Protein AF-0000000086503003 (afdb_homodimer)

Radius of gyration: 53.91 Å; Cα contacts (8 Å, |Δi|>4): 2773; chains: 2; bounding box: 107×213×146 Å

Nearest PDB structures (foldseek):
  3b43-assembly1_A  TM=3.310E-01  e=4.699E-31  Oryctolagus cuniculus
  4u7m-assembly1_A  TM=5.064E-01  e=1.714E-18  Homo sapiens
  2rik-assembly1_A  TM=4.412E-01  e=3.837E-19  Oryctolagus cuniculus
  2wim-assembly1_A  TM=5.332E-01  e=1.796E-16  Homo sapiens
  2v5t-assembly1_A  TM=6.973E-01  e=7.912E-12  Homo sapiens

Structure (mmCIF, N/CA/C/O backbone):
data_AF-0000000086503003-model_v1
#
loop_
_entity.id
_entity.type
_entity.pdbx_description
1 polymer 'Ig-like domain-containing protein'
#
loop_
_atom_site.group_PDB
_atom_site.id
_atom_site.type_symbol
_atom_site.label_atom_id
_atom_site.label_alt_id
_atom_site.label_comp_id
_atom_site.label_asym_id
_atom_site.label_entity_id
_atom_site.label_seq_id
_atom_site.pdbx_PDB_ins_code
_atom_site.Cartn_x
_atom_site.Cartn_y
_atom_site.Cartn_z
_atom_site.occupancy
_atom_site.B_iso_or_equiv
_atom_site.auth_seq_id
_atom_site.auth_comp_id
_atom_site.auth_asym_id
_atom_site.auth_atom_id
_atom_site.pdbx_PDB_model_num
ATOM 1 N N . MET A 1 1 ? -30.922 12.75 81.438 1 20.31 1 MET A N 1
ATOM 2 C CA . MET A 1 1 ? -30.516 13.953 80.75 1 20.31 1 MET A CA 1
ATOM 3 C C . MET A 1 1 ? -30.094 13.609 79.312 1 20.31 1 MET A C 1
ATOM 5 O O . MET A 1 1 ? -29.047 12.977 79.125 1 20.31 1 MET A O 1
ATOM 9 N N . VAL A 1 2 ? -31.109 13.352 78.375 1 26.95 2 VAL A N 1
ATOM 10 C CA . VAL A 1 2 ? -31.312 12.805 77.062 1 26.95 2 VAL A CA 1
ATOM 11 C C . VAL A 1 2 ? -30.766 13.773 76 1 26.95 2 VAL A C 1
ATOM 13 O O . VAL A 1 2 ? -31.422 14.75 75.625 1 26.95 2 VAL A O 1
ATOM 16 N N . SER A 1 3 ? -29.562 14.289 76.312 1 22.62 3 SER A N 1
ATOM 17 C CA . SER A 1 3 ? -29 15.414 75.562 1 22.62 3 SER A CA 1
ATOM 18 C C . SER A 1 3 ? -28.984 15.148 74.062 1 22.62 3 SER A C 1
ATOM 20 O O . SER A 1 3 ? -29.578 15.906 73.25 1 22.62 3 SER A O 1
ATOM 22 N N . VAL A 1 4 ? -27.906 14.742 73.312 1 26.66 4 VAL A N 1
ATOM 23 C CA . VAL A 1 4 ? -27.109 15.484 72.312 1 26.66 4 VAL A CA 1
ATOM 24 C C . VAL A 1 4 ? -27.484 15.047 70.938 1 26.66 4 VAL A C 1
ATOM 26 O O . VAL A 1 4 ? -26.766 15.359 69.938 1 26.66 4 VAL A O 1
ATOM 29 N N . TYR A 1 5 ? -28.453 14.156 70.625 1 29.59 5 TYR A N 1
ATOM 30 C CA . TYR A 1 5 ? -28.328 13.461 69.375 1 29.59 5 TYR A CA 1
ATOM 31 C C . TYR A 1 5 ? -28.766 14.367 68.188 1 29.59 5 TYR A C 1
ATOM 33 O O . TYR A 1 5 ? -29.422 13.922 67.25 1 29.59 5 TYR A O 1
ATOM 41 N N . LEU A 1 6 ? -29 15.672 68.438 1 29.16 6 LEU A N 1
ATOM 42 C CA . LEU A 1 6 ? -29.625 16.453 67.438 1 29.16 6 LEU A CA 1
ATOM 43 C C . LEU A 1 6 ? -28.656 16.672 66.25 1 29.16 6 LEU A C 1
ATOM 45 O O . LEU A 1 6 ? -28.984 17.391 65.312 1 29.16 6 LEU A O 1
ATOM 49 N N . PRO A 1 7 ? -27.328 16.281 66.375 1 32.31 7 PRO A N 1
ATOM 50 C CA . PRO A 1 7 ? -26.438 16.875 65.375 1 32.31 7 PRO A CA 1
ATOM 51 C C . PRO A 1 7 ? -26.625 16.297 63.969 1 32.31 7 PRO A C 1
ATOM 53 O O . PRO A 1 7 ? -26.219 16.906 63 1 32.31 7 PRO A O 1
ATOM 56 N N . CYS A 1 8 ? -27.078 15.047 63.875 1 31.42 8 CYS A N 1
ATOM 57 C CA . CYS A 1 8 ? -26.797 14.383 62.625 1 31.42 8 CYS A CA 1
ATOM 58 C C . CYS A 1 8 ? -27.734 14.891 61.531 1 31.42 8 CYS A C 1
ATOM 60 O O . CYS A 1 8 ? -27.531 14.602 60.344 1 31.42 8 CYS A O 1
ATOM 62 N N . ILE A 1 9 ? -28.969 15.344 61.969 1 33.53 9 ILE A N 1
ATOM 63 C CA . ILE A 1 9 ? -29.922 15.625 60.906 1 33.53 9 ILE A CA 1
ATOM 64 C C . ILE A 1 9 ? -29.469 16.828 60.094 1 33.53 9 ILE A C 1
ATOM 66 O O . ILE A 1 9 ? -29.766 16.938 58.906 1 33.53 9 ILE A O 1
ATOM 70 N N . LEU A 1 10 ? -28.719 17.719 60.75 1 32.31 10 LEU A N 1
ATOM 71 C CA . LEU A 1 10 ? -28.391 18.953 60.062 1 32.31 10 LEU A CA 1
ATOM 72 C C . LEU A 1 10 ? -27.344 18.719 59 1 32.31 10 LEU A C 1
ATOM 74 O O . LEU A 1 10 ? -27.188 19.516 58.062 1 32.31 10 LEU A O 1
ATOM 78 N N . THR A 1 11 ? -26.578 17.641 59.219 1 33.31 11 THR A N 1
ATOM 79 C CA . THR A 1 11 ? -25.516 17.469 58.25 1 33.31 11 THR A CA 1
ATOM 80 C C . THR A 1 11 ? -26.094 16.922 56.938 1 33.31 11 THR A C 1
ATOM 82 O O . THR A 1 11 ? -25.578 17.219 55.844 1 33.31 11 THR A O 1
ATOM 85 N N . ARG A 1 12 ? -27.109 16.031 57.094 1 32.81 12 ARG A N 1
ATOM 86 C CA . ARG A 1 12 ? -27.656 15.516 55.844 1 32.81 12 ARG A CA 1
ATOM 87 C C . ARG A 1 12 ? -28.391 16.609 55.062 1 32.81 12 ARG A C 1
ATOM 89 O O . ARG A 1 12 ? -28.391 16.625 53.844 1 32.81 12 ARG A O 1
ATOM 96 N N . CYS A 1 13 ? -29.094 17.359 55.938 1 32.12 13 CYS A N 1
ATOM 97 C CA . CYS A 1 13 ? -29.781 18.438 55.25 1 32.12 13 CYS A CA 1
ATOM 98 C C . CYS A 1 13 ? -28.766 19.438 54.656 1 32.12 13 CYS A C 1
ATOM 100 O O . CYS A 1 13 ? -29.031 20.078 53.656 1 32.12 13 CYS A O 1
ATOM 102 N N . PHE A 1 14 ? -27.672 19.609 55.438 1 36.31 14 PHE A N 1
ATOM 103 C CA . PHE A 1 14 ? -26.688 20.516 54.875 1 36.31 14 PHE A CA 1
ATOM 104 C C . PHE A 1 14 ? -26.016 19.906 53.625 1 36.31 14 PHE A C 1
ATOM 106 O O . PHE A 1 14 ? -25.656 20.625 52.719 1 36.31 14 PHE A O 1
ATOM 113 N N . ARG A 1 15 ? -25.875 18.562 53.688 1 40 15 ARG A N 1
ATOM 114 C CA . ARG A 1 15 ? -25.297 17.969 52.469 1 40 15 ARG A CA 1
ATOM 115 C C . ARG A 1 15 ? -26.297 18 51.312 1 40 15 ARG A C 1
ATOM 117 O O . ARG A 1 15 ? -25.906 18.172 50.156 1 40 15 ARG A O 1
ATOM 124 N N . HIS A 1 16 ? -27.516 17.688 51.719 1 42.47 16 HIS A N 1
ATOM 125 C CA . HIS A 1 16 ? -28.5 17.75 50.656 1 42.47 16 HIS A CA 1
ATOM 126 C C . HIS A 1 16 ? -28.734 19.203 50.219 1 42.47 16 HIS A C 1
ATOM 128 O O . HIS A 1 16 ? -29.016 19.469 49.062 1 42.47 16 HIS A O 1
ATOM 134 N N . ILE A 1 17 ? -28.703 20.078 51.219 1 42.59 17 ILE A N 1
ATOM 135 C CA . ILE A 1 17 ? -28.859 21.469 50.812 1 42.59 17 ILE A CA 1
ATOM 136 C C . ILE A 1 17 ? -27.609 21.953 50.094 1 42.59 17 ILE A C 1
ATOM 138 O O . ILE A 1 17 ? -27.688 22.641 49.094 1 42.59 17 ILE A O 1
ATOM 142 N N . THR A 1 18 ? -26.453 21.609 50.656 1 41.66 18 THR A N 1
ATOM 143 C CA . THR A 1 18 ? -25.266 22 49.906 1 41.66 18 THR A CA 1
ATOM 144 C C . THR A 1 18 ? -25.188 21.25 48.594 1 41.66 18 THR A C 1
ATOM 146 O O . THR A 1 18 ? -24.766 21.812 47.594 1 41.66 18 THR A O 1
ATOM 149 N N . ALA A 1 19 ? -25.594 20.047 48.656 1 43.38 19 ALA A N 1
ATOM 150 C CA . ALA A 1 19 ? -25.609 19.328 47.406 1 43.38 19 ALA A CA 1
ATOM 151 C C . ALA A 1 19 ? -26.703 19.875 46.469 1 43.38 19 ALA A C 1
ATOM 153 O O . ALA A 1 19 ? -26.5 20 45.281 1 43.38 19 ALA A O 1
ATOM 154 N N . CYS A 1 20 ? -27.844 20.031 47.094 1 40.47 20 CYS A N 1
ATOM 155 C CA . CYS A 1 20 ? -28.875 20.656 46.281 1 40.47 20 CYS A CA 1
ATOM 156 C C . CYS A 1 20 ? -28.484 22.062 45.844 1 40.47 20 CYS A C 1
ATOM 158 O O . CYS A 1 20 ? -28.734 22.469 44.719 1 40.47 20 CYS A O 1
ATOM 160 N N . CYS A 1 21 ? -28.016 22.906 46.781 1 42.38 21 CYS A N 1
ATOM 161 C CA . CYS A 1 21 ? -27.578 24.234 46.375 1 42.38 21 CYS A CA 1
ATOM 162 C C . CYS A 1 21 ? -26.391 24.141 45.438 1 42.38 21 CYS A C 1
ATOM 164 O O . CYS A 1 21 ? -26.281 24.922 44.5 1 42.38 21 CYS A O 1
ATOM 166 N N . MET A 1 22 ? -25.484 23.328 45.844 1 44.31 22 MET A N 1
ATOM 167 C CA . MET A 1 22 ? -24.391 23.172 44.875 1 44.31 22 MET A CA 1
ATOM 168 C C . MET A 1 22 ? -24.891 22.594 43.562 1 44.31 22 MET A C 1
ATOM 170 O O . MET A 1 22 ? -24.328 22.891 42.5 1 44.31 22 MET A O 1
ATOM 174 N N . PHE A 1 23 ? -25.812 21.641 43.656 1 45.94 23 PHE A N 1
ATOM 175 C CA . PHE A 1 23 ? -26.406 21.109 42.438 1 45.94 23 PHE A CA 1
ATOM 176 C C . PHE A 1 23 ? -27.172 22.203 41.688 1 45.94 23 PHE A C 1
ATOM 178 O O . PHE A 1 23 ? -27.125 22.281 40.469 1 45.94 23 PHE A O 1
ATOM 185 N N . LEU A 1 24 ? -27.953 23.031 42.375 1 46.03 24 LEU A N 1
ATOM 186 C CA . LEU A 1 24 ? -28.641 24.141 41.75 1 46.03 24 LEU A CA 1
ATOM 187 C C . LEU A 1 24 ? -27.641 25.172 41.25 1 46.03 24 LEU A C 1
ATOM 189 O O . LEU A 1 24 ? -27.844 25.781 40.188 1 46.03 24 LEU A O 1
ATOM 193 N N . LEU A 1 25 ? -26.688 25.516 42.031 1 46.03 25 LEU A N 1
ATOM 194 C CA . LEU A 1 25 ? -25.688 26.484 41.594 1 46.03 25 LEU A CA 1
ATOM 195 C C . LEU A 1 25 ? -24.906 25.969 40.375 1 46.03 25 LEU A C 1
ATOM 197 O O . LEU A 1 25 ? -24.453 26.75 39.562 1 46.03 25 LEU A O 1
ATOM 201 N N . ALA A 1 26 ? -24.469 24.75 40.5 1 48.66 26 ALA A N 1
ATOM 202 C CA . ALA A 1 26 ? -23.734 24.141 39.375 1 48.66 26 ALA A CA 1
ATOM 203 C C . ALA A 1 26 ? -24.516 24.219 38.094 1 48.66 26 ALA A C 1
ATOM 205 O O . ALA A 1 26 ? -23.922 24.266 37 1 48.66 26 ALA A O 1
ATOM 206 N N . GLN A 1 27 ? -25.75 24.078 38.219 1 51.81 27 GLN A N 1
ATOM 207 C CA . GLN A 1 27 ? -26.656 24.109 37.062 1 51.81 27 GLN A CA 1
ATOM 208 C C . GLN A 1 27 ? -26.531 25.422 36.281 1 51.81 27 GLN A C 1
ATOM 210 O O . GLN A 1 27 ? -26.828 25.469 35.094 1 51.81 27 GLN A O 1
ATOM 215 N N . TYR A 1 28 ? -25.922 26.469 36.906 1 63.59 28 TYR A N 1
ATOM 216 C CA . TYR A 1 28 ? -26.109 27.703 36.156 1 63.59 28 TYR A CA 1
ATOM 217 C C . TYR A 1 28 ? -24.797 28.141 35.5 1 63.59 28 TYR A C 1
ATOM 219 O O . TYR A 1 28 ? -24.781 29.062 34.688 1 63.59 28 TYR A O 1
ATOM 227 N N . PHE A 1 29 ? -23.688 27.375 35.875 1 81.06 29 PHE A N 1
ATOM 228 C CA . PHE A 1 29 ? -22.469 27.734 35.156 1 81.06 29 PHE A CA 1
ATOM 229 C C . PHE A 1 29 ? -22.453 27.094 33.781 1 81.06 29 PHE A C 1
ATOM 231 O O . PHE A 1 29 ? -22.531 25.875 33.656 1 81.06 29 PHE A O 1
ATOM 238 N N . ARG A 1 30 ? -22.516 27.969 32.719 1 88.75 30 ARG A N 1
ATOM 239 C CA . ARG A 1 30 ? -22.547 27.484 31.344 1 88.75 30 ARG A CA 1
ATOM 240 C C . ARG A 1 30 ? -21.391 28.062 30.547 1 88.75 30 ARG A C 1
ATOM 242 O O . ARG A 1 30 ? -21.172 29.281 30.531 1 88.75 30 ARG A O 1
ATOM 249 N N . LYS A 1 31 ? -20.594 27.156 30.031 1 90.31 31 LYS A N 1
ATOM 250 C CA . LYS A 1 31 ? -19.516 27.547 29.125 1 90.31 31 LYS A CA 1
ATOM 251 C C . LYS A 1 31 ? -19.562 26.719 27.844 1 90.31 31 LYS A C 1
ATOM 253 O O . LYS A 1 31 ? -19.594 25.484 27.891 1 90.31 31 LYS A O 1
ATOM 258 N N . PRO A 1 32 ? -19.578 27.422 26.75 1 95.06 32 PRO A N 1
ATOM 259 C CA . PRO A 1 32 ? -19.547 26.656 25.5 1 95.06 32 PRO A CA 1
ATOM 260 C C . PRO A 1 32 ? -18.234 25.906 25.297 1 95.06 32 PRO A C 1
ATOM 262 O O . PRO A 1 32 ? -17.25 26.188 25.984 1 95.06 32 PRO A O 1
ATOM 265 N N . PRO A 1 33 ? -18.266 24.922 24.375 1 96.44 33 PRO A N 1
ATOM 266 C CA . PRO A 1 33 ? -17.047 24.156 24.172 1 96.44 33 PRO A CA 1
ATOM 267 C C . PRO A 1 33 ? -15.914 24.984 23.547 1 96.44 33 PRO A C 1
ATOM 269 O O . PRO A 1 33 ? -16.172 25.812 22.672 1 96.44 33 PRO A O 1
ATOM 272 N N . ASN A 1 34 ? -14.742 24.781 24.078 1 94.5 34 ASN A N 1
ATOM 273 C CA . ASN A 1 34 ? -13.523 25.391 23.547 1 94.5 34 ASN A CA 1
ATOM 274 C C . ASN A 1 34 ? -12.484 24.344 23.188 1 94.5 34 ASN A C 1
ATOM 276 O O . ASN A 1 34 ? -11.875 23.734 24.078 1 94.5 34 ASN A O 1
ATOM 280 N N . ILE A 1 35 ? -12.25 24.219 21.922 1 95.25 35 ILE A N 1
ATOM 281 C CA . ILE A 1 35 ? -11.336 23.188 21.469 1 95.25 35 ILE A CA 1
ATOM 282 C C . ILE A 1 35 ? -9.891 23.609 21.734 1 95.25 35 ILE A C 1
ATOM 284 O O . ILE A 1 35 ? -9.469 24.688 21.328 1 95.25 35 ILE A O 1
ATOM 288 N N . ILE A 1 36 ? -9.148 22.703 22.328 1 95.19 36 ILE A N 1
ATOM 289 C CA . ILE A 1 36 ? -7.754 22.953 22.688 1 95.19 36 ILE A CA 1
ATOM 290 C C . ILE A 1 36 ? -6.832 22.25 21.688 1 95.19 36 ILE A C 1
ATOM 292 O O . ILE A 1 36 ? -5.746 22.75 21.391 1 95.19 36 ILE A O 1
ATOM 296 N N . GLU A 1 37 ? -7.328 21.078 21.25 1 95.5 37 GLU A N 1
ATOM 297 C CA . GLU A 1 37 ? -6.594 20.266 20.297 1 95.5 37 GLU A CA 1
ATOM 298 C C . GLU A 1 37 ? -7.539 19.609 19.297 1 95.5 37 GLU A C 1
ATOM 300 O O . GLU A 1 37 ? -8.5 18.938 19.688 1 95.5 37 GLU A O 1
ATOM 305 N N . PRO A 1 38 ? -7.125 19.719 18.125 1 95.38 38 PRO A N 1
ATOM 306 C CA . PRO A 1 38 ? -6.082 20.484 17.438 1 95.38 38 PRO A CA 1
ATOM 307 C C . PRO A 1 38 ? -6.348 21.984 17.453 1 95.38 38 PRO A C 1
ATOM 309 O O . PRO A 1 38 ? -7.504 22.406 17.453 1 95.38 38 PRO A O 1
ATOM 312 N N . ASN A 1 39 ? -5.25 22.766 17.328 1 92.56 39 ASN A N 1
ATOM 313 C CA . ASN A 1 39 ? -5.391 24.219 17.422 1 92.56 39 ASN A CA 1
ATOM 314 C C . ASN A 1 39 ? -5.125 24.891 16.078 1 92.56 39 ASN A C 1
ATOM 316 O O . ASN A 1 39 ? -5.254 26.109 15.945 1 92.56 39 ASN A O 1
ATOM 320 N N . SER A 1 40 ? -4.645 24.125 15.156 1 91.75 40 SER A N 1
ATOM 321 C CA . SER A 1 40 ? -4.418 24.609 13.797 1 91.75 40 SER A CA 1
ATOM 322 C C . SER A 1 40 ? -4.652 23.5 12.781 1 91.75 40 SER A C 1
ATOM 324 O O . SER A 1 40 ? -4.609 22.312 13.117 1 91.75 40 SER A O 1
ATOM 326 N N . PRO A 1 41 ? -4.992 23.969 11.602 1 92.31 41 PRO A N 1
ATOM 327 C CA . PRO A 1 41 ? -5.113 22.953 10.562 1 92.31 41 PRO A CA 1
ATOM 328 C C . PRO A 1 41 ? -3.82 22.172 10.352 1 92.31 41 PRO A C 1
ATOM 330 O O . PRO A 1 41 ? -2.729 22.719 10.484 1 92.31 41 PRO A O 1
ATOM 333 N N . LYS A 1 42 ? -3.943 20.891 10.023 1 93.81 42 LYS A N 1
ATOM 334 C CA . LYS A 1 42 ? -2.775 20.031 9.828 1 93.81 42 LYS A CA 1
ATOM 335 C C . LYS A 1 42 ? -2.986 19.078 8.656 1 93.81 42 LYS A C 1
ATOM 337 O O . LYS A 1 42 ? -4.121 18.719 8.336 1 93.81 42 LYS A O 1
ATOM 342 N N . THR A 1 43 ? -1.914 18.812 8 1 94.06 43 THR A N 1
ATOM 343 C CA . THR A 1 43 ? -1.852 17.734 7.031 1 94.06 43 THR A CA 1
ATOM 344 C C . THR A 1 43 ? -0.904 16.625 7.512 1 94.06 43 THR A C 1
ATOM 346 O O . THR A 1 43 ? 0.282 16.891 7.734 1 94.06 43 THR A O 1
ATOM 349 N N . LEU A 1 44 ? -1.422 15.461 7.668 1 95.69 44 LEU A N 1
ATOM 350 C CA . LEU A 1 44 ? -0.643 14.359 8.219 1 95.69 44 LEU A CA 1
ATOM 351 C C . LEU A 1 44 ? -0.513 13.227 7.199 1 95.69 44 LEU A C 1
ATOM 353 O O . LEU A 1 44 ? -1.461 12.938 6.465 1 95.69 44 LEU A O 1
ATOM 357 N N . TYR A 1 45 ? 0.636 12.656 7.16 1 94.56 45 TYR A N 1
ATOM 358 C CA . TYR A 1 45 ? 0.919 11.523 6.285 1 94.56 45 TYR A CA 1
ATOM 359 C C . TYR A 1 45 ? 1.27 10.289 7.098 1 94.56 45 TYR A C 1
ATOM 361 O O . TYR A 1 45 ? 2.062 10.359 8.039 1 94.56 45 TYR A O 1
ATOM 369 N N . PHE A 1 46 ? 0.627 9.203 6.75 1 92.5 46 PHE A N 1
ATOM 370 C CA . PHE A 1 46 ? 0.868 7.949 7.465 1 92.5 46 PHE A CA 1
ATOM 371 C C . PHE A 1 46 ? 1.269 6.844 6.496 1 92.5 46 PHE A C 1
ATOM 373 O O . PHE A 1 46 ? 0.857 6.852 5.332 1 92.5 46 PHE A O 1
ATOM 380 N N . SER A 1 47 ? 2.062 5.887 7.039 1 88.25 47 SER A N 1
ATOM 381 C CA . SER A 1 47 ? 2.469 4.738 6.234 1 88.25 47 SER A CA 1
ATOM 382 C C . SER A 1 47 ? 1.292 3.803 5.973 1 88.25 47 SER A C 1
ATOM 384 O O . SER A 1 47 ? 0.294 3.836 6.695 1 88.25 47 SER A O 1
ATOM 386 N N . SER A 1 48 ? 1.497 2.953 4.949 1 81.81 48 SER A N 1
ATOM 387 C CA . SER A 1 48 ? 0.455 1.99 4.613 1 81.81 48 SER A CA 1
ATOM 388 C C . SER A 1 48 ? 0.223 1.004 5.75 1 81.81 48 SER A C 1
ATOM 390 O O . SER A 1 48 ? 1.174 0.557 6.395 1 81.81 48 SER A O 1
ATOM 392 N N . ASN A 1 49 ? -1.012 0.687 5.984 1 78.88 49 ASN A N 1
ATOM 393 C CA . ASN A 1 49 ? -1.477 -0.31 6.941 1 78.88 49 ASN A CA 1
ATOM 394 C C . ASN A 1 49 ? -1.094 0.065 8.367 1 78.88 49 ASN A C 1
ATOM 396 O O . ASN A 1 49 ? -0.93 -0.809 9.227 1 78.88 49 ASN A O 1
ATOM 400 N N . SER A 1 50 ? -0.884 1.324 8.57 1 86.44 50 SER A N 1
ATOM 401 C CA . SER A 1 50 ? -0.603 1.795 9.922 1 86.44 50 SER A CA 1
ATOM 402 C C . SER A 1 50 ? -1.892 2.08 10.688 1 86.44 50 SER A C 1
ATOM 404 O O . SER A 1 50 ? -2.965 2.178 10.094 1 86.44 50 SER A O 1
ATOM 406 N N . ASN A 1 51 ? -1.747 2.102 12.008 1 91 51 ASN A N 1
ATOM 407 C CA . ASN A 1 51 ? -2.861 2.516 12.852 1 91 51 ASN A CA 1
ATOM 408 C C . ASN A 1 51 ? -2.811 4.012 13.156 1 91 51 ASN A C 1
ATOM 410 O O . ASN A 1 51 ? -1.864 4.488 13.781 1 91 51 ASN A O 1
ATOM 414 N N . VAL A 1 52 ? -3.82 4.715 12.742 1 94.88 52 VAL A N 1
ATOM 415 C CA . VAL A 1 52 ? -3.861 6.168 12.867 1 94.88 52 VAL A CA 1
ATOM 416 C C . VAL A 1 52 ? -4.691 6.562 14.086 1 94.88 52 VAL A C 1
ATOM 418 O O . VAL A 1 52 ? -5.758 5.992 14.328 1 94.88 52 VAL A O 1
ATOM 421 N N . GLU A 1 53 ? -4.184 7.457 14.844 1 96.06 53 GLU A N 1
ATOM 422 C CA . GLU A 1 53 ? -4.926 8.047 15.953 1 96.06 53 GLU A CA 1
ATOM 423 C C . GLU A 1 53 ? -4.812 9.57 15.953 1 96.06 53 GLU A C 1
ATOM 425 O O . GLU A 1 53 ? -3.705 10.109 15.922 1 96.06 53 GLU A O 1
ATOM 430 N N . ILE A 1 54 ? -5.926 10.25 15.969 1 96.62 54 ILE A N 1
ATOM 431 C CA . ILE A 1 54 ? -5.973 11.711 16.047 1 96.62 54 ILE A CA 1
ATOM 432 C C . ILE A 1 54 ? -6.742 12.141 17.281 1 96.62 54 ILE A C 1
ATOM 434 O O . ILE A 1 54 ? -7.848 11.656 17.547 1 96.62 54 ILE A O 1
ATOM 438 N N . LYS A 1 55 ? -6.242 13.031 18 1 96.5 55 LYS A N 1
ATOM 439 C CA . LYS A 1 55 ? -6.844 13.469 19.25 1 96.5 55 LYS A CA 1
ATOM 440 C C . LYS A 1 55 ? -7.648 14.75 19.062 1 96.5 55 LYS A C 1
ATOM 442 O O . LYS A 1 55 ? -7.316 15.57 18.203 1 96.5 55 LYS A O 1
ATOM 447 N N . CYS A 1 56 ? -8.672 14.883 19.781 1 97.19 56 CYS A N 1
ATOM 448 C CA . CYS A 1 56 ? -9.5 16.078 19.891 1 97.19 56 CYS A CA 1
ATOM 449 C C . CYS A 1 56 ? -9.891 16.328 21.344 1 97.19 56 CYS A C 1
ATOM 451 O O . CYS A 1 56 ? -10.523 15.492 21.984 1 97.19 56 CYS A O 1
ATOM 453 N N . ARG A 1 57 ? -9.484 17.453 21.828 1 97.25 57 ARG A N 1
ATOM 454 C CA . ARG A 1 57 ? -9.75 17.797 23.219 1 97.25 57 ARG A CA 1
ATOM 455 C C . ARG A 1 57 ? -10.383 19.188 23.328 1 97.25 57 ARG A C 1
ATOM 457 O O . ARG A 1 57 ? -9.922 20.141 22.688 1 97.25 57 ARG A O 1
ATOM 464 N N . ALA A 1 58 ? -11.398 19.281 24.125 1 97 58 ALA A N 1
ATOM 465 C CA . ALA A 1 58 ? -12.086 20.547 24.344 1 97 58 ALA A CA 1
ATOM 466 C C . ALA A 1 58 ? -12.461 20.734 25.812 1 97 58 ALA A C 1
ATOM 468 O O . ALA A 1 58 ? -12.547 19.766 26.562 1 97 58 ALA A O 1
ATOM 469 N N . GLU A 1 59 ? -12.57 21.969 26.172 1 95.25 59 GLU A N 1
ATOM 470 C CA . GLU A 1 59 ? -13.078 22.344 27.5 1 95.25 59 GLU A CA 1
ATOM 471 C C . GLU A 1 59 ? -14.477 22.953 27.391 1 95.25 59 GLU A C 1
ATOM 473 O O . GLU A 1 59 ? -14.875 23.438 26.328 1 95.25 59 GLU A O 1
ATOM 478 N N . GLY A 1 60 ? -15.242 22.828 28.484 1 93.88 60 GLY A N 1
ATOM 479 C CA . GLY A 1 60 ? -16.578 23.391 28.547 1 93.88 60 GLY A CA 1
ATOM 480 C C . GLY A 1 60 ? -17.359 22.906 29.766 1 93.88 60 GLY A C 1
ATOM 481 O O . GLY A 1 60 ? -16.953 21.969 30.438 1 93.88 60 GLY A O 1
ATOM 482 N N . VAL A 1 61 ? -18.469 23.688 30.062 1 91.44 61 VAL A N 1
ATOM 483 C CA . VAL A 1 61 ? -19.375 23.297 31.125 1 91.44 61 VAL A CA 1
ATOM 484 C C . VAL A 1 61 ? -20.812 23.281 30.594 1 91.44 61 VAL A C 1
ATOM 486 O O . VAL A 1 61 ? -21.359 24.328 30.25 1 91.44 61 VAL A O 1
ATOM 489 N N . PRO A 1 62 ? -21.359 22.188 30.656 1 92.38 62 PRO A N 1
ATOM 490 C CA . PRO A 1 62 ? -20.891 20.859 31.047 1 92.38 62 PRO A CA 1
ATOM 491 C C . PRO A 1 62 ? -19.781 20.328 30.125 1 92.38 62 PRO A C 1
ATOM 493 O O . PRO A 1 62 ? -19.5 20.938 29.078 1 92.38 62 PRO A O 1
ATOM 496 N N . THR A 1 63 ? -19.203 19.141 30.516 1 94.19 63 THR A N 1
ATOM 497 C CA . THR A 1 63 ? -18.125 18.547 29.734 1 94.19 63 THR A CA 1
ATOM 498 C C . THR A 1 63 ? -18.594 18.188 28.328 1 94.19 63 THR A C 1
ATOM 500 O O . THR A 1 63 ? -19.625 17.547 28.156 1 94.19 63 THR A O 1
ATOM 503 N N . PRO A 1 64 ? -17.797 18.609 27.406 1 96.81 64 PRO A N 1
ATOM 504 C CA . PRO A 1 64 ? -18.25 18.375 26.016 1 96.81 64 PRO A CA 1
ATOM 505 C C . PRO A 1 64 ? -18.125 16.906 25.594 1 96.81 64 PRO A C 1
ATOM 507 O O . PRO A 1 64 ? -17.328 16.172 26.172 1 96.81 64 PRO A O 1
ATOM 510 N N . THR A 1 65 ? -18.938 16.547 24.594 1 97.31 65 THR A N 1
ATOM 511 C CA . THR A 1 65 ? -18.828 15.297 23.875 1 97.31 65 THR A CA 1
ATOM 512 C C . THR A 1 65 ? -18.359 15.539 22.438 1 97.31 65 THR A C 1
ATOM 514 O O . THR A 1 65 ? -18.375 16.672 21.953 1 97.31 65 THR A O 1
ATOM 517 N N . TYR A 1 66 ? -17.953 14.406 21.781 1 97.06 66 TYR A N 1
ATOM 518 C CA . TYR A 1 66 ? -17.25 14.625 20.531 1 97.06 66 TYR A CA 1
ATOM 519 C C . TYR A 1 66 ? -17.906 13.836 19.391 1 97.06 66 TYR A C 1
ATOM 521 O O . TYR A 1 66 ? -18.406 12.734 19.609 1 97.06 66 TYR A O 1
ATOM 529 N N . LYS A 1 67 ? -17.859 14.414 18.266 1 96.06 67 LYS A N 1
ATOM 530 C CA . LYS A 1 67 ? -18.172 13.781 16.984 1 96.06 67 LYS A CA 1
ATOM 531 C C . LYS A 1 67 ? -17.141 14.156 15.922 1 96.06 67 LYS A C 1
ATOM 533 O O . LYS A 1 67 ? -16.375 15.102 16.094 1 96.06 67 LYS A O 1
ATOM 538 N N . TRP A 1 68 ? -17.125 13.336 14.852 1 96.25 68 TRP A N 1
ATOM 539 C CA . TRP A 1 68 ? -16.203 13.617 13.766 1 96.25 68 TRP A CA 1
ATOM 540 C C . TRP A 1 68 ? -16.922 13.633 12.422 1 96.25 68 TRP A C 1
ATOM 542 O O . TRP A 1 68 ? -17.922 12.945 12.242 1 96.25 68 TRP A O 1
ATOM 552 N N . THR A 1 69 ? -16.422 14.461 11.594 1 94.88 69 THR A N 1
ATOM 553 C CA . THR A 1 69 ? -16.875 14.461 10.203 1 94.88 69 THR A CA 1
ATOM 554 C C . THR A 1 69 ? -15.711 14.117 9.266 1 94.88 69 THR A C 1
ATOM 556 O O . THR A 1 69 ? -14.547 14.352 9.609 1 94.88 69 THR A O 1
ATOM 559 N N . ARG A 1 70 ? -16.031 13.523 8.133 1 94.88 70 ARG A N 1
ATOM 560 C CA . ARG A 1 70 ? -15.086 13.273 7.047 1 94.88 70 ARG A CA 1
ATOM 561 C C . ARG A 1 70 ? -15.57 13.906 5.746 1 94.88 70 ARG A C 1
ATOM 563 O O . ARG A 1 70 ? -16.641 13.578 5.25 1 94.88 70 ARG A O 1
ATOM 570 N N . ASN A 1 71 ? -14.758 14.719 5.234 1 93.25 71 ASN A N 1
ATOM 571 C CA . ASN A 1 71 ? -15.117 15.438 4.016 1 93.25 71 ASN A CA 1
ATOM 572 C C . ASN A 1 71 ? -16.484 16.094 4.137 1 93.25 71 ASN A C 1
ATOM 574 O O . ASN A 1 71 ? -17.328 15.977 3.236 1 93.25 71 ASN A O 1
ATOM 578 N N . GLY A 1 72 ? -16.797 16.625 5.316 1 88.5 72 GLY A N 1
ATOM 579 C CA . GLY A 1 72 ? -18.016 17.375 5.539 1 88.5 72 GLY A CA 1
ATOM 580 C C . GLY A 1 72 ? -19.188 16.516 5.984 1 88.5 72 GLY A C 1
ATOM 581 O O . GLY A 1 72 ? -20.219 17.031 6.383 1 88.5 72 GLY A O 1
ATOM 582 N N . ASN A 1 73 ? -18.984 15.18 6.035 1 91.69 73 ASN A N 1
ATOM 583 C CA . ASN A 1 73 ? -20.062 14.273 6.402 1 91.69 73 ASN A CA 1
ATOM 584 C C . ASN A 1 73 ? -19.812 13.609 7.754 1 91.69 73 ASN A C 1
ATOM 586 O O . ASN A 1 73 ? -18.672 13.25 8.062 1 91.69 73 ASN A O 1
ATOM 590 N N . PRO A 1 74 ? -20.938 13.531 8.5 1 92.5 74 PRO A N 1
ATOM 591 C CA . PRO A 1 74 ? -20.766 12.852 9.781 1 92.5 74 PRO A CA 1
ATOM 592 C C . PRO A 1 74 ? -20.281 11.414 9.633 1 92.5 74 PRO A C 1
ATOM 594 O O . PRO A 1 74 ? -20.703 10.703 8.719 1 92.5 74 PRO A O 1
ATOM 597 N N . ILE A 1 75 ? -19.391 10.977 10.422 1 93.25 75 ILE A N 1
ATOM 598 C CA . ILE A 1 75 ? -18.828 9.625 10.375 1 93.25 75 ILE A CA 1
ATOM 599 C C . ILE A 1 75 ? -19.734 8.664 11.125 1 93.25 75 ILE A C 1
ATOM 601 O O . ILE A 1 75 ? -20.094 8.906 12.281 1 93.25 75 ILE A O 1
ATOM 605 N N . THR A 1 76 ? -20.156 7.68 10.344 1 88 76 THR A N 1
ATOM 606 C CA . THR A 1 76 ? -20.781 6.562 11.031 1 88 76 THR A CA 1
ATOM 607 C C . THR A 1 76 ? -19.75 5.527 11.453 1 88 76 THR A C 1
ATOM 609 O O . THR A 1 76 ? -19.047 4.973 10.609 1 88 76 THR A O 1
ATOM 612 N N . VAL A 1 77 ? -19.703 5.316 12.688 1 82.06 77 VAL A N 1
ATOM 613 C CA . VAL A 1 77 ? -18.672 4.441 13.234 1 82.06 77 VAL A CA 1
ATOM 614 C C . VAL A 1 77 ? -18.828 3.035 12.656 1 82.06 77 VAL A C 1
ATOM 616 O O . VAL A 1 77 ? -19.922 2.48 12.648 1 82.06 77 VAL A O 1
ATOM 619 N N . ASP A 1 78 ? -17.812 2.674 11.992 1 82.31 78 ASP A N 1
ATOM 620 C CA . ASP A 1 78 ? -17.734 1.294 11.523 1 82.31 78 ASP A CA 1
ATOM 621 C C . ASP A 1 78 ? -16.359 0.697 11.805 1 82.31 78 ASP A C 1
ATOM 623 O O . ASP A 1 78 ? -15.664 1.139 12.727 1 82.31 78 ASP A O 1
ATOM 627 N N . ASN A 1 79 ? -16.109 -0.372 11.156 1 80.44 79 ASN A N 1
ATOM 628 C CA . ASN A 1 79 ? -14.859 -1.055 11.43 1 80.44 79 ASN A CA 1
ATOM 629 C C . ASN A 1 79 ? -13.672 -0.331 10.797 1 80.44 79 ASN A C 1
ATOM 631 O O . ASN A 1 79 ? -12.523 -0.574 11.156 1 80.44 79 ASN A O 1
ATOM 635 N N . LEU A 1 80 ? -13.914 0.602 9.914 1 84.31 80 LEU A N 1
ATOM 636 C CA . LEU A 1 80 ? -12.828 1.241 9.188 1 84.31 80 LEU A CA 1
ATOM 637 C C . LEU A 1 80 ? -12.43 2.557 9.844 1 84.31 80 LEU A C 1
ATOM 639 O O . LEU A 1 80 ? -11.242 2.887 9.906 1 84.31 80 LEU A O 1
ATOM 643 N N . VAL A 1 81 ? -13.438 3.346 10.312 1 92.25 81 VAL A N 1
ATOM 644 C CA . VAL A 1 81 ? -13.211 4.621 10.984 1 92.25 81 VAL A CA 1
ATOM 645 C C . VAL A 1 81 ? -14.039 4.68 12.266 1 92.25 81 VAL A C 1
ATOM 647 O O . VAL A 1 81 ? -15.266 4.582 12.227 1 92.25 81 VAL A O 1
ATOM 650 N N . GLN A 1 82 ? -13.289 4.812 13.414 1 93.31 82 GLN A N 1
ATOM 651 C CA . GLN A 1 82 ? -13.938 4.84 14.719 1 93.31 82 GLN A CA 1
ATOM 652 C C . GLN A 1 82 ? -13.516 6.074 15.516 1 93.31 82 GLN A C 1
ATOM 654 O O . GLN A 1 82 ? -12.445 6.637 15.281 1 93.31 82 GLN A O 1
ATOM 659 N N . TYR A 1 83 ? -14.422 6.547 16.281 1 94.12 83 TYR A N 1
ATOM 660 C CA . TYR A 1 83 ? -14.023 7.578 17.219 1 94.12 83 TYR A CA 1
ATOM 661 C C . TYR A 1 83 ? -14.727 7.387 18.562 1 94.12 83 TYR A C 1
ATOM 663 O O . TYR A 1 83 ? -15.758 6.711 18.641 1 94.12 83 TYR A O 1
ATOM 671 N N . ASP A 1 84 ? -14.117 7.883 19.594 1 94.62 84 ASP A N 1
ATOM 672 C CA . ASP A 1 84 ? -14.672 7.867 20.953 1 94.62 84 ASP A CA 1
ATOM 673 C C . ASP A 1 84 ? -15.367 9.188 21.266 1 94.62 84 ASP A C 1
ATOM 675 O O . ASP A 1 84 ? -14.727 10.242 21.328 1 94.62 84 ASP A O 1
ATOM 679 N N . SER A 1 85 ? -16.656 9.188 21.594 1 94.75 85 SER A N 1
ATOM 680 C CA . SER A 1 85 ? -17.438 10.391 21.812 1 94.75 85 SER A CA 1
ATOM 681 C C . SER A 1 85 ? -17.094 11.055 23.141 1 94.75 85 SER A C 1
ATOM 683 O O . SER A 1 85 ? -17.406 12.227 23.359 1 94.75 85 SER A O 1
ATOM 685 N N . SER A 1 86 ? -16.469 10.328 24.047 1 95.12 86 SER A N 1
ATOM 686 C CA . SER A 1 86 ? -16.125 10.883 25.359 1 95.12 86 SER A CA 1
ATOM 687 C C . SER A 1 86 ? -14.703 11.445 25.359 1 95.12 86 SER A C 1
ATOM 689 O O . SER A 1 86 ? -14.477 12.562 25.828 1 95.12 86 SER A O 1
ATOM 691 N N . SER A 1 87 ? -13.781 10.727 24.766 1 94.06 87 SER A N 1
ATOM 692 C CA . SER A 1 87 ? -12.391 11.164 24.797 1 94.06 87 SER A CA 1
ATOM 693 C C . SER A 1 87 ? -12.055 12.023 23.578 1 94.06 87 SER A C 1
ATOM 695 O O . SER A 1 87 ? -11.086 12.789 23.609 1 94.06 87 SER A O 1
ATOM 697 N N . GLY A 1 88 ? -12.766 11.875 22.562 1 96.25 88 GLY A N 1
ATOM 698 C CA . GLY A 1 88 ? -12.57 12.672 21.359 1 96.25 88 GLY A CA 1
ATOM 699 C C . GLY A 1 88 ? -11.562 12.07 20.406 1 96.25 88 GLY A C 1
ATOM 700 O O . GLY A 1 88 ? -11.297 12.625 19.328 1 96.25 88 GLY A O 1
ATOM 701 N N . SER A 1 89 ? -11.07 10.891 20.688 1 95.94 89 SER A N 1
ATOM 702 C CA . SER A 1 89 ? -10.016 10.289 19.875 1 95.94 89 SER A CA 1
ATOM 703 C C . SER A 1 89 ? -10.594 9.617 18.625 1 95.94 89 SER A C 1
ATOM 705 O O . SER A 1 89 ? -11.562 8.859 18.719 1 95.94 89 SER A O 1
ATOM 707 N N . LEU A 1 90 ? -9.953 9.938 17.5 1 96.88 90 LEU A N 1
ATOM 708 C CA . LEU A 1 90 ? -10.258 9.266 16.234 1 96.88 90 LEU A CA 1
ATOM 709 C C . LEU A 1 90 ? -9.258 8.141 15.969 1 96.88 90 LEU A C 1
ATOM 711 O O . LEU A 1 90 ? -8.047 8.344 16.094 1 96.88 90 LEU A O 1
ATOM 715 N N . LYS A 1 91 ? -9.773 6.926 15.609 1 95.94 91 LYS A N 1
ATOM 716 C CA . LYS A 1 91 ? -8.922 5.766 15.352 1 95.94 91 LYS A CA 1
ATOM 717 C C . LYS A 1 91 ? -9.25 5.133 14 1 95.94 91 LYS A C 1
ATOM 719 O O . LYS A 1 91 ? -10.406 4.84 13.711 1 95.94 91 LYS A O 1
ATOM 724 N N . ILE A 1 92 ? -8.258 4.93 13.211 1 94.81 92 ILE A N 1
ATOM 725 C CA . ILE A 1 92 ? -8.375 4.254 11.922 1 94.81 92 ILE A CA 1
ATOM 726 C C . ILE A 1 92 ? -7.379 3.098 11.852 1 94.81 92 ILE A C 1
ATOM 728 O O . ILE A 1 92 ? -6.195 3.305 11.57 1 94.81 92 ILE A O 1
ATOM 732 N N . PRO A 1 93 ? -7.906 1.956 12.062 1 90.56 93 PRO A N 1
ATOM 733 C CA . PRO A 1 93 ? -6.996 0.816 11.93 1 90.56 93 PRO A CA 1
ATOM 734 C C . PRO A 1 93 ? -6.676 0.479 10.477 1 90.56 93 PRO A C 1
ATOM 736 O O . PRO A 1 93 ? -7.52 0.657 9.594 1 90.56 93 PRO A O 1
ATOM 739 N N . ASP A 1 94 ? -5.422 -0.032 10.203 1 85.56 94 ASP A N 1
ATOM 740 C CA . ASP A 1 94 ? -5.008 -0.482 8.875 1 85.56 94 ASP A CA 1
ATOM 741 C C . ASP A 1 94 ? -5.324 0.569 7.816 1 85.56 94 ASP A C 1
ATOM 743 O O . ASP A 1 94 ? -6 0.276 6.828 1 85.56 94 ASP A O 1
ATOM 747 N N . PHE A 1 95 ? -4.77 1.688 8.047 1 89.5 95 PHE A N 1
ATOM 748 C CA . PHE A 1 95 ? -5.055 2.869 7.242 1 89.5 95 PHE A CA 1
ATOM 749 C C . PHE A 1 95 ? -4.668 2.637 5.789 1 89.5 95 PHE A C 1
ATOM 751 O O . PHE A 1 95 ? -3.564 2.164 5.504 1 89.5 95 PHE A O 1
ATOM 758 N N . THR A 1 96 ? -5.664 2.924 4.824 1 88 96 THR A N 1
ATOM 759 C CA . THR A 1 96 ? -5.426 2.807 3.389 1 88 96 THR A CA 1
ATOM 760 C C . THR A 1 96 ? -5.879 4.066 2.658 1 88 96 THR A C 1
ATOM 762 O O . THR A 1 96 ? -6.371 5.012 3.283 1 88 96 THR A O 1
ATOM 765 N N . LYS A 1 97 ? -5.695 4.066 1.331 1 88.69 97 LYS A N 1
ATOM 766 C CA . LYS A 1 97 ? -6.082 5.191 0.482 1 88.69 97 LYS A CA 1
ATOM 767 C C . LYS A 1 97 ? -7.578 5.469 0.588 1 88.69 97 LYS A C 1
ATOM 769 O O . LYS A 1 97 ? -8.008 6.621 0.476 1 88.69 97 LYS A O 1
ATOM 774 N N . ARG A 1 98 ? -8.391 4.52 0.958 1 87.94 98 ARG A N 1
ATOM 775 C CA . ARG A 1 98 ? -9.844 4.633 0.981 1 87.94 98 ARG A CA 1
ATOM 776 C C . ARG A 1 98 ? -10.305 5.512 2.137 1 87.94 98 ARG A C 1
ATOM 778 O O . ARG A 1 98 ? -11.352 6.156 2.053 1 87.94 98 ARG A O 1
ATOM 785 N N . GLU A 1 99 ? -9.539 5.555 3.203 1 91.81 99 GLU A N 1
ATOM 786 C CA . GLU A 1 99 ? -9.938 6.32 4.383 1 91.81 99 GLU A CA 1
ATOM 787 C C . GLU A 1 99 ? -9.352 7.73 4.348 1 91.81 99 GLU A C 1
ATOM 789 O O . GLU A 1 99 ? -9.578 8.523 5.262 1 91.81 99 GLU A O 1
ATOM 794 N N . GLU A 1 100 ? -8.648 8.078 3.264 1 93.94 100 GLU A N 1
ATOM 795 C CA . GLU A 1 100 ? -8.102 9.43 3.146 1 93.94 100 GLU A CA 1
ATOM 796 C C . GLU A 1 100 ? -9.219 10.469 3.148 1 93.94 100 GLU A C 1
ATOM 798 O O . GLU A 1 100 ? -10.359 10.164 2.789 1 93.94 100 GLU A O 1
ATOM 803 N N . GLY A 1 101 ? -8.805 11.742 3.654 1 95.69 101 GLY A N 1
ATOM 804 C CA . GLY A 1 101 ? -9.773 12.828 3.623 1 95.69 101 GLY A CA 1
ATOM 805 C C . GLY A 1 101 ? -9.516 13.883 4.684 1 95.69 101 GLY A C 1
ATOM 806 O O . GLY A 1 101 ? -8.477 13.867 5.34 1 95.69 101 GLY A O 1
ATOM 807 N N . THR A 1 102 ? -10.453 14.828 4.68 1 95.75 102 THR A N 1
ATOM 808 C CA . THR A 1 102 ? -10.414 15.898 5.668 1 95.75 102 THR A CA 1
ATOM 809 C C . THR A 1 102 ? -11.312 15.57 6.855 1 95.75 102 THR A C 1
ATOM 811 O O . THR A 1 102 ? -12.523 15.398 6.699 1 95.75 102 THR A O 1
ATOM 814 N N . TYR A 1 103 ? -10.672 15.477 8 1 96.69 103 TYR A N 1
ATOM 815 C CA . TYR A 1 103 ? -11.383 15.148 9.227 1 96.69 103 TYR A CA 1
ATOM 816 C C . TYR A 1 103 ? -11.523 16.375 10.125 1 96.69 103 TYR A C 1
ATOM 818 O O . TYR A 1 103 ? -10.578 17.156 10.258 1 96.69 103 TYR A O 1
ATOM 826 N N . MET A 1 104 ? -12.703 16.531 10.68 1 95.69 104 MET A N 1
ATOM 827 C CA . MET A 1 104 ? -12.945 17.641 11.602 1 95.69 104 MET A CA 1
ATOM 828 C C . MET A 1 104 ? -13.672 17.156 12.852 1 95.69 104 MET A C 1
ATOM 830 O O . MET A 1 104 ? -14.68 16.453 12.758 1 95.69 104 MET A O 1
ATOM 834 N N . CYS A 1 105 ? -13.148 17.484 13.977 1 96.56 105 CYS A N 1
ATOM 835 C CA . CYS A 1 105 ? -13.734 17.156 15.273 1 96.56 105 CYS A CA 1
ATOM 836 C C . CYS A 1 105 ? -14.758 18.203 15.695 1 96.56 105 CYS A C 1
ATOM 838 O O . CYS A 1 105 ? -14.539 19.406 15.508 1 96.56 105 CYS A O 1
ATOM 840 N N . ILE A 1 106 ? -15.906 17.766 16.234 1 96.88 106 ILE A N 1
ATOM 841 C CA . ILE A 1 106 ? -16.953 18.625 16.766 1 96.88 106 ILE A CA 1
ATOM 842 C C . ILE A 1 106 ? -17.125 18.375 18.25 1 96.88 106 ILE A C 1
ATOM 844 O O . ILE A 1 106 ? -17.422 17.25 18.672 1 96.88 106 ILE A O 1
ATOM 848 N N . ALA A 1 107 ? -16.906 19.359 19.016 1 97.69 107 ALA A N 1
ATOM 849 C CA . ALA A 1 107 ? -17.172 19.297 20.453 1 97.69 107 ALA A CA 1
ATOM 850 C C . ALA A 1 107 ? -18.484 19.969 20.797 1 97.69 107 ALA A C 1
ATOM 852 O O . ALA A 1 107 ? -18.734 21.109 20.391 1 97.69 107 ALA A O 1
ATOM 853 N N . SER A 1 108 ? -19.297 19.234 21.609 1 97 108 SER A N 1
ATOM 854 C CA . SER A 1 108 ? -20.609 19.781 21.922 1 97 108 SER A CA 1
ATOM 855 C C . SER A 1 108 ? -20.938 19.641 23.391 1 97 108 SER A C 1
ATOM 857 O O . SER A 1 108 ? -20.5 18.688 24.047 1 97 108 SER A O 1
ATOM 859 N N . ASN A 1 109 ? -21.578 20.562 23.891 1 93.12 109 ASN A N 1
ATOM 860 C CA . ASN A 1 109 ? -22.203 20.375 25.203 1 93.12 109 ASN A CA 1
ATOM 861 C C . ASN A 1 109 ? -23.656 20.812 25.188 1 93.12 109 ASN A C 1
ATOM 863 O O . ASN A 1 109 ? -24.078 21.578 24.312 1 93.12 109 ASN A O 1
ATOM 867 N N . VAL A 1 110 ? -24.438 20.25 26.031 1 92.38 110 VAL A N 1
ATOM 868 C CA . VAL A 1 110 ? -25.875 20.422 26.062 1 92.38 110 VAL A CA 1
ATOM 869 C C . VAL A 1 110 ? -26.281 21.188 27.312 1 92.38 110 VAL A C 1
ATOM 871 O O . VAL A 1 110 ? -25.844 20.859 28.422 1 92.38 110 VAL A O 1
ATOM 874 N N . PHE A 1 111 ? -27.125 22.188 27.047 1 88.81 111 PHE A N 1
ATOM 875 C CA . PHE A 1 111 ? -27.672 23 28.125 1 88.81 111 PHE A CA 1
ATOM 876 C C . PHE A 1 111 ? -29.156 22.703 28.328 1 88.81 111 PHE A C 1
ATOM 878 O O . PHE A 1 111 ? -29.953 22.844 27.391 1 88.81 111 PHE A O 1
ATOM 885 N N . ASP A 1 112 ? -29.531 22.281 29.5 1 86 112 ASP A N 1
ATOM 886 C CA . ASP A 1 112 ? -30.922 22.016 29.828 1 86 112 ASP A CA 1
ATOM 887 C C . ASP A 1 112 ? -31.641 23.281 30.281 1 86 112 ASP A C 1
ATOM 889 O O . ASP A 1 112 ? -31.172 23.984 31.172 1 86 112 ASP A O 1
ATOM 893 N N . ASN A 1 113 ? -32.594 23.703 29.484 1 77.44 113 ASN A N 1
ATOM 894 C CA . ASN A 1 113 ? -33.438 24.844 29.859 1 77.44 113 ASN A CA 1
ATOM 895 C C . ASN A 1 113 ? -34.906 24.453 29.984 1 77.44 113 ASN A C 1
ATOM 897 O O . ASN A 1 113 ? -35.281 23.359 29.594 1 77.44 113 ASN A O 1
ATOM 901 N N . GLU A 1 114 ? -35.688 25.312 30.734 1 68.88 114 GLU A N 1
ATOM 902 C CA . GLU A 1 114 ? -37.125 25.062 30.875 1 68.88 114 GLU A CA 1
ATOM 903 C C . GLU A 1 114 ? -37.781 24.875 29.516 1 68.88 114 GLU A C 1
ATOM 905 O O . GLU A 1 114 ? -38.719 24.047 29.391 1 68.88 114 GLU A O 1
ATOM 910 N N . GLY A 1 115 ? -37.312 25.562 28.531 1 67.31 115 GLY A N 1
ATOM 911 C CA . GLY A 1 115 ? -37.969 25.516 27.234 1 67.31 115 GLY A CA 1
ATOM 912 C C . GLY A 1 115 ? -37.344 24.484 26.297 1 67.31 115 GLY A C 1
ATOM 913 O O . GLY A 1 115 ? -37.719 24.391 25.141 1 67.31 115 GLY A O 1
ATOM 914 N N . GLY A 1 116 ? -36.438 23.703 26.844 1 78.38 116 GLY A N 1
ATOM 915 C CA . GLY A 1 116 ? -35.844 22.672 25.984 1 78.38 116 GLY A CA 1
ATOM 916 C C . GLY A 1 116 ? -34.344 22.609 26.047 1 78.38 116 GLY A C 1
ATOM 917 O O . GLY A 1 116 ? -33.719 23.359 26.812 1 78.38 116 GLY A O 1
ATOM 918 N N . ARG A 1 117 ? -33.781 21.578 25.297 1 83.88 117 ARG A N 1
ATOM 919 C CA . ARG A 1 117 ? -32.344 21.344 25.281 1 83.88 117 ARG A CA 1
ATOM 920 C C . ARG A 1 117 ? -31.656 22.094 24.125 1 83.88 117 ARG A C 1
ATOM 922 O O . ARG A 1 117 ? -32.156 22.109 23 1 83.88 117 ARG A O 1
ATOM 929 N N . VAL A 1 118 ? -30.594 22.906 24.562 1 86.44 118 VAL A N 1
ATOM 930 C CA . VAL A 1 118 ? -29.812 23.625 23.547 1 86.44 118 VAL A CA 1
ATOM 931 C C . VAL A 1 118 ? -28.391 23.062 23.5 1 86.44 118 VAL A C 1
ATOM 933 O O . VAL A 1 118 ? -27.781 22.797 24.547 1 86.44 118 VAL A O 1
ATOM 936 N N . THR A 1 119 ? -27.984 22.859 22.266 1 92.25 119 THR A N 1
ATOM 937 C CA . THR A 1 119 ? -26.656 22.297 22.094 1 92.25 119 THR A CA 1
ATOM 938 C C . THR A 1 119 ? -25.719 23.328 21.469 1 92.25 119 THR A C 1
ATOM 940 O O . THR A 1 119 ? -26.031 23.906 20.422 1 92.25 119 THR A O 1
ATOM 943 N N . ALA A 1 120 ? -24.625 23.578 22.172 1 95.25 120 ALA A N 1
ATOM 944 C CA . ALA A 1 120 ? -23.531 24.344 21.594 1 95.25 120 ALA A CA 1
ATOM 945 C C . ALA A 1 120 ? -22.469 23.422 20.984 1 95.25 120 ALA A C 1
ATOM 947 O O . ALA A 1 120 ? -22.109 22.406 21.594 1 95.25 120 ALA A O 1
ATOM 948 N N . ALA A 1 121 ? -22.047 23.781 19.75 1 96.81 121 ALA A N 1
ATOM 949 C CA . ALA A 1 121 ? -21.078 22.922 19.062 1 96.81 121 ALA A CA 1
ATOM 950 C C . ALA A 1 121 ? -19.938 23.734 18.469 1 96.81 121 ALA A C 1
ATOM 952 O O . ALA A 1 121 ? -20.188 24.672 17.703 1 96.81 121 ALA A O 1
ATOM 953 N N . SER A 1 122 ? -18.766 23.359 18.891 1 96.94 122 SER A N 1
ATOM 954 C CA . SER A 1 122 ? -17.547 23.984 18.359 1 96.94 122 SER A CA 1
ATOM 955 C C . SER A 1 122 ? -16.828 23.047 17.406 1 96.94 122 SER A C 1
ATOM 957 O O . SER A 1 122 ? -16.797 21.844 17.609 1 96.94 122 SER A O 1
ATOM 959 N N . PHE A 1 123 ? -16.188 23.625 16.359 1 95.62 123 PHE A N 1
ATOM 960 C CA . PHE A 1 123 ? -15.461 22.875 15.344 1 95.62 123 PHE A CA 1
ATOM 961 C C . PHE A 1 123 ? -13.961 23.062 15.508 1 95.62 123 PHE A C 1
ATOM 963 O O . PHE A 1 123 ? -13.477 24.188 15.672 1 95.62 123 PHE A O 1
ATOM 970 N N . ALA A 1 124 ? -13.352 21.938 15.398 1 95.56 124 ALA A N 1
ATOM 971 C CA . ALA A 1 124 ? -11.891 22 15.383 1 95.56 124 ALA A CA 1
ATOM 972 C C . ALA A 1 124 ? -11.375 22.312 13.977 1 95.56 124 ALA A C 1
ATOM 974 O O . ALA A 1 124 ? -12.078 22.094 12.992 1 95.56 124 ALA A O 1
ATOM 975 N N . PRO A 1 125 ? -10.109 22.906 13.938 1 94 125 PRO A N 1
ATOM 976 C CA . PRO A 1 125 ? -9.492 23 12.617 1 94 125 PRO A CA 1
ATOM 977 C C . PRO A 1 125 ? -9.406 21.641 11.906 1 94 125 PRO A C 1
ATOM 979 O O . PRO A 1 125 ? -9.289 20.609 12.562 1 94 125 PRO A O 1
ATOM 982 N N . PRO A 1 126 ? -9.461 21.734 10.602 1 94.94 126 PRO A N 1
ATOM 983 C CA . PRO A 1 126 ? -9.461 20.484 9.852 1 94.94 126 PRO A CA 1
ATOM 984 C C . PRO A 1 126 ? -8.102 19.781 9.898 1 94.94 126 PRO A C 1
ATOM 986 O O . PRO A 1 126 ? -7.062 20.438 9.945 1 94.94 126 PRO A O 1
ATOM 989 N N . VAL A 1 127 ? -8.172 18.484 9.867 1 96.62 127 VAL A N 1
ATOM 990 C CA . VAL A 1 127 ? -6.988 17.641 9.758 1 96.62 127 VAL A CA 1
ATOM 991 C C . VAL A 1 127 ? -7.074 16.781 8.5 1 96.62 127 VAL A C 1
ATOM 993 O O . VAL A 1 127 ? -7.965 15.945 8.367 1 96.62 127 VAL A O 1
ATOM 996 N N . LYS A 1 128 ? -6.191 17.016 7.594 1 96.25 128 LYS A N 1
ATOM 997 C CA . LYS A 1 128 ? -6.109 16.203 6.391 1 96.25 128 LYS A CA 1
ATOM 998 C C . LYS A 1 128 ? -5.184 15.008 6.602 1 96.25 128 LYS A C 1
ATOM 1000 O O . LYS A 1 128 ? -4.062 15.164 7.09 1 96.25 128 LYS A O 1
ATOM 1005 N N . ILE A 1 129 ? -5.648 13.867 6.262 1 96.25 129 ILE A N 1
ATOM 1006 C CA . ILE A 1 129 ? -4.855 12.656 6.465 1 96.25 129 ILE A CA 1
ATOM 1007 C C . ILE A 1 129 ? -4.68 11.922 5.141 1 96.25 129 ILE A C 1
ATOM 1009 O O . ILE A 1 129 ? -5.652 11.695 4.414 1 96.25 129 ILE A O 1
ATOM 1013 N N . PHE A 1 130 ? -3.428 11.57 4.836 1 95.5 130 PHE A N 1
ATOM 1014 C CA . PHE A 1 130 ? -3.1 10.867 3.602 1 95.5 130 PHE A CA 1
ATOM 1015 C C . PHE A 1 130 ? -2.191 9.672 3.883 1 95.5 130 PHE A C 1
ATOM 1017 O O . PHE A 1 130 ? -1.459 9.664 4.875 1 95.5 130 PHE A O 1
ATOM 1024 N N . GLN A 1 131 ? -2.328 8.695 3.043 1 91.88 131 GLN A N 1
ATOM 1025 C CA . GLN A 1 131 ? -1.38 7.582 3.051 1 91.88 131 GLN A CA 1
ATOM 1026 C C . GLN A 1 131 ? -0.154 7.902 2.201 1 91.88 131 GLN A C 1
ATOM 1028 O O . GLN A 1 131 ? -0.283 8.289 1.037 1 91.88 131 GLN A O 1
ATOM 1033 N N . THR A 1 132 ? 1.042 7.832 2.869 1 92.31 132 THR A N 1
ATOM 1034 C CA . THR A 1 132 ? 2.252 7.977 2.066 1 92.31 132 THR A CA 1
ATOM 1035 C C . THR A 1 132 ? 2.318 6.902 0.987 1 92.31 132 THR A C 1
ATOM 1037 O O . THR A 1 132 ? 2.125 5.719 1.27 1 92.31 132 THR A O 1
ATOM 1040 N N . ARG A 1 133 ? 2.564 7.355 -0.209 1 90.88 133 ARG A N 1
ATOM 1041 C CA . ARG A 1 133 ? 2.6 6.383 -1.297 1 90.88 133 ARG A CA 1
ATOM 1042 C C . ARG A 1 133 ? 3.518 6.852 -2.42 1 90.88 133 ARG A C 1
ATOM 1044 O O . ARG A 1 133 ? 3.525 8.031 -2.77 1 90.88 133 ARG A O 1
ATOM 1051 N N . VAL A 1 134 ? 4.328 6.023 -2.816 1 92.62 134 VAL A N 1
ATOM 1052 C CA . VAL A 1 134 ? 5.066 6.117 -4.074 1 92.62 134 VAL A CA 1
ATOM 1053 C C . VAL A 1 134 ? 4.695 4.941 -4.977 1 92.62 134 VAL A C 1
ATOM 1055 O O . VAL A 1 134 ? 5.277 3.859 -4.867 1 92.62 134 VAL A O 1
ATOM 1058 N N . GLU A 1 135 ? 3.791 5.148 -5.801 1 90.88 135 GLU A N 1
ATOM 1059 C CA . GLU A 1 135 ? 3.26 4.062 -6.621 1 90.88 135 GLU A CA 1
ATOM 1060 C C . GLU A 1 135 ? 4.25 3.656 -7.707 1 90.88 135 GLU A C 1
ATOM 1062 O O . GLU A 1 135 ? 5.141 4.43 -8.062 1 90.88 135 GLU A O 1
ATOM 1067 N N . LYS A 1 136 ? 4.016 2.438 -8.148 1 91.25 136 LYS A N 1
ATOM 1068 C CA . LYS A 1 136 ? 4.852 1.898 -9.219 1 91.25 136 LYS A CA 1
ATOM 1069 C C . LYS A 1 136 ? 4.738 2.742 -10.484 1 91.25 136 LYS A C 1
ATOM 1071 O O . LYS A 1 136 ? 3.646 3.191 -10.844 1 91.25 136 LYS A O 1
ATOM 1076 N N . PHE A 1 137 ? 5.953 2.957 -11.133 1 93.69 137 PHE A N 1
ATOM 1077 C CA . PHE A 1 137 ? 5.938 3.613 -12.438 1 93.69 137 PHE A CA 1
ATOM 1078 C C . PHE A 1 137 ? 5.172 2.779 -13.453 1 93.69 137 PHE A C 1
ATOM 1080 O O . PHE A 1 137 ? 5.168 1.549 -13.383 1 93.69 137 PHE A O 1
ATOM 1087 N N . ILE A 1 138 ? 4.496 3.418 -14.367 1 91.81 138 ILE A N 1
ATOM 1088 C CA . ILE A 1 138 ? 3.887 2.693 -15.477 1 91.81 138 ILE A CA 1
ATOM 1089 C C . ILE A 1 138 ? 4.977 2.064 -16.344 1 91.81 138 ILE A C 1
ATOM 1091 O O . ILE A 1 138 ? 5.891 2.754 -16.797 1 91.81 138 ILE A O 1
ATOM 1095 N N . ASP A 1 139 ? 4.879 0.79 -16.484 1 89.88 139 ASP A N 1
ATOM 1096 C CA . ASP A 1 139 ? 5.898 0.088 -17.266 1 89.88 139 ASP A CA 1
ATOM 1097 C C . ASP A 1 139 ? 5.992 0.642 -18.688 1 89.88 139 ASP A C 1
ATOM 1099 O O . ASP A 1 139 ? 4.969 0.879 -19.328 1 89.88 139 ASP A O 1
ATOM 1103 N N . ALA A 1 140 ? 7.219 0.957 -19.078 1 93 140 ALA A N 1
ATOM 1104 C CA . ALA A 1 140 ? 7.5 1.487 -20.422 1 93 140 ALA A CA 1
ATOM 1105 C C . ALA A 1 140 ? 8.836 0.968 -20.938 1 93 140 ALA A C 1
ATOM 1107 O O . ALA A 1 140 ? 9.711 0.584 -20.156 1 93 140 ALA A O 1
ATOM 1108 N N . PRO A 1 141 ? 8.922 0.851 -22.266 1 92.62 141 PRO A N 1
ATOM 1109 C CA . PRO A 1 141 ? 10.227 0.465 -22.812 1 92.62 141 PRO A CA 1
ATOM 1110 C C . PRO A 1 141 ? 11.336 1.452 -22.453 1 92.62 141 PRO A C 1
ATOM 1112 O O . PRO A 1 141 ? 11.055 2.588 -22.062 1 92.62 141 PRO A O 1
ATOM 1115 N N . GLU A 1 142 ? 12.492 0.991 -22.516 1 92.12 142 GLU A N 1
ATOM 1116 C CA . GLU A 1 142 ? 13.648 1.841 -22.219 1 92.12 142 GLU A CA 1
ATOM 1117 C C . GLU A 1 142 ? 13.688 3.051 -23.141 1 92.12 142 GLU A C 1
ATOM 1119 O O . GLU A 1 142 ? 13.352 2.949 -24.328 1 92.12 142 GLU A O 1
ATOM 1124 N N . THR A 1 143 ? 14.039 4.184 -22.594 1 93.12 143 THR A N 1
ATOM 1125 C CA . THR A 1 143 ? 14.242 5.398 -23.375 1 93.12 143 THR A CA 1
ATOM 1126 C C . THR A 1 143 ? 15.695 5.523 -23.812 1 93.12 143 THR A C 1
ATOM 1128 O O . THR A 1 143 ? 16.609 5.363 -23.016 1 93.12 143 THR A O 1
ATOM 1131 N N . ARG A 1 144 ? 15.914 5.781 -25.156 1 94.38 144 ARG A N 1
ATOM 1132 C CA . ARG A 1 144 ? 17.266 5.906 -25.703 1 94.38 144 ARG A CA 1
ATOM 1133 C C . ARG A 1 144 ? 17.516 7.316 -26.219 1 94.38 144 ARG A C 1
ATOM 1135 O O . ARG A 1 144 ? 16.641 7.914 -26.859 1 94.38 144 ARG A O 1
ATOM 1142 N N . GLN A 1 145 ? 18.625 7.867 -25.797 1 96.19 145 GLN A N 1
ATOM 1143 C CA . GLN A 1 145 ? 19.062 9.172 -26.266 1 96.19 145 GLN A CA 1
ATOM 1144 C C . GLN A 1 145 ? 20.516 9.141 -26.734 1 96.19 145 GLN A C 1
ATOM 1146 O O . GLN A 1 145 ? 21.359 8.477 -26.109 1 96.19 145 GLN A O 1
ATOM 1151 N N . GLN A 1 146 ? 20.75 9.742 -27.797 1 96.88 146 GLN A N 1
ATOM 1152 C CA . GLN A 1 146 ? 22.109 9.914 -28.297 1 96.88 146 GLN A CA 1
ATOM 1153 C C . GLN A 1 146 ? 22.5 11.391 -28.328 1 96.88 146 GLN A C 1
ATOM 1155 O O . GLN A 1 146 ? 21.734 12.227 -28.812 1 96.88 146 GLN A O 1
ATOM 1160 N N . VAL A 1 147 ? 23.656 11.711 -27.781 1 97.44 147 VAL A N 1
ATOM 1161 C CA . VAL A 1 147 ? 24.109 13.094 -27.734 1 97.44 147 VAL A CA 1
ATOM 1162 C C . VAL A 1 147 ? 25.594 13.164 -28.109 1 97.44 147 VAL A C 1
ATOM 1164 O O . VAL A 1 147 ? 26.312 12.18 -28 1 97.44 147 VAL A O 1
ATOM 1167 N N . THR A 1 148 ? 25.953 14.281 -28.672 1 97.12 148 THR A N 1
ATOM 1168 C CA . THR A 1 148 ? 27.359 14.531 -28.938 1 97.12 148 THR A CA 1
ATOM 1169 C C . THR A 1 148 ? 28.062 15.039 -27.688 1 97.12 148 THR A C 1
ATOM 1171 O O . THR A 1 148 ? 27.516 15.859 -26.953 1 97.12 148 THR A O 1
ATOM 1174 N N . GLU A 1 149 ? 29.281 14.523 -27.453 1 97.19 149 GLU A N 1
ATOM 1175 C CA . GLU A 1 149 ? 30.016 14.93 -26.266 1 97.19 149 GLU A CA 1
ATOM 1176 C C . GLU A 1 149 ? 30.094 16.453 -26.156 1 97.19 149 GLU A C 1
ATOM 1178 O O . GLU A 1 149 ? 30.203 17.156 -27.172 1 97.19 149 GLU A O 1
ATOM 1183 N N . TYR A 1 150 ? 29.969 17.016 -24.891 1 96.94 150 TYR A N 1
ATOM 1184 C CA . TYR A 1 150 ? 30.062 18.422 -24.5 1 96.94 150 TYR A CA 1
ATOM 1185 C C . TYR A 1 150 ? 28.797 19.172 -24.844 1 96.94 150 TYR A C 1
ATOM 1187 O O . TYR A 1 150 ? 28.734 20.391 -24.703 1 96.94 150 TYR A O 1
ATOM 1195 N N . ASN A 1 151 ? 27.828 18.438 -25.344 1 96.81 151 ASN A N 1
ATOM 1196 C CA . ASN A 1 151 ? 26.516 19.031 -25.562 1 96.81 151 ASN A CA 1
ATOM 1197 C C . ASN A 1 151 ? 25.531 18.656 -24.453 1 96.81 151 ASN A C 1
ATOM 1199 O O . ASN A 1 151 ? 25.781 17.719 -23.688 1 96.81 151 ASN A O 1
ATOM 1203 N N . TYR A 1 152 ? 24.453 19.375 -24.422 1 96.88 152 TYR A N 1
ATOM 1204 C CA . TYR A 1 152 ? 23.422 19.234 -23.406 1 96.88 152 TYR A CA 1
ATOM 1205 C C . TYR A 1 152 ? 22.672 17.906 -23.578 1 96.88 152 TYR A C 1
ATOM 1207 O O . TYR A 1 152 ? 22.422 17.469 -24.703 1 96.88 152 TYR A O 1
ATOM 1215 N N . ALA A 1 153 ? 22.359 17.281 -22.484 1 97.31 153 ALA A N 1
ATOM 1216 C CA . ALA A 1 153 ? 21.5 16.094 -22.484 1 97.31 153 ALA A CA 1
ATOM 1217 C C . ALA A 1 153 ? 20.531 16.125 -21.297 1 97.31 153 ALA A C 1
ATOM 1219 O O . ALA A 1 153 ? 20.812 16.766 -20.281 1 97.31 153 ALA A O 1
ATOM 1220 N N . VAL A 1 154 ? 19.359 15.539 -21.438 1 97.38 154 VAL A N 1
ATOM 1221 C CA . VAL A 1 154 ? 18.391 15.438 -20.344 1 97.38 154 VAL A CA 1
ATOM 1222 C C . VAL A 1 154 ? 17.734 14.055 -20.359 1 97.38 154 VAL A C 1
ATOM 1224 O O . VAL A 1 154 ? 17.359 13.555 -21.422 1 97.38 154 VAL A O 1
ATOM 1227 N N . LEU A 1 155 ? 17.734 13.391 -19.266 1 96.5 155 LEU A N 1
ATOM 1228 C CA . LEU A 1 155 ? 17.016 12.133 -19.078 1 96.5 155 LEU A CA 1
ATOM 1229 C C . LEU A 1 155 ? 15.719 12.352 -18.297 1 96.5 155 LEU A C 1
ATOM 1231 O O . LEU A 1 155 ? 15.75 12.828 -17.156 1 96.5 155 LEU A O 1
ATOM 1235 N N . PRO A 1 156 ? 14.633 12.062 -18.906 1 96.06 156 PRO A N 1
ATOM 1236 C CA . PRO A 1 156 ? 13.352 12.305 -18.234 1 96.06 156 PRO A CA 1
ATOM 1237 C C . PRO A 1 156 ? 13.023 11.266 -17.172 1 96.06 156 PRO A C 1
ATOM 1239 O O . PRO A 1 156 ? 13.32 10.078 -17.359 1 96.06 156 PRO A O 1
ATOM 1242 N N . CYS A 1 157 ? 12.578 11.648 -16.047 1 95.62 157 CYS A N 1
ATOM 1243 C CA . CYS A 1 157 ? 11.906 10.758 -15.109 1 95.62 157 CYS A CA 1
ATOM 1244 C C . CYS A 1 157 ? 10.43 10.609 -15.445 1 95.62 157 CYS A C 1
ATOM 1246 O O . CYS A 1 157 ? 9.578 11.211 -14.797 1 95.62 157 CYS A O 1
ATOM 1248 N N . ALA A 1 158 ? 10.102 9.734 -16.328 1 93.81 158 ALA A N 1
ATOM 1249 C CA . ALA A 1 158 ? 8.781 9.664 -16.938 1 93.81 158 ALA A CA 1
ATOM 1250 C C . ALA A 1 158 ? 7.957 8.523 -16.344 1 93.81 158 ALA A C 1
ATOM 1252 O O . ALA A 1 158 ? 8.484 7.711 -15.578 1 93.81 158 ALA A O 1
ATOM 1253 N N . ASN A 1 159 ? 6.656 8.57 -16.641 1 94.75 159 ASN A N 1
ATOM 1254 C CA . ASN A 1 159 ? 5.711 7.504 -16.312 1 94.75 159 ASN A CA 1
ATOM 1255 C C . ASN A 1 159 ? 5.605 7.285 -14.805 1 94.75 159 ASN A C 1
ATOM 1257 O O . ASN A 1 159 ? 5.543 6.148 -14.344 1 94.75 159 ASN A O 1
ATOM 1261 N N . LYS A 1 160 ? 5.605 8.336 -14.133 1 93.81 160 LYS A N 1
ATOM 1262 C CA . LYS A 1 160 ? 5.504 8.273 -12.68 1 93.81 160 LYS A CA 1
ATOM 1263 C C . LYS A 1 160 ? 4.102 7.867 -12.242 1 93.81 160 LYS A C 1
ATOM 1265 O O . LYS A 1 160 ? 3.113 8.273 -12.859 1 93.81 160 LYS A O 1
ATOM 1270 N N . GLY A 1 161 ? 4.109 7.121 -11.211 1 90.56 161 GLY A N 1
ATOM 1271 C CA . GLY A 1 161 ? 2.836 6.906 -10.547 1 90.56 161 GLY A CA 1
ATOM 1272 C C . GLY A 1 161 ? 2.479 8.016 -9.57 1 90.56 161 GLY A C 1
ATOM 1273 O O . GLY A 1 161 ? 3.148 9.047 -9.523 1 90.56 161 GLY A O 1
ATOM 1274 N N . GLU A 1 162 ? 1.391 7.828 -8.891 1 91.81 162 GLU A N 1
ATOM 1275 C CA . GLU A 1 162 ? 0.964 8.805 -7.898 1 91.81 162 GLU A CA 1
ATOM 1276 C C . GLU A 1 162 ? 1.967 8.898 -6.75 1 91.81 162 GLU A C 1
ATOM 1278 O O . GLU A 1 162 ? 2.469 7.879 -6.273 1 91.81 162 GLU A O 1
ATOM 1283 N N . VAL A 1 163 ? 2.318 10.07 -6.402 1 93.88 163 VAL A N 1
ATOM 1284 C CA . VAL A 1 163 ? 3.24 10.305 -5.297 1 93.88 163 VAL A CA 1
ATOM 1285 C C . VAL A 1 163 ? 2.584 11.219 -4.266 1 93.88 163 VAL A C 1
ATOM 1287 O O . VAL A 1 163 ? 2.172 12.336 -4.59 1 93.88 163 VAL A O 1
ATOM 1290 N N . VAL A 1 164 ? 2.434 10.711 -3.105 1 93.62 164 VAL A N 1
ATOM 1291 C CA . VAL A 1 164 ? 1.837 11.445 -1.998 1 93.62 164 VAL A CA 1
ATOM 1292 C C . VAL A 1 164 ? 2.723 11.328 -0.76 1 93.62 164 VAL A C 1
ATOM 1294 O O . VAL A 1 164 ? 3.09 10.219 -0.358 1 93.62 164 VAL A O 1
ATOM 1297 N N . GLY A 1 165 ? 3.121 12.414 -0.19 1 91.75 165 GLY A N 1
ATOM 1298 C CA . GLY A 1 165 ? 3.92 12.383 1.024 1 91.75 165 GLY A CA 1
ATOM 1299 C C . GLY A 1 165 ? 4.645 13.695 1.292 1 91.75 165 GLY A C 1
ATOM 1300 O O . GLY A 1 165 ? 4.652 14.586 0.447 1 91.75 165 GLY A O 1
ATOM 1301 N N . SER A 1 166 ? 5.25 13.852 2.52 1 87.75 166 SER A N 1
ATOM 1302 C CA . SER A 1 166 ? 5.91 15.094 2.898 1 87.75 166 SER A CA 1
ATOM 1303 C C . SER A 1 166 ? 7.41 15.023 2.633 1 87.75 166 SER A C 1
ATOM 1305 O O . SER A 1 166 ? 8.062 16.062 2.465 1 87.75 166 SER A O 1
ATOM 1307 N N . ASP A 1 167 ? 8.094 13.945 2.639 1 90.69 167 ASP A N 1
ATOM 1308 C CA . ASP A 1 167 ? 9.539 13.805 2.51 1 90.69 167 ASP A CA 1
ATOM 1309 C C . ASP A 1 167 ? 9.906 12.977 1.28 1 90.69 167 ASP A C 1
ATOM 1311 O O . ASP A 1 167 ? 10.664 12.008 1.381 1 90.69 167 ASP A O 1
ATOM 1315 N N . ILE A 1 168 ? 9.422 13.477 0.162 1 93.19 168 ILE A N 1
ATOM 1316 C CA . ILE A 1 168 ? 9.633 12.797 -1.11 1 93.19 168 ILE A CA 1
ATOM 1317 C C . ILE A 1 168 ? 10.852 13.391 -1.812 1 93.19 168 ILE A C 1
ATOM 1319 O O . ILE A 1 168 ? 11.008 14.617 -1.867 1 93.19 168 ILE A O 1
ATOM 1323 N N . ASN A 1 169 ? 11.719 12.578 -2.26 1 91.44 169 ASN A N 1
ATOM 1324 C CA . ASN A 1 169 ? 12.906 12.992 -2.994 1 91.44 169 ASN A CA 1
ATOM 1325 C C . ASN A 1 169 ? 13.086 12.188 -4.277 1 91.44 169 ASN A C 1
ATOM 1327 O O . ASN A 1 169 ? 12.617 11.047 -4.371 1 91.44 169 ASN A O 1
ATOM 1331 N N . THR A 1 170 ? 13.672 12.812 -5.234 1 92.56 170 THR A N 1
ATOM 1332 C CA . THR A 1 170 ? 14 12.117 -6.473 1 92.56 170 THR A CA 1
ATOM 1333 C C . THR A 1 170 ? 15.508 12.016 -6.664 1 92.56 170 THR A C 1
ATOM 1335 O O . THR A 1 170 ? 16.234 13 -6.465 1 92.56 170 THR A O 1
ATOM 1338 N N . ASN A 1 171 ? 15.977 10.859 -6.945 1 91.19 171 ASN A N 1
ATOM 1339 C CA . ASN A 1 171 ? 17.375 10.594 -7.242 1 91.19 171 ASN A CA 1
ATOM 1340 C C . ASN A 1 171 ? 17.531 9.703 -8.469 1 91.19 171 ASN A C 1
ATOM 1342 O O . ASN A 1 171 ? 16.547 9.172 -8.992 1 91.19 171 ASN A O 1
ATOM 1346 N N . TRP A 1 172 ? 18.703 9.648 -8.938 1 92.44 172 TRP A N 1
ATOM 1347 C CA . TRP A 1 172 ? 18.984 8.789 -10.086 1 92.44 172 TRP A CA 1
ATOM 1348 C C . TRP A 1 172 ? 20.016 7.727 -9.719 1 92.44 172 TRP A C 1
ATOM 1350 O O . TRP A 1 172 ? 20.938 7.992 -8.961 1 92.44 172 TRP A O 1
ATOM 1360 N N . TYR A 1 173 ? 19.766 6.574 -10.367 1 89.12 173 TYR A N 1
ATOM 1361 C CA . TYR A 1 173 ? 20.578 5.402 -10.055 1 89.12 173 TYR A CA 1
ATOM 1362 C C . TYR A 1 173 ? 21.156 4.777 -11.32 1 89.12 173 TYR A C 1
ATOM 1364 O O . TYR A 1 173 ? 20.625 4.98 -12.414 1 89.12 173 TYR A O 1
ATOM 1372 N N . GLU A 1 174 ? 22.297 4.043 -11.133 1 86.31 174 GLU A N 1
ATOM 1373 C CA . GLU A 1 174 ? 22.984 3.451 -12.273 1 86.31 174 GLU A CA 1
ATOM 1374 C C . GLU A 1 174 ? 22.578 1.996 -12.477 1 86.31 174 GLU A C 1
ATOM 1376 O O . GLU A 1 174 ? 22.953 1.366 -13.461 1 86.31 174 GLU A O 1
ATOM 1381 N N . SER A 1 175 ? 21.938 1.41 -11.609 1 74.62 175 SER A N 1
ATOM 1382 C CA . SER A 1 175 ? 21.469 0.028 -11.711 1 74.62 175 SER A CA 1
ATOM 1383 C C . SER A 1 175 ? 20.266 -0.218 -10.812 1 74.62 175 SER A C 1
ATOM 1385 O O . SER A 1 175 ? 19.922 0.623 -9.984 1 74.62 175 SER A O 1
ATOM 1387 N N . GLU A 1 176 ? 19.734 -1.343 -11.094 1 68.31 176 GLU A N 1
ATOM 1388 C CA . GLU A 1 176 ? 18.594 -1.753 -10.258 1 68.31 176 GLU A CA 1
ATOM 1389 C C . GLU A 1 176 ? 19.047 -2.02 -8.82 1 68.31 176 GLU A C 1
ATOM 1391 O O . GLU A 1 176 ? 18.219 -2.012 -7.902 1 68.31 176 GLU A O 1
ATOM 1396 N N . LYS A 1 177 ? 20.359 -2.27 -8.766 1 63.38 177 LYS A N 1
ATOM 1397 C CA . LYS A 1 177 ? 20.891 -2.477 -7.414 1 63.38 177 LYS A CA 1
ATOM 1398 C C . LYS A 1 177 ? 21.203 -1.146 -6.738 1 63.38 177 LYS A C 1
ATOM 1400 O O . LYS A 1 177 ? 21.781 -1.12 -5.652 1 63.38 177 LYS A O 1
ATOM 1405 N N . SER A 1 178 ? 20.875 0.034 -7.289 1 61.81 178 SER A N 1
ATOM 1406 C CA . SER A 1 178 ? 20.641 1.393 -6.805 1 61.81 178 SER A CA 1
ATOM 1407 C C . SER A 1 178 ? 21.953 2.084 -6.465 1 61.81 178 SER A C 1
ATOM 1409 O O . SER A 1 178 ? 22.188 2.451 -5.309 1 61.81 178 SER A O 1
ATOM 1411 N N . LYS A 1 179 ? 22.984 2.107 -7.32 1 68.31 179 LYS A N 1
ATOM 1412 C CA . LYS A 1 179 ? 24.125 3.002 -7.152 1 68.31 179 LYS A CA 1
ATOM 1413 C C . LYS A 1 179 ? 23.781 4.418 -7.613 1 68.31 179 LYS A C 1
ATOM 1415 O O . LYS A 1 179 ? 23.438 4.629 -8.781 1 68.31 179 LYS A O 1
ATOM 1420 N N . ASP A 1 180 ? 23.906 5.367 -6.676 1 76 180 ASP A N 1
ATOM 1421 C CA . ASP A 1 180 ? 23.516 6.746 -6.957 1 76 180 ASP A CA 1
ATOM 1422 C C . ASP A 1 180 ? 24.391 7.352 -8.055 1 76 180 ASP A C 1
ATOM 1424 O O . ASP A 1 180 ? 25.594 7.113 -8.094 1 76 180 ASP A O 1
ATOM 1428 N N . VAL A 1 181 ? 23.734 8.062 -8.812 1 75.12 181 VAL A N 1
ATOM 1429 C CA . VAL A 1 181 ? 24.453 8.844 -9.812 1 75.12 181 VAL A CA 1
ATOM 1430 C C . VAL A 1 181 ? 25.109 10.062 -9.156 1 75.12 181 VAL A C 1
ATOM 1432 O O . VAL A 1 181 ? 24.438 10.805 -8.422 1 75.12 181 VAL A O 1
ATOM 1435 N N . SER A 1 182 ? 26.391 10.18 -9.391 1 75.62 182 SER A N 1
ATOM 1436 C CA . SER A 1 182 ? 27.094 11.359 -8.883 1 75.62 182 SER A CA 1
ATOM 1437 C C . SER A 1 182 ? 26.672 12.617 -9.625 1 75.62 182 SER A C 1
ATOM 1439 O O . SER A 1 182 ? 26.5 12.594 -10.852 1 75.62 182 SER A O 1
ATOM 1441 N N . MET A 1 183 ? 26.578 13.75 -8.961 1 80.62 183 MET A N 1
ATOM 1442 C CA . MET A 1 183 ? 26.203 15.008 -9.586 1 80.62 183 MET A CA 1
ATOM 1443 C C . MET A 1 183 ? 27.406 15.711 -10.188 1 80.62 183 MET A C 1
ATOM 1445 O O . MET A 1 183 ? 27.266 16.719 -10.883 1 80.62 183 MET A O 1
ATOM 1449 N N . ASP A 1 184 ? 28.5 15.172 -10.078 1 83.06 184 ASP A N 1
ATOM 1450 C CA . ASP A 1 184 ? 29.75 15.547 -10.758 1 83.06 184 ASP A CA 1
ATOM 1451 C C . ASP A 1 184 ? 30.016 17.047 -10.602 1 83.06 184 ASP A C 1
ATOM 1453 O O . ASP A 1 184 ? 30.203 17.75 -11.602 1 83.06 184 ASP A O 1
ATOM 1457 N N . SER A 1 185 ? 30.047 17.578 -9.391 1 75.81 185 SER A N 1
ATOM 1458 C CA . SER A 1 185 ? 30.391 18.953 -9.031 1 75.81 185 SER A CA 1
ATOM 1459 C C . SER A 1 185 ? 29.5 19.953 -9.758 1 75.81 185 SER A C 1
ATOM 1461 O O . SER A 1 185 ? 29.969 20.953 -10.297 1 75.81 185 SER A O 1
ATOM 1463 N N . GLY A 1 186 ? 28.328 19.609 -10.047 1 85.94 186 GLY A N 1
ATOM 1464 C CA . GLY A 1 186 ? 27.359 20.547 -10.578 1 85.94 186 GLY A CA 1
ATOM 1465 C C . GLY A 1 186 ? 27.125 20.375 -12.07 1 85.94 186 GLY A C 1
ATOM 1466 O O . GLY A 1 186 ? 26.281 21.062 -12.656 1 85.94 186 GLY A O 1
ATOM 1467 N N . ARG A 1 187 ? 27.812 19.562 -12.703 1 93.81 187 ARG A N 1
ATOM 1468 C CA . ARG A 1 187 ? 27.578 19.312 -14.125 1 93.81 187 ARG A CA 1
ATOM 1469 C C . ARG A 1 187 ? 26.219 18.656 -14.344 1 93.81 187 ARG A C 1
ATOM 1471 O O . ARG A 1 187 ? 25.562 18.922 -15.344 1 93.81 187 ARG A O 1
ATOM 1478 N N . LEU A 1 188 ? 25.875 17.781 -13.414 1 94 188 LEU A N 1
ATOM 1479 C CA . LEU A 1 188 ? 24.547 17.156 -13.445 1 94 188 LEU A CA 1
ATOM 1480 C C . LEU A 1 188 ? 23.625 17.797 -12.414 1 94 188 LEU A C 1
ATOM 1482 O O . LEU A 1 188 ? 24.078 18.312 -11.391 1 94 188 LEU A O 1
ATOM 1486 N N . PHE A 1 189 ? 22.328 17.75 -12.797 1 92.62 189 PHE A N 1
ATOM 1487 C CA . PHE A 1 189 ? 21.328 18.375 -11.93 1 92.62 189 PHE A CA 1
ATOM 1488 C C . PHE A 1 189 ? 19.969 17.703 -12.078 1 92.62 189 PHE A C 1
ATOM 1490 O O . PHE A 1 189 ? 19.578 17.344 -13.188 1 92.62 189 PHE A O 1
ATOM 1497 N N . ILE A 1 190 ? 19.328 17.5 -10.914 1 94.12 190 ILE A N 1
ATOM 1498 C CA . ILE A 1 190 ? 17.984 16.969 -10.914 1 94.12 190 ILE A CA 1
ATOM 1499 C C . ILE A 1 190 ? 16.969 18.094 -10.68 1 94.12 190 ILE A C 1
ATOM 1501 O O . ILE A 1 190 ? 17.031 18.766 -9.656 1 94.12 190 ILE A O 1
ATOM 1505 N N . ASP A 1 191 ? 16.109 18.25 -11.586 1 94.06 191 ASP A N 1
ATOM 1506 C CA . ASP A 1 191 ? 15.141 19.328 -11.422 1 94.06 191 ASP A CA 1
ATOM 1507 C C . ASP A 1 191 ? 13.977 18.906 -10.531 1 94.06 191 ASP A C 1
ATOM 1509 O O . ASP A 1 191 ? 13.953 17.781 -10.031 1 94.06 191 ASP A O 1
ATOM 1513 N N . GLN A 1 192 ? 13.023 19.766 -10.305 1 91.06 192 GLN A N 1
ATOM 1514 C CA . GLN A 1 192 ? 11.922 19.516 -9.383 1 91.06 192 GLN A CA 1
ATOM 1515 C C . GLN A 1 192 ? 10.992 18.438 -9.906 1 91.06 192 GLN A C 1
ATOM 1517 O O . GLN A 1 192 ? 10.273 17.797 -9.133 1 91.06 192 GLN A O 1
ATOM 1522 N N . GLU A 1 193 ? 11.016 18.281 -11.203 1 92.31 193 GLU A N 1
ATOM 1523 C CA . GLU A 1 193 ? 10.188 17.234 -11.797 1 92.31 193 GLU A CA 1
ATOM 1524 C C . GLU A 1 193 ? 10.914 15.883 -11.781 1 92.31 193 GLU A C 1
ATOM 1526 O O . GLU A 1 193 ? 10.32 14.852 -12.086 1 92.31 193 GLU A O 1
ATOM 1531 N N . GLY A 1 194 ? 12.172 15.922 -11.469 1 94.69 194 GLY A N 1
ATOM 1532 C CA . GLY A 1 194 ? 12.945 14.703 -11.305 1 94.69 194 GLY A CA 1
ATOM 1533 C C . GLY A 1 194 ? 13.812 14.383 -12.508 1 94.69 194 GLY A C 1
ATOM 1534 O O . GLY A 1 194 ? 14.508 13.367 -12.539 1 94.69 194 GLY A O 1
ATOM 1535 N N . ASN A 1 195 ? 13.852 15.195 -13.484 1 96.12 195 ASN A N 1
ATOM 1536 C CA . ASN A 1 195 ? 14.664 14.938 -14.664 1 96.12 195 ASN A CA 1
ATOM 1537 C C . ASN A 1 195 ? 16.156 15.164 -14.375 1 96.12 195 ASN A C 1
ATOM 1539 O O . ASN A 1 195 ? 16.516 16.062 -13.609 1 96.12 195 ASN A O 1
ATOM 1543 N N . LEU A 1 196 ? 16.922 14.375 -15 1 96.62 196 LEU A N 1
ATOM 1544 C CA . LEU A 1 196 ? 18.375 14.5 -14.852 1 96.62 196 LEU A CA 1
ATOM 1545 C C . LEU A 1 196 ? 18.969 15.281 -16.016 1 96.62 196 LEU A C 1
ATOM 1547 O O . LEU A 1 196 ? 18.922 14.828 -17.156 1 96.62 196 LEU A O 1
ATOM 1551 N N . HIS A 1 197 ? 19.562 16.422 -15.719 1 96.56 197 HIS A N 1
ATOM 1552 C CA . HIS A 1 197 ? 20.156 17.297 -16.719 1 96.56 197 HIS A CA 1
ATOM 1553 C C . HIS A 1 197 ? 21.688 17.188 -16.719 1 96.56 197 HIS A C 1
ATOM 1555 O O . HIS A 1 197 ? 22.297 17.109 -15.648 1 96.56 197 HIS A O 1
ATOM 1561 N N . PHE A 1 198 ? 22.219 17.156 -17.922 1 96.62 198 PHE A N 1
ATOM 1562 C CA . PHE A 1 198 ? 23.641 17.281 -18.141 1 96.62 198 PHE A CA 1
ATOM 1563 C C . PHE A 1 198 ? 23.969 18.625 -18.797 1 96.62 198 PHE A C 1
ATOM 1565 O O . PHE A 1 198 ? 23.594 18.859 -19.953 1 96.62 198 PHE A O 1
ATOM 1572 N N . SER A 1 199 ? 24.656 19.5 -18.016 1 96.56 199 SER A N 1
ATOM 1573 C CA . SER A 1 199 ? 25.062 20.75 -18.656 1 96.56 199 SER A CA 1
ATOM 1574 C C . SER A 1 199 ? 25.812 20.469 -19.969 1 96.56 199 SER A C 1
ATOM 1576 O O . SER A 1 199 ? 25.625 21.172 -20.953 1 96.56 199 SER A O 1
ATOM 1578 N N . PHE A 1 200 ? 26.672 19.5 -19.875 1 96.69 200 PHE A N 1
ATOM 1579 C CA . PHE A 1 200 ? 27.297 18.891 -21.047 1 96.69 200 PHE A CA 1
ATOM 1580 C C . PHE A 1 200 ? 27.609 17.422 -20.781 1 96.69 200 PHE A C 1
ATOM 1582 O O . PHE A 1 200 ? 27.906 17.031 -19.656 1 96.69 200 PHE A O 1
ATOM 1589 N N . ALA A 1 201 ? 27.5 16.672 -21.859 1 96.88 201 ALA A N 1
ATOM 1590 C CA . ALA A 1 201 ? 27.734 15.227 -21.734 1 96.88 201 ALA A CA 1
ATOM 1591 C C . ALA A 1 201 ? 29.219 14.898 -21.859 1 96.88 201 ALA A C 1
ATOM 1593 O O . ALA A 1 201 ? 29.969 15.625 -22.5 1 96.88 201 ALA A O 1
ATOM 1594 N N . ARG A 1 202 ? 29.641 13.844 -21.172 1 95.62 202 ARG A N 1
ATOM 1595 C CA . ARG A 1 202 ? 30.969 13.258 -21.297 1 95.62 202 ARG A CA 1
ATOM 1596 C C . ARG A 1 202 ? 30.875 11.812 -21.781 1 95.62 202 ARG A C 1
ATOM 1598 O O . ARG A 1 202 ? 29.844 11.164 -21.625 1 95.62 202 ARG A O 1
ATOM 1605 N N . ILE A 1 203 ? 31.969 11.367 -22.281 1 94.88 203 ILE A N 1
ATOM 1606 C CA . ILE A 1 203 ? 32 9.984 -22.75 1 94.88 203 ILE A CA 1
ATOM 1607 C C . ILE A 1 203 ? 31.75 9.039 -21.594 1 94.88 203 ILE A C 1
ATOM 1609 O O . ILE A 1 203 ? 31.141 7.977 -21.766 1 94.88 203 ILE A O 1
ATOM 1613 N N . SER A 1 204 ? 32.125 9.406 -20.359 1 92 204 SER A N 1
ATOM 1614 C CA . SER A 1 204 ? 31.969 8.578 -19.172 1 92 204 SER A CA 1
ATOM 1615 C C . SER A 1 204 ? 30.484 8.477 -18.781 1 92 204 SER A C 1
ATOM 1617 O O . SER A 1 204 ? 30.109 7.617 -17.984 1 92 204 SER A O 1
ATOM 1619 N N . ASP A 1 205 ? 29.672 9.383 -19.328 1 94.12 205 ASP A N 1
ATOM 1620 C CA . ASP A 1 205 ? 28.25 9.359 -19.016 1 94.12 205 ASP A CA 1
ATOM 1621 C C . ASP A 1 205 ? 27.531 8.281 -19.828 1 94.12 205 ASP A C 1
ATOM 1623 O O . ASP A 1 205 ? 26.391 7.941 -19.531 1 94.12 205 ASP A O 1
ATOM 1627 N N . ALA A 1 206 ? 28.188 7.746 -20.828 1 94.31 206 ALA A N 1
ATOM 1628 C CA . ALA A 1 206 ? 27.562 6.754 -21.703 1 94.31 206 ALA A CA 1
ATOM 1629 C C . ALA A 1 206 ? 27.25 5.473 -20.938 1 94.31 206 ALA A C 1
ATOM 1631 O O . ALA A 1 206 ? 28.047 5.02 -20.109 1 94.31 206 ALA A O 1
ATOM 1632 N N . THR A 1 207 ? 26 4.992 -21.219 1 89 207 THR A N 1
ATOM 1633 C CA . THR A 1 207 ? 25.562 3.754 -20.578 1 89 207 THR A CA 1
ATOM 1634 C C . THR A 1 207 ? 26.312 2.557 -21.156 1 89 207 THR A C 1
ATOM 1636 O O . THR A 1 207 ? 25.953 2.02 -22.203 1 89 207 THR A O 1
ATOM 1639 N N . VAL A 1 208 ? 27.328 2.174 -20.516 1 85.19 208 VAL A N 1
ATOM 1640 C CA . VAL A 1 208 ? 28.094 0.974 -20.844 1 85.19 208 VAL A CA 1
ATOM 1641 C C . VAL A 1 208 ? 28.141 0.046 -19.625 1 85.19 208 VAL A C 1
ATOM 1643 O O . VAL A 1 208 ? 28.953 0.227 -18.734 1 85.19 208 VAL A O 1
ATOM 1646 N N . GLY A 1 209 ? 27.344 -0.97 -19.594 1 79.88 209 GLY A N 1
ATOM 1647 C CA . GLY A 1 209 ? 27.312 -1.905 -18.484 1 79.88 209 GLY A CA 1
ATOM 1648 C C . GLY A 1 209 ? 26.344 -1.495 -17.375 1 79.88 209 GLY A C 1
ATOM 1649 O O . GLY A 1 209 ? 26.297 -2.133 -16.328 1 79.88 209 GLY A O 1
ATOM 1650 N N . PHE A 1 210 ? 25.797 -0.267 -17.469 1 86.19 210 PHE A N 1
ATOM 1651 C CA . PHE A 1 210 ? 24.797 0.17 -16.5 1 86.19 210 PHE A CA 1
ATOM 1652 C C . PHE A 1 210 ? 23.672 0.931 -17.188 1 86.19 210 PHE A C 1
ATOM 1654 O O . PHE A 1 210 ? 23.703 1.134 -18.406 1 86.19 210 PHE A O 1
ATOM 1661 N N . ILE A 1 211 ? 22.641 1.204 -16.5 1 90.44 211 ILE A N 1
ATOM 1662 C CA . ILE A 1 211 ? 21.5 1.987 -17 1 90.44 211 ILE A CA 1
ATOM 1663 C C . ILE A 1 211 ? 21.172 3.098 -16 1 90.44 211 ILE A C 1
ATOM 1665 O O . ILE A 1 211 ? 21.578 3.033 -14.836 1 90.44 211 ILE A O 1
ATOM 1669 N N . TYR A 1 212 ? 20.531 4.191 -16.516 1 93.69 212 TYR A N 1
ATOM 1670 C CA . TYR A 1 212 ? 20.047 5.242 -15.625 1 93.69 212 TYR A CA 1
ATOM 1671 C C . TYR A 1 212 ? 18.609 4.973 -15.188 1 93.69 212 TYR A C 1
ATOM 1673 O O . TYR A 1 212 ? 17.734 4.742 -16.031 1 93.69 212 TYR A O 1
ATOM 1681 N N . LEU A 1 213 ? 18.375 4.988 -13.906 1 92.94 213 LEU A N 1
ATOM 1682 C CA . LEU A 1 213 ? 17.047 4.816 -13.344 1 92.94 213 LEU A CA 1
ATOM 1683 C C . LEU A 1 213 ? 16.688 5.977 -12.422 1 92.94 213 LEU A C 1
ATOM 1685 O O . LEU A 1 213 ? 17.438 6.309 -11.516 1 92.94 213 LEU A O 1
ATOM 1689 N N . CYS A 1 214 ? 15.633 6.574 -12.797 1 93.94 214 CYS A N 1
ATOM 1690 C CA . CYS A 1 214 ? 15.141 7.543 -11.82 1 93.94 214 CYS A CA 1
ATOM 1691 C C . CYS A 1 214 ? 14.516 6.84 -10.625 1 93.94 214 CYS A C 1
ATOM 1693 O O . CYS A 1 214 ? 13.93 5.766 -10.766 1 93.94 214 CYS A O 1
ATOM 1695 N N . GLY A 1 215 ? 14.688 7.363 -9.438 1 92.94 215 GLY A N 1
ATOM 1696 C CA . GLY A 1 215 ? 14.125 6.797 -8.219 1 92.94 215 GLY A CA 1
ATOM 1697 C C . GLY A 1 215 ? 13.445 7.828 -7.34 1 92.94 215 GLY A C 1
ATOM 1698 O O . GLY A 1 215 ? 14.008 8.898 -7.086 1 92.94 215 GLY A O 1
ATOM 1699 N N . ILE A 1 216 ? 12.234 7.566 -7.008 1 94.38 216 ILE A N 1
ATOM 1700 C CA . ILE A 1 216 ? 11.516 8.406 -6.059 1 94.38 216 ILE A CA 1
ATOM 1701 C C . ILE A 1 216 ? 11.539 7.766 -4.672 1 94.38 216 ILE A C 1
ATOM 1703 O O . ILE A 1 216 ? 11.258 6.574 -4.527 1 94.38 216 ILE A O 1
ATOM 1707 N N . SER A 1 217 ? 11.953 8.547 -3.695 1 92.12 217 SER A N 1
ATOM 1708 C CA . SER A 1 217 ? 12.109 7.973 -2.363 1 92.12 217 SER A CA 1
ATOM 1709 C C . SER A 1 217 ? 11.312 8.758 -1.325 1 92.12 217 SER A C 1
ATOM 1711 O O . SER A 1 217 ? 11.094 9.961 -1.482 1 92.12 217 SER A O 1
ATOM 1713 N N . SER A 1 218 ? 10.812 8.078 -0.376 1 92.25 218 SER A N 1
ATOM 1714 C CA . SER A 1 218 ? 10.25 8.641 0.852 1 92.25 218 SER A CA 1
ATOM 1715 C C . SER A 1 218 ? 11.172 8.375 2.043 1 92.25 218 SER A C 1
ATOM 1717 O O . SER A 1 218 ? 11.352 7.23 2.453 1 92.25 218 SER A O 1
ATOM 1719 N N . THR A 1 219 ? 11.688 9.422 2.633 1 89.12 219 THR A N 1
ATOM 1720 C CA . THR A 1 219 ? 12.656 9.273 3.717 1 89.12 219 THR A CA 1
ATOM 1721 C C . THR A 1 219 ? 11.977 8.727 4.973 1 89.12 219 THR A C 1
ATOM 1723 O O . THR A 1 219 ? 12.555 7.898 5.68 1 89.12 219 THR A O 1
ATOM 1726 N N . SER A 1 220 ? 10.805 9.211 5.223 1 86.38 220 SER A N 1
ATOM 1727 C CA . SER A 1 220 ? 10.102 8.766 6.418 1 86.38 220 SER A CA 1
ATOM 1728 C C . SER A 1 220 ? 9.734 7.289 6.332 1 86.38 220 SER A C 1
ATOM 1730 O O . SER A 1 220 ? 9.75 6.578 7.336 1 86.38 220 SER A O 1
ATOM 1732 N N . ASP A 1 221 ? 9.422 6.82 5.133 1 89.31 221 ASP A N 1
ATOM 1733 C CA . ASP A 1 221 ? 9.023 5.43 4.938 1 89.31 221 ASP A CA 1
ATOM 1734 C C . ASP A 1 221 ? 10.219 4.57 4.523 1 89.31 221 ASP A C 1
ATOM 1736 O O . ASP A 1 221 ? 10.094 3.352 4.395 1 89.31 221 ASP A O 1
ATOM 1740 N N . LYS A 1 222 ? 11.391 5.227 4.355 1 89.94 222 LYS A N 1
ATOM 1741 C CA . LYS A 1 222 ? 12.602 4.543 3.906 1 89.94 222 LYS A CA 1
ATOM 1742 C C . LYS A 1 222 ? 12.32 3.682 2.678 1 89.94 222 LYS A C 1
ATOM 1744 O O . LYS A 1 222 ? 12.703 2.512 2.629 1 89.94 222 LYS A O 1
ATOM 1749 N N . LEU A 1 223 ? 11.648 4.238 1.786 1 92 223 LEU A N 1
ATOM 1750 C CA . LEU A 1 223 ? 11.18 3.564 0.579 1 92 223 LEU A CA 1
ATOM 1751 C C . LEU A 1 223 ? 11.781 4.203 -0.667 1 92 223 LEU A C 1
ATOM 1753 O O . LEU A 1 223 ? 11.883 5.43 -0.757 1 92 223 LEU A O 1
ATOM 1757 N N . ILE A 1 224 ? 12.148 3.365 -1.613 1 91.69 224 ILE A N 1
ATOM 1758 C CA . ILE A 1 224 ? 12.617 3.828 -2.914 1 91.69 224 ILE A CA 1
ATOM 1759 C C . ILE A 1 224 ? 11.867 3.096 -4.023 1 91.69 224 ILE A C 1
ATOM 1761 O O . ILE A 1 224 ? 11.781 1.865 -4.02 1 91.69 224 ILE A O 1
ATOM 1765 N N . ARG A 1 225 ? 11.352 3.793 -4.938 1 93.25 225 ARG A N 1
ATOM 1766 C CA . ARG A 1 225 ? 10.711 3.248 -6.133 1 93.25 225 ARG A CA 1
ATOM 1767 C C . ARG A 1 225 ? 11.5 3.615 -7.387 1 93.25 225 ARG A C 1
ATOM 1769 O O . ARG A 1 225 ? 11.742 4.793 -7.652 1 93.25 225 ARG A O 1
ATOM 1776 N N . LEU A 1 226 ? 11.875 2.602 -8.102 1 92.75 226 LEU A N 1
ATOM 1777 C CA . LEU A 1 226 ? 12.68 2.838 -9.297 1 92.75 226 LEU A CA 1
ATOM 1778 C C . LEU A 1 226 ? 11.797 2.906 -10.539 1 92.75 226 LEU A C 1
ATOM 1780 O O . LEU A 1 226 ? 10.773 2.219 -10.617 1 92.75 226 LEU A O 1
ATOM 1784 N N . GLY A 1 227 ? 12.242 3.789 -11.414 1 94 227 GLY A N 1
ATOM 1785 C CA . GLY A 1 227 ? 11.516 3.947 -12.664 1 94 227 GLY A CA 1
ATOM 1786 C C . GLY A 1 227 ? 12.078 3.098 -13.789 1 94 227 GLY A C 1
ATOM 1787 O O . GLY A 1 227 ? 12.688 2.059 -13.547 1 94 227 GLY A O 1
ATOM 1788 N N . ASN A 1 228 ? 11.742 3.494 -15.031 1 93.62 228 ASN A N 1
ATOM 1789 C CA . ASN A 1 228 ? 12.148 2.758 -16.219 1 93.62 228 ASN A CA 1
ATOM 1790 C C . ASN A 1 228 ? 13.578 3.098 -16.641 1 93.62 228 ASN A C 1
ATOM 1792 O O . ASN A 1 228 ? 14.102 4.145 -16.266 1 93.62 228 ASN A O 1
ATOM 1796 N N . ALA A 1 229 ? 14.133 2.246 -17.453 1 93.38 229 ALA A N 1
ATOM 1797 C CA . ALA A 1 229 ? 15.531 2.359 -17.859 1 93.38 229 ALA A CA 1
ATOM 1798 C C . ALA A 1 229 ? 15.711 3.449 -18.906 1 93.38 229 ALA A C 1
ATOM 1800 O O . ALA A 1 229 ? 14.883 3.592 -19.812 1 93.38 229 ALA A O 1
ATOM 1801 N N . ASN A 1 230 ? 16.797 4.312 -18.703 1 95.25 230 ASN A N 1
ATOM 1802 C CA . ASN A 1 230 ? 17.266 5.293 -19.672 1 95.25 230 ASN A CA 1
ATOM 1803 C C . ASN A 1 230 ? 18.672 4.969 -20.172 1 95.25 230 ASN A C 1
ATOM 1805 O O . ASN A 1 230 ? 19.562 4.664 -19.375 1 95.25 230 ASN A O 1
ATOM 1809 N N . ILE A 1 231 ? 18.781 4.926 -21.453 1 95.69 231 ILE A N 1
ATOM 1810 C CA . ILE A 1 231 ? 20.062 4.633 -22.094 1 95.69 231 ILE A CA 1
ATOM 1811 C C . ILE A 1 231 ? 20.609 5.891 -22.766 1 95.69 231 ILE A C 1
ATOM 1813 O O . ILE A 1 231 ? 19.906 6.535 -23.547 1 95.69 231 ILE A O 1
ATOM 1817 N N . LEU A 1 232 ? 21.812 6.258 -22.359 1 96.25 232 LEU A N 1
ATOM 1818 C CA . LEU A 1 232 ? 22.484 7.418 -22.938 1 96.25 232 LEU A CA 1
ATOM 1819 C C . LEU A 1 232 ? 23.703 6.988 -23.734 1 96.25 232 LEU A C 1
ATOM 1821 O O . LEU A 1 232 ? 24.594 6.312 -23.219 1 96.25 232 LEU A O 1
ATOM 1825 N N . SER A 1 233 ? 23.672 7.273 -25.031 1 96.56 233 SER A N 1
ATOM 1826 C CA . SER A 1 233 ? 24.859 7.094 -25.875 1 96.56 233 SER A CA 1
ATOM 1827 C C . SER A 1 233 ? 25.531 8.43 -26.188 1 96.56 233 SER A C 1
ATOM 1829 O O . SER A 1 233 ? 24.844 9.422 -26.453 1 96.56 233 SER A O 1
ATOM 1831 N N . VAL A 1 234 ? 26.891 8.422 -26.109 1 97.12 234 VAL A N 1
ATOM 1832 C CA . VAL A 1 234 ? 27.641 9.664 -26.312 1 97.12 234 VAL A CA 1
ATOM 1833 C C . VAL A 1 234 ? 28.625 9.484 -27.469 1 97.12 234 VAL A C 1
ATOM 1835 O O . VAL A 1 234 ? 29.422 8.539 -27.484 1 97.12 234 VAL A O 1
ATOM 1838 N N . ILE A 1 235 ? 28.516 10.367 -28.469 1 96.69 235 ILE A N 1
ATOM 1839 C CA . ILE A 1 235 ? 29.453 10.391 -29.578 1 96.69 235 ILE A CA 1
ATOM 1840 C C . ILE A 1 235 ? 30.688 11.227 -29.203 1 96.69 235 ILE A C 1
ATOM 1842 O O . ILE A 1 235 ? 30.562 12.438 -28.969 1 96.69 235 ILE A O 1
ATOM 1846 N N . PRO A 1 236 ? 31.844 10.641 -29.172 1 95.94 236 PRO A N 1
ATOM 1847 C CA . PRO A 1 236 ? 33.031 11.367 -28.719 1 95.94 236 PRO A CA 1
ATOM 1848 C C . PRO A 1 236 ? 33.438 12.484 -29.688 1 95.94 236 PRO A C 1
ATOM 1850 O O . PRO A 1 236 ? 33.25 12.352 -30.891 1 95.94 236 PRO A O 1
ATOM 1853 N N . VAL A 1 237 ? 33.938 13.586 -29.188 1 94.5 237 VAL A N 1
ATOM 1854 C CA . VAL A 1 237 ? 34.469 14.719 -29.938 1 94.5 237 VAL A CA 1
ATOM 1855 C C . VAL A 1 237 ? 35.906 14.969 -29.531 1 94.5 237 VAL A C 1
ATOM 1857 O O . VAL A 1 237 ? 36.25 14.906 -28.344 1 94.5 237 VAL A O 1
ATOM 1860 N N . GLN A 1 238 ? 36.719 15.211 -30.547 1 91.94 238 GLN A N 1
ATOM 1861 C CA . GLN A 1 238 ? 38.125 15.531 -30.297 1 91.94 238 GLN A CA 1
ATOM 1862 C C . GLN A 1 238 ? 38.344 17.031 -30.25 1 91.94 238 GLN A C 1
ATOM 1864 O O . GLN A 1 238 ? 37.75 17.781 -31.031 1 91.94 238 GLN A O 1
ATOM 1869 N N . ASN A 1 239 ? 39.125 17.641 -29.391 1 89.44 239 ASN A N 1
ATOM 1870 C CA . ASN A 1 239 ? 39.531 19.031 -29.219 1 89.44 239 ASN A CA 1
ATOM 1871 C C . ASN A 1 239 ? 38.312 19.953 -29.109 1 89.44 239 ASN A C 1
ATOM 1873 O O . ASN A 1 239 ? 38.094 20.812 -29.969 1 89.44 239 ASN A O 1
ATOM 1877 N N . PRO A 1 240 ? 37.625 19.781 -28.047 1 90.5 240 PRO A N 1
ATOM 1878 C CA . PRO A 1 240 ? 36.406 20.594 -27.906 1 90.5 240 PRO A CA 1
ATOM 1879 C C . PRO A 1 240 ? 36.688 22.078 -27.688 1 90.5 240 PRO A C 1
ATOM 1881 O O . PRO A 1 240 ? 37.719 22.422 -27.094 1 90.5 240 PRO A O 1
ATOM 1884 N N . THR A 1 241 ? 35.781 22.953 -28.281 1 93.75 241 THR A N 1
ATOM 1885 C CA . THR A 1 241 ? 35.844 24.391 -28.047 1 93.75 241 THR A CA 1
ATOM 1886 C C . THR A 1 241 ? 34.75 24.812 -27.062 1 93.75 241 THR A C 1
ATOM 1888 O O . THR A 1 241 ? 33.844 24.016 -26.734 1 93.75 241 THR A O 1
ATOM 1891 N N . ALA A 1 242 ? 34.969 26.031 -26.609 1 96.5 242 ALA A N 1
ATOM 1892 C CA . ALA A 1 242 ? 33.969 26.547 -25.656 1 96.5 242 ALA A CA 1
ATOM 1893 C C . ALA A 1 242 ? 32.594 26.672 -26.312 1 96.5 242 ALA A C 1
ATOM 1895 O O . ALA A 1 242 ? 32.5 27.062 -27.469 1 96.5 242 ALA A O 1
ATOM 1896 N N . ILE A 1 243 ? 31.578 26.297 -25.562 1 97 243 ILE A N 1
ATOM 1897 C CA . ILE A 1 243 ? 30.188 26.406 -26 1 97 243 ILE A CA 1
ATOM 1898 C C . ILE A 1 243 ? 29.438 27.406 -25.125 1 97 243 ILE A C 1
ATOM 1900 O O . ILE A 1 243 ? 29.391 27.25 -23.891 1 97 243 ILE A O 1
ATOM 1904 N N . LYS A 1 244 ? 28.828 28.375 -25.703 1 97 244 LYS A N 1
ATOM 1905 C CA . LYS A 1 244 ? 28.109 29.422 -24.984 1 97 244 LYS A CA 1
ATOM 1906 C C . LYS A 1 244 ? 26.922 28.859 -24.219 1 97 244 LYS A C 1
ATOM 1908 O O . LYS A 1 244 ? 26.188 28 -24.734 1 97 244 LYS A O 1
ATOM 1913 N N . PRO A 1 245 ? 26.75 29.359 -22.953 1 97.81 245 PRO A N 1
ATOM 1914 C CA . PRO A 1 245 ? 25.625 28.859 -22.156 1 97.81 245 PRO A CA 1
ATOM 1915 C C . PRO A 1 245 ? 24.266 29.203 -22.766 1 97.81 245 PRO A C 1
ATOM 1917 O O . PRO A 1 245 ? 24.094 30.297 -23.312 1 97.81 245 PRO A O 1
ATOM 1920 N N . GLN A 1 246 ? 23.328 28.281 -22.75 1 97.81 246 GLN A N 1
ATOM 1921 C CA . GLN A 1 246 ? 21.953 28.453 -23.188 1 97.81 246 GLN A CA 1
ATOM 1922 C C . GLN A 1 246 ? 20.969 27.859 -22.156 1 97.81 246 GLN A C 1
ATOM 1924 O O . GLN A 1 246 ? 21.219 26.797 -21.609 1 97.81 246 GLN A O 1
ATOM 1929 N N . LEU A 1 247 ? 19.938 28.656 -21.891 1 97.69 247 LEU A N 1
ATOM 1930 C CA . LEU A 1 247 ? 18.922 28.156 -20.969 1 97.69 247 LEU A CA 1
ATOM 1931 C C . LEU A 1 247 ? 18.203 26.938 -21.547 1 97.69 247 LEU A C 1
ATOM 1933 O O . LEU A 1 247 ? 17.703 26.984 -22.672 1 97.69 247 LEU A O 1
ATOM 1937 N N . GLN A 1 248 ? 18.188 25.891 -20.812 1 97.19 248 GLN A N 1
ATOM 1938 C CA . GLN A 1 248 ? 17.562 24.672 -21.297 1 97.19 248 GLN A CA 1
ATOM 1939 C C . GLN A 1 248 ? 16.266 24.375 -20.531 1 97.19 248 GLN A C 1
ATOM 1941 O O . GLN A 1 248 ? 15.359 23.75 -21.062 1 97.19 248 GLN A O 1
ATOM 1946 N N . TYR A 1 249 ? 16.219 24.797 -19.281 1 96.38 249 TYR A N 1
ATOM 1947 C CA . TYR A 1 249 ? 15.055 24.531 -18.438 1 96.38 249 TYR A CA 1
ATOM 1948 C C . TYR A 1 249 ? 14.938 25.578 -17.328 1 96.38 249 TYR A C 1
ATOM 1950 O O . TYR A 1 249 ? 15.945 26.062 -16.812 1 96.38 249 TYR A O 1
ATOM 1958 N N . SER A 1 250 ? 13.797 25.969 -16.953 1 97.25 250 SER A N 1
ATOM 1959 C CA . SER A 1 250 ? 13.445 26.719 -15.75 1 97.25 250 SER A CA 1
ATOM 1960 C C . SER A 1 250 ? 12.047 26.359 -15.273 1 97.25 250 SER A C 1
ATOM 1962 O O . SER A 1 250 ? 11.219 25.891 -16.047 1 97.25 250 SER A O 1
ATOM 1964 N N . ASN A 1 251 ? 11.781 26.484 -14.078 1 97 251 ASN A N 1
ATOM 1965 C CA . ASN A 1 251 ? 10.445 26.219 -13.57 1 97 251 ASN A CA 1
ATOM 1966 C C . ASN A 1 251 ? 9.648 27.516 -13.383 1 97 251 ASN A C 1
ATOM 1968 O O . ASN A 1 251 ? 8.883 27.641 -12.43 1 97 251 ASN A O 1
ATOM 1972 N N . SER A 1 252 ? 9.891 28.453 -14.281 1 97 252 SER A N 1
ATOM 1973 C CA . SER A 1 252 ? 9.172 29.719 -14.234 1 97 252 SER A CA 1
ATOM 1974 C C . SER A 1 252 ? 7.668 29.5 -14.141 1 97 252 SER A C 1
ATOM 1976 O O . SER A 1 252 ? 7.117 28.641 -14.828 1 97 252 SER A O 1
ATOM 1978 N N . GLY A 1 253 ? 7.055 30.25 -13.336 1 95.94 253 GLY A N 1
ATOM 1979 C CA . GLY A 1 253 ? 5.621 30.125 -13.125 1 95.94 253 GLY A CA 1
ATOM 1980 C C . GLY A 1 253 ? 5.27 29.188 -11.984 1 95.94 253 GLY A C 1
ATOM 1981 O O . GLY A 1 253 ? 4.098 28.859 -11.773 1 95.94 253 GLY A O 1
ATOM 1982 N N . VAL A 1 254 ? 6.301 28.781 -11.258 1 95.88 254 VAL A N 1
ATOM 1983 C CA . VAL A 1 254 ? 6.086 27.875 -10.141 1 95.88 254 VAL A CA 1
ATOM 1984 C C . VAL A 1 254 ? 5.219 28.562 -9.086 1 95.88 254 VAL A C 1
ATOM 1986 O O . VAL A 1 254 ? 5.371 29.75 -8.82 1 95.88 254 VAL A O 1
ATOM 1989 N N . LYS A 1 255 ? 4.277 27.797 -8.602 1 94.69 255 LYS A N 1
ATOM 1990 C CA . LYS A 1 255 ? 3.377 28.281 -7.562 1 94.69 255 LYS A CA 1
ATOM 1991 C C . LYS A 1 255 ? 3.818 27.812 -6.184 1 94.69 255 LYS A C 1
ATOM 1993 O O . LYS A 1 255 ? 4.242 26.656 -6.023 1 94.69 255 LYS A O 1
ATOM 1998 N N . ALA A 1 256 ? 3.834 28.703 -5.215 1 95.31 256 ALA A N 1
ATOM 1999 C CA . ALA A 1 256 ? 4.172 28.375 -3.834 1 95.31 256 ALA A CA 1
ATOM 2000 C C . ALA A 1 256 ? 3.262 29.094 -2.85 1 95.31 256 ALA A C 1
ATOM 2002 O O . ALA A 1 256 ? 2.723 30.156 -3.164 1 95.31 256 ALA A O 1
ATOM 2003 N N . LEU A 1 257 ? 3.08 28.516 -1.717 1 93.88 257 LEU A N 1
ATOM 2004 C CA . LEU A 1 257 ? 2.16 29.062 -0.725 1 93.88 257 LEU A CA 1
ATOM 2005 C C . LEU A 1 257 ? 2.854 30.109 0.138 1 93.88 257 LEU A C 1
ATOM 2007 O O . LEU A 1 257 ? 4.027 29.969 0.481 1 93.88 257 LEU A O 1
ATOM 2011 N N . LYS A 1 258 ? 2.064 31.094 0.519 1 93.62 258 LYS A N 1
ATOM 2012 C CA . LYS A 1 258 ? 2.555 32.094 1.467 1 93.62 258 LYS A CA 1
ATOM 2013 C C . LYS A 1 258 ? 3.08 31.438 2.738 1 93.62 258 LYS A C 1
ATOM 2015 O O . LYS A 1 258 ? 2.51 30.453 3.215 1 93.62 258 LYS A O 1
ATOM 2020 N N . PHE A 1 259 ? 4.258 31.953 3.279 1 89.38 259 PHE A N 1
ATOM 2021 C CA . PHE A 1 259 ? 4.938 31.531 4.5 1 89.38 259 PHE A CA 1
ATOM 2022 C C . PHE A 1 259 ? 5.684 30.219 4.281 1 89.38 259 PHE A C 1
ATOM 2024 O O . PHE A 1 259 ? 6.238 29.656 5.223 1 89.38 259 PHE A O 1
ATOM 2031 N N . SER A 1 260 ? 5.574 29.672 3.109 1 92.5 260 SER A N 1
ATOM 2032 C CA . SER A 1 260 ? 6.379 28.5 2.766 1 92.5 260 SER A CA 1
ATOM 2033 C C . SER A 1 260 ? 7.672 28.906 2.061 1 92.5 260 SER A C 1
ATOM 2035 O O . SER A 1 260 ? 8.125 30.047 2.188 1 92.5 260 SER A O 1
ATOM 2037 N N . LYS A 1 261 ? 8.297 27.906 1.528 1 94.69 261 LYS A N 1
ATOM 2038 C CA . LYS A 1 261 ? 9.5 28.172 0.744 1 94.69 261 LYS A CA 1
ATOM 2039 C C . LYS A 1 261 ? 9.281 27.828 -0.727 1 94.69 261 LYS A C 1
ATOM 2041 O O . LYS A 1 261 ? 8.422 27.016 -1.059 1 94.69 261 LYS A O 1
ATOM 2046 N N . ALA A 1 262 ? 10 28.516 -1.584 1 96.19 262 ALA A N 1
ATOM 2047 C CA . ALA A 1 262 ? 9.961 28.234 -3.018 1 96.19 262 ALA A CA 1
ATOM 2048 C C . ALA A 1 262 ? 11.359 28.016 -3.572 1 96.19 262 ALA A C 1
ATOM 2050 O O . ALA A 1 262 ? 12.312 28.672 -3.143 1 96.19 262 ALA A O 1
ATOM 2051 N N . ARG A 1 263 ? 11.422 27.062 -4.395 1 95.88 263 ARG A N 1
ATOM 2052 C CA . ARG A 1 263 ? 12.68 26.766 -5.066 1 95.88 263 ARG A CA 1
ATOM 2053 C C . ARG A 1 263 ? 12.602 27.109 -6.551 1 95.88 263 ARG A C 1
ATOM 2055 O O . ARG A 1 263 ? 11.828 26.516 -7.293 1 95.88 263 ARG A O 1
ATOM 2062 N N . LEU A 1 264 ? 13.352 28.109 -6.992 1 97.5 264 LEU A N 1
ATOM 2063 C CA . LEU A 1 264 ? 13.469 28.469 -8.398 1 97.5 264 LEU A CA 1
ATOM 2064 C C . LEU A 1 264 ? 14.672 27.797 -9.039 1 97.5 264 LEU A C 1
ATOM 2066 O O . LEU A 1 264 ? 15.734 27.688 -8.414 1 97.5 264 LEU A O 1
ATOM 2070 N N . GLU A 1 265 ? 14.477 27.375 -10.258 1 97.12 265 GLU A N 1
ATOM 2071 C CA . GLU A 1 265 ? 15.531 26.609 -10.906 1 97.12 265 GLU A CA 1
ATOM 2072 C C . GLU A 1 265 ? 15.836 27.141 -12.297 1 97.12 265 GLU A C 1
ATOM 2074 O O . GLU A 1 265 ? 14.93 27.562 -13.023 1 97.12 265 GLU A O 1
ATOM 2079 N N . CYS A 1 266 ? 17.141 27.219 -12.617 1 96.81 266 CYS A N 1
ATOM 2080 C CA . CYS A 1 266 ? 17.656 27.5 -13.961 1 96.81 266 CYS A CA 1
ATOM 2081 C C . CYS A 1 266 ? 18.719 26.484 -14.359 1 96.81 266 CYS A C 1
ATOM 2083 O O . CYS A 1 266 ? 19.703 26.297 -13.648 1 96.81 266 CYS A O 1
ATOM 2085 N N . VAL A 1 267 ? 18.469 25.828 -15.461 1 96.12 267 VAL A N 1
ATOM 2086 C CA . VAL A 1 267 ? 19.438 24.875 -15.977 1 96.12 267 VAL A CA 1
ATOM 2087 C C . VAL A 1 267 ? 20 25.375 -17.312 1 96.12 267 VAL A C 1
ATOM 2089 O O . VAL A 1 267 ? 19.25 25.656 -18.25 1 96.12 267 VAL A O 1
ATOM 2092 N N . PHE A 1 268 ? 21.344 25.5 -17.406 1 97.19 268 PHE A N 1
ATOM 2093 C CA . PHE A 1 268 ? 22.016 25.984 -18.594 1 97.19 268 PHE A CA 1
ATOM 2094 C C . PHE A 1 268 ? 22.922 24.906 -19.188 1 97.19 268 PHE A C 1
ATOM 2096 O O . PHE A 1 268 ? 23.578 24.172 -18.453 1 97.19 268 PHE A O 1
ATOM 2103 N N . SER A 1 269 ? 22.875 24.797 -20.469 1 97.25 269 SER A N 1
ATOM 2104 C CA . SER A 1 269 ? 23.938 24.078 -21.172 1 97.25 269 SER A CA 1
ATOM 2105 C C . SER A 1 269 ? 25.172 24.953 -21.359 1 97.25 269 SER A C 1
ATOM 2107 O O . SER A 1 269 ? 25.125 26.156 -21.094 1 97.25 269 SER A O 1
ATOM 2109 N N . GLY A 1 270 ? 26.297 24.281 -21.734 1 97.06 270 GLY A N 1
ATOM 2110 C CA . GLY A 1 270 ? 27.547 24.984 -22 1 97.06 270 GLY A CA 1
ATOM 2111 C C . GLY A 1 270 ? 28.766 24.234 -21.531 1 97.06 270 GLY A C 1
ATOM 2112 O O . GLY A 1 270 ? 28.688 23.375 -20.656 1 97.06 270 GLY A O 1
ATOM 2113 N N . TYR A 1 271 ? 29.828 24.594 -22.188 1 96.81 271 TYR A N 1
ATOM 2114 C CA . TYR A 1 271 ? 31.094 23.953 -21.875 1 96.81 271 TYR A CA 1
ATOM 2115 C C . TYR A 1 271 ? 32.25 24.922 -22.062 1 96.81 271 TYR A C 1
ATOM 2117 O O . TYR A 1 271 ? 32.25 25.734 -23 1 96.81 271 TYR A O 1
ATOM 2125 N N . ASP A 1 272 ? 33.125 24.891 -21.109 1 95.88 272 ASP A N 1
ATOM 2126 C CA . ASP A 1 272 ? 34.375 25.625 -21.219 1 95.88 272 ASP A CA 1
ATOM 2127 C C . ASP A 1 272 ? 35.562 24.703 -21.031 1 95.88 272 ASP A C 1
ATOM 2129 O O . ASP A 1 272 ? 35.656 23.984 -20.047 1 95.88 272 ASP A O 1
ATOM 2133 N N . PRO A 1 273 ? 36.531 24.719 -21.953 1 94.81 273 PRO A N 1
ATOM 2134 C CA . PRO A 1 273 ? 37.719 23.891 -21.75 1 94.81 273 PRO A CA 1
ATOM 2135 C C . PRO A 1 273 ? 38.531 24.297 -20.516 1 94.81 273 PRO A C 1
ATOM 2137 O O . PRO A 1 273 ? 39.281 23.484 -19.984 1 94.81 273 PRO A O 1
ATOM 2140 N N . ASN A 1 274 ? 38.312 25.516 -20.094 1 92.88 274 ASN A N 1
ATOM 2141 C CA . ASN A 1 274 ? 38.938 25.984 -18.859 1 92.88 274 ASN A CA 1
ATOM 2142 C C . ASN A 1 274 ? 38.031 25.734 -17.656 1 92.88 274 ASN A C 1
ATOM 2144 O O . ASN A 1 274 ? 36.812 25.859 -17.734 1 92.88 274 ASN A O 1
ATOM 2148 N N . PRO A 1 275 ? 38.625 25.406 -16.562 1 91.25 275 PRO A N 1
ATOM 2149 C CA . PRO A 1 275 ? 37.812 25.203 -15.367 1 91.25 275 PRO A CA 1
ATOM 2150 C C . PRO A 1 275 ? 37 26.438 -15 1 91.25 275 PRO A C 1
ATOM 2152 O O . PRO A 1 275 ? 37.438 27.578 -15.242 1 91.25 275 PRO A O 1
ATOM 2155 N N . PRO A 1 276 ? 35.938 26.172 -14.398 1 91.88 276 PRO A N 1
ATOM 2156 C CA . PRO A 1 276 ? 35.312 24.969 -13.836 1 91.88 276 PRO A CA 1
ATOM 2157 C C . PRO A 1 276 ? 34.594 24.141 -14.883 1 91.88 276 PRO A C 1
ATOM 2159 O O . PRO A 1 276 ? 33.906 23.156 -14.539 1 91.88 276 PRO A O 1
ATOM 2162 N N . HIS A 1 277 ? 34.656 24.438 -16.156 1 94.12 277 HIS A N 1
ATOM 2163 C CA . HIS A 1 277 ? 34.156 23.734 -17.328 1 94.12 277 HIS A CA 1
ATOM 2164 C C . HIS A 1 277 ? 32.656 23.969 -17.484 1 94.12 277 HIS A C 1
ATOM 2166 O O . HIS A 1 277 ? 32.125 24 -18.609 1 94.12 277 HIS A O 1
ATOM 2172 N N . VAL A 1 278 ? 31.938 24.078 -16.234 1 95.5 278 VAL A N 1
ATOM 2173 C CA . VAL A 1 278 ? 30.5 24.344 -16.25 1 95.5 278 VAL A CA 1
ATOM 2174 C C . VAL A 1 278 ? 30.234 25.844 -16.219 1 95.5 278 VAL A C 1
ATOM 2176 O O . VAL A 1 278 ? 31.016 26.594 -15.633 1 95.5 278 VAL A O 1
ATOM 2179 N N . PRO A 1 279 ? 29.156 26.266 -16.828 1 95.5 279 PRO A N 1
ATOM 2180 C CA . PRO A 1 279 ? 28.828 27.688 -16.766 1 95.5 279 PRO A CA 1
ATOM 2181 C C . PRO A 1 279 ? 28.641 28.203 -15.344 1 95.5 279 PRO A C 1
ATOM 2183 O O . PRO A 1 279 ? 28.109 27.484 -14.5 1 95.5 279 PRO A O 1
ATOM 2186 N N . VAL A 1 280 ? 29.031 29.438 -15.117 1 95.38 280 VAL A N 1
ATOM 2187 C CA . VAL A 1 280 ? 28.812 30.078 -13.828 1 95.38 280 VAL A CA 1
ATOM 2188 C C . VAL A 1 280 ? 27.453 30.781 -13.828 1 95.38 280 VAL A C 1
ATOM 2190 O O . VAL A 1 280 ? 27.172 31.609 -14.703 1 95.38 280 VAL A O 1
ATOM 2193 N N . ILE A 1 281 ? 26.703 30.469 -12.797 1 96.19 281 ILE A N 1
ATOM 2194 C CA . ILE A 1 281 ? 25.344 30.984 -12.773 1 96.19 281 ILE A CA 1
ATOM 2195 C C . ILE A 1 281 ? 25.203 32.062 -11.688 1 96.19 281 ILE A C 1
ATOM 2197 O O . ILE A 1 281 ? 25.734 31.891 -10.586 1 96.19 281 ILE A O 1
ATOM 2201 N N . GLN A 1 282 ? 24.547 33.094 -12.008 1 96.38 282 GLN A N 1
ATOM 2202 C CA . GLN A 1 282 ? 24.219 34.188 -11.078 1 96.38 282 GLN A CA 1
ATOM 2203 C C . GLN A 1 282 ? 22.719 34.469 -11.07 1 96.38 282 GLN A C 1
ATOM 2205 O O . GLN A 1 282 ? 22.031 34.25 -12.07 1 96.38 282 GLN A O 1
ATOM 2210 N N . TRP A 1 283 ? 22.25 34.906 -9.961 1 97 283 TRP A N 1
ATOM 2211 C CA . TRP A 1 283 ? 20.844 35.281 -9.805 1 97 283 TRP A CA 1
ATOM 2212 C C . TRP A 1 283 ? 20.703 36.781 -9.492 1 97 283 TRP A C 1
ATOM 2214 O O . TRP A 1 283 ? 21.578 37.344 -8.844 1 97 283 TRP A O 1
ATOM 2224 N N . PHE A 1 284 ? 19.578 37.344 -9.953 1 96.56 284 PHE A N 1
ATOM 2225 C CA . PHE A 1 284 ? 19.344 38.781 -9.766 1 96.56 284 PHE A CA 1
ATOM 2226 C C . PHE A 1 284 ? 17.906 39.031 -9.375 1 96.56 284 PHE A C 1
ATOM 2228 O O . PHE A 1 284 ? 17 38.312 -9.781 1 96.56 284 PHE A O 1
ATOM 2235 N N . GLU A 1 285 ? 17.766 40.062 -8.648 1 93.44 285 GLU A N 1
ATOM 2236 C CA . GLU A 1 285 ? 16.438 40.625 -8.383 1 93.44 285 GLU A CA 1
ATOM 2237 C C . GLU A 1 285 ? 15.945 41.469 -9.562 1 93.44 285 GLU A C 1
ATOM 2239 O O . GLU A 1 285 ? 16.672 41.688 -10.523 1 93.44 285 GLU A O 1
ATOM 2244 N N . ASP A 1 286 ? 14.719 41.75 -9.492 1 90.25 286 ASP A N 1
ATOM 2245 C CA . ASP A 1 286 ? 14.133 42.562 -10.555 1 90.25 286 ASP A CA 1
ATOM 2246 C C . ASP A 1 286 ? 14.797 43.938 -10.625 1 90.25 286 ASP A C 1
ATOM 2248 O O . ASP A 1 286 ? 14.805 44.562 -11.68 1 90.25 286 ASP A O 1
ATOM 2252 N N . THR A 1 287 ? 15.414 44.375 -9.57 1 90.19 287 THR A N 1
ATOM 2253 C CA . THR A 1 287 ? 16.109 45.656 -9.508 1 90.19 287 THR A CA 1
ATOM 2254 C C . THR A 1 287 ? 17.469 45.562 -10.203 1 90.19 287 THR A C 1
ATOM 2256 O O . THR A 1 287 ? 18.109 46.594 -10.461 1 90.19 287 THR A O 1
ATOM 2259 N N . GLY A 1 288 ? 17.891 44.344 -10.422 1 90.12 288 GLY A N 1
ATOM 2260 C CA . GLY A 1 288 ? 19.188 44.156 -11.031 1 90.12 288 GLY A CA 1
ATOM 2261 C C . GLY A 1 288 ? 20.266 43.781 -10.031 1 90.12 288 GLY A C 1
ATOM 2262 O O . GLY A 1 288 ? 21.391 43.438 -10.414 1 90.12 288 GLY A O 1
ATOM 2263 N N . LYS A 1 289 ? 19.875 43.844 -8.852 1 92.19 289 LYS A N 1
ATOM 2264 C CA . LYS A 1 289 ? 20.828 43.5 -7.812 1 92.19 289 LYS A CA 1
ATOM 2265 C C . LYS A 1 289 ? 21.078 41.969 -7.789 1 92.19 289 LYS A C 1
ATOM 2267 O O . LYS A 1 289 ? 20.141 41.188 -7.848 1 92.19 289 LYS A O 1
ATOM 2272 N N . GLU A 1 290 ? 22.359 41.625 -7.73 1 94 290 GLU A N 1
ATOM 2273 C CA . GLU A 1 290 ? 22.703 40.219 -7.66 1 94 290 GLU A CA 1
ATOM 2274 C C . GLU A 1 290 ? 22.312 39.625 -6.312 1 94 290 GLU A C 1
ATOM 2276 O O . GLU A 1 290 ? 22.5 40.25 -5.27 1 94 290 GLU A O 1
ATOM 2281 N N . ILE A 1 291 ? 21.766 38.5 -6.387 1 93.75 291 ILE A N 1
ATOM 2282 C CA . ILE A 1 291 ? 21.312 37.812 -5.18 1 93.75 291 ILE A CA 1
ATOM 2283 C C . ILE A 1 291 ? 22.453 36.969 -4.613 1 93.75 291 ILE A C 1
ATOM 2285 O O . ILE A 1 291 ? 23.062 36.188 -5.34 1 93.75 291 ILE A O 1
ATOM 2289 N N . SER A 1 292 ? 22.906 37.125 -3.42 1 89.31 292 SER A N 1
ATOM 2290 C CA . SER A 1 292 ? 23.875 36.281 -2.715 1 89.31 292 SER A CA 1
ATOM 2291 C C . SER A 1 292 ? 23.203 35.5 -1.587 1 89.31 292 SER A C 1
ATOM 2293 O O . SER A 1 292 ? 22.125 35.875 -1.125 1 89.31 292 SER A O 1
ATOM 2295 N N . SER A 1 293 ? 24 34.312 -1.46 1 77.19 293 SER A N 1
ATOM 2296 C CA . SER A 1 293 ? 23.469 33.562 -0.336 1 77.19 293 SER A CA 1
ATOM 2297 C C . SER A 1 293 ? 23.594 34.344 0.97 1 77.19 293 SER A C 1
ATOM 2299 O O . SER A 1 293 ? 24.625 34.938 1.242 1 77.19 293 SER A O 1
ATOM 2301 N N . SER A 1 294 ? 22.844 35.094 1.213 1 67.25 294 SER A N 1
ATOM 2302 C CA . SER A 1 294 ? 22.906 35.875 2.443 1 67.25 294 SER A CA 1
ATOM 2303 C C . SER A 1 294 ? 22.047 35.25 3.541 1 67.25 294 SER A C 1
ATOM 2305 O O . SER A 1 294 ? 21.641 34.094 3.432 1 67.25 294 SER A O 1
ATOM 2307 N N . THR A 1 295 ? 21.125 36.219 3.83 1 63.09 295 THR A N 1
ATOM 2308 C CA . THR A 1 295 ? 20.094 36.5 4.836 1 63.09 295 THR A CA 1
ATOM 2309 C C . THR A 1 295 ? 19.172 35.312 5.016 1 63.09 295 THR A C 1
ATOM 2311 O O . THR A 1 295 ? 19.25 34.344 4.262 1 63.09 295 THR A O 1
ATOM 2314 N N . ASP A 1 296 ? 18.359 35.312 5.852 1 83.25 296 ASP A N 1
ATOM 2315 C CA . ASP A 1 296 ? 17.266 34.438 6.281 1 83.25 296 ASP A CA 1
ATOM 2316 C C . ASP A 1 296 ? 16.234 34.25 5.16 1 83.25 296 ASP A C 1
ATOM 2318 O O . ASP A 1 296 ? 15.492 33.281 5.152 1 83.25 296 ASP A O 1
ATOM 2322 N N . LYS A 1 297 ? 16.484 35.094 3.912 1 91.12 297 LYS A N 1
ATOM 2323 C CA . LYS A 1 297 ? 15.43 35.094 2.904 1 91.12 297 LYS A CA 1
ATOM 2324 C C . LYS A 1 297 ? 15.844 34.25 1.693 1 91.12 297 LYS A C 1
ATOM 2326 O O . LYS A 1 297 ? 15.047 33.469 1.178 1 91.12 297 LYS A O 1
ATOM 2331 N N . PHE A 1 298 ? 17.141 34.406 1.22 1 94.5 298 PHE A N 1
ATOM 2332 C CA . PHE A 1 298 ? 17.578 33.719 -0.003 1 94.5 298 PHE A CA 1
ATOM 2333 C C . PHE A 1 298 ? 18.672 32.719 0.296 1 94.5 298 PHE A C 1
ATOM 2335 O O . PHE A 1 298 ? 19.609 33 1.035 1 94.5 298 PHE A O 1
ATOM 2342 N N . THR A 1 299 ? 18.5 31.531 -0.273 1 94.88 299 THR A N 1
ATOM 2343 C CA . THR A 1 299 ? 19.516 30.484 -0.208 1 94.88 299 THR A CA 1
ATOM 2344 C C . THR A 1 299 ? 19.828 29.953 -1.602 1 94.88 299 THR A C 1
ATOM 2346 O O . THR A 1 299 ? 18.938 29.531 -2.332 1 94.88 299 THR A O 1
ATOM 2349 N N . LEU A 1 300 ? 21.078 30.047 -1.979 1 93.81 300 LEU A N 1
ATOM 2350 C CA . LEU A 1 300 ? 21.516 29.531 -3.271 1 93.81 300 LEU A CA 1
ATOM 2351 C C . LEU A 1 300 ? 22.141 28.141 -3.119 1 93.81 300 LEU A C 1
ATOM 2353 O O . LEU A 1 300 ? 22.859 27.875 -2.154 1 93.81 300 LEU A O 1
ATOM 2357 N N . SER A 1 301 ? 21.766 27.266 -4.02 1 91.06 301 SER A N 1
ATOM 2358 C CA . SER A 1 301 ? 22.422 25.969 -4.039 1 91.06 301 SER A CA 1
ATOM 2359 C C . SER A 1 301 ? 23.906 26.109 -4.359 1 91.06 301 SER A C 1
ATOM 2361 O O . SER A 1 301 ? 24.344 27.141 -4.863 1 91.06 301 SER A O 1
ATOM 2363 N N . GLU A 1 302 ? 24.688 25.031 -4.078 1 86.5 302 GLU A N 1
ATOM 2364 C CA . GLU A 1 302 ? 26.141 25.078 -4.305 1 86.5 302 GLU A CA 1
ATOM 2365 C C . GLU A 1 302 ? 26.453 25.328 -5.777 1 86.5 302 GLU A C 1
ATOM 2367 O O . GLU A 1 302 ? 27.391 26.062 -6.098 1 86.5 302 GLU A O 1
ATOM 2372 N N . ASP A 1 303 ? 25.672 24.75 -6.637 1 88.12 303 ASP A N 1
ATOM 2373 C CA . ASP A 1 303 ? 25.891 24.891 -8.07 1 88.12 303 ASP A CA 1
ATOM 2374 C C . ASP A 1 303 ? 25.156 26.125 -8.609 1 88.12 303 ASP A C 1
ATOM 2376 O O . ASP A 1 303 ? 25.203 26.406 -9.812 1 88.12 303 ASP A O 1
ATOM 2380 N N . ARG A 1 304 ? 24.391 26.812 -7.746 1 91.94 304 ARG A N 1
ATOM 2381 C CA . ARG A 1 304 ? 23.688 28.062 -7.988 1 91.94 304 ARG A CA 1
ATOM 2382 C C . ARG A 1 304 ? 22.594 27.891 -9.031 1 91.94 304 ARG A C 1
ATOM 2384 O O . ARG A 1 304 ? 22.125 28.859 -9.633 1 91.94 304 ARG A O 1
ATOM 2391 N N . ARG A 1 305 ? 22.234 26.719 -9.289 1 93.88 305 ARG A N 1
ATOM 2392 C CA . ARG A 1 305 ? 21.156 26.453 -10.242 1 93.88 305 ARG A CA 1
ATOM 2393 C C . ARG A 1 305 ? 19.797 26.688 -9.602 1 93.88 305 ARG A C 1
ATOM 2395 O O . ARG A 1 305 ? 18.781 26.844 -10.297 1 93.88 305 ARG A O 1
ATOM 2402 N N . ALA A 1 306 ? 19.828 26.609 -8.289 1 94.56 306 ALA A N 1
ATOM 2403 C CA . ALA A 1 306 ? 18.578 26.734 -7.562 1 94.56 306 ALA A CA 1
ATOM 2404 C C . ALA A 1 306 ? 18.625 27.906 -6.582 1 94.56 306 ALA A C 1
ATOM 2406 O O . ALA A 1 306 ? 19.625 28.094 -5.891 1 94.56 306 ALA A O 1
ATOM 2407 N N . LEU A 1 307 ? 17.672 28.656 -6.613 1 96 307 LEU A N 1
ATOM 2408 C CA . LEU A 1 307 ? 17.453 29.719 -5.641 1 96 307 LEU A CA 1
ATOM 2409 C C . LEU A 1 307 ? 16.25 29.406 -4.746 1 96 307 LEU A C 1
ATOM 2411 O O . LEU A 1 307 ? 15.125 29.328 -5.227 1 96 307 LEU A O 1
ATOM 2415 N N . THR A 1 308 ? 16.5 29.266 -3.49 1 96.25 308 THR A N 1
ATOM 2416 C CA . THR A 1 308 ? 15.422 29.031 -2.539 1 96.25 308 THR A CA 1
ATOM 2417 C C . THR A 1 308 ? 15.031 30.312 -1.816 1 96.25 308 THR A C 1
ATOM 2419 O O . THR A 1 308 ? 15.891 31 -1.26 1 96.25 308 THR A O 1
ATOM 2422 N N . ILE A 1 309 ? 13.828 30.641 -1.929 1 95.94 309 ILE A N 1
ATOM 2423 C CA . ILE A 1 309 ? 13.289 31.797 -1.222 1 95.94 309 ILE A CA 1
ATOM 2424 C C . ILE A 1 309 ? 12.492 31.328 -0.005 1 95.94 309 ILE A C 1
ATOM 2426 O O . ILE A 1 309 ? 11.5 30.594 -0.142 1 95.94 309 ILE A O 1
ATOM 2430 N N . ASN A 1 310 ? 12.875 31.797 1.123 1 94.75 310 ASN A N 1
ATOM 2431 C CA . ASN A 1 310 ? 12.266 31.359 2.371 1 94.75 310 ASN A CA 1
ATOM 2432 C C . ASN A 1 310 ? 11.188 32.312 2.838 1 94.75 310 ASN A C 1
ATOM 2434 O O . ASN A 1 310 ? 11.18 33.5 2.438 1 94.75 310 ASN A O 1
ATOM 2438 N N . ASN A 1 311 ? 10.289 31.891 3.676 1 93.38 311 ASN A N 1
ATOM 2439 C CA . ASN A 1 311 ? 9.242 32.719 4.293 1 93.38 311 ASN A CA 1
ATOM 2440 C C . ASN A 1 311 ? 8.57 33.625 3.271 1 93.38 311 ASN A C 1
ATOM 2442 O O . ASN A 1 311 ? 8.555 34.844 3.434 1 93.38 311 ASN A O 1
ATOM 2446 N N . LEU A 1 312 ? 7.969 33 2.396 1 95.5 312 LEU A N 1
ATOM 2447 C CA . LEU A 1 312 ? 7.367 33.688 1.257 1 95.5 312 LEU A CA 1
ATOM 2448 C C . LEU A 1 312 ? 6.312 34.688 1.72 1 95.5 312 LEU A C 1
ATOM 2450 O O . LEU A 1 312 ? 5.5 34.375 2.594 1 95.5 312 LEU A O 1
ATOM 2454 N N . GLN A 1 313 ? 6.434 35.875 1.202 1 94.5 313 GLN A N 1
ATOM 2455 C CA . GLN A 1 313 ? 5.43 36.906 1.34 1 94.5 313 GLN A CA 1
ATOM 2456 C C . GLN A 1 313 ? 4.828 37.281 -0.014 1 94.5 313 GLN A C 1
ATOM 2458 O O . GLN A 1 313 ? 5.359 36.906 -1.059 1 94.5 313 GLN A O 1
ATOM 2463 N N . GLU A 1 314 ? 3.758 37.969 0.02 1 94.62 314 GLU A N 1
ATOM 2464 C CA . GLU A 1 314 ? 3.096 38.344 -1.225 1 94.62 314 GLU A CA 1
ATOM 2465 C C . GLU A 1 314 ? 4.012 39.188 -2.098 1 94.62 314 GLU A C 1
ATOM 2467 O O . GLU A 1 314 ? 3.926 39.125 -3.328 1 94.62 314 GLU A O 1
ATOM 2472 N N . GLU A 1 315 ? 4.93 39.938 -1.455 1 93.56 315 GLU A N 1
ATOM 2473 C CA . GLU A 1 315 ? 5.848 40.812 -2.168 1 93.56 315 GLU A CA 1
ATOM 2474 C C . GLU A 1 315 ? 6.895 40.031 -2.938 1 93.56 315 GLU A C 1
ATOM 2476 O O . GLU A 1 315 ? 7.566 40.562 -3.82 1 93.56 315 GLU A O 1
ATOM 2481 N N . ASP A 1 316 ? 7.02 38.812 -2.566 1 94.94 316 ASP A N 1
ATOM 2482 C CA . ASP A 1 316 ? 8.008 37.969 -3.223 1 94.94 316 ASP A CA 1
ATOM 2483 C C . ASP A 1 316 ? 7.523 37.5 -4.594 1 94.94 316 ASP A C 1
ATOM 2485 O O . ASP A 1 316 ? 8.297 36.938 -5.379 1 94.94 316 ASP A O 1
ATOM 2489 N N . GLU A 1 317 ? 6.223 37.688 -4.82 1 95.38 317 GLU A N 1
ATOM 2490 C CA . GLU A 1 317 ? 5.688 37.375 -6.141 1 95.38 317 GLU A CA 1
ATOM 2491 C C . GLU A 1 317 ? 6.207 38.344 -7.191 1 95.38 317 GLU A C 1
ATOM 2493 O O . GLU A 1 317 ? 5.656 39.438 -7.355 1 95.38 317 GLU A O 1
ATOM 2498 N N . ARG A 1 318 ? 7.223 37.969 -7.961 1 95.12 318 ARG A N 1
ATOM 2499 C CA . ARG A 1 318 ? 7.84 38.781 -8.992 1 95.12 318 ARG A CA 1
ATOM 2500 C C . ARG A 1 318 ? 8.766 37.969 -9.875 1 95.12 318 ARG A C 1
ATOM 2502 O O . ARG A 1 318 ? 8.844 36.75 -9.727 1 95.12 318 ARG A O 1
ATOM 2509 N N . ASN A 1 319 ? 9.352 38.625 -10.781 1 96.69 319 ASN A N 1
ATOM 2510 C CA . ASN A 1 319 ? 10.367 38 -11.617 1 96.69 319 ASN A CA 1
ATOM 2511 C C . ASN A 1 319 ? 11.742 38.031 -10.953 1 96.69 319 ASN A C 1
ATOM 2513 O O . ASN A 1 319 ? 12.156 39.062 -10.43 1 96.69 319 ASN A O 1
ATOM 2517 N N . TYR A 1 320 ? 12.281 36.969 -10.914 1 97.38 320 TYR A N 1
ATOM 2518 C CA . TYR A 1 320 ? 13.711 36.844 -10.633 1 97.38 320 TYR A CA 1
ATOM 2519 C C . TYR A 1 320 ? 14.484 36.5 -11.906 1 97.38 320 TYR A C 1
ATOM 2521 O O . TYR A 1 320 ? 13.898 36.094 -12.914 1 97.38 320 TYR A O 1
ATOM 2529 N N . TYR A 1 321 ? 15.758 36.75 -11.852 1 97.75 321 TYR A N 1
ATOM 2530 C CA . TYR A 1 321 ? 16.516 36.562 -13.086 1 97.75 321 TYR A CA 1
ATOM 2531 C C . TYR A 1 321 ? 17.75 35.688 -12.844 1 97.75 321 TYR A C 1
ATOM 2533 O O . TYR A 1 321 ? 18.422 35.844 -11.82 1 97.75 321 TYR A O 1
ATOM 2541 N N . CYS A 1 322 ? 17.969 34.781 -13.703 1 97.69 322 CYS A N 1
ATOM 2542 C CA . CYS A 1 322 ? 19.203 34 -13.688 1 97.69 322 CYS A CA 1
ATOM 2543 C C . CYS A 1 322 ? 20 34.188 -14.969 1 97.69 322 CYS A C 1
ATOM 2545 O O . CYS A 1 322 ? 19.422 34.531 -16.016 1 97.69 322 CYS A O 1
ATOM 2547 N N . MET A 1 323 ? 21.328 34.094 -14.875 1 97.81 323 MET A N 1
ATOM 2548 C CA . MET A 1 323 ? 22.25 34.281 -15.992 1 97.81 323 MET A CA 1
ATOM 2549 C C . MET A 1 323 ? 23.453 33.344 -15.883 1 97.81 323 MET A C 1
ATOM 2551 O O . MET A 1 323 ? 23.984 33.156 -14.789 1 97.81 323 MET A O 1
ATOM 2555 N N . ALA A 1 324 ? 23.797 32.75 -16.969 1 97.62 324 ALA A N 1
ATOM 2556 C CA . ALA A 1 324 ? 24.984 31.891 -17 1 97.62 324 ALA A CA 1
ATOM 2557 C C . ALA A 1 324 ? 26.062 32.5 -17.906 1 97.62 324 ALA A C 1
ATOM 2559 O O . ALA A 1 324 ? 25.734 33.125 -18.906 1 97.62 324 ALA A O 1
ATOM 2560 N N . SER A 1 325 ? 27.344 32.281 -17.516 1 97.06 325 SER A N 1
ATOM 2561 C CA . SER A 1 325 ? 28.438 32.812 -18.312 1 97.06 325 SER A CA 1
ATOM 2562 C C . SER A 1 325 ? 29.625 31.875 -18.328 1 97.06 325 SER A C 1
ATOM 2564 O O . SER A 1 325 ? 29.797 31.062 -17.406 1 97.06 325 SER A O 1
ATOM 2566 N N . ASN A 1 326 ? 30.297 31.891 -19.375 1 96.38 326 ASN A N 1
ATOM 2567 C CA . ASN A 1 326 ? 31.609 31.266 -19.516 1 96.38 326 ASN A CA 1
ATOM 2568 C C . ASN A 1 326 ? 32.5 32.031 -20.484 1 96.38 326 ASN A C 1
ATOM 2570 O O . ASN A 1 326 ? 32.25 33.219 -20.781 1 96.38 326 ASN A O 1
ATOM 2574 N N . SER A 1 327 ? 33.625 31.438 -21.016 1 96.25 327 SER A N 1
ATOM 2575 C CA . SER A 1 327 ? 34.562 32.156 -21.859 1 96.25 327 SER A CA 1
ATOM 2576 C C . SER A 1 327 ? 33.969 32.438 -23.234 1 96.25 327 SER A C 1
ATOM 2578 O O . SER A 1 327 ? 34.438 33.344 -23.938 1 96.25 327 SER A O 1
ATOM 2580 N N . ALA A 1 328 ? 33 31.641 -23.578 1 96.5 328 ALA A N 1
ATOM 2581 C CA . ALA A 1 328 ? 32.375 31.812 -24.891 1 96.5 328 ALA A CA 1
ATOM 2582 C C . ALA A 1 328 ? 31.312 32.938 -24.859 1 96.5 328 ALA A C 1
ATOM 2584 O O . ALA A 1 328 ? 30.922 33.438 -25.906 1 96.5 328 ALA A O 1
ATOM 2585 N N . GLY A 1 329 ? 30.766 33.312 -23.672 1 96.06 329 GLY A N 1
ATOM 2586 C CA . GLY A 1 329 ? 29.781 34.375 -23.562 1 96.06 329 GLY A CA 1
ATOM 2587 C C . GLY A 1 329 ? 28.797 34.156 -22.422 1 96.06 329 GLY A C 1
ATOM 2588 O O . GLY A 1 329 ? 29.062 33.344 -21.531 1 96.06 329 GLY A O 1
ATOM 2589 N N . ASN A 1 330 ? 27.844 35 -22.406 1 95.75 330 ASN A N 1
ATOM 2590 C CA . ASN A 1 330 ? 26.812 34.844 -21.375 1 95.75 330 ASN A CA 1
ATOM 2591 C C . ASN A 1 330 ? 25.438 34.562 -22 1 95.75 330 ASN A C 1
ATOM 2593 O O . ASN A 1 330 ? 25.219 34.844 -23.172 1 95.75 330 ASN A O 1
ATOM 2597 N N . SER A 1 331 ? 24.516 34 -21.328 1 95.62 331 SER A N 1
ATOM 2598 C CA . SER A 1 331 ? 23.203 33.594 -21.812 1 95.62 331 SER A CA 1
ATOM 2599 C C . SER A 1 331 ? 22.234 34.75 -21.859 1 95.62 331 SER A C 1
ATOM 2601 O O . SER A 1 331 ? 21.172 34.688 -22.469 1 95.62 331 SER A O 1
ATOM 2603 N N . GLY A 1 332 ? 22.547 35.906 -21.25 1 93.88 332 GLY A N 1
ATOM 2604 C CA . GLY A 1 332 ? 21.547 36.906 -20.969 1 93.88 332 GLY A CA 1
ATOM 2605 C C . GLY A 1 332 ? 20.719 36.594 -19.734 1 93.88 332 GLY A C 1
ATOM 2606 O O . GLY A 1 332 ? 20.703 35.469 -19.266 1 93.88 332 GLY A O 1
ATOM 2607 N N . LYS A 1 333 ? 20.094 37.594 -19.203 1 95.31 333 LYS A N 1
ATOM 2608 C CA . LYS A 1 333 ? 19.25 37.375 -18.031 1 95.31 333 LYS A CA 1
ATOM 2609 C C . LYS A 1 333 ? 17.906 36.75 -18.406 1 95.31 333 LYS A C 1
ATOM 2611 O O . LYS A 1 333 ? 17.203 37.281 -19.266 1 95.31 333 LYS A O 1
ATOM 2616 N N . MET A 1 334 ? 17.672 35.625 -17.781 1 96.56 334 MET A N 1
ATOM 2617 C CA . MET A 1 334 ? 16.438 34.906 -18.016 1 96.56 334 MET A CA 1
ATOM 2618 C C . MET A 1 334 ? 15.469 35.062 -16.844 1 96.56 334 MET A C 1
ATOM 2620 O O . MET A 1 334 ? 15.852 34.844 -15.695 1 96.56 334 MET A O 1
ATOM 2624 N N . ALA A 1 335 ? 14.266 35.406 -17.172 1 97 335 ALA A N 1
ATOM 2625 C CA . ALA A 1 335 ? 13.281 35.656 -16.125 1 97 335 ALA A CA 1
ATOM 2626 C C . ALA A 1 335 ? 12.68 34.375 -15.617 1 97 335 ALA A C 1
ATOM 2628 O O . ALA A 1 335 ? 12.383 33.469 -16.406 1 97 335 ALA A O 1
ATOM 2629 N N . VAL A 1 336 ? 12.602 34.25 -14.312 1 97.69 336 VAL A N 1
ATOM 2630 C CA . VAL A 1 336 ? 11.906 33.156 -13.625 1 97.69 336 VAL A CA 1
ATOM 2631 C C . VAL A 1 336 ? 10.836 33.75 -12.703 1 97.69 336 VAL A C 1
ATOM 2633 O O . VAL A 1 336 ? 11.156 34.312 -11.664 1 97.69 336 VAL A O 1
ATOM 2636 N N . PHE A 1 337 ? 9.656 33.5 -13.078 1 97.12 337 PHE A N 1
ATOM 2637 C CA . PHE A 1 337 ? 8.547 34.094 -12.336 1 97.12 337 PHE A CA 1
ATOM 2638 C C . PHE A 1 337 ? 8.117 33.188 -11.188 1 97.12 337 PHE A C 1
ATOM 2640 O O . PHE A 1 337 ? 7.957 31.984 -11.367 1 97.12 337 PHE A O 1
ATOM 2647 N N . LEU A 1 338 ? 7.988 33.812 -10.008 1 96.94 338 LEU A N 1
ATOM 2648 C CA . LEU A 1 338 ? 7.441 33.125 -8.844 1 96.94 338 LEU A CA 1
ATOM 2649 C C . LEU A 1 338 ? 6.016 33.562 -8.562 1 96.94 338 LEU A C 1
ATOM 2651 O O . LEU A 1 338 ? 5.762 34.781 -8.414 1 96.94 338 LEU A O 1
ATOM 2655 N N . ASP A 1 339 ? 5.094 32.625 -8.531 1 95.94 339 ASP A N 1
ATOM 2656 C CA . ASP A 1 339 ? 3.697 32.906 -8.203 1 95.94 339 ASP A CA 1
ATOM 2657 C C . ASP A 1 339 ? 3.389 32.531 -6.758 1 95.94 339 ASP A C 1
ATOM 2659 O O . ASP A 1 339 ? 3.338 31.344 -6.422 1 95.94 339 ASP A O 1
ATOM 2663 N N . VAL A 1 340 ? 3.232 33.531 -5.949 1 96.31 340 VAL A N 1
ATOM 2664 C CA . VAL A 1 340 ? 2.895 33.25 -4.555 1 96.31 340 VAL A CA 1
ATOM 2665 C C . VAL A 1 340 ? 1.378 33.219 -4.387 1 96.31 340 VAL A C 1
ATOM 2667 O O . VAL A 1 340 ? 0.691 34.188 -4.762 1 96.31 340 VAL A O 1
ATOM 2670 N N . THR A 1 341 ? 0.846 32.156 -3.9 1 95.94 341 THR A N 1
ATOM 2671 C CA . THR A 1 341 ? -0.59 31.969 -3.705 1 95.94 341 THR A CA 1
ATOM 2672 C C . THR A 1 341 ? -0.895 31.562 -2.27 1 95.94 341 THR A C 1
ATOM 2674 O O . THR A 1 341 ? 0.017 31.422 -1.451 1 95.94 341 THR A O 1
ATOM 2677 N N . SER A 1 342 ? -2.18 31.594 -1.918 1 94.94 342 SER A N 1
ATOM 2678 C CA . SER A 1 342 ? -2.576 31.219 -0.567 1 94.94 342 SER A CA 1
ATOM 2679 C C . SER A 1 342 ? -4.074 30.938 -0.485 1 94.94 342 SER A C 1
ATOM 2681 O O . SER A 1 342 ? -4.844 31.406 -1.328 1 94.94 342 SER A O 1
ATOM 2683 N N . ALA A 1 343 ? -4.352 30.125 0.471 1 94.06 343 ALA A N 1
ATOM 2684 C CA . ALA A 1 343 ? -5.754 30.094 0.878 1 94.06 343 ALA A CA 1
ATOM 2685 C C . ALA A 1 343 ? -6.223 31.453 1.367 1 94.06 343 ALA A C 1
ATOM 2687 O O . ALA A 1 343 ? -5.41 32.344 1.58 1 94.06 343 ALA A O 1
ATOM 2688 N N . PRO A 1 344 ? -7.574 31.594 1.45 1 96.62 344 PRO A N 1
ATOM 2689 C CA . PRO A 1 344 ? -8.055 32.906 1.906 1 96.62 344 PRO A CA 1
ATOM 2690 C C . PRO A 1 344 ? -7.406 33.344 3.213 1 96.62 344 PRO A C 1
ATOM 2692 O O . PRO A 1 344 ? -7.195 32.531 4.113 1 96.62 344 PRO A O 1
ATOM 2695 N N . ILE A 1 345 ? -7.031 34.625 3.275 1 95.31 345 ILE A N 1
ATOM 2696 C CA . ILE A 1 345 ? -6.387 35.219 4.438 1 95.31 345 ILE A CA 1
ATOM 2697 C C . ILE A 1 345 ? -7.355 36.188 5.117 1 95.31 345 ILE A C 1
ATOM 2699 O O . ILE A 1 345 ? -7.82 37.156 4.504 1 95.31 345 ILE A O 1
ATOM 2703 N N . PHE A 1 346 ? -7.609 35.938 6.383 1 95.75 346 PHE A N 1
ATOM 2704 C CA . PHE A 1 346 ? -8.5 36.844 7.105 1 95.75 346 PHE A CA 1
ATOM 2705 C C . PHE A 1 346 ? -7.891 38.219 7.223 1 95.75 346 PHE A C 1
ATOM 2707 O O . PHE A 1 346 ? -6.695 38.344 7.504 1 95.75 346 PHE A O 1
ATOM 2714 N N . HIS A 1 347 ? -8.695 39.219 7.008 1 94.75 347 HIS A N 1
ATOM 2715 C CA . HIS A 1 347 ? -8.281 40.562 7.336 1 94.75 347 HIS A CA 1
ATOM 2716 C C . HIS A 1 347 ? -8.078 40.75 8.836 1 94.75 347 HIS A C 1
ATOM 2718 O O . HIS A 1 347 ? -8.484 39.875 9.625 1 94.75 347 HIS A O 1
ATOM 2724 N N . ASN A 1 348 ? -7.449 41.781 9.102 1 91.75 348 ASN A N 1
ATOM 2725 C CA . ASN A 1 348 ? -7.379 42.094 10.523 1 91.75 348 ASN A CA 1
ATOM 2726 C C . ASN A 1 348 ? -8.773 42.188 11.148 1 91.75 348 ASN A C 1
ATOM 2728 O O . ASN A 1 348 ? -9.617 42.969 10.695 1 91.75 348 ASN A O 1
ATOM 2732 N N . ASN A 1 349 ? -9.117 41.406 12.047 1 91.38 349 ASN A N 1
ATOM 2733 C CA . ASN A 1 349 ? -10.406 41.281 12.719 1 91.38 349 ASN A CA 1
ATOM 2734 C C . ASN A 1 349 ? -11.469 40.688 11.797 1 91.38 349 ASN A C 1
ATOM 2736 O O . ASN A 1 349 ? -12.664 40.969 11.961 1 91.38 349 ASN A O 1
ATOM 2740 N N . GLY A 1 350 ? -10.953 40.062 10.82 1 95.25 350 GLY A N 1
ATOM 2741 C CA . GLY A 1 350 ? -11.883 39.5 9.867 1 95.25 350 GLY A CA 1
ATOM 2742 C C . GLY A 1 350 ? -12.422 38.125 10.312 1 95.25 350 GLY A C 1
ATOM 2743 O O . GLY A 1 350 ? -13.461 37.688 9.828 1 95.25 350 GLY A O 1
ATOM 2744 N N . ALA A 1 351 ? -11.719 37.5 11.141 1 96 351 ALA A N 1
ATOM 2745 C CA . ALA A 1 351 ? -12.195 36.25 11.688 1 96 351 ALA A CA 1
ATOM 2746 C C . ALA A 1 351 ? -13.078 36.469 12.914 1 96 351 ALA A C 1
ATOM 2748 O O . ALA A 1 351 ? -12.859 37.406 13.68 1 96 351 ALA A O 1
ATOM 2749 N N . PRO A 1 352 ? -14.07 35.562 13.031 1 97.19 352 PRO A N 1
ATOM 2750 C CA . PRO A 1 352 ? -14.891 35.688 14.242 1 97.19 352 PRO A CA 1
ATOM 2751 C C . PRO A 1 352 ? -14.102 35.406 15.523 1 97.19 352 PRO A C 1
ATOM 2753 O O . PRO A 1 352 ? -13.195 34.594 15.523 1 97.19 352 PRO A O 1
ATOM 2756 N N . LYS A 1 353 ? -14.5 36.125 16.609 1 95.75 353 LYS A N 1
ATOM 2757 C CA . LYS A 1 353 ? -13.836 35.938 17.891 1 95.75 353 LYS A CA 1
ATOM 2758 C C . LYS A 1 353 ? -14.844 35.562 18.984 1 95.75 353 LYS A C 1
ATOM 2760 O O . LYS A 1 353 ? -16.016 35.906 18.891 1 95.75 353 LYS A O 1
ATOM 2765 N N . ASP A 1 354 ? -14.297 34.875 19.938 1 95.44 354 ASP A N 1
ATOM 2766 C CA . ASP A 1 354 ? -15.125 34.531 21.094 1 95.44 354 ASP A CA 1
ATOM 2767 C C . ASP A 1 354 ? -15.625 35.812 21.797 1 95.44 354 ASP A C 1
ATOM 2769 O O . ASP A 1 354 ? -14.898 36.781 21.906 1 95.44 354 ASP A O 1
ATOM 2773 N N . GLN A 1 355 ? -16.891 35.719 22.266 1 95.94 355 GLN A N 1
ATOM 2774 C CA . GLN A 1 355 ? -17.484 36.875 22.922 1 95.94 355 GLN A CA 1
ATOM 2775 C C . GLN A 1 355 ? -18.297 36.438 24.141 1 95.94 355 GLN A C 1
ATOM 2777 O O . GLN A 1 355 ? -18.906 35.375 24.156 1 95.94 355 GLN A O 1
ATOM 2782 N N . THR A 1 356 ? -18.234 37.25 25.156 1 94.94 356 THR A N 1
ATOM 2783 C CA . THR A 1 356 ? -19.109 37.156 26.312 1 94.94 356 THR A CA 1
ATOM 2784 C C . THR A 1 356 ? -19.938 38.438 26.453 1 94.94 356 THR A C 1
ATOM 2786 O O . THR A 1 356 ? -19.375 39.531 26.531 1 94.94 356 THR A O 1
ATOM 2789 N N . VAL A 1 357 ? -21.25 38.281 26.516 1 96.31 357 VAL A N 1
ATOM 2790 C CA . VAL A 1 357 ? -22.094 39.469 26.562 1 96.31 357 VAL A CA 1
ATOM 2791 C C . VAL A 1 357 ? -23.219 39.25 27.594 1 96.31 357 VAL A C 1
ATOM 2793 O O . VAL A 1 357 ? -23.5 38.125 28 1 96.31 357 VAL A O 1
ATOM 2796 N N . VAL A 1 358 ? -23.812 40.406 28 1 95.25 358 VAL A N 1
ATOM 2797 C CA . VAL A 1 358 ? -24.984 40.375 28.859 1 95.25 358 VAL A CA 1
ATOM 2798 C C . VAL A 1 358 ? -26.234 40.125 28.016 1 95.25 358 VAL A C 1
ATOM 2800 O O . VAL A 1 358 ? -26.297 40.531 26.859 1 95.25 358 VAL A O 1
ATOM 2803 N N . GLU A 1 359 ? -27.266 39.625 28.547 1 94.31 359 GLU A N 1
ATOM 2804 C CA . GLU A 1 359 ? -28.484 39.281 27.844 1 94.31 359 GLU A CA 1
ATOM 2805 C C . GLU A 1 359 ? -29.109 40.5 27.172 1 94.31 359 GLU A C 1
ATOM 2807 O O . GLU A 1 359 ? -28.938 41.625 27.641 1 94.31 359 GLU A O 1
ATOM 2812 N N . ASN A 1 360 ? -29.766 40.25 26.094 1 94.25 360 ASN A N 1
ATOM 2813 C CA . ASN A 1 360 ? -30.641 41.188 25.391 1 94.25 360 ASN A CA 1
ATOM 2814 C C . ASN A 1 360 ? -29.828 42.188 24.562 1 94.25 360 ASN A C 1
ATOM 2816 O O . ASN A 1 360 ? -30.297 43.281 24.297 1 94.25 360 ASN A O 1
ATOM 2820 N N . VAL A 1 361 ? -28.656 41.844 24.281 1 95.88 361 VAL A N 1
ATOM 2821 C CA . VAL A 1 361 ? -27.859 42.656 23.375 1 95.88 361 VAL A CA 1
ATOM 2822 C C . VAL A 1 361 ? -27.656 41.906 22.062 1 95.88 361 VAL A C 1
ATOM 2824 O O . VAL A 1 361 ? -27.812 40.688 21.984 1 95.88 361 VAL A O 1
ATOM 2827 N N . ASP A 1 362 ? -27.438 42.656 20.984 1 97.31 362 ASP A N 1
ATOM 2828 C CA . ASP A 1 362 ? -27.078 42.062 19.688 1 97.31 362 ASP A CA 1
ATOM 2829 C C . ASP A 1 362 ? -25.578 41.812 19.609 1 97.31 362 ASP A C 1
ATOM 2831 O O . ASP A 1 362 ? -24.781 42.625 20.047 1 97.31 362 ASP A O 1
ATOM 2835 N N . VAL A 1 363 ? -25.234 40.688 19.125 1 98.06 363 VAL A N 1
ATOM 2836 C CA . VAL A 1 363 ? -23.828 40.312 19 1 98.06 363 VAL A CA 1
ATOM 2837 C C . VAL A 1 363 ? -23.469 40.094 17.531 1 98.06 363 VAL A C 1
ATOM 2839 O O . VAL A 1 363 ? -24.203 39.406 16.812 1 98.06 363 VAL A O 1
ATOM 2842 N N . THR A 1 364 ? -22.344 40.688 17.109 1 97.75 364 THR A N 1
ATOM 2843 C CA . THR A 1 364 ? -21.938 40.562 15.719 1 97.75 364 THR A CA 1
ATOM 2844 C C . THR A 1 364 ? -20.625 39.781 15.586 1 97.75 364 THR A C 1
ATOM 2846 O O . THR A 1 364 ? -19.688 40.031 16.344 1 97.75 364 THR A O 1
ATOM 2849 N N . PHE A 1 365 ? -20.578 38.844 14.648 1 98.06 365 PHE A N 1
ATOM 2850 C CA . PHE A 1 365 ? -19.391 38.094 14.273 1 98.06 365 PHE A CA 1
ATOM 2851 C C . PHE A 1 365 ? -18.984 38.406 12.836 1 98.06 365 PHE A C 1
ATOM 2853 O O . PHE A 1 365 ? -19.828 38.469 11.945 1 98.06 365 PHE A O 1
ATOM 2860 N N . ASN A 1 366 ? -17.703 38.625 12.672 1 97.94 366 ASN A N 1
ATOM 2861 C CA . ASN A 1 366 ? -17.203 38.906 11.336 1 97.94 366 ASN A CA 1
ATOM 2862 C C . ASN A 1 366 ? -16.5 37.719 10.719 1 97.94 366 ASN A C 1
ATOM 2864 O O . ASN A 1 366 ? -15.938 36.875 11.438 1 97.94 366 ASN A O 1
ATOM 2868 N N . CYS A 1 367 ? -16.578 37.594 9.414 1 97.94 367 CYS A N 1
ATOM 2869 C CA . CYS A 1 367 ? -15.852 36.625 8.602 1 97.94 367 CYS A CA 1
ATOM 2870 C C . CYS A 1 367 ? -15.477 37.219 7.246 1 97.94 367 CYS A C 1
ATOM 2872 O O . CYS A 1 367 ? -16.188 37.031 6.258 1 97.94 367 CYS A O 1
ATOM 2874 N N . ASP A 1 368 ? -14.359 37.938 7.309 1 97.06 368 ASP A N 1
ATOM 2875 C CA . ASP A 1 368 ? -13.891 38.688 6.148 1 97.06 368 ASP A CA 1
ATOM 2876 C C . ASP A 1 368 ? -12.453 38.312 5.789 1 97.06 368 ASP A C 1
ATOM 2878 O O . ASP A 1 368 ? -11.523 38.625 6.535 1 97.06 368 ASP A O 1
ATOM 2882 N N . ALA A 1 369 ? -12.367 37.656 4.672 1 97 369 ALA A N 1
ATOM 2883 C CA . ALA A 1 369 ? -11.062 37.188 4.223 1 97 369 ALA A CA 1
ATOM 2884 C C . ALA A 1 369 ? -10.789 37.625 2.781 1 97 369 ALA A C 1
ATOM 2886 O O . ALA A 1 369 ? -11.719 37.969 2.055 1 97 369 ALA A O 1
ATOM 2887 N N . ARG A 1 370 ? -9.547 37.688 2.436 1 95.75 370 ARG A N 1
ATOM 2888 C CA . ARG A 1 370 ? -9.125 38 1.074 1 95.75 370 ARG A CA 1
ATOM 2889 C C . ARG A 1 370 ? -8.211 36.906 0.528 1 95.75 370 ARG A C 1
ATOM 2891 O O . ARG A 1 370 ? -7.656 36.094 1.293 1 95.75 370 ARG A O 1
ATOM 2898 N N . SER A 1 371 ? -8.125 36.906 -0.81 1 95.94 371 SER A N 1
ATOM 2899 C CA . SER A 1 371 ? -7.105 36.062 -1.444 1 95.94 371 SER A CA 1
ATOM 2900 C C . SER A 1 371 ? -5.754 36.781 -1.474 1 95.94 371 SER A C 1
ATOM 2902 O O . SER A 1 371 ? -5.648 37.938 -1.059 1 95.94 371 SER A O 1
ATOM 2904 N N . ALA A 1 372 ? -4.754 36.031 -1.866 1 93.81 372 ALA A N 1
ATOM 2905 C CA . ALA A 1 372 ? -3.445 36.656 -2.061 1 93.81 372 ALA A CA 1
ATOM 2906 C C . ALA A 1 372 ? -3.504 37.75 -3.137 1 93.81 372 ALA A C 1
ATOM 2908 O O . ALA A 1 372 ? -4.461 37.781 -3.912 1 93.81 372 ALA A O 1
ATOM 2909 N N . SER A 1 373 ? -2.424 38.562 -3.186 1 90.69 373 SER A N 1
ATOM 2910 C CA . SER A 1 373 ? -2.396 39.719 -4.113 1 90.69 373 SER A CA 1
ATOM 2911 C C . SER A 1 373 ? -2.566 39.25 -5.555 1 90.69 373 SER A C 1
ATOM 2913 O O . SER A 1 373 ? -2.004 38.219 -5.953 1 90.69 373 SER A O 1
ATOM 2915 N N . ASN A 1 374 ? -3.389 39.938 -6.328 1 87.12 374 ASN A N 1
ATOM 2916 C CA . ASN A 1 374 ? -3.598 39.719 -7.758 1 87.12 374 ASN A CA 1
ATOM 2917 C C . ASN A 1 374 ? -4.32 38.406 -8.031 1 87.12 374 ASN A C 1
ATOM 2919 O O . ASN A 1 374 ? -4.105 37.781 -9.07 1 87.12 374 ASN A O 1
ATOM 2923 N N . GLU A 1 375 ? -5.016 37.875 -7.102 1 94.06 375 GLU A N 1
ATOM 2924 C CA . GLU A 1 375 ? -5.809 36.656 -7.293 1 94.06 375 GLU A CA 1
ATOM 2925 C C . GLU A 1 375 ? -7.301 36.969 -7.184 1 94.06 375 GLU A C 1
ATOM 2927 O O . GLU A 1 375 ? -7.695 38.031 -6.676 1 94.06 375 GLU A O 1
ATOM 2932 N N . GLU A 1 376 ? -8.062 36.062 -7.688 1 95.19 376 GLU A N 1
ATOM 2933 C CA . GLU A 1 376 ? -9.516 36.219 -7.613 1 95.19 376 GLU A CA 1
ATOM 2934 C C . GLU A 1 376 ? -9.992 36.219 -6.168 1 95.19 376 GLU A C 1
ATOM 2936 O O . GLU A 1 376 ? -9.484 35.469 -5.336 1 95.19 376 GLU A O 1
ATOM 2941 N N . PRO A 1 377 ? -10.867 37.219 -5.898 1 95.12 377 PRO A N 1
ATOM 2942 C CA . PRO A 1 377 ? -11.422 37.25 -4.539 1 95.12 377 PRO A CA 1
ATOM 2943 C C . PRO A 1 377 ? -12.086 35.938 -4.152 1 95.12 377 PRO A C 1
ATOM 2945 O O . PRO A 1 377 ? -12.531 35.188 -5.023 1 95.12 377 PRO A O 1
ATOM 2948 N N . PRO A 1 378 ? -12.07 35.656 -2.895 1 97.19 378 PRO A N 1
ATOM 2949 C CA . PRO A 1 378 ? -12.719 34.406 -2.453 1 97.19 378 PRO A CA 1
ATOM 2950 C C . PRO A 1 378 ? -14.234 34.469 -2.562 1 97.19 378 PRO A C 1
ATOM 2952 O O . PRO A 1 378 ? -14.805 35.531 -2.822 1 97.19 378 PRO A O 1
ATOM 2955 N N . ASN A 1 379 ? -14.867 33.312 -2.393 1 96.75 379 ASN A N 1
ATOM 2956 C CA . ASN A 1 379 ? -16.328 33.219 -2.334 1 96.75 379 ASN A CA 1
ATOM 2957 C C . ASN A 1 379 ? -16.875 33.875 -1.058 1 96.75 379 ASN A C 1
ATOM 2959 O O . ASN A 1 379 ? -16.125 34.094 -0.11 1 96.75 379 ASN A O 1
ATOM 2963 N N . SER A 1 380 ? -18.156 34.094 -1.144 1 96.69 380 SER A N 1
ATOM 2964 C CA . SER A 1 380 ? -18.797 34.594 0.07 1 96.69 380 SER A CA 1
ATOM 2965 C C . SER A 1 380 ? -18.719 33.562 1.188 1 96.69 380 SER A C 1
ATOM 2967 O O . SER A 1 380 ? -18.844 32.344 0.94 1 96.69 380 SER A O 1
ATOM 2969 N N . PRO A 1 381 ? -18.562 34.062 2.359 1 97.38 381 PRO A N 1
ATOM 2970 C CA . PRO A 1 381 ? -18.453 33.125 3.482 1 97.38 381 PRO A CA 1
ATOM 2971 C C . PRO A 1 381 ? -19.703 32.281 3.682 1 97.38 381 PRO A C 1
ATOM 2973 O O . PRO A 1 381 ? -20.812 32.75 3.412 1 97.38 381 PRO A O 1
ATOM 2976 N N . VAL A 1 382 ? -19.469 31.062 4.074 1 96.31 382 VAL A N 1
ATOM 2977 C CA . VAL A 1 382 ? -20.562 30.188 4.508 1 96.31 382 VAL A CA 1
ATOM 2978 C C . VAL A 1 382 ? -20.531 30.047 6.027 1 96.31 382 VAL A C 1
ATOM 2980 O O . VAL A 1 382 ? -19.484 29.766 6.613 1 96.31 382 VAL A O 1
ATOM 2983 N N . TRP A 1 383 ? -21.719 30.234 6.648 1 97.06 383 TRP A N 1
ATOM 2984 C CA . TRP A 1 383 ? -21.781 30.234 8.102 1 97.06 383 TRP A CA 1
ATOM 2985 C C . TRP A 1 383 ? -22.438 28.969 8.625 1 97.06 383 TRP A C 1
ATOM 2987 O O . TRP A 1 383 ? -23.266 28.359 7.945 1 97.06 383 TRP A O 1
ATOM 2997 N N . TYR A 1 384 ? -21.969 28.594 9.797 1 95.31 384 TYR A N 1
ATOM 2998 C CA . TYR A 1 384 ? -22.562 27.516 10.57 1 95.31 384 TYR A CA 1
ATOM 2999 C C . TYR A 1 384 ? -22.891 27.969 11.984 1 95.31 384 TYR A C 1
ATOM 3001 O O . TYR A 1 384 ? -22.141 28.734 12.586 1 95.31 384 TYR A O 1
ATOM 3009 N N . ILE A 1 385 ? -24.016 27.5 12.453 1 96 385 ILE A N 1
ATOM 3010 C CA . ILE A 1 385 ? -24.406 27.719 13.836 1 96 385 ILE A CA 1
ATOM 3011 C C . ILE A 1 385 ? -24.453 26.391 14.586 1 96 385 ILE A C 1
ATOM 3013 O O . ILE A 1 385 ? -25.281 25.531 14.266 1 96 385 ILE A O 1
ATOM 3017 N N . ASN A 1 386 ? -23.609 26.281 15.5 1 94.62 386 ASN A N 1
ATOM 3018 C CA . ASN A 1 386 ? -23.5 25.031 16.25 1 94.62 386 ASN A CA 1
ATOM 3019 C C . ASN A 1 386 ? -23.312 23.844 15.312 1 94.62 386 ASN A C 1
ATOM 3021 O O . ASN A 1 386 ? -23.922 22.797 15.508 1 94.62 386 ASN A O 1
ATOM 3025 N N . GLY A 1 387 ? -22.578 24.062 14.234 1 89.69 387 GLY A N 1
ATOM 3026 C CA . GLY A 1 387 ? -22.219 22.969 13.336 1 89.69 387 GLY A CA 1
ATOM 3027 C C . GLY A 1 387 ? -23.219 22.766 12.211 1 89.69 387 GLY A C 1
ATOM 3028 O O . GLY A 1 387 ? -23 21.938 11.328 1 89.69 387 GLY A O 1
ATOM 3029 N N . VAL A 1 388 ? -24.266 23.484 12.242 1 90.88 388 VAL A N 1
ATOM 3030 C CA . VAL A 1 388 ? -25.281 23.344 11.211 1 90.88 388 VAL A CA 1
ATOM 3031 C C . VAL A 1 388 ? -25.188 24.516 10.227 1 90.88 388 VAL A C 1
ATOM 3033 O O . VAL A 1 388 ? -25.219 25.672 10.625 1 90.88 388 VAL A O 1
ATOM 3036 N N . LYS A 1 389 ? -25.203 24.141 8.977 1 92.31 389 LYS A N 1
ATOM 3037 C CA . LYS A 1 389 ? -25.094 25.141 7.93 1 92.31 389 LYS A CA 1
ATOM 3038 C C . LYS A 1 389 ? -26.312 26.062 7.918 1 92.31 389 LYS A C 1
ATOM 3040 O O . LYS A 1 389 ? -27.438 25.594 8.062 1 92.31 389 LYS A O 1
ATOM 3045 N N . THR A 1 390 ? -25.984 27.375 7.793 1 94.12 390 THR A N 1
ATOM 3046 C CA . THR A 1 390 ? -27.094 28.328 7.719 1 94.12 390 THR A CA 1
ATOM 3047 C C . THR A 1 390 ? -27.859 28.156 6.418 1 94.12 390 THR A C 1
ATOM 3049 O O . THR A 1 390 ? -27.297 27.797 5.387 1 94.12 390 THR A O 1
ATOM 3052 N N . GLY A 1 391 ? -29.156 28.344 6.531 1 89.62 391 GLY A N 1
ATOM 3053 C CA . GLY A 1 391 ? -30.031 28.188 5.379 1 89.62 391 GLY A CA 1
ATOM 3054 C C . GLY A 1 391 ? -31.484 28.484 5.699 1 89.62 391 GLY A C 1
ATOM 3055 O O . GLY A 1 391 ? -31.781 29.391 6.488 1 89.62 391 GLY A O 1
ATOM 3056 N N . GLN A 1 392 ? -32.312 27.672 5.082 1 87.31 392 GLN A N 1
ATOM 3057 C CA . GLN A 1 392 ? -33.75 27.891 5.203 1 87.31 392 GL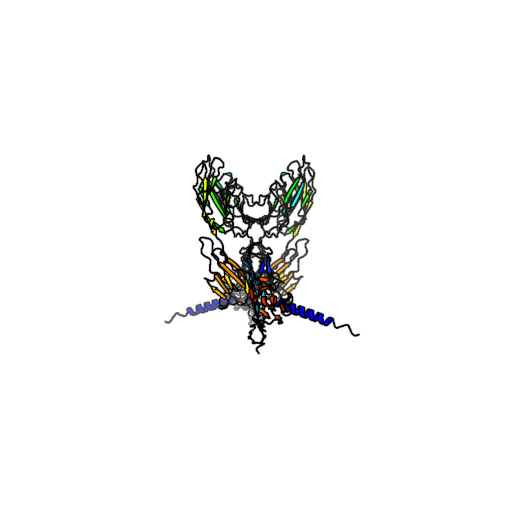N A CA 1
ATOM 3058 C C . GLN A 1 392 ? -34.219 27.547 6.605 1 87.31 392 GLN A C 1
ATOM 3060 O O . GLN A 1 392 ? -35.219 28.109 7.074 1 87.31 392 GLN A O 1
ATOM 3065 N N . HIS A 1 393 ? -33.438 26.781 7.281 1 87.44 393 HIS A N 1
ATOM 3066 C CA . HIS A 1 393 ? -33.875 26.312 8.594 1 87.44 393 HIS A CA 1
ATOM 3067 C C . HIS A 1 393 ? -33.438 27.281 9.688 1 87.44 393 HIS A C 1
ATOM 3069 O O . HIS A 1 393 ? -33.844 27.141 10.844 1 87.44 393 HIS A O 1
ATOM 3075 N N . THR A 1 394 ? -32.719 28.266 9.336 1 90.94 394 THR A N 1
ATOM 3076 C CA . THR A 1 394 ? -32.219 29.219 10.312 1 90.94 394 THR A CA 1
ATOM 3077 C C . THR A 1 394 ? -33.188 30.375 10.492 1 90.94 394 THR A C 1
ATOM 3079 O O . THR A 1 394 ? -33.656 30.969 9.508 1 90.94 394 THR A O 1
ATOM 3082 N N . ASP A 1 395 ? -33.562 30.656 11.727 1 92.81 395 ASP A N 1
ATOM 3083 C CA . ASP A 1 395 ? -34.5 31.75 12.047 1 92.81 395 ASP A CA 1
ATOM 3084 C C . ASP A 1 395 ? -33.906 33.094 11.609 1 92.81 395 ASP A C 1
ATOM 3086 O O . ASP A 1 395 ? -32.969 33.594 12.242 1 92.81 395 ASP A O 1
ATOM 3090 N N . PRO A 1 396 ? -34.5 33.75 10.664 1 92.88 396 PRO A N 1
ATOM 3091 C CA . PRO A 1 396 ? -33.938 35 10.156 1 92.88 396 PRO A CA 1
ATOM 3092 C C . PRO A 1 396 ? -34.125 36.156 11.125 1 92.88 396 PRO A C 1
ATOM 3094 O O . PRO A 1 396 ? -33.438 37.188 10.977 1 92.88 396 PRO A O 1
ATOM 3097 N N . THR A 1 397 ? -35 36 12.039 1 94.69 397 THR A N 1
ATOM 3098 C CA . THR A 1 397 ? -35.188 37.094 13.016 1 94.69 397 THR A CA 1
ATOM 3099 C C . THR A 1 397 ? -34.125 37.031 14.102 1 94.69 397 THR A C 1
ATOM 3101 O O . THR A 1 397 ? -33.812 38.062 14.719 1 94.69 397 THR A O 1
ATOM 3104 N N . LYS A 1 398 ? -33.594 35.875 14.312 1 96 398 LYS A N 1
ATOM 3105 C CA . LYS A 1 398 ? -32.594 35.719 15.344 1 96 398 LYS A CA 1
ATOM 3106 C C . LYS A 1 398 ? -31.188 35.844 14.758 1 96 398 LYS A C 1
ATOM 3108 O O . LYS A 1 398 ? -30.312 36.469 15.367 1 96 398 LYS A O 1
ATOM 3113 N N . PHE A 1 399 ? -31 35.219 13.625 1 97.25 399 PHE A N 1
ATOM 3114 C CA . PHE A 1 399 ? -29.703 35.219 12.961 1 97.25 399 PHE A CA 1
ATOM 3115 C C . PHE A 1 399 ? -29.766 35.969 11.641 1 97.25 399 PHE A C 1
ATOM 3117 O O . PHE A 1 399 ? -30.422 35.531 10.695 1 97.25 399 PHE A O 1
ATOM 3124 N N . GLN A 1 400 ? -28.984 37.062 11.594 1 96.62 400 GLN A N 1
ATOM 3125 C CA . GLN A 1 400 ? -29.047 37.906 10.414 1 96.62 400 GLN A CA 1
ATOM 3126 C C . GLN A 1 400 ? -27.688 38.031 9.742 1 96.62 400 GLN A C 1
ATOM 3128 O O . GLN A 1 400 ? -26.672 38.25 10.406 1 96.62 400 GLN A O 1
ATOM 3133 N N . LEU A 1 401 ? -27.688 37.781 8.469 1 96.12 401 LEU A N 1
ATOM 3134 C CA . LEU A 1 401 ? -26.484 37.938 7.66 1 96.12 401 LEU A CA 1
ATOM 3135 C C . LEU A 1 401 ? -26.484 39.25 6.895 1 96.12 401 LEU A C 1
ATOM 3137 O O . LEU A 1 401 ? -27.531 39.656 6.391 1 96.12 401 LEU A O 1
ATOM 3141 N N . SER A 1 402 ? -25.297 39.906 6.93 1 95.56 402 SER A N 1
ATOM 3142 C CA . SER A 1 402 ? -25.188 41.156 6.223 1 95.56 402 SER A CA 1
ATOM 3143 C C . SER A 1 402 ? -23.812 41.312 5.57 1 95.56 402 SER A C 1
ATOM 3145 O O . SER A 1 402 ? -22.938 40.469 5.77 1 95.56 402 SER A O 1
ATOM 3147 N N . ASN A 1 403 ? -23.656 42.344 4.645 1 95.19 403 ASN A N 1
ATOM 3148 C CA . ASN A 1 403 ? -22.391 42.688 4.004 1 95.19 403 ASN A CA 1
ATOM 3149 C C . ASN A 1 403 ? -21.859 41.5 3.178 1 95.19 403 ASN A C 1
ATOM 3151 O O . ASN A 1 403 ? -20.719 41.094 3.359 1 95.19 403 ASN A O 1
ATOM 3155 N N . GLY A 1 404 ? -22.812 40.938 2.342 1 94.88 404 GLY A N 1
ATOM 3156 C CA . GLY A 1 404 ? -22.391 39.812 1.527 1 94.88 404 GLY A CA 1
ATOM 3157 C C . GLY A 1 404 ? -22.031 38.594 2.348 1 94.88 404 GLY A C 1
ATOM 3158 O O . GLY A 1 404 ? -21.031 37.906 2.078 1 94.88 404 GLY A O 1
ATOM 3159 N N . ASN A 1 405 ? -22.688 38.375 3.551 1 95.81 405 ASN A N 1
ATOM 3160 C CA . ASN A 1 405 ? -22.531 37.25 4.477 1 95.81 405 ASN A CA 1
ATOM 3161 C C . ASN A 1 405 ? -21.234 37.375 5.277 1 95.81 405 ASN A C 1
ATOM 3163 O O . ASN A 1 405 ? -20.781 36.375 5.871 1 95.81 405 ASN A O 1
ATOM 3167 N N . LYS A 1 406 ? -20.609 38.5 5.242 1 97.19 406 LYS A N 1
ATOM 3168 C CA . LYS A 1 406 ? -19.344 38.656 5.965 1 97.19 406 LYS A CA 1
ATOM 3169 C C . LYS A 1 406 ? -19.594 38.938 7.445 1 97.19 406 LYS A C 1
ATOM 3171 O O . LYS A 1 406 ? -18.672 38.906 8.258 1 97.19 406 LYS A O 1
ATOM 3176 N N . THR A 1 407 ? -20.828 39.25 7.691 1 97.12 407 THR A N 1
ATOM 3177 C CA . THR A 1 407 ? -21.172 39.562 9.078 1 97.12 407 THR A CA 1
ATOM 3178 C C . THR A 1 407 ? -22.406 38.781 9.516 1 97.12 407 THR A C 1
ATOM 3180 O O . THR A 1 407 ? -23.406 38.75 8.805 1 97.12 407 THR A O 1
ATOM 3183 N N . LEU A 1 408 ? -22.312 38.125 10.617 1 97.94 408 LEU A N 1
ATOM 3184 C CA . LEU A 1 408 ? -23.438 37.469 11.258 1 97.94 408 LEU A CA 1
ATOM 3185 C C . LEU A 1 408 ? -23.812 38.156 12.555 1 97.94 408 LEU A C 1
ATOM 3187 O O . LEU A 1 408 ? -22.969 38.344 13.438 1 97.94 408 LEU A O 1
ATOM 3191 N N . THR A 1 409 ? -25.062 38.531 12.656 1 98.06 409 THR A N 1
ATOM 3192 C CA . THR A 1 409 ? -25.547 39.188 13.875 1 98.06 409 THR A CA 1
ATOM 3193 C C . THR A 1 409 ? -26.578 38.312 14.57 1 98.06 409 THR A C 1
ATOM 3195 O O . THR A 1 409 ? -27.547 37.875 13.961 1 98.06 409 THR A O 1
ATOM 3198 N N . VAL A 1 410 ? -26.312 38 15.766 1 97.81 410 VAL A N 1
ATOM 3199 C CA . VAL A 1 410 ? -27.281 37.312 16.625 1 97.81 410 VAL A CA 1
ATOM 3200 C C . VAL A 1 410 ? -28.078 38.344 17.422 1 97.81 410 VAL A C 1
ATOM 3202 O O . VAL A 1 410 ? -27.531 39.062 18.25 1 97.81 410 VAL A O 1
ATOM 3205 N N . MET A 1 411 ? -29.406 38.25 17.281 1 97.56 411 MET A N 1
ATOM 3206 C CA . MET A 1 411 ? -30.25 39.312 17.828 1 97.56 411 MET A CA 1
ATOM 3207 C C . MET A 1 411 ? -30.703 38.969 19.25 1 97.56 411 MET A C 1
ATOM 3209 O O . MET A 1 411 ? -31.094 37.844 19.531 1 97.56 411 MET A O 1
ATOM 3213 N N . LYS A 1 412 ? -30.688 39.938 20.094 1 96.62 412 LYS A N 1
ATOM 3214 C CA . LYS A 1 412 ? -31.234 39.906 21.453 1 96.62 412 LYS A CA 1
ATOM 3215 C C . LYS A 1 412 ? -30.906 38.562 22.125 1 96.62 412 LYS A C 1
ATOM 3217 O O . LYS A 1 412 ? -31.797 37.812 22.5 1 96.62 412 LYS A O 1
ATOM 3222 N N . VAL A 1 413 ? -29.719 38.406 22.391 1 96.56 413 VAL A N 1
ATOM 3223 C CA . VAL A 1 413 ? -29.234 37.094 22.859 1 96.56 413 VAL A CA 1
ATOM 3224 C C . VAL A 1 413 ? -29.797 36.812 24.25 1 96.56 413 VAL A C 1
ATOM 3226 O O . VAL A 1 413 ? -29.938 37.719 25.062 1 96.56 413 VAL A O 1
ATOM 3229 N N . LYS A 1 414 ? -30.062 35.562 24.438 1 92.81 414 LYS A N 1
ATOM 3230 C CA . LYS A 1 414 ? -30.562 35.031 25.719 1 92.81 414 LYS A CA 1
ATOM 3231 C C . LYS A 1 414 ? -29.641 33.969 26.266 1 92.81 414 LYS A C 1
ATOM 3233 O O . LYS A 1 414 ? -29.125 33.125 25.516 1 92.81 414 LYS A O 1
ATOM 3238 N N . LYS A 1 415 ? -29.406 34.031 27.531 1 91.31 415 LYS A N 1
ATOM 3239 C CA . LYS A 1 415 ? -28.547 33.031 28.172 1 91.31 415 LYS A CA 1
ATOM 3240 C C . LYS A 1 415 ? -29.125 31.625 27.984 1 91.31 415 LYS A C 1
ATOM 3242 O O . LYS A 1 415 ? -28.391 30.672 27.797 1 91.31 415 LYS A O 1
ATOM 3247 N N . ALA A 1 416 ? -30.406 31.516 27.969 1 88.31 416 ALA A N 1
ATOM 3248 C CA . ALA A 1 416 ? -31.078 30.219 27.938 1 88.31 416 ALA A CA 1
ATOM 3249 C C . ALA A 1 416 ? -30.938 29.562 26.578 1 88.31 416 ALA A C 1
ATOM 3251 O O . ALA A 1 416 ? -30.859 28.344 26.469 1 88.31 416 ALA A O 1
ATOM 3252 N N . THR A 1 417 ? -30.766 30.391 25.531 1 90.44 417 THR A N 1
ATOM 3253 C CA . THR A 1 417 ? -30.906 29.766 24.203 1 90.44 417 THR A CA 1
ATOM 3254 C C . THR A 1 417 ? -29.719 30.141 23.312 1 90.44 417 THR A C 1
ATOM 3256 O O . THR A 1 417 ? -29.5 29.5 22.281 1 90.44 417 THR A O 1
ATOM 3259 N N . ASP A 1 418 ? -28.938 31.109 23.797 1 93.5 418 ASP A N 1
ATOM 3260 C CA . ASP A 1 418 ? -28.031 31.672 22.797 1 93.5 418 ASP A CA 1
ATOM 3261 C C . ASP A 1 418 ? -26.578 31.5 23.203 1 93.5 418 ASP A C 1
ATOM 3263 O O . ASP A 1 418 ? -25.703 32.25 22.766 1 93.5 418 ASP A O 1
ATOM 3267 N N . ILE A 1 419 ? -26.281 30.703 24.109 1 94 419 ILE A N 1
ATOM 3268 C CA . ILE A 1 419 ? -24.906 30.234 24.25 1 94 419 ILE A CA 1
ATOM 3269 C C . ILE A 1 419 ? -24.578 29.25 23.125 1 94 419 ILE A C 1
ATOM 3271 O O . ILE A 1 419 ? -25.078 28.125 23.109 1 94 419 ILE A O 1
ATOM 3275 N N . LEU A 1 420 ? -23.812 29.688 22.188 1 96.06 420 LEU A N 1
ATOM 3276 C CA . LEU A 1 420 ? -23.625 28.906 20.969 1 96.06 420 LEU A CA 1
ATOM 3277 C C . LEU A 1 420 ? -22.266 29.219 20.344 1 96.06 420 LEU A C 1
ATOM 3279 O O . LEU A 1 420 ? -21.547 30.109 20.812 1 96.06 420 LEU A O 1
ATOM 3283 N N . CYS A 1 421 ? -21.938 28.438 19.406 1 97.25 421 CYS A N 1
ATOM 3284 C CA . CYS A 1 421 ? -20.75 28.672 18.594 1 97.25 421 CYS A CA 1
ATOM 3285 C C . CYS A 1 421 ? -21.125 28.875 17.125 1 97.25 421 CYS A C 1
ATOM 3287 O O . CYS A 1 421 ? -22.062 28.266 16.625 1 97.25 421 CYS A O 1
ATOM 3289 N N . VAL A 1 422 ? -20.359 29.781 16.547 1 97.44 422 VAL A N 1
ATOM 3290 C CA . VAL A 1 422 ? -20.531 30.016 15.117 1 97.44 422 VAL A CA 1
ATOM 3291 C C . VAL A 1 422 ? -19.25 29.672 14.367 1 97.44 422 VAL A C 1
ATOM 3293 O O . VAL A 1 422 ? -18.156 29.812 14.906 1 97.44 422 VAL A O 1
ATOM 3296 N N . GLN A 1 423 ? -19.453 29.172 13.141 1 95.88 423 GLN A N 1
ATOM 3297 C CA . GLN A 1 423 ? -18.328 28.859 12.266 1 95.88 423 GLN A CA 1
ATOM 3298 C C . GLN A 1 423 ? -18.516 29.5 10.898 1 95.88 423 GLN A C 1
ATOM 3300 O O . GLN A 1 423 ? -19.641 29.734 10.445 1 95.88 423 GLN A O 1
ATOM 3305 N N . CYS A 1 424 ? -17.406 29.812 10.312 1 96.5 424 CYS A N 1
ATOM 3306 C CA . CYS A 1 424 ? -17.484 30.281 8.93 1 96.5 424 CYS A CA 1
ATOM 3307 C C . CYS A 1 424 ? -16.344 29.719 8.094 1 96.5 424 CYS A C 1
ATOM 3309 O O . CYS A 1 424 ? -15.281 29.406 8.617 1 96.5 424 CYS A O 1
ATOM 3311 N N . GLU A 1 425 ? -16.609 29.453 6.879 1 95.44 425 GLU A N 1
ATOM 3312 C CA . GLU A 1 425 ? -15.617 28.984 5.914 1 95.44 425 GLU A CA 1
ATOM 3313 C C . GLU A 1 425 ? -15.57 29.891 4.688 1 95.44 425 GLU A C 1
ATOM 3315 O O . GLU A 1 425 ? -16.609 30.391 4.234 1 95.44 425 GLU A O 1
ATOM 3320 N N . VAL A 1 426 ? -14.414 30.203 4.277 1 97.19 426 VAL A N 1
ATOM 3321 C CA . VAL A 1 426 ? -14.188 31 3.074 1 97.19 426 VAL A CA 1
ATOM 3322 C C . VAL A 1 426 ? -13.305 30.219 2.102 1 97.19 426 VAL A C 1
ATOM 3324 O O . VAL A 1 426 ? -12.25 29.703 2.484 1 97.19 426 VAL A O 1
ATOM 3327 N N . THR A 1 427 ? -13.773 30.094 0.836 1 96.5 427 THR A N 1
ATOM 3328 C CA . THR A 1 427 ? -13.078 29.281 -0.153 1 96.5 427 THR A CA 1
ATOM 3329 C C . THR A 1 427 ? -12.633 30.141 -1.338 1 96.5 427 THR A C 1
ATOM 3331 O O . THR A 1 427 ? -13.352 31.047 -1.758 1 96.5 427 THR A O 1
ATOM 3334 N N . ASN A 1 428 ? -11.469 29.922 -1.783 1 96.69 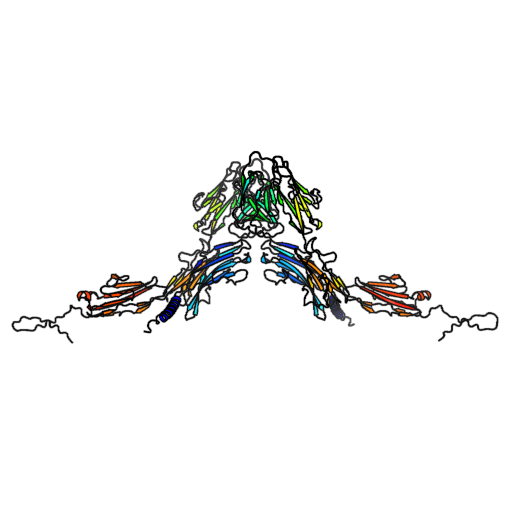428 ASN A N 1
ATOM 3335 C CA . ASN A 1 428 ? -11.016 30.453 -3.07 1 96.69 428 ASN A CA 1
ATOM 3336 C C . ASN A 1 428 ? -10.5 29.328 -3.977 1 96.69 428 ASN A C 1
ATOM 3338 O O . ASN A 1 428 ? -10.789 28.156 -3.75 1 96.69 428 ASN A O 1
ATOM 3342 N N . HIS A 1 429 ? -9.812 29.641 -5.055 1 94.75 429 HIS A N 1
ATOM 3343 C CA . HIS A 1 429 ? -9.383 28.656 -6.043 1 94.75 429 HIS A CA 1
ATOM 3344 C C . HIS A 1 429 ? -8.266 27.781 -5.488 1 94.75 429 HIS A C 1
ATOM 3346 O O . HIS A 1 429 ? -7.949 26.734 -6.07 1 94.75 429 HIS A O 1
ATOM 3352 N N . VAL A 1 430 ? -7.645 28.172 -4.441 1 93.88 430 VAL A N 1
ATOM 3353 C CA . VAL A 1 430 ? -6.508 27.453 -3.879 1 93.88 430 VAL A CA 1
ATOM 3354 C C . VAL A 1 430 ? -6.988 26.469 -2.816 1 93.88 430 VAL A C 1
ATOM 3356 O O . VAL A 1 430 ? -6.633 25.297 -2.85 1 93.88 430 VAL A O 1
ATOM 3359 N N . ASP A 1 431 ? -7.738 26.953 -1.86 1 93.19 431 ASP A N 1
ATOM 3360 C CA . ASP A 1 431 ? -8.172 26.125 -0.747 1 93.19 431 ASP A CA 1
ATOM 3361 C C . ASP A 1 431 ? -9.281 26.797 0.053 1 93.19 431 ASP A C 1
ATOM 3363 O O . ASP A 1 431 ? -9.898 27.75 -0.424 1 93.19 431 ASP A O 1
ATOM 3367 N N . THR A 1 432 ? -9.641 26.203 1.185 1 93.62 432 THR A N 1
ATOM 3368 C CA . THR A 1 432 ? -10.672 26.719 2.092 1 93.62 432 THR A CA 1
ATOM 3369 C C . THR A 1 432 ? -10.07 27.047 3.453 1 93.62 432 THR A C 1
ATOM 3371 O O . THR A 1 432 ? -9.211 26.328 3.959 1 93.62 432 THR A O 1
ATOM 3374 N N . THR A 1 433 ? -10.453 28.234 3.99 1 94.19 433 THR A N 1
ATOM 3375 C CA . THR A 1 433 ? -10.086 28.594 5.352 1 94.19 433 THR A CA 1
ATOM 3376 C C . THR A 1 433 ? -11.29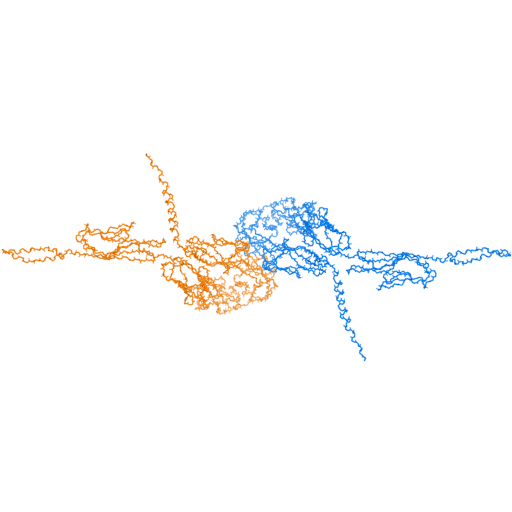7 28.562 6.273 1 94.19 433 THR A C 1
ATOM 3378 O O . THR A 1 433 ? -12.414 28.875 5.848 1 94.19 433 THR A O 1
ATOM 3381 N N . TRP A 1 434 ? -11 28.172 7.582 1 92.62 434 TRP A N 1
ATOM 3382 C CA . TRP A 1 434 ? -12.062 27.984 8.57 1 92.62 434 TRP A CA 1
ATOM 3383 C C . TRP A 1 434 ? -11.789 28.828 9.812 1 92.62 434 TRP A C 1
ATOM 3385 O O . TRP A 1 434 ? -10.633 29.078 10.164 1 92.62 434 TRP A O 1
ATOM 3395 N N . ALA A 1 435 ? -12.891 29.266 10.445 1 95.06 435 ALA A N 1
ATOM 3396 C CA . ALA A 1 435 ? -12.797 29.906 11.75 1 95.06 435 ALA A CA 1
ATOM 3397 C C . ALA A 1 435 ? -13.969 29.5 12.641 1 95.06 435 ALA A C 1
ATOM 3399 O O . ALA A 1 435 ? -15.078 29.25 12.148 1 95.06 435 ALA A O 1
ATOM 3400 N N . ASP A 1 436 ? -13.703 29.297 13.852 1 95.88 436 ASP A N 1
ATOM 3401 C CA . ASP A 1 436 ? -14.672 28.922 14.875 1 95.88 436 ASP A CA 1
ATOM 3402 C C . ASP A 1 436 ? -14.648 29.922 16.031 1 95.88 436 ASP A C 1
ATOM 3404 O O . ASP A 1 436 ? -13.586 30.375 16.438 1 95.88 436 ASP A O 1
ATOM 3408 N N . SER A 1 437 ? -15.852 30.344 16.516 1 96.56 437 SER A N 1
ATOM 3409 C CA . SER A 1 437 ? -15.953 31.25 17.656 1 96.56 437 SER A CA 1
ATOM 3410 C C . SER A 1 437 ? -17.219 30.953 18.469 1 96.56 437 SER A C 1
ATOM 3412 O O . SER A 1 437 ? -18.25 30.609 17.906 1 96.56 437 SER A O 1
ATOM 3414 N N . CYS A 1 438 ? -17.125 31.188 19.781 1 97.06 438 CYS A N 1
ATOM 3415 C CA . CYS A 1 438 ? -18.266 30.875 20.641 1 97.06 438 CYS A CA 1
ATOM 3416 C C . CYS A 1 438 ? -18.75 32.125 21.359 1 97.06 438 CYS A C 1
ATOM 3418 O O . CYS A 1 438 ? -18 33.094 21.547 1 97.06 438 CYS A O 1
ATOM 3420 N N . LEU A 1 439 ? -20.047 32.062 21.641 1 96.94 439 LEU A N 1
ATOM 3421 C CA . LEU A 1 439 ? -20.734 33.156 22.344 1 96.94 439 LEU A CA 1
ATOM 3422 C C . LEU A 1 439 ? -21.172 32.688 23.734 1 96.94 439 LEU A C 1
ATOM 3424 O O . LEU A 1 439 ? -21.859 31.672 23.875 1 96.94 439 LEU A O 1
ATOM 3428 N N . THR A 1 440 ? -20.688 33.406 24.719 1 94.75 440 THR A N 1
ATOM 3429 C CA . THR A 1 440 ? -21.172 33.219 26.078 1 94.75 440 THR A CA 1
ATOM 3430 C C . THR A 1 440 ? -22.125 34.344 26.484 1 94.75 440 THR A C 1
ATOM 3432 O O . THR A 1 440 ? -21.812 35.531 26.297 1 94.75 440 THR A O 1
ATOM 3435 N N . VAL A 1 441 ? -23.281 33.969 27 1 94.5 441 VAL A N 1
ATOM 3436 C CA . VAL A 1 441 ? -24.266 34.938 27.453 1 94.5 441 VAL A CA 1
ATOM 3437 C C . VAL A 1 441 ? -24.422 34.875 28.969 1 94.5 441 VAL A C 1
ATOM 3439 O O . VAL A 1 441 ? -24.609 33.781 29.516 1 94.5 441 VAL A O 1
ATOM 3442 N N . ILE A 1 442 ? -24.406 36.031 29.594 1 93.56 442 ILE A N 1
ATOM 3443 C CA . ILE A 1 442 ? -24.547 36.062 31.047 1 93.56 442 ILE A CA 1
ATOM 3444 C C . ILE A 1 442 ? -25.766 36.875 31.438 1 93.56 442 ILE A C 1
ATOM 3446 O O . ILE A 1 442 ? -26.25 37.688 30.656 1 93.56 442 ILE A O 1
ATOM 3450 N N . LEU A 1 443 ? -26.266 36.625 32.625 1 93.19 443 LEU A N 1
ATOM 3451 C CA . LEU A 1 443 ? -27.406 37.375 33.156 1 93.19 443 LEU A CA 1
ATOM 3452 C C . LEU A 1 443 ? -26.969 38.781 33.625 1 93.19 443 LEU A C 1
ATOM 3454 O O . LEU A 1 443 ? -25.844 38.938 34.094 1 93.19 443 LEU A O 1
ATOM 3458 N N . PRO A 1 444 ? -27.844 39.75 33.531 1 94 444 PRO A N 1
ATOM 3459 C CA . PRO A 1 444 ? -27.5 41.125 33.969 1 94 444 PRO A CA 1
ATOM 3460 C C . PRO A 1 444 ? -27.469 41.25 35.469 1 94 444 PRO A C 1
ATOM 3462 O O . PRO A 1 444 ? -27.969 40.406 36.188 1 94 444 PRO A O 1
ATOM 3465 N N . ILE A 1 445 ? -26.859 42.312 35.844 1 94.56 445 ILE A N 1
ATOM 3466 C CA . ILE A 1 445 ? -26.891 42.688 37.281 1 94.56 445 ILE A CA 1
ATOM 3467 C C . ILE A 1 445 ? -28.297 43.094 37.688 1 94.56 445 ILE A C 1
ATOM 3469 O O . ILE A 1 445 ? -28.906 43.938 37 1 94.56 445 ILE A O 1
ATOM 3473 N N . ARG A 1 446 ? -28.812 42.406 38.719 1 94.12 446 ARG A N 1
ATOM 3474 C CA . ARG A 1 446 ? -30.125 42.75 39.25 1 94.12 446 ARG A CA 1
ATOM 3475 C C . ARG A 1 446 ? -30.016 43.25 40.688 1 94.12 446 ARG A C 1
ATOM 3477 O O . ARG A 1 446 ? -29.359 42.625 41.5 1 94.12 446 ARG A O 1
ATOM 3484 N N . ILE A 1 447 ? -30.656 44.406 40.844 1 92.94 447 ILE A N 1
ATOM 3485 C CA . ILE A 1 447 ? -30.688 44.938 42.188 1 92.94 447 ILE A CA 1
ATOM 3486 C C . ILE A 1 447 ? -31.875 44.375 42.938 1 92.94 447 ILE A C 1
ATOM 3488 O O . ILE A 1 447 ? -33.031 44.562 42.562 1 92.94 447 ILE A O 1
ATOM 3492 N N . GLU A 1 448 ? -31.625 43.656 43.969 1 91.88 448 GLU A N 1
ATOM 3493 C CA . GLU A 1 448 ? -32.656 43 44.781 1 91.88 448 GLU A CA 1
ATOM 3494 C C . GLU A 1 448 ? -33.219 43.938 45.844 1 91.88 448 GLU A C 1
ATOM 3496 O O . GLU A 1 448 ? -34.406 43.938 46.125 1 91.88 448 GLU A O 1
ATOM 3501 N N . LYS A 1 449 ? -32.219 44.625 46.531 1 92.25 449 LYS A N 1
ATOM 3502 C CA . LYS A 1 449 ? -32.562 45.625 47.531 1 92.25 449 LYS A CA 1
ATOM 3503 C C . LYS A 1 449 ? -31.938 46.969 47.188 1 92.25 449 LYS A C 1
ATOM 3505 O O . LYS A 1 449 ? -30.75 47.062 46.875 1 92.25 449 LYS A O 1
ATOM 3510 N N . ARG A 1 450 ? -32.812 47.938 47.156 1 91.62 450 ARG A N 1
ATOM 3511 C CA . ARG A 1 450 ? -32.312 49.281 46.906 1 91.62 450 ARG A CA 1
ATOM 3512 C C . ARG A 1 450 ? -32.781 50.25 48 1 91.62 450 ARG A C 1
ATOM 3514 O O . ARG A 1 450 ? -33.906 50.125 48.5 1 91.62 450 ARG A O 1
ATOM 3521 N N . PRO A 1 451 ? -31.938 51.156 48.344 1 92.31 451 PRO A N 1
ATOM 3522 C CA . PRO A 1 451 ? -32.375 52.188 49.281 1 92.31 451 PRO A CA 1
ATOM 3523 C C . PRO A 1 451 ? -33.344 53.188 48.625 1 92.31 451 PRO A C 1
ATOM 3525 O O . PRO A 1 451 ? -33.469 53.219 47.406 1 92.31 451 PRO A O 1
ATOM 3528 N N . PRO A 1 452 ? -34.031 53.906 49.625 1 90.94 452 PRO A N 1
ATOM 3529 C CA . PRO A 1 452 ? -34.875 54.969 49.031 1 90.94 452 PRO A CA 1
ATOM 3530 C C . PRO A 1 452 ? -34.062 55.938 48.188 1 90.94 452 PRO A C 1
ATOM 3532 O O . PRO A 1 452 ? -32.938 56.312 48.562 1 90.94 452 PRO A O 1
ATOM 3535 N N . GLU A 1 453 ? -34.594 56.312 47.094 1 91 453 GLU A N 1
ATOM 3536 C CA . GLU A 1 453 ? -33.906 57.219 46.188 1 91 453 GLU A CA 1
ATOM 3537 C C . GLU A 1 453 ? -33.594 58.562 46.844 1 91 453 GLU A C 1
ATOM 3539 O O . GLU A 1 453 ? -32.562 59.156 46.562 1 91 453 GLU A O 1
ATOM 3544 N N . GLU A 1 454 ? -34.625 58.938 47.594 1 92.06 454 GLU A N 1
ATOM 3545 C CA . GLU A 1 454 ? -34.469 60.188 48.344 1 92.06 454 GLU A CA 1
ATOM 3546 C C . GLU A 1 454 ? -34.75 59.969 49.812 1 92.06 454 GLU A C 1
ATOM 3548 O O . GLU A 1 454 ? -35.719 59.281 50.188 1 92.06 454 GLU A O 1
ATOM 3553 N N . GLN A 1 455 ? -33.844 60.469 50.562 1 91.31 455 GLN A N 1
ATOM 3554 C CA . GLN A 1 455 ? -34 60.406 52.031 1 91.31 455 GLN A CA 1
ATOM 3555 C C . GLN A 1 455 ? -33.938 61.812 52.656 1 91.31 455 GLN A C 1
ATOM 3557 O O . GLN A 1 455 ? -32.875 62.438 52.656 1 91.31 455 GLN A O 1
ATOM 3562 N N . GLU A 1 456 ? -35.031 62.312 52.969 1 91.31 456 GLU A N 1
ATOM 3563 C CA . GLU A 1 456 ? -35.094 63.531 53.75 1 91.31 456 GLU A CA 1
ATOM 3564 C C . GLU A 1 456 ? -34.969 63.25 55.25 1 91.31 456 GLU A C 1
ATOM 3566 O O . GLU A 1 456 ? -35.781 62.5 55.812 1 91.31 456 GLU A O 1
ATOM 3571 N N . ILE A 1 457 ? -34 63.938 55.812 1 89.19 457 ILE A N 1
ATOM 3572 C CA . ILE A 1 457 ? -33.719 63.438 57.125 1 89.19 457 ILE A CA 1
ATOM 3573 C C . ILE A 1 457 ? -33.656 64.625 58.125 1 89.19 457 ILE A C 1
ATOM 3575 O O . ILE A 1 457 ? -33.438 65.75 57.75 1 89.19 457 ILE A O 1
ATOM 3579 N N . ASP A 1 458 ? -34.094 64.312 59.406 1 88.75 458 ASP A N 1
ATOM 3580 C CA . ASP A 1 458 ? -33.875 65.125 60.594 1 88.75 458 ASP A CA 1
ATOM 3581 C C . ASP A 1 458 ? -32.75 64.562 61.438 1 88.75 458 ASP A C 1
ATOM 3583 O O . ASP A 1 458 ? -32.375 63.375 61.312 1 88.75 458 ASP A O 1
ATOM 3587 N N . HIS A 1 459 ? -32.219 65.625 62.25 1 86.5 459 HIS A N 1
ATOM 3588 C CA . HIS A 1 459 ? -31.219 65.125 63.188 1 86.5 459 HIS A CA 1
ATOM 3589 C C . HIS A 1 459 ? -31.781 64 64.062 1 86.5 459 HIS A C 1
ATOM 3591 O O . HIS A 1 459 ? -32.875 64.125 64.625 1 86.5 459 HIS A O 1
ATOM 3597 N N . GLY A 1 460 ? -31.281 62.75 64.125 1 86.31 460 GLY A N 1
ATOM 3598 C CA . GLY A 1 460 ? -31.734 61.625 64.875 1 86.31 460 GLY A CA 1
ATOM 3599 C C . GLY A 1 460 ? -32.219 60.469 64.062 1 86.31 460 GLY A C 1
ATOM 3600 O O . GLY A 1 460 ? -32.375 59.344 64.562 1 86.31 460 GLY A O 1
ATOM 3601 N N . ASP A 1 461 ? -32.438 60.781 62.812 1 90.38 461 ASP A N 1
ATOM 3602 C CA . ASP A 1 461 ? -32.938 59.75 61.906 1 90.38 461 ASP A CA 1
ATOM 3603 C C . ASP A 1 461 ? -31.812 58.781 61.531 1 90.38 461 ASP A C 1
ATOM 3605 O O . ASP A 1 461 ? -30.641 59.094 61.688 1 90.38 461 ASP A O 1
ATOM 3609 N N . THR A 1 462 ? -32.125 57.594 61.156 1 92.06 462 THR A N 1
ATOM 3610 C CA . THR A 1 462 ? -31.203 56.625 60.625 1 92.06 462 THR A CA 1
ATOM 3611 C C . THR A 1 462 ? -31.406 56.469 59.125 1 92.06 462 THR A C 1
ATOM 3613 O O . THR A 1 462 ? -32.531 56.281 58.656 1 92.06 462 THR A O 1
ATOM 3616 N N . LEU A 1 463 ? -30.312 56.625 58.375 1 92.44 463 LEU A N 1
ATOM 3617 C CA . LEU A 1 463 ? -30.375 56.469 56.906 1 92.44 463 LEU A CA 1
ATOM 3618 C C . LEU A 1 463 ? -29.953 55.062 56.5 1 92.44 463 LEU A C 1
ATOM 3620 O O . LEU A 1 463 ? -29.016 54.5 57.062 1 92.44 463 LEU A O 1
ATOM 3624 N N . ASP A 1 464 ? -30.656 54.531 55.562 1 92.06 464 ASP A N 1
ATOM 3625 C CA . ASP A 1 464 ? -30.359 53.219 55 1 92.06 464 ASP A CA 1
ATOM 3626 C C . ASP A 1 464 ? -29.812 53.312 53.594 1 92.06 464 ASP A C 1
ATOM 3628 O O . ASP A 1 464 ? -30.484 53.844 52.688 1 92.06 464 ASP A O 1
ATOM 3632 N N . PHE A 1 465 ? -28.609 52.812 53.406 1 93.94 465 PHE A N 1
ATOM 3633 C CA . PHE A 1 465 ? -27.969 52.812 52.094 1 93.94 465 PHE A CA 1
ATOM 3634 C C . PHE A 1 465 ? -27.703 51.406 51.594 1 93.94 465 PHE A C 1
ATOM 3636 O O . PHE A 1 465 ? -26.891 51.188 50.719 1 93.94 465 PHE A O 1
ATOM 3643 N N . THR A 1 466 ? -28.344 50.438 52.188 1 92.75 466 THR A N 1
ATOM 3644 C CA . THR A 1 466 ? -28.109 49 51.875 1 92.75 466 THR A CA 1
ATOM 3645 C C . THR A 1 466 ? -28.562 48.656 50.469 1 92.75 466 THR A C 1
ATOM 3647 O O . THR A 1 466 ? -29.703 48.938 50.094 1 92.75 466 THR A O 1
ATOM 3650 N N . ILE A 1 467 ? -27.609 48.125 49.656 1 92.81 467 ILE A N 1
ATOM 3651 C CA . ILE A 1 467 ? -27.891 47.656 48.312 1 92.81 467 ILE A CA 1
ATOM 3652 C C . ILE A 1 467 ? -27.484 46.188 48.188 1 92.81 467 ILE A C 1
ATOM 3654 O O . ILE A 1 467 ? -26.344 45.844 48.5 1 92.81 467 ILE A O 1
ATOM 3658 N N . VAL A 1 468 ? -28.391 45.344 47.781 1 91.5 468 VAL A N 1
ATOM 3659 C CA . VAL A 1 468 ? -28.125 43.969 47.5 1 91.5 468 VAL A CA 1
ATOM 3660 C C . VAL A 1 468 ? -28.391 43.656 46 1 91.5 468 VAL A C 1
ATOM 3662 O O . VAL A 1 468 ? -29.453 43.969 45.5 1 91.5 468 VAL A O 1
ATOM 3665 N N . ALA A 1 469 ? -27.328 43.25 45.375 1 93.12 469 ALA A N 1
ATOM 3666 C CA . ALA A 1 469 ? -27.453 42.969 43.969 1 93.12 469 ALA A CA 1
ATOM 3667 C C . ALA A 1 469 ? -27.031 41.531 43.656 1 93.12 469 ALA A C 1
ATOM 3669 O O . ALA A 1 469 ? -26.312 40.906 44.438 1 93.12 469 ALA A O 1
ATOM 3670 N N . THR A 1 470 ? -27.625 40.906 42.594 1 90.81 470 THR A N 1
ATOM 3671 C CA . THR A 1 470 ? -27.266 39.594 42.094 1 90.81 470 THR A CA 1
ATOM 3672 C C . THR A 1 470 ? -26.859 39.656 40.625 1 90.81 470 THR A C 1
ATOM 3674 O O . THR A 1 470 ? -27.156 40.656 39.938 1 90.81 470 THR A O 1
ATOM 3677 N N . THR A 1 471 ? -26.031 38.781 40.219 1 90.31 471 THR A N 1
ATOM 3678 C CA . THR A 1 471 ? -25.625 38.688 38.812 1 90.31 471 THR A CA 1
ATOM 3679 C C . THR A 1 471 ? -25.547 37.219 38.375 1 90.31 471 THR A C 1
ATOM 3681 O O . THR A 1 471 ? -26.031 36.344 39.094 1 90.31 471 THR A O 1
ATOM 3684 N N . ASP A 1 472 ? -25.047 36.969 37.156 1 90.12 472 ASP A N 1
ATOM 3685 C CA . ASP A 1 472 ? -24.828 35.625 36.656 1 90.12 472 ASP A CA 1
ATOM 3686 C C . ASP A 1 472 ? -23.875 34.844 37.562 1 90.12 472 ASP A C 1
ATOM 3688 O O . ASP A 1 472 ? -22.875 35.406 38.031 1 90.12 472 ASP A O 1
ATOM 3692 N N . PRO A 1 473 ? -24.203 33.625 37.844 1 86.81 473 PRO A N 1
ATOM 3693 C CA . PRO A 1 473 ? -23.375 32.812 38.75 1 86.81 473 PRO A CA 1
ATOM 3694 C C . PRO A 1 473 ? -21.922 32.75 38.312 1 86.81 473 PRO A C 1
ATOM 3696 O O . PRO A 1 473 ? -21.031 32.438 39.125 1 86.81 473 PRO A O 1
ATOM 3699 N N . ALA A 1 474 ? -21.688 32.969 37.031 1 85.94 474 ALA A N 1
ATOM 3700 C CA . ALA A 1 474 ? -20.328 32.875 36.531 1 85.94 474 ALA A CA 1
ATOM 3701 C C . ALA A 1 474 ? -19.531 34.125 36.812 1 85.94 474 ALA A C 1
ATOM 3703 O O . ALA A 1 474 ? -18.312 34.156 36.625 1 85.94 474 ALA A O 1
ATOM 3704 N N . MET A 1 475 ? -20.172 35.125 37.312 1 89.56 475 MET A N 1
ATOM 3705 C CA . MET A 1 475 ? -19.531 36.438 37.531 1 89.56 475 MET A CA 1
ATOM 3706 C C . MET A 1 475 ? -19.5 36.781 39.031 1 89.56 475 MET A C 1
ATOM 3708 O O . MET A 1 475 ? -20.359 36.344 39.781 1 89.56 475 MET A O 1
ATOM 3712 N N . SER A 1 476 ? -18.484 37.5 39.406 1 90 476 SER A N 1
ATOM 3713 C CA . SER A 1 476 ? -18.391 38.094 40.719 1 90 476 SER A CA 1
ATOM 3714 C C . SER A 1 476 ? -18.625 39.594 40.688 1 90 476 SER A C 1
ATOM 3716 O O . SER A 1 476 ? -18.141 40.281 39.781 1 90 476 SER A O 1
ATOM 3718 N N . LEU A 1 477 ? -19.359 40.062 41.719 1 91.5 477 LEU A N 1
ATOM 3719 C CA . LEU A 1 477 ? -19.688 41.469 41.719 1 91.5 477 LEU A CA 1
ATOM 3720 C C . LEU A 1 477 ? -18.672 42.25 42.562 1 91.5 477 LEU A C 1
ATOM 3722 O O . LEU A 1 477 ? -18.203 41.781 43.594 1 91.5 477 LEU A O 1
ATOM 3726 N N . ASN A 1 478 ? -18.375 43.375 42.062 1 91 478 ASN A N 1
ATOM 3727 C CA . ASN A 1 478 ? -17.578 44.375 42.75 1 91 478 ASN A CA 1
ATOM 3728 C C . ASN A 1 478 ? -18.422 45.594 43.156 1 91 478 ASN A C 1
ATOM 3730 O O . ASN A 1 478 ? -19.391 45.938 42.469 1 91 478 ASN A O 1
ATOM 3734 N N . TYR A 1 479 ? -18.016 46.188 44.312 1 90.38 479 TYR A N 1
ATOM 3735 C CA . TYR A 1 479 ? -18.766 47.344 44.812 1 90.38 479 TYR A CA 1
ATOM 3736 C C . TYR A 1 479 ? -17.844 48.5 45.094 1 90.38 479 TYR A C 1
ATOM 3738 O O . TYR A 1 479 ? -16.703 48.312 45.531 1 90.38 479 TYR A O 1
ATOM 3746 N N . ARG A 1 480 ? -18.344 49.688 44.844 1 92.12 480 ARG A N 1
ATOM 3747 C CA . ARG A 1 480 ? -17.625 50.906 45.219 1 92.12 480 ARG A CA 1
ATOM 3748 C C . ARG A 1 480 ? -18.594 52.062 45.5 1 92.12 480 ARG A C 1
ATOM 3750 O O . ARG A 1 480 ? -19.672 52.125 44.906 1 92.12 480 ARG A O 1
ATOM 3757 N N . TRP A 1 481 ? -18.25 52.906 46.5 1 93.12 481 TRP A N 1
ATOM 3758 C CA . TRP A 1 481 ? -19.062 54.094 46.844 1 93.12 481 TRP A CA 1
ATOM 3759 C C . TRP A 1 481 ? -18.438 55.344 46.281 1 93.12 481 TRP A C 1
ATOM 3761 O O . TRP A 1 481 ? -17.219 55.438 46.094 1 93.12 481 TRP A O 1
ATOM 3771 N N . GLU A 1 482 ? -19.328 56.188 45.938 1 94.19 482 GLU A N 1
ATOM 3772 C CA . GLU A 1 482 ? -18.922 57.562 45.594 1 94.19 482 GLU A CA 1
ATOM 3773 C C . GLU A 1 482 ? -19.781 58.594 46.312 1 94.19 482 GLU A C 1
ATOM 3775 O O . GLU A 1 482 ? -21.016 58.5 46.312 1 94.19 482 GLU A O 1
ATOM 3780 N N . PHE A 1 483 ? -19.172 59.438 47.031 1 93.62 483 PHE A N 1
ATOM 3781 C CA . PHE A 1 483 ? -19.844 60.531 47.719 1 93.62 483 PHE A CA 1
ATOM 3782 C C . PHE A 1 483 ? -19.016 61.812 47.656 1 93.62 483 PHE A C 1
ATOM 3784 O O . PHE A 1 483 ? -17.828 61.812 48.031 1 93.62 483 PHE A O 1
ATOM 3791 N N . LYS A 1 484 ? -19.625 62.906 47.188 1 92.25 484 LYS A N 1
ATOM 3792 C CA . LYS A 1 484 ? -18.969 64.188 47.031 1 92.25 484 LYS A CA 1
ATOM 3793 C C . LYS A 1 484 ? -17.641 64.062 46.312 1 92.25 484 LYS A C 1
ATOM 3795 O O . LYS A 1 484 ? -16.609 64.562 46.812 1 92.25 484 LYS A O 1
ATOM 3800 N N . ASN A 1 485 ? -17.516 63.406 45.188 1 89.44 485 ASN A N 1
ATOM 3801 C CA . ASN A 1 485 ? -16.422 63.25 44.25 1 89.44 485 ASN A CA 1
ATOM 3802 C C . ASN A 1 485 ? -15.273 62.438 44.844 1 89.44 485 ASN A C 1
ATOM 3804 O O . ASN A 1 485 ? -14.125 62.562 44.438 1 89.44 485 ASN A O 1
ATOM 3808 N N . VAL A 1 486 ? -15.602 61.75 46 1 92.38 486 VAL A N 1
ATOM 3809 C CA . VAL A 1 486 ? -14.625 60.844 46.562 1 92.38 486 VAL A CA 1
ATOM 3810 C C . VAL A 1 486 ? -15.094 59.406 46.375 1 92.38 486 VAL A C 1
ATOM 3812 O O . VAL A 1 486 ? -16.25 59.062 46.625 1 92.38 486 VAL A O 1
ATOM 3815 N N . THR A 1 487 ? -14.102 58.625 45.812 1 92.75 487 THR A N 1
ATOM 3816 C CA . THR A 1 487 ? -14.414 57.188 45.594 1 92.75 487 THR A CA 1
ATOM 3817 C C . THR A 1 487 ? -13.898 56.344 46.75 1 92.75 487 THR A C 1
ATOM 3819 O O . THR A 1 487 ? -12.766 56.5 47.188 1 92.75 487 THR A O 1
ATOM 3822 N N . TYR A 1 488 ? -14.805 55.5 47.312 1 91.56 488 TYR A N 1
ATOM 3823 C CA . TYR A 1 488 ? -14.477 54.562 48.375 1 91.56 488 TYR A CA 1
ATOM 3824 C C . TYR A 1 488 ? -14.555 53.125 47.875 1 91.56 488 TYR A C 1
ATOM 3826 O O . TYR A 1 488 ? -15.625 52.656 47.5 1 91.56 488 TYR A O 1
ATOM 3834 N N . SER A 1 489 ? -13.398 52.531 47.812 1 83.94 489 SER A N 1
ATOM 3835 C CA . SER A 1 489 ? -13.352 51.156 47.281 1 83.94 489 SER A CA 1
ATOM 3836 C C . SER A 1 489 ? -13.18 50.125 48.375 1 83.94 489 SER A C 1
ATOM 3838 O O . SER A 1 489 ? -12.719 50.469 49.469 1 83.94 489 SER A O 1
ATOM 3840 N N . GLY A 1 490 ? -13.625 48.938 48.125 1 76.56 490 GLY A N 1
ATOM 3841 C CA . GLY A 1 490 ? -13.461 47.844 49.062 1 76.56 490 GLY A CA 1
ATOM 3842 C C . GLY A 1 490 ? -14.352 47.969 50.281 1 76.56 490 GLY A C 1
ATOM 3843 O O . GLY A 1 490 ? -15.578 48.062 50.156 1 76.56 490 GLY A O 1
ATOM 3844 N N . SER A 1 491 ? -13.68 48 51.438 1 79.38 491 SER A N 1
ATOM 3845 C CA . SER A 1 491 ? -14.383 48.094 52.719 1 79.38 491 SER A CA 1
ATOM 3846 C C . SER A 1 491 ? -14.594 49.531 53.125 1 79.38 491 SER A C 1
ATOM 3848 O O . SER A 1 491 ? -15.25 49.812 54.156 1 79.38 491 SER A O 1
ATOM 3850 N N . GLU A 1 492 ? -14.109 50.406 52.219 1 86.75 492 GLU A N 1
ATOM 3851 C CA . GLU A 1 492 ? -14.266 51.812 52.562 1 86.75 492 GLU A CA 1
ATOM 3852 C C . GLU A 1 492 ? -15.672 52.312 52.25 1 86.75 492 GLU A C 1
ATOM 3854 O O . GLU A 1 492 ? -16.344 51.75 51.375 1 86.75 492 GLU A O 1
ATOM 3859 N N . SER A 1 493 ? -16.172 53.156 53.062 1 91.5 493 SER A N 1
ATOM 3860 C CA . SER A 1 493 ? -17.484 53.75 52.906 1 91.5 493 SER A CA 1
ATOM 3861 C C . SER A 1 493 ? -17.453 55.281 53.156 1 91.5 493 SER A C 1
ATOM 3863 O O . SER A 1 493 ? -16.484 55.781 53.719 1 91.5 493 SER A O 1
ATOM 3865 N N . PRO A 1 494 ? -18.453 55.938 52.656 1 92.75 494 PRO A N 1
ATOM 3866 C CA . PRO A 1 494 ? -18.516 57.375 52.906 1 92.75 494 PRO A CA 1
ATOM 3867 C C . PRO A 1 494 ? -18.469 57.719 54.406 1 92.75 494 PRO A C 1
ATOM 3869 O O . PRO A 1 494 ? -18.656 56.844 55.219 1 92.75 494 PRO A O 1
ATOM 3872 N N . PRO A 1 495 ? -18.297 59.031 54.625 1 91.69 495 PRO A N 1
ATOM 3873 C CA . PRO A 1 495 ? -18.172 59.438 56.031 1 91.69 495 PRO A CA 1
ATOM 3874 C C . PRO A 1 495 ? -19.422 59.094 56.844 1 91.69 495 PRO A C 1
ATOM 3876 O O . PRO A 1 495 ? -20.547 59.25 56.375 1 91.69 495 PRO A O 1
ATOM 3879 N N . PHE A 1 496 ? -19.234 58.562 58.031 1 92.19 496 PHE A N 1
ATOM 3880 C CA . PHE A 1 496 ? -20.219 58.312 59.094 1 92.19 496 PHE A CA 1
ATOM 3881 C C . PHE A 1 496 ? -21.078 57.094 58.719 1 92.19 496 PHE A C 1
ATOM 3883 O O . PHE A 1 496 ? -22 56.75 59.469 1 92.19 496 PHE A O 1
ATOM 3890 N N . MET A 1 497 ? -20.781 56.531 57.594 1 92.94 497 MET A N 1
ATOM 3891 C CA . MET A 1 497 ? -21.531 55.312 57.219 1 92.94 497 MET A CA 1
ATOM 3892 C C . MET A 1 497 ? -20.922 54.062 57.844 1 92.94 497 MET A C 1
ATOM 3894 O O . MET A 1 497 ? -19.703 53.906 57.875 1 92.94 497 MET A O 1
ATOM 3898 N N . VAL A 1 498 ? -21.734 53.281 58.469 1 91.12 498 VAL A N 1
ATOM 3899 C CA . VAL A 1 498 ? -21.359 51.969 58.906 1 91.12 498 VAL A CA 1
ATOM 3900 C C . VAL A 1 498 ? -21.656 50.938 57.812 1 91.12 498 VAL A C 1
ATOM 3902 O O . VAL A 1 498 ? -22.812 50.688 57.469 1 91.12 498 VAL A O 1
ATOM 3905 N N . TYR A 1 499 ? -20.594 50.406 57.281 1 90.25 499 TYR A N 1
ATOM 3906 C CA . TYR A 1 499 ? -20.719 49.469 56.156 1 90.25 499 TYR A CA 1
ATOM 3907 C C . TYR A 1 499 ? -20.078 48.125 56.5 1 90.25 499 TYR A C 1
ATOM 3909 O O . TYR A 1 499 ? -18.922 48.094 56.938 1 90.25 499 TYR A O 1
ATOM 3917 N N . ASP A 1 500 ? -20.859 47.125 56.344 1 87.25 500 ASP A N 1
ATOM 3918 C CA . ASP A 1 500 ? -20.375 45.75 56.469 1 87.25 500 ASP A CA 1
ATOM 3919 C C . ASP A 1 500 ? -20.203 45.125 55.094 1 87.25 500 ASP A C 1
ATOM 3921 O O . ASP A 1 500 ? -21.188 44.75 54.438 1 87.25 500 ASP A O 1
ATOM 3925 N N . PRO A 1 501 ? -19.016 44.844 54.688 1 83.94 501 PRO A N 1
ATOM 3926 C CA . PRO A 1 501 ? -18.766 44.312 53.344 1 83.94 501 PRO A CA 1
ATOM 3927 C C . PRO A 1 501 ? -19.297 42.875 53.188 1 83.94 501 PRO A C 1
ATOM 3929 O O . PRO A 1 501 ? -19.484 42.438 52.062 1 83.94 501 PRO A O 1
ATOM 3932 N N . THR A 1 502 ? -19.469 42.156 54.25 1 83.81 502 THR A N 1
ATOM 3933 C CA . THR A 1 502 ? -19.938 40.781 54.188 1 83.81 502 THR A CA 1
ATOM 3934 C C . THR A 1 502 ? -21.453 40.75 54 1 83.81 502 THR A C 1
ATOM 3936 O O . THR A 1 502 ? -21.969 40.062 53.125 1 83.81 502 THR A O 1
ATOM 3939 N N . THR A 1 503 ? -22.156 41.531 54.75 1 82.94 503 THR A N 1
ATOM 3940 C CA . THR A 1 503 ? -23.609 41.531 54.688 1 82.94 503 THR A CA 1
ATOM 3941 C C . THR A 1 503 ? -24.125 42.625 53.781 1 82.94 503 THR A C 1
ATOM 3943 O O . THR A 1 503 ? -25.297 42.625 53.375 1 82.94 503 THR A O 1
ATOM 3946 N N . LEU A 1 504 ? -23.406 43.562 53.344 1 85.62 504 LEU A N 1
ATOM 3947 C CA . LEU A 1 504 ? -23.672 44.688 52.469 1 85.62 504 LEU A CA 1
ATOM 3948 C C . LEU A 1 504 ? -24.547 45.719 53.156 1 85.62 504 LEU A C 1
ATOM 3950 O O . LEU A 1 504 ? -25.031 46.656 52.5 1 85.62 504 LEU A O 1
ATOM 3954 N N . LEU A 1 505 ? -24.719 45.594 54.469 1 89.75 505 LEU A N 1
ATOM 3955 C CA . LEU A 1 505 ? -25.484 46.562 55.25 1 89.75 505 LEU A CA 1
ATOM 3956 C C . LEU A 1 505 ? -24.75 47.875 55.312 1 89.75 505 LEU A C 1
ATOM 3958 O O . LEU A 1 505 ? -23.547 47.938 55.531 1 89.75 505 LEU A O 1
ATOM 3962 N N . ALA A 1 506 ? -25.531 48.938 55 1 92.5 506 ALA A N 1
ATOM 3963 C CA . ALA A 1 506 ? -24.969 50.281 55.031 1 92.5 506 ALA A CA 1
ATOM 3964 C C . ALA A 1 506 ? -25.969 51.281 55.594 1 92.5 506 ALA A C 1
ATOM 3966 O O . ALA A 1 506 ? -27.078 51.438 55.094 1 92.5 506 ALA A O 1
ATOM 3967 N N . TYR A 1 507 ? -25.531 51.938 56.75 1 93.44 507 TYR A N 1
ATOM 3968 C CA . TYR A 1 507 ? -26.422 52.875 57.406 1 93.44 507 TYR A CA 1
ATOM 3969 C C . TYR A 1 507 ? -25.656 54.031 58 1 93.44 507 TYR A C 1
ATOM 3971 O O . TYR A 1 507 ? -24.453 53.938 58.25 1 93.44 507 TYR A O 1
ATOM 3979 N N . ILE A 1 508 ? -26.297 55.156 58.125 1 93.5 508 ILE A N 1
ATOM 3980 C CA . ILE A 1 508 ? -25.797 56.281 58.875 1 93.5 508 ILE A CA 1
ATOM 3981 C C . ILE A 1 508 ? -26.766 56.656 60 1 93.5 508 ILE A C 1
ATOM 3983 O O . ILE A 1 508 ? -27.953 56.875 59.75 1 93.5 508 ILE A O 1
ATOM 3987 N N . ASN A 1 509 ? -26.281 56.531 61.188 1 92.25 509 ASN A N 1
ATOM 3988 C CA . ASN A 1 509 ? -27.047 57 62.344 1 92.25 509 ASN A CA 1
ATOM 3989 C C . ASN A 1 509 ? -26.719 58.438 62.688 1 92.25 509 ASN A C 1
ATOM 3991 O O . ASN A 1 509 ? -25.641 58.719 63.25 1 92.25 509 ASN A O 1
ATOM 3995 N N . THR A 1 510 ? -27.672 59.312 62.531 1 90.75 510 THR A N 1
ATOM 3996 C CA . THR A 1 510 ? -27.391 60.719 62.688 1 90.75 510 THR A CA 1
ATOM 3997 C C . THR A 1 510 ? -27.438 61.125 64.188 1 90.75 510 THR A C 1
ATOM 3999 O O . THR A 1 510 ? -27 62.219 64.5 1 90.75 510 THR A O 1
ATOM 4002 N N . SER A 1 511 ? -28.016 60.219 65.062 1 88.62 511 SER A N 1
ATOM 4003 C CA . SER A 1 511 ? -28.109 60.562 66.438 1 88.62 511 SER A CA 1
ATOM 4004 C C . SER A 1 511 ? -26.719 60.688 67.062 1 88.62 511 SER A C 1
ATOM 4006 O O . SER A 1 511 ? -26.562 61.312 68.125 1 88.62 511 SER A O 1
ATOM 4008 N N . LEU A 1 512 ? -25.797 60.156 66.438 1 87.88 512 LEU A N 1
ATOM 4009 C CA . LEU A 1 512 ? -24.438 60.125 67 1 87.88 512 LEU A CA 1
ATOM 4010 C C . LEU A 1 512 ? -23.594 61.25 66.375 1 87.88 512 LEU A C 1
ATOM 4012 O O . LEU A 1 512 ? -22.406 61.375 66.75 1 87.88 512 LEU A O 1
ATOM 4016 N N . LEU A 1 513 ? -24.25 62.094 65.562 1 90.75 513 LEU A N 1
ATOM 4017 C CA . LEU A 1 513 ? -23.469 63.094 64.875 1 90.75 513 LEU A CA 1
ATOM 4018 C C . LEU A 1 513 ? -23.703 64.5 65.438 1 90.75 513 LEU A C 1
ATOM 4020 O O . LEU A 1 513 ? -24.797 64.75 66 1 90.75 513 LEU A O 1
ATOM 4024 N N . THR A 1 514 ? -22.641 65.25 65.438 1 89.62 514 THR A N 1
ATOM 4025 C CA . THR A 1 514 ? -22.781 66.688 65.75 1 89.62 514 THR A CA 1
ATOM 4026 C C . THR A 1 514 ? -23.547 67.438 64.688 1 89.62 514 THR A C 1
ATOM 4028 O O . THR A 1 514 ? -23.781 66.875 63.594 1 89.62 514 THR A O 1
ATOM 4031 N N . GLU A 1 515 ? -24.078 68.562 65.062 1 83.81 515 GLU A N 1
ATOM 4032 C CA . GLU A 1 515 ? -24.828 69.375 64.125 1 83.81 515 GLU A CA 1
ATOM 4033 C C . GLU A 1 515 ? -23.969 69.688 62.875 1 83.81 515 GLU A C 1
ATOM 4035 O O . GLU A 1 515 ? -24.484 69.688 61.75 1 83.81 515 GLU A O 1
ATOM 4040 N N . GLU A 1 516 ? -22.625 69.938 63.094 1 87 516 GLU A N 1
ATOM 4041 C CA . GLU A 1 516 ? -21.719 70.188 62 1 87 516 GLU A CA 1
ATOM 4042 C C . GLU A 1 516 ? -21.578 69 61.062 1 87 516 GLU A C 1
ATOM 4044 O O . GLU A 1 516 ? -21.594 69.125 59.844 1 87 516 GLU A O 1
ATOM 4049 N N . GLN A 1 517 ? -21.469 67.875 61.656 1 89.5 517 GLN A N 1
ATOM 4050 C CA . GLN A 1 517 ? -21.328 66.625 60.906 1 89.5 517 GLN A CA 1
ATOM 4051 C C . GLN A 1 517 ? -22.609 66.312 60.156 1 89.5 517 GLN A C 1
ATOM 4053 O O . GLN A 1 517 ? -22.578 65.812 59 1 89.5 517 GLN A O 1
ATOM 4058 N N . TYR A 1 518 ? -23.656 66.562 60.844 1 90.38 518 TYR A N 1
ATOM 4059 C CA . TYR A 1 518 ? -24.969 66.312 60.281 1 90.38 518 TYR A CA 1
ATOM 4060 C C . TYR A 1 518 ? -25.156 67.125 59 1 90.38 518 TYR A C 1
ATOM 4062 O O . TYR A 1 518 ? -25.688 66.562 58 1 90.38 518 TYR A O 1
ATOM 4070 N N . GLU A 1 519 ? -24.672 68.25 58.875 1 87.88 519 GLU A N 1
ATOM 4071 C CA . GLU A 1 519 ? -24.812 69.125 57.719 1 87.88 519 GLU A CA 1
ATOM 4072 C C . GLU A 1 519 ? -24.016 68.625 56.531 1 87.88 519 GLU A C 1
ATOM 4074 O O . GLU A 1 519 ? -24.344 68.875 55.375 1 87.88 519 GLU A O 1
ATOM 4079 N N . THR A 1 520 ? -23.047 67.812 56.812 1 90.25 520 THR A N 1
ATOM 4080 C CA . THR A 1 520 ? -22.172 67.312 55.75 1 90.25 520 THR A CA 1
ATOM 4081 C C . THR A 1 520 ? -22.781 66.125 55.031 1 90.25 520 THR A C 1
ATOM 4083 O O . THR A 1 520 ? -22.281 65.688 54 1 90.25 520 THR A O 1
ATOM 4086 N N . LEU A 1 521 ? -23.797 65.625 55.562 1 92.62 521 LEU A N 1
ATOM 4087 C CA . LEU A 1 521 ? -24.391 64.375 55 1 92.62 521 LEU A CA 1
ATOM 4088 C C . LEU A 1 521 ? -25.188 64.688 53.75 1 92.62 521 LEU A C 1
ATOM 4090 O O . LEU A 1 521 ? -25.516 63.781 52.969 1 92.62 521 LEU A O 1
ATOM 4094 N N . GLU A 1 522 ? -25.516 65.875 53.594 1 91.69 522 GLU A N 1
ATOM 4095 C CA . GLU A 1 522 ? -26.281 66.25 52.406 1 91.69 522 GLU A CA 1
ATOM 4096 C C . GLU A 1 522 ? -25.5 66 51.125 1 91.69 522 GLU A C 1
ATOM 4098 O O . GLU A 1 522 ? -24.312 66.25 51.062 1 91.69 522 GLU A O 1
ATOM 4103 N N . GLY A 1 523 ? -26.203 65.312 50.156 1 92.5 523 GLY A N 1
ATOM 4104 C CA . GLY A 1 523 ? -25.578 65 48.875 1 92.5 523 GLY A CA 1
ATOM 4105 C C . GLY A 1 523 ? -26.016 63.719 48.281 1 92.5 523 GLY A C 1
ATOM 4106 O O . GLY A 1 523 ? -26.953 63.094 48.75 1 92.5 523 GLY A O 1
ATOM 4107 N N . THR A 1 524 ? -25.391 63.406 47.156 1 94.56 524 THR A N 1
ATOM 4108 C CA . THR A 1 524 ? -25.734 62.156 46.469 1 94.56 524 THR A CA 1
ATOM 4109 C C . THR A 1 524 ? -24.719 61.062 46.781 1 94.56 524 THR A C 1
ATOM 4111 O O . THR A 1 524 ? -23.516 61.25 46.562 1 94.56 524 THR A O 1
ATOM 4114 N N . TYR A 1 525 ? -25.25 60 47.344 1 94.75 525 TYR A N 1
ATOM 4115 C CA . TYR A 1 525 ? -24.469 58.812 47.594 1 94.75 525 TYR A CA 1
ATOM 4116 C C . TYR A 1 525 ? -24.656 57.812 46.469 1 94.75 525 TYR A C 1
ATOM 4118 O O . TYR A 1 525 ? -25.75 57.312 46.219 1 94.75 525 TYR A O 1
ATOM 4126 N N . ARG A 1 526 ? -23.531 57.469 45.688 1 94.44 526 ARG A N 1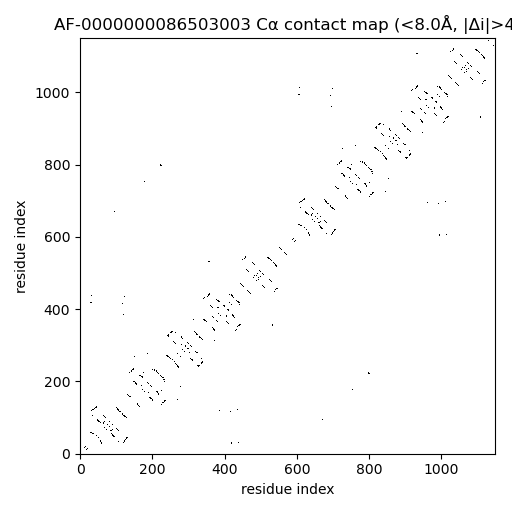
ATOM 4127 C CA . ARG A 1 526 ? -23.625 56.531 44.562 1 94.44 526 ARG A CA 1
ATOM 4128 C C . ARG A 1 526 ? -22.891 55.25 44.875 1 94.44 526 ARG A C 1
ATOM 4130 O O . ARG A 1 526 ? -21.734 55.25 45.281 1 94.44 526 ARG A O 1
ATOM 4137 N N . ARG A 1 527 ? -23.594 54.188 44.75 1 93.5 527 ARG A N 1
ATOM 4138 C CA . ARG A 1 527 ? -22.984 52.844 44.812 1 93.5 527 ARG A CA 1
ATOM 4139 C C . ARG A 1 527 ? -22.828 52.25 43.406 1 93.5 527 ARG A C 1
ATOM 4141 O O . ARG A 1 527 ? -23.797 52.156 42.656 1 93.5 527 ARG A O 1
ATOM 4148 N N . THR A 1 528 ? -21.609 51.969 43.094 1 93.44 528 THR A N 1
ATOM 4149 C CA . THR A 1 528 ? -21.312 51.344 41.812 1 93.44 528 THR A CA 1
ATOM 4150 C C . THR A 1 528 ? -21.172 49.844 41.969 1 93.44 528 THR A C 1
ATOM 4152 O O . THR A 1 528 ? -20.359 49.375 42.75 1 93.44 528 THR A O 1
ATOM 4155 N N . ILE A 1 529 ? -22 49.062 41.312 1 93.88 529 ILE A N 1
ATOM 4156 C CA . ILE A 1 529 ? -21.969 47.625 41.25 1 93.88 529 ILE A CA 1
ATOM 4157 C C . ILE A 1 529 ? -21.531 47.156 39.875 1 93.88 529 ILE A C 1
ATOM 4159 O O . ILE A 1 529 ? -22.172 47.5 38.875 1 93.88 529 ILE A O 1
ATOM 4163 N N . TYR A 1 530 ? -20.359 46.344 39.844 1 93.25 530 TYR A N 1
ATOM 4164 C CA . TYR A 1 530 ? -19.891 46.062 38.5 1 93.25 530 TYR A CA 1
ATOM 4165 C C . TYR A 1 530 ? -19.078 44.781 38.438 1 93.25 530 TYR A C 1
ATOM 4167 O O . TYR A 1 530 ? -18.672 44.25 39.5 1 93.25 530 TYR A O 1
ATOM 4175 N N . HIS A 1 531 ? -19 44.125 37.25 1 93 531 HIS A N 1
ATOM 4176 C CA . HIS A 1 531 ? -18.031 43.125 36.844 1 93 531 HIS A CA 1
ATOM 4177 C C . HIS A 1 531 ? -17.469 43.438 35.469 1 93 531 HIS A C 1
ATOM 4179 O O . HIS A 1 531 ? -17.641 44.531 34.969 1 93 531 HIS A O 1
ATOM 4185 N N . SER A 1 532 ? -16.719 42.594 34.844 1 92.31 532 SER A N 1
ATOM 4186 C CA . SER A 1 532 ? -15.922 42.844 33.656 1 92.31 532 SER A CA 1
ATOM 4187 C C . SER A 1 532 ? -16.812 43.219 32.469 1 92.31 532 SER A C 1
ATOM 4189 O O . SER A 1 532 ? -16.359 43.875 31.547 1 92.31 532 SER A O 1
ATOM 4191 N N . PHE A 1 533 ? -18.172 42.938 32.562 1 93.94 533 PHE A N 1
ATOM 4192 C CA . PHE A 1 533 ? -18.984 43.062 31.375 1 93.94 533 PHE A CA 1
ATOM 4193 C C . PHE A 1 533 ? -20.125 44.031 31.594 1 93.94 533 PHE A C 1
ATOM 4195 O O . PHE A 1 533 ? -20.797 44.438 30.641 1 93.94 533 PHE A O 1
ATOM 4202 N N . GLU A 1 534 ? -20.375 44.406 32.844 1 94.25 534 GLU A N 1
ATOM 4203 C CA . GLU A 1 534 ? -21.516 45.281 33.156 1 94.25 534 GLU A CA 1
ATOM 4204 C C . GLU A 1 534 ? -21.234 46.156 34.375 1 94.25 534 GLU A C 1
ATOM 4206 O O . GLU A 1 534 ? -20.531 45.719 35.281 1 94.25 534 GLU A O 1
ATOM 4211 N N . THR A 1 535 ? -21.75 47.375 34.312 1 94.94 535 THR A N 1
ATOM 4212 C CA . THR A 1 535 ? -21.703 48.312 35.469 1 94.94 535 THR A CA 1
ATOM 4213 C C . THR A 1 535 ? -23.078 48.938 35.719 1 94.94 535 THR A C 1
ATOM 4215 O O . THR A 1 535 ? -23.734 49.375 34.781 1 94.94 535 THR A O 1
ATOM 4218 N N . VAL A 1 536 ? -23.516 48.906 36.938 1 94.88 536 VAL A N 1
ATOM 4219 C CA . VAL A 1 536 ? -24.797 49.5 37.344 1 94.88 536 VAL A CA 1
ATOM 4220 C C . VAL A 1 536 ? -24.562 50.5 38.469 1 94.88 536 VAL A C 1
ATOM 4222 O O . VAL A 1 536 ? -23.734 50.281 39.344 1 94.88 536 VAL A O 1
ATOM 4225 N N . TYR A 1 537 ? -25.344 51.531 38.438 1 94.06 537 TYR A N 1
ATOM 4226 C CA . TYR A 1 537 ? -25.234 52.562 39.438 1 94.06 537 TYR A CA 1
ATOM 4227 C C . TYR A 1 537 ? -26.516 52.688 40.25 1 94.06 537 TYR A C 1
ATOM 4229 O O . TYR A 1 537 ? -27.609 52.594 39.688 1 94.06 537 TYR A O 1
ATOM 4237 N N . VAL A 1 538 ? -26.406 52.906 41.562 1 94.44 538 VAL A N 1
ATOM 4238 C CA . VAL A 1 538 ? -27.531 53.219 42.438 1 94.44 538 VAL A CA 1
ATOM 4239 C C . VAL A 1 538 ? -27.234 54.5 43.219 1 94.44 538 VAL A C 1
ATOM 4241 O O . VAL A 1 538 ? -26.281 54.562 44 1 94.44 538 VAL A O 1
ATOM 4244 N N . ASP A 1 539 ? -28.062 55.406 42.969 1 93.94 539 ASP A N 1
ATOM 4245 C CA . ASP A 1 539 ? -27.891 56.719 43.625 1 93.94 539 ASP A CA 1
ATOM 4246 C C . ASP A 1 539 ? -28.938 56.938 44.719 1 93.94 539 ASP A C 1
ATOM 4248 O O . ASP A 1 539 ? -30.094 56.562 44.531 1 93.94 539 ASP A O 1
ATOM 4252 N N . THR A 1 540 ? -28.531 57.469 45.875 1 94 540 THR A N 1
ATOM 4253 C CA . THR A 1 540 ? -29.391 57.906 46.938 1 94 540 THR A CA 1
ATOM 4254 C C . THR A 1 540 ? -29.125 59.344 47.312 1 94 540 THR A C 1
ATOM 4256 O O . THR A 1 540 ? -27.984 59.719 47.625 1 94 540 THR A O 1
ATOM 4259 N N . VAL A 1 541 ? -30.172 60.156 47.219 1 94.75 541 VAL A N 1
ATOM 4260 C CA . VAL A 1 541 ? -30.016 61.562 47.531 1 94.75 541 VAL A CA 1
ATOM 4261 C C . VAL A 1 541 ? -30.469 61.844 48.969 1 94.75 541 VAL A C 1
ATOM 4263 O O . VAL A 1 541 ? -31.578 61.469 49.375 1 94.75 541 VAL A O 1
ATOM 4266 N N . VAL A 1 542 ? -29.609 62.438 49.688 1 94 5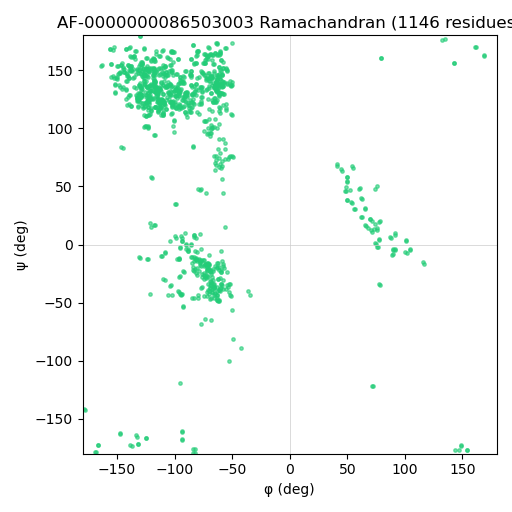42 VAL A N 1
ATOM 4267 C CA . VAL A 1 542 ? -29.922 62.812 51.094 1 94 542 VAL A CA 1
ATOM 4268 C C . VAL A 1 542 ? -30.109 64.312 51.188 1 94 542 VAL A C 1
ATOM 4270 O O . VAL A 1 542 ? -29.234 65.062 50.781 1 94 542 VAL A O 1
ATOM 4273 N N . THR A 1 543 ? -31.297 64.75 51.719 1 93.12 543 THR A N 1
ATOM 4274 C CA . THR A 1 543 ? -31.594 66.125 51.969 1 93.12 543 THR A CA 1
ATOM 4275 C C . THR A 1 543 ? -31.938 66.312 53.438 1 93.12 543 THR A C 1
ATOM 4277 O O . THR A 1 543 ? -32.625 65.5 54.062 1 93.12 543 THR A O 1
ATOM 4280 N N . LEU A 1 544 ? -31.578 67.562 53.969 1 90.06 544 LEU A N 1
ATOM 4281 C CA . LEU A 1 544 ? -31.828 67.875 55.375 1 90.06 544 LEU A CA 1
ATOM 4282 C C . LEU A 1 544 ? -33.125 68.625 55.531 1 90.06 544 LEU A C 1
ATOM 4284 O O . LEU A 1 544 ? -33.375 69.562 54.75 1 90.06 544 LEU A O 1
ATOM 4288 N N . LYS A 1 545 ? -34.125 68.375 56.375 1 84 545 LYS A N 1
ATOM 4289 C CA . LYS A 1 545 ? -35.375 69.062 56.562 1 84 545 LYS A CA 1
ATOM 4290 C C . LYS A 1 545 ? -35.125 70.375 57.281 1 84 545 LYS A C 1
ATOM 4292 O O . LYS A 1 545 ? -35.656 71.438 56.844 1 84 545 LYS A O 1
ATOM 4297 N N . HIS A 1 546 ? -34.625 70.375 58.594 1 71.88 546 HIS A N 1
ATOM 4298 C CA . HIS A 1 546 ? -34.375 71.625 59.344 1 71.88 546 HIS A CA 1
ATOM 4299 C C . HIS A 1 546 ? -32.906 72 59.344 1 71.88 546 HIS A C 1
ATOM 4301 O O . HIS A 1 546 ? -32.062 71.188 59.688 1 71.88 546 HIS A O 1
ATOM 4307 N N . LYS A 1 547 ? -32.625 72.875 58.406 1 60.78 547 LYS A N 1
ATOM 4308 C CA . LYS A 1 547 ? -31.281 73.438 58.5 1 60.78 547 LYS A CA 1
ATOM 4309 C C . LYS A 1 547 ? -31.109 74.25 59.75 1 60.78 547 LYS A C 1
ATOM 4311 O O . LYS A 1 547 ? -31.953 75.062 60.062 1 60.78 547 LYS A O 1
ATOM 4316 N N . PRO A 1 548 ? -30.375 73.812 60.75 1 53.59 548 PRO A N 1
ATOM 4317 C CA . PRO A 1 548 ? -30.328 74.562 62 1 53.59 548 PRO A CA 1
ATOM 4318 C C . PRO A 1 548 ? -30.359 76.062 61.781 1 53.59 548 PRO A C 1
ATOM 4320 O O . PRO A 1 548 ? -30.75 76.875 62.656 1 53.59 548 PRO A O 1
ATOM 4323 N N . GLY A 1 549 ? -29.75 76.688 60.875 1 45.5 549 GLY A N 1
ATOM 4324 C CA . GLY A 1 549 ? -29.5 78.125 61 1 45.5 549 GLY A CA 1
ATOM 4325 C C . GLY A 1 549 ? -30.75 78.938 60.906 1 45.5 549 GLY A C 1
ATOM 4326 O O . GLY A 1 549 ? -30.688 80.188 61.062 1 45.5 549 GLY A O 1
ATOM 4327 N N . MET A 1 550 ? -31.812 78.562 60.062 1 40.75 550 MET A N 1
ATOM 4328 C CA . MET A 1 550 ? -32.688 79.75 59.812 1 40.75 550 MET A CA 1
ATOM 4329 C C . MET A 1 550 ? -33.594 80 61 1 40.75 550 MET A C 1
ATOM 4331 O O . MET A 1 550 ? -34.656 79.375 61.094 1 40.75 550 MET A O 1
ATOM 4335 N N . ALA A 1 551 ? -33.156 80 62.219 1 37.53 551 ALA A N 1
ATOM 4336 C CA . ALA A 1 551 ? -33.906 80.562 63.312 1 37.53 551 ALA A CA 1
ATOM 4337 C C . ALA A 1 551 ? -34.406 82 62.969 1 37.53 551 ALA A C 1
ATOM 4339 O O . ALA A 1 551 ? -33.625 82.875 62.656 1 37.53 551 ALA A O 1
ATOM 4340 N N . PHE A 1 552 ? -35.5 82 62.062 1 35.41 552 PHE A N 1
ATOM 4341 C CA . PHE A 1 552 ? -36.156 83.312 61.906 1 35.41 552 PHE A CA 1
ATOM 4342 C C . PHE A 1 552 ? -36.562 83.875 63.25 1 35.41 552 PHE A C 1
ATOM 4344 O O . PHE A 1 552 ? -37.312 83.188 64 1 35.41 552 PHE A O 1
ATOM 4351 N N . CYS A 1 553 ? -35.688 84.312 64 1 35.25 553 CYS A N 1
ATOM 4352 C CA . CYS A 1 553 ? -36.031 85.125 65.188 1 35.25 553 CYS A CA 1
ATOM 4353 C C . CYS A 1 553 ? -36.969 86.25 64.875 1 35.25 553 CYS A C 1
ATOM 4355 O O . CYS A 1 553 ? -36.625 87.125 64.062 1 35.25 553 CYS A O 1
ATOM 4357 N N . ARG A 1 554 ? -38.281 85.875 64.688 1 38.88 554 ARG A N 1
ATOM 4358 C CA . ARG A 1 554 ? -39.156 87.062 64.562 1 38.88 554 ARG A CA 1
ATOM 4359 C C . ARG A 1 554 ? -39.031 87.938 65.812 1 38.88 554 ARG A C 1
ATOM 4361 O O . ARG A 1 554 ? -39.25 87.5 66.938 1 38.88 554 ARG A O 1
ATOM 4368 N N . THR A 1 555 ? -38.125 88.875 65.812 1 36.84 555 THR A N 1
ATOM 4369 C CA . THR A 1 555 ? -37.875 89.875 66.812 1 36.84 555 THR A CA 1
ATOM 4370 C C . THR A 1 555 ? -39.094 90.812 66.938 1 36.84 555 THR A C 1
ATOM 4372 O O . THR A 1 555 ? -39.531 91.438 65.938 1 36.84 555 THR A O 1
ATOM 4375 N N . GLU A 1 556 ? -40.188 90.312 67.438 1 37.66 556 GLU A N 1
ATOM 4376 C CA . GLU A 1 556 ? -41.25 91.312 67.625 1 37.66 556 GLU A CA 1
ATOM 4377 C C . GLU A 1 556 ? -40.812 92.375 68.688 1 37.66 556 GLU A C 1
ATOM 4379 O O . GLU A 1 556 ? -40.219 92.062 69.688 1 37.66 556 GLU A O 1
ATOM 4384 N N . PRO A 1 557 ? -40.812 93.625 68.25 1 41.62 557 PRO A N 1
ATOM 4385 C CA . PRO A 1 557 ? -40.438 94.812 69.062 1 41.62 557 PRO A CA 1
ATOM 4386 C C . PRO A 1 557 ? -41.344 95 70.312 1 41.62 557 PRO A C 1
ATOM 4388 O O . PRO A 1 557 ? -42.562 95.062 70.188 1 41.62 557 PRO A O 1
ATOM 4391 N N . SER A 1 558 ? -41.344 94.25 71.312 1 36.06 558 SER A N 1
ATOM 4392 C CA . SER A 1 558 ? -42.281 94.625 72.375 1 36.06 558 SER A CA 1
ATOM 4393 C C . SER A 1 558 ? -41.844 95.875 73.062 1 36.06 558 SER A C 1
ATOM 4395 O O . SER A 1 558 ? -40.656 96.062 73.312 1 36.06 558 SER A O 1
ATOM 4397 N N . LEU A 1 559 ? -42.625 97 73 1 36.12 559 LEU A N 1
ATOM 4398 C CA . LEU A 1 559 ? -42.562 98.375 73.438 1 36.12 559 LEU A CA 1
ATOM 4399 C C . LEU A 1 559 ? -42.406 98.438 74.938 1 36.12 559 LEU A C 1
ATOM 4401 O O . LEU A 1 559 ? -43.25 98.062 75.688 1 36.12 559 LEU A O 1
ATOM 4405 N N . TYR A 1 560 ? -41.438 97.875 75.688 1 33.19 560 TYR A N 1
ATOM 4406 C CA . TYR A 1 560 ? -41.531 98.312 77.062 1 33.19 560 TYR A CA 1
ATOM 4407 C C . TYR A 1 560 ? -41.312 99.812 77.188 1 33.19 560 TYR A C 1
ATOM 4409 O O . TYR A 1 560 ? -40.688 100.438 76.312 1 33.19 560 TYR A O 1
ATOM 4417 N N . SER A 1 561 ? -41.688 100.5 78.312 1 35.28 561 SER A N 1
ATOM 4418 C CA . SER A 1 561 ? -41.75 101.938 78.625 1 35.28 561 SER A CA 1
ATOM 4419 C C . SER A 1 561 ? -40.469 102.625 78.25 1 35.28 561 SER A C 1
ATOM 4421 O O . SER A 1 561 ? -40.5 103.688 77.625 1 35.28 561 SER A O 1
ATOM 4423 N N . ALA A 1 562 ? -39.344 102.625 79 1 34.56 562 ALA A N 1
ATOM 4424 C CA . ALA A 1 562 ? -38.219 103.5 78.625 1 34.56 562 ALA A CA 1
ATOM 4425 C C . ALA A 1 562 ? -37.562 103 77.312 1 34.56 562 ALA A C 1
ATOM 4427 O O . ALA A 1 562 ? -37.344 101.75 77.125 1 34.56 562 ALA A O 1
ATOM 4428 N N . GLY A 1 563 ? -37.75 103.312 76.062 1 33.03 563 GLY A N 1
ATOM 4429 C CA . GLY A 1 563 ? -38.094 102.688 74.812 1 33.03 563 GLY A CA 1
ATOM 4430 C C . GLY A 1 563 ? -37.156 101.562 74.438 1 33.03 563 GLY A C 1
ATOM 4431 O O . GLY A 1 563 ? -36.969 101.25 73.25 1 33.03 563 GLY A O 1
ATOM 4432 N N . ASN A 1 564 ? -36.344 101 75.188 1 31.3 564 ASN A N 1
ATOM 4433 C CA . ASN A 1 564 ? -35.312 100.125 74.688 1 31.3 564 ASN A CA 1
ATOM 4434 C C . ASN A 1 564 ? -35.906 98.875 74 1 31.3 564 ASN A C 1
ATOM 4436 O O . ASN A 1 564 ? -36.844 98.25 74.562 1 31.3 564 ASN A O 1
ATOM 4440 N N . ILE A 1 565 ? -35.969 98.875 72.625 1 33.78 565 ILE A N 1
ATOM 4441 C CA . ILE A 1 565 ? -36.625 97.875 71.812 1 33.78 565 ILE A CA 1
ATOM 4442 C C . ILE A 1 565 ? -35.938 96.5 71.938 1 33.78 565 ILE A C 1
ATOM 4444 O O . ILE A 1 565 ? -34.719 96.438 71.75 1 33.78 565 ILE A O 1
ATOM 4448 N N . ALA A 1 566 ? -36.062 95.875 73.062 1 36.91 566 ALA A N 1
ATOM 4449 C CA . ALA A 1 566 ? -35.406 94.562 73.125 1 36.91 566 ALA A CA 1
ATOM 4450 C C . ALA A 1 566 ? -36.156 93.562 72.25 1 36.91 566 ALA A C 1
ATOM 4452 O O . ALA A 1 566 ? -37.375 93.5 72.25 1 36.91 566 ALA A O 1
ATOM 4453 N N . TYR A 1 567 ? -35.656 93.312 71.062 1 32.53 567 TYR A N 1
ATOM 4454 C CA . TYR A 1 567 ? -36.188 92.312 70.125 1 32.53 567 TYR A CA 1
ATOM 4455 C C . TYR A 1 567 ? -36.062 90.938 70.688 1 32.53 567 TYR A C 1
ATOM 4457 O O . TYR A 1 567 ? -35 90.5 71.125 1 32.53 567 TYR A O 1
ATOM 4465 N N . THR A 1 568 ? -37 90.625 71.688 1 37.03 568 THR A N 1
ATOM 4466 C CA . THR A 1 568 ? -36.969 89.25 72.125 1 37.03 568 THR A CA 1
ATOM 4467 C C . THR A 1 568 ? -37.438 88.25 71.062 1 37.03 568 THR A C 1
ATOM 4469 O O . THR A 1 568 ? -38.438 88.5 70.438 1 37.03 568 THR A O 1
ATOM 4472 N N . CYS A 1 569 ? -36.594 87.688 70.375 1 36.38 569 CYS A N 1
ATOM 4473 C CA . CYS A 1 569 ? -36.844 86.688 69.312 1 36.38 569 CYS A CA 1
ATOM 4474 C C . CYS A 1 569 ? -37.562 85.438 69.938 1 36.38 569 CYS A C 1
ATOM 4476 O O . CYS A 1 569 ? -37.062 84.875 70.938 1 36.38 569 CYS A O 1
ATOM 4478 N N . HIS A 1 570 ? -38.938 85.562 70.188 1 36.34 570 HIS A N 1
ATOM 4479 C CA . HIS A 1 570 ? -39.688 84.438 70.625 1 36.34 570 HIS A CA 1
ATOM 4480 C C . HIS A 1 570 ? -39.688 83.312 69.625 1 36.34 570 HIS A C 1
ATOM 4482 O O . HIS A 1 570 ? -39.875 83.562 68.438 1 36.34 570 HIS A O 1
ATOM 4488 N N . TYR A 1 571 ? -38.938 82.25 69.812 1 31.64 571 TYR A N 1
ATOM 4489 C CA . TYR A 1 571 ? -38.906 81.062 69.062 1 31.64 571 TYR A CA 1
ATOM 4490 C C . TYR A 1 571 ? -40.25 80.375 69.062 1 31.64 571 TYR A C 1
ATOM 4492 O O . TYR A 1 571 ? -40.812 80.125 70.125 1 31.64 571 TYR A O 1
ATOM 4500 N N . PHE A 1 572 ? -41.344 81 68.438 1 30.47 572 PHE A N 1
ATOM 4501 C CA . PHE A 1 572 ? -42.625 80.312 68.438 1 30.47 572 PHE A CA 1
ATOM 4502 C C . PHE A 1 572 ? -42.594 79.062 67.562 1 30.47 572 PHE A C 1
ATOM 4504 O O . PHE A 1 572 ? -42.031 79.062 66.438 1 30.47 572 PHE A O 1
ATOM 4511 N N . PHE A 1 573 ? -42.5 77.875 68.188 1 29.72 573 PHE A N 1
ATOM 4512 C CA . PHE A 1 573 ? -42.781 76.625 67.5 1 29.72 573 PHE A CA 1
ATOM 4513 C C . PHE A 1 573 ? -44.219 76.562 67 1 29.72 573 PHE A C 1
ATOM 4515 O O . PHE A 1 573 ? -45.156 76.812 67.75 1 29.72 573 PHE A O 1
ATOM 4522 N N . GLU A 1 574 ? -44.5 77.312 65.938 1 26.73 574 GLU A N 1
ATOM 4523 C CA . GLU A 1 574 ? -45.875 77.188 65.438 1 26.73 574 GLU A CA 1
ATOM 4524 C C . GLU A 1 574 ? -46.281 75.75 65.25 1 26.73 574 GLU A C 1
ATOM 4526 O O . GLU A 1 574 ? -45.562 74.938 64.625 1 26.73 574 GLU A O 1
ATOM 4531 N N . ILE A 1 575 ? -47.281 75.375 66.188 1 24.62 575 ILE A N 1
ATOM 4532 C CA . ILE A 1 575 ? -48.219 74.375 65.625 1 24.62 575 ILE A CA 1
ATOM 4533 C C . ILE A 1 575 ? -49.031 75.062 64.5 1 24.62 575 ILE A C 1
ATOM 4535 O O . ILE A 1 575 ? -49.531 76.188 64.688 1 24.62 575 ILE A O 1
ATOM 4539 N N . MET B 1 1 ? -57.75 -22.234 -62.938 1 24.3 1 MET B N 1
ATOM 4540 C CA . MET B 1 1 ? -56.438 -22.859 -62.844 1 24.3 1 MET B CA 1
ATOM 4541 C C . MET B 1 1 ? -55.656 -22.312 -61.656 1 24.3 1 MET B C 1
ATOM 4543 O O . MET B 1 1 ? -54.969 -21.266 -61.781 1 24.3 1 MET B O 1
ATOM 4547 N N . VAL B 1 2 ? -56.281 -22.344 -60.438 1 28.3 2 VAL B N 1
ATOM 4548 C CA . VAL B 1 2 ? -56.156 -21.703 -59.125 1 28.3 2 VAL B CA 1
ATOM 4549 C C . VAL B 1 2 ? -55 -22.312 -58.344 1 28.3 2 VAL B C 1
ATOM 4551 O O . VAL B 1 2 ? -55.156 -23.391 -57.719 1 28.3 2 VAL B O 1
ATOM 4554 N N . SER B 1 3 ? -53.781 -22.469 -58.969 1 27.09 3 SER B N 1
ATOM 4555 C CA . SER B 1 3 ? -52.656 -23.281 -58.594 1 27.09 3 SER B CA 1
ATOM 4556 C C . SER B 1 3 ? -52.031 -22.766 -57.281 1 27.09 3 SER B C 1
ATOM 4558 O O . SER B 1 3 ? -51.281 -23.484 -56.625 1 27.09 3 SER B O 1
ATOM 4560 N N . VAL B 1 4 ? -52.062 -21.469 -56.938 1 27.14 4 VAL B N 1
ATOM 4561 C CA . VAL B 1 4 ? -50.844 -20.875 -56.438 1 27.14 4 VAL B CA 1
ATOM 4562 C C . VAL B 1 4 ? -50.625 -21.297 -55 1 27.14 4 VAL B C 1
ATOM 4564 O O . VAL B 1 4 ? -49.5 -21.656 -54.625 1 27.14 4 VAL B O 1
ATOM 4567 N N . TYR B 1 5 ? -51.406 -20.891 -53.969 1 28.95 5 TYR B N 1
ATOM 4568 C CA . TYR B 1 5 ? -50.938 -20.234 -52.75 1 28.95 5 TYR B CA 1
ATOM 4569 C C . TYR B 1 5 ? -50.625 -21.25 -51.688 1 28.95 5 TYR B C 1
ATOM 4571 O O . TYR B 1 5 ? -50.656 -20.953 -50.5 1 28.95 5 TYR B O 1
ATOM 4579 N N . LEU B 1 6 ? -50.594 -22.547 -51.938 1 29.41 6 LEU B N 1
ATOM 4580 C CA . LEU B 1 6 ? -50.562 -23.453 -50.781 1 29.41 6 LEU B CA 1
ATOM 4581 C C . LEU B 1 6 ? -49.188 -23.516 -50.156 1 29.41 6 LEU B C 1
ATOM 4583 O O . LEU B 1 6 ? -48.938 -24.312 -49.25 1 29.41 6 LEU B O 1
ATOM 4587 N N . PRO B 1 7 ? -48.125 -22.812 -50.75 1 33.22 7 PRO B N 1
ATOM 4588 C CA . PRO B 1 7 ? -46.781 -23.219 -50.312 1 33.22 7 PRO B CA 1
ATOM 4589 C C . PRO B 1 7 ? -46.438 -22.719 -48.906 1 33.22 7 PRO B C 1
ATOM 4591 O O . PRO B 1 7 ? -45.531 -23.219 -48.281 1 33.22 7 PRO B O 1
ATOM 4594 N N . CYS B 1 8 ? -47.062 -21.594 -48.469 1 31.83 8 CYS B N 1
ATOM 4595 C CA . CYS B 1 8 ? -46.438 -20.891 -47.375 1 31.83 8 CYS B CA 1
ATOM 4596 C C . CYS B 1 8 ? -46.656 -21.641 -46.062 1 31.83 8 CYS B C 1
ATOM 4598 O O . CYS B 1 8 ? -46 -21.328 -45.031 1 31.83 8 CYS B O 1
ATOM 4600 N N . ILE B 1 9 ? -47.781 -22.375 -45.969 1 34.06 9 ILE B N 1
ATOM 4601 C CA . ILE B 1 9 ? -48.125 -22.891 -44.625 1 34.06 9 ILE B CA 1
ATOM 4602 C C . ILE B 1 9 ? -47.094 -23.953 -44.219 1 34.06 9 ILE B C 1
ATOM 4604 O O . ILE B 1 9 ? -46.844 -24.156 -43.031 1 34.06 9 ILE B O 1
ATOM 4608 N N . LEU B 1 10 ? -46.469 -24.594 -45.25 1 32.75 10 LEU B N 1
ATOM 4609 C CA . LEU B 1 10 ? -45.625 -25.719 -44.875 1 32.75 10 LEU B CA 1
ATOM 4610 C C . LEU B 1 10 ? -44.312 -25.234 -44.281 1 32.75 10 LEU B C 1
ATOM 4612 O O . LEU B 1 10 ? -43.625 -25.984 -43.531 1 32.75 10 LEU B O 1
ATOM 4616 N N . THR B 1 11 ? -43.938 -24 -44.688 1 34.06 11 THR B N 1
ATOM 4617 C CA . THR B 1 11 ? -42.625 -23.594 -44.219 1 34.06 11 THR B CA 1
ATOM 4618 C C . THR B 1 11 ? -42.719 -23.172 -42.75 1 34.06 11 THR B C 1
ATOM 4620 O O . THR B 1 11 ? -41.75 -23.344 -41.969 1 34.06 11 THR B O 1
ATOM 4623 N N . ARG B 1 12 ? -43.844 -22.5 -42.406 1 33.06 12 ARG B N 1
ATOM 4624 C CA . ARG B 1 12 ? -43.906 -22.094 -41 1 33.06 12 ARG B CA 1
ATOM 4625 C C . ARG B 1 12 ? -44.031 -23.312 -40.094 1 33.06 12 ARG B C 1
ATOM 4627 O O . ARG B 1 12 ? -43.531 -23.312 -38.938 1 33.06 12 ARG B O 1
ATOM 4634 N N . CYS B 1 13 ? -44.844 -24.234 -40.656 1 32.5 13 CYS B N 1
ATOM 4635 C CA . CYS B 1 13 ? -44.938 -25.422 -39.812 1 32.5 13 CYS B CA 1
ATOM 4636 C C . CYS B 1 13 ? -43.625 -26.172 -39.781 1 32.5 13 CYS B C 1
ATOM 4638 O O . CYS B 1 13 ? -43.312 -26.828 -38.781 1 32.5 13 CYS B O 1
ATOM 4640 N N . PHE B 1 14 ? -42.875 -26.109 -40.906 1 37 14 PHE B N 1
ATOM 4641 C CA . PHE B 1 14 ? -41.594 -26.781 -40.844 1 37 14 PHE B CA 1
ATOM 4642 C C . PHE B 1 14 ? -40.625 -26.031 -39.938 1 37 14 PHE B C 1
ATOM 4644 O O . PHE B 1 14 ? -39.781 -26.641 -39.281 1 37 14 PHE B O 1
ATOM 4651 N N . ARG B 1 15 ? -40.75 -24.703 -39.938 1 40.59 15 ARG B N 1
ATOM 4652 C CA . ARG B 1 15 ? -39.875 -23.969 -39.031 1 40.59 15 ARG B CA 1
ATOM 4653 C C . ARG B 1 15 ? -40.281 -24.188 -37.594 1 40.59 15 ARG B C 1
ATOM 4655 O O . ARG B 1 15 ? -39.438 -24.25 -36.688 1 40.59 15 ARG B O 1
ATOM 4662 N N . HIS B 1 16 ? -41.625 -24.141 -37.438 1 42.97 16 HIS B N 1
ATOM 4663 C CA . HIS B 1 16 ? -42.062 -24.391 -36.094 1 42.97 16 HIS B CA 1
ATOM 4664 C C . HIS B 1 16 ? -41.812 -25.844 -35.688 1 42.97 16 HIS B C 1
ATOM 4666 O O . HIS B 1 16 ? -41.562 -26.156 -34.531 1 42.97 16 HIS B O 1
ATOM 4672 N N . ILE B 1 17 ? -41.969 -26.719 -36.688 1 43.12 17 ILE B N 1
ATOM 4673 C CA . ILE B 1 17 ? -41.688 -28.109 -36.312 1 43.12 17 ILE B CA 1
ATOM 4674 C C . ILE B 1 17 ? -40.188 -28.297 -36.188 1 43.12 17 ILE B C 1
ATOM 4676 O O . ILE B 1 17 ? -39.719 -28.969 -35.281 1 43.12 17 ILE B O 1
ATOM 4680 N N . THR B 1 18 ? -39.438 -27.75 -37.156 1 42.19 18 THR B N 1
ATOM 4681 C CA . THR B 1 18 ? -38 -27.859 -36.969 1 42.19 18 THR B CA 1
ATOM 4682 C C . THR B 1 18 ? -37.562 -27.094 -35.719 1 42.19 18 THR B C 1
ATOM 4684 O O . THR B 1 18 ? -36.656 -27.531 -35 1 42.19 18 THR B O 1
ATOM 4687 N N . ALA B 1 19 ? -38.156 -25.984 -35.562 1 43.62 19 ALA B N 1
ATOM 4688 C CA . ALA B 1 19 ? -37.812 -25.266 -34.312 1 43.62 19 ALA B CA 1
ATOM 4689 C C . ALA B 1 19 ? -38.344 -26 -33.094 1 43.62 19 ALA B C 1
ATOM 4691 O O . ALA B 1 19 ? -37.656 -26.062 -32.062 1 43.62 19 ALA B O 1
ATOM 4692 N N . CYS B 1 20 ? -39.594 -26.406 -33.219 1 40.5 20 CYS B N 1
ATOM 4693 C CA . CYS B 1 20 ? -40.094 -27.203 -32.094 1 40.5 20 CYS B CA 1
ATOM 4694 C C . CYS B 1 20 ? -39.281 -28.5 -31.938 1 40.5 20 CYS B C 1
ATOM 4696 O O . CYS B 1 20 ? -39 -28.922 -30.828 1 40.5 20 CYS B O 1
ATOM 4698 N N . CYS B 1 21 ? -39.062 -29.25 -33.031 1 42.66 21 CYS B N 1
ATOM 4699 C CA . CYS B 1 21 ? -38.25 -30.453 -32.938 1 42.66 21 CYS B CA 1
ATOM 4700 C C . CYS B 1 21 ? -36.844 -30.109 -32.531 1 42.66 21 CYS B C 1
ATOM 4702 O O . CYS B 1 21 ? -36.219 -30.828 -31.734 1 42.66 21 CYS B O 1
ATOM 4704 N N . MET B 1 22 ? -36.312 -29.141 -33.188 1 44.59 22 MET B N 1
ATOM 4705 C CA . MET B 1 22 ? -35 -28.75 -32.75 1 44.59 22 MET B CA 1
ATOM 4706 C C . MET B 1 22 ? -35.031 -28.266 -31.297 1 44.59 22 MET B C 1
ATOM 4708 O O . MET B 1 22 ? -34.062 -28.406 -30.547 1 44.59 22 MET B O 1
ATOM 4712 N N . PHE B 1 23 ? -36.125 -27.516 -30.953 1 46.44 23 PHE B N 1
ATOM 4713 C CA . PHE B 1 23 ? -36.25 -27.109 -29.562 1 46.44 23 PHE B CA 1
ATOM 4714 C C . PHE B 1 23 ? -36.438 -28.312 -28.656 1 46.44 23 PHE B C 1
ATOM 4716 O O . PHE B 1 23 ? -35.906 -28.359 -27.547 1 46.44 23 PHE B O 1
ATOM 4723 N N . LEU B 1 24 ? -37.281 -29.312 -29.047 1 46.38 24 LEU B N 1
ATOM 4724 C CA . LEU B 1 24 ? -37.406 -30.516 -28.25 1 46.38 24 LEU B CA 1
ATOM 4725 C C . LEU B 1 24 ? -36.125 -31.312 -28.234 1 46.38 24 LEU B C 1
ATOM 4727 O O . LEU B 1 24 ? -35.75 -31.922 -27.219 1 46.38 24 LEU B O 1
ATOM 4731 N N . LEU B 1 25 ? -35.469 -31.484 -29.344 1 46.12 25 LEU B N 1
ATOM 4732 C CA . LEU B 1 25 ? -34.219 -32.219 -29.391 1 46.12 25 LEU B CA 1
ATOM 4733 C C . LEU B 1 25 ? -33.156 -31.5 -28.562 1 46.12 25 LEU B C 1
ATOM 4735 O O . LEU B 1 25 ? -32.25 -32.156 -28.016 1 46.12 25 LEU B O 1
ATOM 4739 N N . ALA B 1 26 ? -33.031 -30.219 -28.75 1 48.75 26 ALA B N 1
ATOM 4740 C CA . ALA B 1 26 ? -32.062 -29.453 -27.984 1 48.75 26 ALA B CA 1
ATOM 4741 C C . ALA B 1 26 ? -32.25 -29.656 -26.484 1 48.75 26 ALA B C 1
ATOM 4743 O O . ALA B 1 26 ? -31.312 -29.547 -25.703 1 48.75 26 ALA B O 1
ATOM 4744 N N . GLN B 1 27 ? -33.469 -29.797 -26.125 1 52.12 27 GLN B N 1
ATOM 4745 C CA . GLN B 1 27 ? -33.844 -29.984 -24.719 1 52.12 27 GLN B CA 1
ATOM 4746 C C . GLN B 1 27 ? -33.156 -31.203 -24.125 1 52.12 27 GLN B C 1
ATOM 4748 O O . GLN B 1 27 ? -32.938 -31.281 -22.922 1 52.12 27 GLN B O 1
ATOM 4753 N N . TYR B 1 28 ? -32.656 -32.125 -24.969 1 64 28 TYR B N 1
ATOM 4754 C CA . TYR B 1 28 ? -32.25 -33.344 -24.25 1 64 28 TYR B CA 1
ATOM 4755 C C . TYR B 1 28 ? -30.75 -33.469 -24.203 1 64 28 TYR B C 1
ATOM 4757 O O . TYR B 1 28 ? -30.234 -34.375 -23.547 1 64 28 TYR B O 1
ATOM 4765 N N . PHE B 1 29 ? -30.047 -32.531 -24.938 1 81.31 29 PHE B N 1
ATOM 4766 C CA . PHE B 1 29 ? -28.609 -32.594 -24.766 1 81.31 29 PHE B CA 1
ATOM 4767 C C . PHE B 1 29 ? -28.172 -31.922 -23.469 1 81.31 29 PHE B C 1
ATOM 4769 O O . PHE B 1 29 ? -28.422 -30.734 -23.281 1 81.31 29 PHE B O 1
ATOM 4776 N N . ARG B 1 30 ? -27.656 -32.75 -22.5 1 88.69 30 ARG B N 1
ATOM 4777 C CA . ARG B 1 30 ? -27.234 -32.219 -21.203 1 88.69 30 ARG B CA 1
ATOM 4778 C C . ARG B 1 30 ? -25.766 -32.531 -20.938 1 88.69 30 ARG B C 1
ATOM 4780 O O . ARG B 1 30 ? -25.344 -33.688 -21.062 1 88.69 30 ARG B O 1
ATOM 4787 N N . LYS B 1 31 ? -25.016 -31.453 -20.719 1 90.31 31 LYS B N 1
ATOM 4788 C CA . LYS B 1 31 ? -23.625 -31.594 -20.312 1 90.31 31 LYS B CA 1
ATOM 4789 C C . LYS B 1 31 ? -23.328 -30.75 -19.078 1 90.31 31 LYS B C 1
ATOM 4791 O O . LYS B 1 31 ? -23.609 -29.547 -19.047 1 90.31 31 LYS B O 1
ATOM 4796 N N . PRO B 1 32 ? -22.781 -31.422 -18.094 1 95.19 32 PRO B N 1
ATOM 4797 C CA . PRO B 1 32 ? -22.422 -30.609 -16.922 1 95.19 32 PRO B CA 1
ATOM 4798 C C . PRO B 1 32 ? -21.297 -29.625 -17.203 1 95.19 32 PRO B C 1
ATOM 4800 O O . PRO B 1 32 ? -20.625 -29.719 -18.234 1 95.19 32 PRO B O 1
ATOM 4803 N N . PRO B 1 33 ? -21.156 -28.625 -16.297 1 96.5 33 PRO B N 1
ATOM 4804 C CA . PRO B 1 33 ? -20.125 -27.625 -16.547 1 96.5 33 PRO B CA 1
ATOM 4805 C C . PRO B 1 33 ? -18.719 -28.203 -16.453 1 96.5 33 PRO B C 1
ATOM 4807 O O . PRO B 1 33 ? -18.438 -29.047 -15.602 1 96.5 33 PRO B O 1
ATOM 4810 N N . ASN B 1 34 ? -17.891 -27.781 -17.375 1 94.62 34 ASN B N 1
ATOM 4811 C CA . ASN B 1 34 ? -16.484 -28.125 -17.406 1 94.62 34 ASN B CA 1
ATOM 4812 C C . ASN B 1 34 ? -15.602 -26.891 -17.438 1 94.62 34 ASN B C 1
ATOM 4814 O O . ASN B 1 34 ? -15.516 -26.203 -18.453 1 94.62 34 ASN B O 1
ATOM 4818 N N . ILE B 1 35 ? -14.93 -26.688 -16.344 1 95.5 35 ILE B N 1
ATOM 4819 C CA . ILE B 1 35 ? -14.125 -25.469 -16.234 1 95.5 35 ILE B CA 1
ATOM 4820 C C . ILE B 1 35 ? -12.844 -25.625 -17.047 1 95.5 35 ILE B C 1
ATOM 4822 O O . ILE B 1 35 ? -12.094 -26.594 -16.859 1 95.5 35 ILE B O 1
ATOM 4826 N N . ILE B 1 36 ? -12.555 -24.625 -17.828 1 95.31 36 ILE B N 1
ATOM 4827 C CA . ILE B 1 36 ? -11.383 -24.609 -18.703 1 95.31 36 ILE B CA 1
ATOM 4828 C C . ILE B 1 36 ? -10.305 -23.719 -18.109 1 95.31 36 ILE B C 1
ATOM 4830 O O . ILE B 1 36 ? -9.109 -23.984 -18.266 1 95.31 36 ILE B O 1
ATOM 4834 N N . GLU B 1 37 ? -10.812 -22.641 -17.469 1 95.56 37 GLU B N 1
ATOM 4835 C CA . GLU B 1 37 ? -9.938 -21.656 -16.844 1 95.56 37 GLU B CA 1
ATOM 4836 C C . GLU B 1 37 ? -10.531 -21.156 -15.523 1 95.56 37 GLU B C 1
ATOM 4838 O O . GLU B 1 37 ? -11.672 -20.703 -15.484 1 95.56 37 GLU B O 1
ATOM 4843 N N . PRO B 1 38 ? -9.688 -21.141 -14.602 1 95.62 38 PRO B N 1
ATOM 4844 C CA . PRO B 1 38 ? -8.336 -21.656 -14.414 1 95.62 38 PRO B CA 1
ATOM 4845 C C . PRO B 1 38 ? -8.289 -23.188 -14.383 1 95.62 38 PRO B C 1
ATOM 4847 O O . PRO B 1 38 ? -9.258 -23.828 -13.969 1 95.62 38 PRO B O 1
ATOM 4850 N N . ASN B 1 39 ? -7.098 -23.75 -14.734 1 92.88 39 ASN B N 1
ATOM 4851 C CA . ASN B 1 39 ? -6.98 -25.203 -14.82 1 92.88 39 ASN B CA 1
ATOM 4852 C C . ASN B 1 39 ? -6.098 -25.766 -13.703 1 92.88 39 ASN B C 1
ATOM 4854 O O . ASN B 1 39 ? -5.945 -26.969 -13.578 1 92.88 39 ASN B O 1
ATOM 4858 N N . SER B 1 40 ? -5.461 -24.891 -13.023 1 92.31 40 SER B N 1
ATOM 4859 C CA . SER B 1 40 ? -4.645 -25.266 -11.875 1 92.31 40 SER B CA 1
ATOM 4860 C C . SER B 1 40 ? -4.672 -24.172 -10.805 1 92.31 40 SER B C 1
ATOM 4862 O O . SER B 1 40 ? -4.988 -23.016 -11.086 1 92.31 40 SER B O 1
ATOM 4864 N N . PRO B 1 41 ? -4.434 -24.672 -9.602 1 92.62 41 PRO B N 1
ATOM 4865 C CA . PRO B 1 41 ? -4.34 -23.641 -8.555 1 92.62 41 PRO B CA 1
ATOM 4866 C C . PRO B 1 41 ? -3.24 -22.625 -8.828 1 92.62 41 PRO B C 1
ATOM 4868 O O . PRO B 1 41 ? -2.201 -22.969 -9.398 1 92.62 41 PRO B O 1
ATOM 4871 N N . LYS B 1 42 ? -3.465 -21.375 -8.422 1 93.88 42 LYS B N 1
ATOM 4872 C CA . LYS B 1 42 ? -2.498 -20.312 -8.656 1 93.88 42 LYS B CA 1
ATOM 4873 C C . LYS B 1 42 ? -2.418 -19.359 -7.457 1 93.88 42 LYS B C 1
ATOM 4875 O O . LYS B 1 42 ? -3.391 -19.219 -6.715 1 93.88 42 LYS B O 1
ATOM 4880 N N . THR B 1 43 ? -1.247 -18.906 -7.254 1 94.12 43 THR B N 1
ATOM 4881 C CA . THR B 1 43 ? -1.021 -17.781 -6.336 1 94.12 43 THR B CA 1
ATOM 4882 C C . THR B 1 43 ? -0.558 -16.547 -7.098 1 94.12 43 THR B C 1
ATOM 4884 O O . THR B 1 43 ? 0.473 -16.578 -7.773 1 94.12 43 THR B O 1
ATOM 4887 N N . LEU B 1 44 ? -1.309 -15.5 -7 1 95.62 44 LEU B N 1
ATOM 4888 C CA . LEU B 1 44 ? -1.026 -14.289 -7.758 1 95.62 44 LEU B CA 1
ATOM 4889 C C . LEU B 1 44 ? -0.727 -13.117 -6.824 1 95.62 44 LEU B C 1
ATOM 4891 O O . LEU B 1 44 ? -1.353 -12.984 -5.77 1 95.62 44 LEU B O 1
ATOM 4895 N N . TYR B 1 45 ? 0.214 -12.336 -7.207 1 94.5 45 TYR B N 1
ATOM 4896 C CA . TYR B 1 45 ? 0.595 -11.141 -6.465 1 94.5 45 TYR B CA 1
ATOM 4897 C C . TYR B 1 45 ? 0.363 -9.883 -7.297 1 94.5 45 TYR B C 1
ATOM 4899 O O . TYR B 1 45 ? 0.732 -9.836 -8.469 1 94.5 45 TYR B O 1
ATOM 4907 N N . PHE B 1 46 ? -0.29 -8.922 -6.688 1 92.38 46 PHE B N 1
ATOM 4908 C CA . PHE B 1 46 ? -0.586 -7.676 -7.383 1 92.38 46 PHE B CA 1
ATOM 4909 C C . PHE B 1 46 ? -0.058 -6.48 -6.602 1 92.38 46 PHE B C 1
ATOM 4911 O O . PHE B 1 46 ? 0.024 -6.523 -5.375 1 92.38 46 PHE B O 1
ATOM 4918 N N . SER B 1 47 ? 0.273 -5.418 -7.375 1 88.19 47 SER B N 1
ATOM 4919 C CA . SER B 1 47 ? 0.735 -4.184 -6.746 1 88.19 47 SER B CA 1
ATOM 4920 C C . SER B 1 47 ? -0.399 -3.482 -6.004 1 88.19 47 SER B C 1
ATOM 4922 O O . SER B 1 47 ? -1.574 -3.73 -6.281 1 88.19 47 SER B O 1
ATOM 4924 N N . SER B 1 48 ? 0.028 -2.561 -5.113 1 81.88 48 SER B N 1
ATOM 4925 C CA . SER B 1 48 ? -0.959 -1.8 -4.355 1 81.88 48 SER B CA 1
ATOM 4926 C C . SER B 1 48 ? -1.804 -0.921 -5.27 1 81.88 48 SER B C 1
ATOM 4928 O O . SER B 1 48 ? -1.286 -0.322 -6.215 1 81.88 48 SER B O 1
ATOM 4930 N N . ASN B 1 49 ? -3.068 -0.854 -4.992 1 78.94 49 ASN B N 1
ATOM 4931 C CA . ASN B 1 49 ? -4.055 -0.005 -5.652 1 78.94 49 ASN B CA 1
ATOM 4932 C C . ASN B 1 49 ? -4.195 -0.352 -7.129 1 78.94 49 ASN B C 1
ATOM 4934 O O . ASN B 1 49 ? -4.555 0.503 -7.941 1 78.94 49 ASN B O 1
ATOM 4938 N N . SER B 1 50 ? -3.842 -1.567 -7.449 1 86.5 50 SER B N 1
ATOM 4939 C CA . SER B 1 50 ? -4.023 -2.023 -8.82 1 86.5 50 SER B CA 1
ATOM 4940 C C . SER B 1 50 ? -5.426 -2.574 -9.039 1 86.5 50 SER B C 1
ATOM 4942 O O . SER B 1 50 ? -6.148 -2.855 -8.078 1 86.5 50 SER B O 1
ATOM 4944 N N . ASN B 1 51 ? -5.812 -2.613 -10.32 1 90.94 51 ASN B N 1
ATOM 4945 C CA . ASN B 1 51 ? -7.066 -3.266 -10.688 1 90.94 51 ASN B CA 1
ATOM 4946 C C . ASN B 1 51 ? -6.852 -4.734 -11.047 1 90.94 51 ASN B C 1
ATOM 4948 O O . ASN B 1 51 ? -6.133 -5.047 -11.992 1 90.94 51 ASN B O 1
ATOM 4952 N N . VAL B 1 52 ? -7.484 -5.609 -10.297 1 95 52 VAL B N 1
ATOM 4953 C CA . VAL B 1 52 ? -7.293 -7.047 -10.453 1 95 52 VAL B CA 1
ATOM 4954 C C . VAL B 1 52 ? -8.438 -7.637 -11.273 1 95 52 VAL B C 1
ATOM 4956 O O . VAL B 1 52 ? -9.602 -7.293 -11.062 1 95 52 VAL B O 1
ATOM 4959 N N . GLU B 1 53 ? -8.086 -8.438 -12.219 1 96.12 53 GLU B N 1
ATOM 4960 C CA . GLU B 1 53 ? -9.078 -9.195 -12.977 1 96.12 53 GLU B CA 1
ATOM 4961 C C . GLU B 1 53 ? -8.68 -10.672 -13.078 1 96.12 53 GLU B C 1
ATOM 4963 O O . GLU B 1 53 ? -7.57 -10.992 -13.508 1 96.12 53 GLU B O 1
ATOM 4968 N N . ILE B 1 54 ? -9.578 -11.562 -12.688 1 96.69 54 ILE B N 1
ATOM 4969 C CA . ILE B 1 54 ? -9.367 -13 -12.789 1 96.69 54 ILE B CA 1
ATOM 4970 C C . ILE B 1 54 ? -10.461 -13.617 -13.656 1 96.69 54 ILE B C 1
ATOM 4972 O O . ILE B 1 54 ? -11.648 -13.367 -13.438 1 96.69 54 ILE B O 1
ATOM 4976 N N . LYS B 1 55 ? -10.102 -14.414 -14.555 1 96.56 55 LYS B N 1
ATOM 4977 C CA . LYS B 1 55 ? -11.055 -15.008 -15.492 1 96.56 55 LYS B CA 1
ATOM 4978 C C . LYS B 1 55 ? -11.461 -16.406 -15.055 1 96.56 55 LYS B C 1
ATOM 4980 O O . LYS B 1 55 ? -10.664 -17.125 -14.43 1 96.56 55 LYS B O 1
ATOM 4985 N N . CYS B 1 56 ? -12.641 -16.781 -15.32 1 97.31 56 CYS B N 1
ATOM 4986 C CA . CYS B 1 56 ? -13.203 -18.109 -15.164 1 97.31 56 CYS B CA 1
ATOM 4987 C C . CYS B 1 56 ? -14.062 -18.484 -16.359 1 97.31 56 CYS B C 1
ATOM 4989 O O . CYS B 1 56 ? -15.047 -17.812 -16.656 1 97.31 56 CYS B O 1
ATOM 4991 N N . ARG B 1 57 ? -13.68 -19.516 -17.016 1 97.31 57 ARG B N 1
ATOM 4992 C CA . ARG B 1 57 ? -14.383 -19.953 -18.219 1 97.31 57 ARG B CA 1
ATOM 4993 C C . ARG B 1 57 ? -14.734 -21.438 -18.141 1 97.31 57 ARG B C 1
ATOM 4995 O O . ARG B 1 57 ? -13.891 -22.25 -17.766 1 97.31 57 ARG B O 1
ATOM 5002 N N . ALA B 1 58 ? -15.953 -21.75 -18.469 1 97.06 58 ALA B N 1
ATOM 5003 C CA . ALA B 1 58 ? -16.422 -23.141 -18.453 1 97.06 58 ALA B CA 1
ATOM 5004 C C . ALA B 1 58 ? -17.281 -23.438 -19.672 1 97.06 58 ALA B C 1
ATOM 5006 O O . ALA B 1 58 ? -17.828 -22.531 -20.297 1 97.06 58 ALA B O 1
ATOM 5007 N N . GLU B 1 59 ? -17.281 -24.688 -20.031 1 95.38 59 GLU B N 1
ATOM 5008 C CA . GLU B 1 59 ? -18.188 -25.188 -21.062 1 95.38 59 GLU B CA 1
ATOM 5009 C C . GLU B 1 59 ? -19.281 -26.062 -20.469 1 95.38 59 GLU B C 1
ATOM 5011 O O . GLU B 1 59 ? -19.141 -26.578 -19.359 1 95.38 59 GLU B O 1
ATOM 5016 N N . GLY B 1 60 ? -20.438 -26.125 -21.172 1 93.94 60 GLY B N 1
ATOM 5017 C CA . GLY B 1 60 ? -21.562 -26.938 -20.734 1 93.94 60 GLY B CA 1
ATOM 5018 C C . GLY B 1 60 ? -22.828 -26.656 -21.516 1 93.94 60 GLY B C 1
ATOM 5019 O O . GLY B 1 60 ? -22.906 -25.672 -22.266 1 93.94 60 GLY B O 1
ATOM 5020 N N . VAL B 1 61 ? -23.766 -27.641 -21.406 1 91.56 61 VAL B N 1
ATOM 5021 C CA . VAL B 1 61 ? -25.094 -27.484 -22.031 1 91.56 61 VAL B CA 1
ATOM 5022 C C . VAL B 1 61 ? -26.172 -27.734 -20.984 1 91.56 61 VAL B C 1
ATOM 5024 O O . VAL B 1 61 ? -26.328 -28.859 -20.5 1 91.56 61 VAL B O 1
ATOM 5027 N N . PRO B 1 62 ? -26.891 -26.75 -20.766 1 92.38 62 PRO B N 1
ATOM 5028 C CA . PRO B 1 62 ? -26.875 -25.359 -21.25 1 92.38 62 PRO B CA 1
ATOM 5029 C C . PRO B 1 62 ? -25.625 -24.594 -20.812 1 92.38 62 PRO B C 1
ATOM 5031 O O . PRO B 1 62 ? -24.859 -25.094 -19.984 1 92.38 62 PRO B O 1
ATOM 5034 N N . THR B 1 63 ? -25.469 -23.344 -21.344 1 94.25 63 THR B N 1
ATOM 5035 C CA . THR B 1 63 ? -24.312 -22.516 -21.031 1 94.25 63 THR B CA 1
ATOM 5036 C C . THR B 1 63 ? -24.25 -22.203 -19.531 1 94.25 63 THR B C 1
ATOM 5038 O O . THR B 1 63 ? -25.25 -21.766 -18.953 1 94.25 63 THR B O 1
ATOM 5041 N N . PRO B 1 64 ? -23.109 -22.438 -19 1 96.88 64 PRO B N 1
ATOM 5042 C CA . PRO B 1 64 ? -23.016 -22.25 -17.547 1 96.88 64 PRO B CA 1
ATOM 5043 C C . PRO B 1 64 ? -23.016 -20.781 -17.141 1 96.88 64 PRO B C 1
ATOM 5045 O O . PRO B 1 64 ? -22.656 -19.922 -17.953 1 96.88 64 PRO B O 1
ATOM 5048 N N . THR B 1 65 ? -23.438 -20.547 -15.891 1 97.38 65 THR B N 1
ATOM 5049 C CA . THR B 1 65 ? -23.281 -19.266 -15.211 1 97.38 65 THR B CA 1
ATOM 5050 C C . THR B 1 65 ? -22.266 -19.359 -14.086 1 97.38 65 THR B C 1
ATOM 5052 O O . THR B 1 65 ? -21.875 -20.453 -13.688 1 97.38 65 THR B O 1
ATOM 5055 N N . TYR B 1 66 ? -21.875 -18.141 -13.586 1 97.12 66 TYR B N 1
ATOM 5056 C CA . TYR B 1 66 ? -20.719 -18.172 -12.703 1 97.12 66 TYR B CA 1
ATOM 5057 C C . TYR B 1 66 ? -21.016 -17.484 -11.375 1 97.12 66 TYR B C 1
ATOM 5059 O O . TYR B 1 66 ? -21.766 -16.5 -11.336 1 97.12 66 TYR B O 1
ATOM 5067 N N . LYS B 1 67 ? -20.422 -18.016 -10.367 1 96.25 67 LYS B N 1
ATOM 5068 C CA . LYS B 1 67 ? -20.344 -17.406 -9.039 1 96.25 67 LYS B CA 1
ATOM 5069 C C . LYS B 1 67 ? -18.922 -17.531 -8.477 1 96.25 67 LYS B C 1
ATOM 5071 O O . LYS B 1 67 ? -18.125 -18.328 -8.969 1 96.25 67 LYS B O 1
ATOM 5076 N N . TRP B 1 68 ? -18.656 -16.688 -7.461 1 96.31 68 TRP B N 1
ATOM 5077 C CA . TRP B 1 68 ? -17.344 -16.75 -6.828 1 96.31 68 TRP B CA 1
ATOM 5078 C C . TRP B 1 68 ? -17.469 -16.844 -5.312 1 96.31 68 TRP B C 1
ATOM 5080 O O . TRP B 1 68 ? -18.438 -16.359 -4.73 1 96.31 68 TRP B O 1
ATOM 5090 N N . THR B 1 69 ? -16.547 -17.516 -4.77 1 95.06 69 THR B N 1
ATOM 5091 C CA . THR B 1 69 ? -16.406 -17.547 -3.318 1 95.06 69 THR B CA 1
ATOM 5092 C C . THR B 1 69 ? -15.062 -16.969 -2.889 1 95.06 69 THR B C 1
ATOM 5094 O O . THR B 1 69 ? -14.102 -16.984 -3.658 1 95.06 69 THR B O 1
ATOM 5097 N N . ARG B 1 70 ? -15.031 -16.422 -1.701 1 94.94 70 ARG B N 1
ATOM 5098 C CA . ARG B 1 70 ? -13.805 -15.953 -1.056 1 94.94 70 ARG B CA 1
ATOM 5099 C C . ARG B 1 70 ? -13.617 -16.625 0.303 1 94.94 70 ARG B C 1
ATOM 5101 O O . ARG B 1 70 ? -14.461 -16.484 1.188 1 94.94 70 ARG B O 1
ATOM 5108 N N . ASN B 1 71 ? -12.539 -17.234 0.43 1 93.38 71 ASN B N 1
ATOM 5109 C CA . ASN B 1 71 ? -12.25 -17.953 1.662 1 93.38 71 ASN B CA 1
ATOM 5110 C C . ASN B 1 71 ? -13.414 -18.875 2.057 1 93.38 71 ASN B C 1
ATOM 5112 O O . ASN B 1 71 ? -13.828 -18.875 3.215 1 93.38 71 ASN B O 1
ATOM 5116 N N . GLY B 1 72 ? -14.047 -19.5 1.06 1 88.88 72 GLY B N 1
ATOM 5117 C CA . GLY B 1 72 ? -15.086 -20.484 1.299 1 88.88 72 GLY B CA 1
ATOM 5118 C C . GLY B 1 72 ? -16.469 -19.875 1.376 1 88.88 72 GLY B C 1
ATOM 5119 O O . GLY B 1 72 ? -17.469 -20.594 1.391 1 88.88 72 GLY B O 1
ATOM 5120 N N . ASN B 1 73 ? -16.562 -18.516 1.312 1 91.88 73 ASN B N 1
ATOM 5121 C CA . ASN B 1 73 ? -17.859 -17.844 1.43 1 91.88 73 ASN B CA 1
ATOM 5122 C C . ASN B 1 73 ? -18.266 -17.203 0.112 1 91.88 73 ASN B C 1
ATOM 5124 O O . ASN B 1 73 ? -17.438 -16.625 -0.595 1 91.88 73 ASN B O 1
ATOM 5128 N N . PRO B 1 74 ? -19.594 -17.359 -0.138 1 92.88 74 PRO B N 1
ATOM 5129 C CA . PRO B 1 74 ? -20.062 -16.703 -1.362 1 92.88 74 PRO B CA 1
ATOM 5130 C C . PRO B 1 74 ? -19.828 -15.195 -1.352 1 92.88 74 PRO B C 1
ATOM 5132 O O . PRO B 1 74 ? -20 -14.547 -0.315 1 92.88 74 PRO B O 1
ATOM 5135 N N . ILE B 1 75 ? -19.406 -14.633 -2.408 1 93.38 75 ILE B N 1
ATOM 5136 C CA . ILE B 1 75 ? -19.141 -13.203 -2.529 1 93.38 75 ILE B CA 1
ATOM 5137 C C . ILE B 1 75 ? -20.438 -12.453 -2.832 1 93.38 75 ILE B C 1
ATOM 5139 O O . ILE B 1 75 ? -21.156 -12.805 -3.771 1 93.38 75 ILE B O 1
ATOM 5143 N N . THR B 1 76 ? -20.703 -11.539 -1.906 1 88.38 76 THR B N 1
ATOM 5144 C CA . THR B 1 76 ? -21.766 -10.586 -2.248 1 88.38 76 THR B CA 1
ATOM 5145 C C . THR B 1 76 ? -21.188 -9.391 -2.996 1 88.38 76 THR B C 1
ATOM 5147 O O . THR B 1 76 ? -20.328 -8.68 -2.475 1 88.38 76 THR B O 1
ATOM 5150 N N . VAL B 1 77 ? -21.656 -9.219 -4.164 1 82.25 77 VAL B N 1
ATOM 5151 C CA . VAL B 1 77 ? -21.109 -8.18 -5.031 1 82.25 77 VAL B CA 1
ATOM 5152 C C . VAL B 1 77 ? -21.281 -6.812 -4.379 1 82.25 77 VAL B C 1
ATOM 5154 O O . VAL B 1 77 ? -22.375 -6.477 -3.914 1 82.25 77 VAL B O 1
ATOM 5157 N N . ASP B 1 78 ? -20.172 -6.238 -4.129 1 82.44 78 ASP B N 1
ATOM 5158 C CA . ASP B 1 78 ? -20.172 -4.852 -3.662 1 82.44 78 ASP B CA 1
ATOM 5159 C C . ASP B 1 78 ? -19.156 -4.012 -4.434 1 82.44 78 ASP B C 1
ATOM 5161 O O . ASP B 1 78 ? -18.797 -4.348 -5.562 1 82.44 78 ASP B O 1
ATOM 5165 N N . ASN B 1 79 ? -18.906 -2.898 -3.893 1 80.94 79 ASN B N 1
ATOM 5166 C CA . ASN B 1 79 ? -18 -1.995 -4.605 1 80.94 79 ASN B CA 1
ATOM 5167 C C . ASN B 1 79 ? -16.562 -2.455 -4.504 1 80.94 79 ASN B C 1
ATOM 5169 O O . ASN B 1 79 ? -15.703 -2.008 -5.273 1 80.94 79 ASN B O 1
ATOM 5173 N N . LEU B 1 80 ? -16.266 -3.379 -3.633 1 84.5 80 LEU B N 1
ATOM 5174 C CA . LEU B 1 80 ? -14.883 -3.773 -3.406 1 84.5 80 LEU B CA 1
ATOM 5175 C C . LEU B 1 80 ? -14.531 -5.016 -4.219 1 84.5 80 LEU B C 1
ATOM 5177 O O . LEU B 1 80 ? -13.422 -5.121 -4.75 1 84.5 80 LEU B O 1
ATOM 5181 N N . VAL B 1 81 ? -15.477 -6.004 -4.285 1 92.31 81 VAL B N 1
ATOM 5182 C CA . VAL B 1 81 ? -15.289 -7.238 -5.043 1 92.31 81 VAL B CA 1
ATOM 5183 C C . VAL B 1 81 ? -16.516 -7.5 -5.906 1 92.31 81 VAL B C 1
ATOM 5185 O O . VAL B 1 81 ? -17.641 -7.641 -5.383 1 92.31 81 VAL B O 1
ATOM 5188 N N . GLN B 1 82 ? -16.25 -7.523 -7.273 1 93.38 82 GLN B N 1
ATOM 5189 C CA . GLN B 1 82 ? -17.344 -7.723 -8.227 1 93.38 82 GLN B CA 1
ATOM 5190 C C . GLN B 1 82 ? -17.031 -8.883 -9.172 1 93.38 82 GLN B C 1
ATOM 5192 O O . GLN B 1 82 ? -15.867 -9.211 -9.398 1 93.38 82 GLN B O 1
ATOM 5197 N N . TYR B 1 83 ? -18.062 -9.562 -9.531 1 94.19 83 TYR B N 1
ATOM 5198 C CA . TYR B 1 83 ? -17.875 -10.531 -10.609 1 94.19 83 TYR B CA 1
ATOM 5199 C C . TYR B 1 83 ? -19.062 -10.531 -11.555 1 94.19 83 TYR B C 1
ATOM 5201 O O . TYR B 1 83 ? -20.141 -10.07 -11.195 1 94.19 83 TYR B O 1
ATOM 5209 N N . ASP B 1 84 ? -18.812 -10.93 -12.781 1 94.69 84 ASP B N 1
ATOM 5210 C CA . ASP B 1 84 ? -19.828 -11.07 -13.812 1 94.69 84 ASP B CA 1
ATOM 5211 C C . ASP B 1 84 ? -20.344 -12.508 -13.898 1 94.69 84 ASP B C 1
ATOM 5213 O O . ASP B 1 84 ? -19.578 -13.422 -14.227 1 94.69 84 ASP B O 1
ATOM 5217 N N . SER B 1 85 ? -21.641 -12.766 -13.688 1 94.88 85 SER B N 1
ATOM 5218 C CA . SER B 1 85 ? -22.203 -14.109 -13.633 1 94.88 85 SER B CA 1
ATOM 5219 C C . SER B 1 85 ? -22.281 -14.734 -15.016 1 94.88 85 SER B C 1
ATOM 5221 O O . SER B 1 85 ? -22.438 -15.953 -15.148 1 94.88 85 SER B O 1
ATOM 5223 N N . SER B 1 86 ? -22.188 -13.93 -16.062 1 95.19 86 SER B N 1
ATOM 5224 C CA . SER B 1 86 ? -22.281 -14.453 -17.422 1 95.19 86 SER B CA 1
ATOM 5225 C C . SER B 1 86 ? -20.906 -14.734 -18 1 95.19 86 SER B C 1
ATOM 5227 O O . SER B 1 86 ? -20.656 -15.812 -18.562 1 95.19 86 SER B O 1
ATOM 5229 N N . SER B 1 87 ? -19.953 -13.836 -17.781 1 94.12 87 SER B N 1
ATOM 5230 C CA . SER B 1 87 ? -18.641 -14.008 -18.359 1 94.12 87 SER B CA 1
ATOM 5231 C C . SER B 1 87 ? -17.703 -14.742 -17.406 1 94.12 87 SER B C 1
ATOM 5233 O O . SER B 1 87 ? -16.688 -15.305 -17.844 1 94.12 87 SER B O 1
ATOM 5235 N N . GLY B 1 88 ? -17.984 -14.703 -16.188 1 96.38 88 GLY B N 1
ATOM 5236 C CA . GLY B 1 88 ? -17.188 -15.398 -15.195 1 96.38 88 GLY B CA 1
ATOM 5237 C C . GLY B 1 88 ? -16.016 -14.578 -14.688 1 96.38 88 GLY B C 1
ATOM 5238 O O . GLY B 1 88 ? -15.25 -15.039 -13.828 1 96.38 88 GLY B O 1
ATOM 5239 N N . SER B 1 89 ? -15.914 -13.336 -15.078 1 96 89 SER B N 1
ATOM 5240 C CA . SER B 1 89 ? -14.766 -12.516 -14.719 1 96 89 SER B CA 1
ATOM 5241 C C . SER B 1 89 ? -14.93 -11.914 -13.32 1 96 89 SER B C 1
ATOM 5243 O O . SER B 1 89 ? -15.977 -11.359 -13 1 96 89 SER B O 1
ATOM 5245 N N . LEU B 1 90 ? -13.844 -12.078 -12.539 1 96.94 90 LEU B N 1
ATOM 5246 C CA . LEU B 1 90 ? -13.766 -11.43 -11.234 1 96.94 90 LEU B CA 1
ATOM 5247 C C . LEU B 1 90 ? -12.969 -10.125 -11.328 1 96.94 90 LEU B C 1
ATOM 5249 O O . LEU B 1 90 ? -11.891 -10.094 -11.922 1 96.94 90 LEU B O 1
ATOM 5253 N N . LYS B 1 91 ? -13.539 -9.016 -10.742 1 95.94 91 LYS B N 1
ATOM 5254 C CA . LYS B 1 91 ? -12.891 -7.703 -10.789 1 95.94 91 LYS B CA 1
ATOM 5255 C C . LYS B 1 91 ? -12.781 -7.094 -9.391 1 95.94 91 LYS B C 1
ATOM 5257 O O . LYS B 1 91 ? -13.781 -7.008 -8.664 1 95.94 91 LYS B O 1
ATOM 5262 N N . ILE B 1 92 ? -11.609 -6.68 -9.031 1 94.81 92 ILE B N 1
ATOM 5263 C CA . ILE B 1 92 ? -11.344 -5.992 -7.77 1 94.81 92 ILE B CA 1
ATOM 5264 C C . ILE B 1 92 ? -10.641 -4.668 -8.047 1 94.81 92 ILE B C 1
ATOM 5266 O O . ILE B 1 92 ? -9.422 -4.637 -8.25 1 94.81 92 ILE B O 1
ATOM 5270 N N . PRO B 1 93 ? -11.414 -3.645 -7.977 1 90.5 93 PRO B N 1
ATOM 5271 C CA . PRO B 1 93 ? -10.758 -2.35 -8.164 1 90.5 93 PRO B CA 1
ATOM 5272 C C . PRO B 1 93 ? -9.969 -1.906 -6.934 1 90.5 93 PRO B C 1
ATOM 5274 O O . PRO B 1 93 ? -10.359 -2.213 -5.805 1 90.5 93 PRO B O 1
ATOM 5277 N N . ASP B 1 94 ? -8.828 -1.158 -7.145 1 85.44 94 ASP B N 1
ATOM 5278 C CA . ASP B 1 94 ? -8.023 -0.589 -6.066 1 85.44 94 ASP B CA 1
ATOM 5279 C C . ASP B 1 94 ? -7.703 -1.642 -5.008 1 85.44 94 ASP B C 1
ATOM 5281 O O . ASP B 1 94 ? -7.984 -1.445 -3.822 1 85.44 94 ASP B O 1
ATOM 5285 N N . PHE B 1 95 ? -7.078 -2.645 -5.477 1 89.56 95 PHE B N 1
ATOM 5286 C CA . PHE B 1 95 ? -6.801 -3.828 -4.672 1 89.56 95 PHE B CA 1
ATOM 5287 C C . PHE B 1 95 ? -5.93 -3.475 -3.471 1 89.56 95 PHE B C 1
ATOM 5289 O O . PHE B 1 95 ? -4.914 -2.791 -3.613 1 89.56 95 PHE B O 1
ATOM 5296 N N . THR B 1 96 ? -6.41 -3.908 -2.211 1 88 96 THR B N 1
ATOM 5297 C CA . THR B 1 96 ? -5.664 -3.693 -0.977 1 88 96 THR B CA 1
ATOM 5298 C C . THR B 1 96 ? -5.551 -4.992 -0.18 1 88 96 THR B C 1
ATOM 5300 O O . THR B 1 96 ? -6.062 -6.031 -0.602 1 88 96 THR B O 1
ATOM 5303 N N . LYS B 1 97 ? -4.875 -4.91 0.97 1 88.62 97 LYS B N 1
ATOM 5304 C CA . LYS B 1 97 ? -4.684 -6.055 1.855 1 88.62 97 LYS B CA 1
ATOM 5305 C C . LYS B 1 97 ? -6.02 -6.621 2.326 1 88.62 97 LYS B C 1
ATOM 5307 O O . LYS B 1 97 ? -6.148 -7.824 2.549 1 88.62 97 LYS B O 1
ATOM 5312 N N . ARG B 1 98 ? -7.078 -5.848 2.338 1 87.94 98 ARG B N 1
ATOM 5313 C CA . ARG B 1 98 ? -8.375 -6.238 2.875 1 87.94 98 ARG B CA 1
ATOM 5314 C C . ARG B 1 98 ? -9.07 -7.234 1.952 1 87.94 98 ARG B C 1
ATOM 5316 O O . ARG B 1 98 ? -9.859 -8.062 2.408 1 87.94 98 ARG B O 1
ATOM 5323 N N . GLU B 1 99 ? -8.781 -7.164 0.676 1 91.81 99 GLU B N 1
ATOM 5324 C CA . GLU B 1 99 ? -9.453 -8.031 -0.288 1 91.81 99 GLU B CA 1
ATOM 5325 C C . GLU B 1 99 ? -8.641 -9.305 -0.539 1 91.81 99 GLU B C 1
ATOM 5327 O O . GLU B 1 99 ? -9.055 -10.156 -1.329 1 91.81 99 GLU B O 1
ATOM 5332 N N . GLU B 1 100 ? -7.523 -9.477 0.176 1 93.94 100 GLU B N 1
ATOM 5333 C CA . GLU B 1 100 ? -6.734 -10.695 0.019 1 93.94 100 GLU B CA 1
ATOM 5334 C C . GLU B 1 100 ? -7.543 -11.93 0.403 1 93.94 100 GLU B C 1
ATOM 5336 O O . GLU B 1 100 ? -8.492 -11.836 1.187 1 93.94 100 GLU B O 1
ATOM 5341 N N . GLY B 1 101 ? -7.121 -13.117 -0.278 1 95.75 101 GLY B N 1
ATOM 5342 C CA . GLY B 1 101 ? -7.773 -14.367 0.077 1 95.75 101 GLY B CA 1
ATOM 5343 C C . GLY B 1 101 ? -7.754 -15.391 -1.043 1 95.75 101 GLY B C 1
ATOM 5344 O O . GLY B 1 101 ? -7.074 -15.195 -2.055 1 95.75 101 GLY B O 1
ATOM 5345 N N . THR B 1 102 ? -8.422 -16.5 -0.717 1 95.88 102 THR B N 1
ATOM 5346 C CA . THR B 1 102 ? -8.57 -17.578 -1.688 1 95.88 102 THR B CA 1
ATOM 5347 C C . THR B 1 102 ? -9.898 -17.469 -2.424 1 95.88 102 THR B C 1
ATOM 5349 O O . THR B 1 102 ? -10.961 -17.531 -1.803 1 95.88 102 THR B O 1
ATOM 5352 N N . TYR B 1 103 ? -9.781 -17.297 -3.734 1 96.81 103 TYR B N 1
ATOM 5353 C CA . TYR B 1 103 ? -10.961 -17.156 -4.574 1 96.81 103 TYR B CA 1
ATOM 5354 C C . TYR B 1 103 ? -11.203 -18.422 -5.398 1 96.81 103 TYR B C 1
ATOM 5356 O O . TYR B 1 103 ? -10.258 -19.016 -5.922 1 96.81 103 TYR B O 1
ATOM 5364 N N . MET B 1 104 ? -12.445 -18.828 -5.445 1 95.94 104 MET B N 1
ATOM 5365 C CA . MET B 1 104 ? -12.812 -20 -6.242 1 95.94 104 MET B CA 1
ATOM 5366 C C . MET B 1 104 ? -14.047 -19.703 -7.094 1 95.94 104 MET B C 1
ATOM 5368 O O . MET B 1 104 ? -15.055 -19.219 -6.586 1 95.94 104 MET B O 1
ATOM 5372 N N . CYS B 1 105 ? -13.938 -19.969 -8.367 1 96.62 105 CYS B N 1
ATOM 5373 C CA . CYS B 1 105 ? -15.031 -19.812 -9.32 1 96.62 105 CYS B CA 1
ATOM 5374 C C . CYS B 1 105 ? -15.914 -21.047 -9.352 1 96.62 105 CYS B C 1
ATOM 5376 O O . CYS B 1 105 ? -15.414 -22.172 -9.32 1 96.62 105 CYS B O 1
ATOM 5378 N N . ILE B 1 106 ? -17.25 -20.859 -9.383 1 97.06 106 ILE B N 1
ATOM 5379 C CA . ILE B 1 106 ? -18.234 -21.938 -9.508 1 97.06 106 ILE B CA 1
ATOM 5380 C C . ILE B 1 106 ? -19.016 -21.766 -10.805 1 97.06 106 ILE B C 1
ATOM 5382 O O . ILE B 1 106 ? -19.656 -20.734 -11.023 1 97.06 106 ILE B O 1
ATOM 5386 N N . ALA B 1 107 ? -18.922 -22.703 -11.641 1 97.81 107 ALA B N 1
ATOM 5387 C CA . ALA B 1 107 ? -19.719 -22.734 -12.859 1 97.81 107 ALA B CA 1
ATOM 5388 C C . ALA B 1 107 ? -20.922 -23.672 -12.703 1 97.81 107 ALA B C 1
ATOM 5390 O O . ALA B 1 107 ? -20.766 -24.812 -12.281 1 97.81 107 ALA B O 1
ATOM 5391 N N . SER B 1 108 ? -22.109 -23.141 -13.109 1 97.12 108 SER B N 1
ATOM 5392 C CA . SER B 1 108 ? -23.297 -23.938 -12.906 1 97.12 108 SER B CA 1
ATOM 5393 C C . SER B 1 108 ? -24.203 -23.906 -14.141 1 97.12 108 SER B C 1
ATOM 5395 O O . SER B 1 108 ? -24.25 -22.906 -14.852 1 97.12 108 SER B O 1
ATOM 5397 N N . ASN B 1 109 ? -24.781 -24.938 -14.414 1 93.31 109 ASN B N 1
ATOM 5398 C CA . ASN B 1 109 ? -25.875 -24.938 -15.367 1 93.31 109 ASN B CA 1
ATOM 5399 C C . ASN B 1 109 ? -27.109 -25.641 -14.812 1 93.31 109 ASN B C 1
ATOM 5401 O O . ASN B 1 109 ? -27 -26.438 -13.875 1 93.31 109 ASN B O 1
ATOM 5405 N N . VAL B 1 110 ? -28.25 -25.266 -15.281 1 92.38 110 VAL B N 1
ATOM 5406 C CA . VAL B 1 110 ? -29.531 -25.719 -14.75 1 92.38 110 VAL B CA 1
ATOM 5407 C C . VAL B 1 110 ? -30.234 -26.594 -15.789 1 92.38 110 VAL B C 1
ATOM 5409 O O . VAL B 1 110 ? -30.328 -26.219 -16.969 1 92.38 110 VAL B O 1
ATOM 5412 N N . PHE B 1 111 ? -30.719 -27.719 -15.25 1 88.81 111 PHE B N 1
ATOM 5413 C CA . PHE B 1 111 ? -31.469 -28.641 -16.078 1 88.81 111 PHE B CA 1
ATOM 5414 C C . PHE B 1 111 ? -32.938 -28.656 -15.68 1 88.81 111 PHE B C 1
ATOM 5416 O O . PHE B 1 111 ? -33.281 -28.906 -14.516 1 88.81 111 PHE B O 1
ATOM 5423 N N . ASP B 1 112 ? -33.812 -28.359 -16.609 1 85.88 112 ASP B N 1
ATOM 5424 C CA . ASP B 1 112 ? -35.25 -28.359 -16.344 1 85.88 112 ASP B CA 1
ATOM 5425 C C . ASP B 1 112 ? -35.844 -29.766 -16.547 1 85.88 112 ASP B C 1
ATOM 5427 O O . ASP B 1 112 ? -35.625 -30.375 -17.594 1 85.88 112 ASP B O 1
ATOM 5431 N N . ASN B 1 113 ? -36.312 -30.344 -15.469 1 77.62 113 ASN B N 1
ATOM 5432 C CA . ASN B 1 113 ? -36.969 -31.625 -15.547 1 77.62 113 ASN B CA 1
ATOM 5433 C C . ASN B 1 113 ? -38.438 -31.531 -15.094 1 77.62 113 ASN B C 1
ATOM 5435 O O . ASN B 1 113 ? -38.844 -30.516 -14.555 1 77.62 113 ASN B O 1
ATOM 5439 N N . GLU B 1 114 ? -39.281 -32.531 -15.516 1 68.88 114 GLU B N 1
ATOM 5440 C CA . GLU B 1 114 ? -40.688 -32.562 -15.102 1 68.88 114 GLU B CA 1
ATOM 5441 C C . GLU B 1 114 ? -40.812 -32.469 -13.586 1 68.88 114 GLU B C 1
ATOM 5443 O O . GLU B 1 114 ? -41.719 -31.828 -13.078 1 68.88 114 GLU B O 1
ATOM 5448 N N . GLY B 1 115 ? -39.875 -33.031 -12.867 1 67.25 115 GLY B N 1
ATOM 5449 C CA . GLY B 1 115 ? -39.969 -33.062 -11.422 1 67.25 115 GLY B CA 1
ATOM 5450 C C . GLY B 1 115 ? -39.25 -31.906 -10.75 1 67.25 115 GLY B C 1
ATOM 5451 O O . GLY B 1 115 ? -39.188 -31.828 -9.523 1 67.25 115 GLY B O 1
ATOM 5452 N N . GLY B 1 116 ? -38.75 -30.984 -11.562 1 78.75 116 GLY B N 1
ATOM 5453 C CA . GLY B 1 116 ? -38.094 -29.844 -10.938 1 78.75 116 GLY B CA 1
ATOM 5454 C C . GLY B 1 116 ? -36.781 -29.5 -11.586 1 78.75 116 GLY B C 1
ATOM 5455 O O . GLY B 1 116 ? -36.375 -30.109 -12.578 1 78.75 116 GLY B O 1
ATOM 5456 N N . ARG B 1 117 ? -36.156 -28.344 -11.047 1 84.12 117 ARG B N 1
ATOM 5457 C CA . ARG B 1 117 ? -34.906 -27.828 -11.578 1 84.12 117 ARG B CA 1
ATOM 5458 C C . ARG B 1 117 ? -33.719 -28.406 -10.812 1 84.12 117 ARG B C 1
ATOM 5460 O O . ARG B 1 117 ? -33.75 -28.469 -9.578 1 84.12 117 ARG B O 1
ATOM 5467 N N . VAL B 1 118 ? -32.75 -29 -11.656 1 86.75 118 VAL B N 1
ATOM 5468 C CA . VAL B 1 118 ? -31.531 -29.531 -11.055 1 86.75 118 VAL B CA 1
ATOM 5469 C C . VAL B 1 118 ? -30.344 -28.703 -11.531 1 86.75 118 VAL B C 1
ATOM 5471 O O . VAL B 1 118 ? -30.25 -28.344 -12.711 1 86.75 118 VAL B O 1
ATOM 5474 N N . THR B 1 119 ? -29.516 -28.406 -10.539 1 92.38 119 THR B N 1
ATOM 5475 C CA . THR B 1 119 ? -28.359 -27.594 -10.867 1 92.38 119 THR B CA 1
ATOM 5476 C C . THR B 1 119 ? -27.062 -28.391 -10.695 1 92.38 119 THR B C 1
ATOM 5478 O O . THR B 1 119 ? -26.844 -29.016 -9.656 1 92.38 119 THR B O 1
ATOM 5481 N N . ALA B 1 120 ? -26.297 -28.438 -11.797 1 95.38 120 ALA B N 1
ATOM 5482 C CA . ALA B 1 120 ? -24.938 -28.969 -11.703 1 95.38 120 ALA B CA 1
ATOM 5483 C C . ALA B 1 120 ? -23.922 -27.844 -11.523 1 95.38 120 ALA B C 1
ATOM 5485 O O . ALA B 1 120 ? -24.031 -26.797 -12.164 1 95.38 120 ALA B O 1
ATOM 5486 N N . ALA B 1 121 ? -23.016 -28.047 -10.547 1 96.94 121 ALA B N 1
ATOM 5487 C CA . ALA B 1 121 ? -22.047 -27 -10.25 1 96.94 121 ALA B CA 1
ATOM 5488 C C . ALA B 1 121 ? -20.625 -27.562 -10.172 1 96.94 121 ALA B C 1
ATOM 5490 O O . ALA B 1 121 ? -20.375 -28.516 -9.414 1 96.94 121 ALA B O 1
ATOM 5491 N N . SER B 1 122 ? -19.781 -26.969 -10.977 1 97.12 122 SER B N 1
ATOM 5492 C CA . SER B 1 122 ? -18.375 -27.344 -10.984 1 97.12 122 SER B CA 1
ATOM 5493 C C . SER B 1 122 ? -17.516 -26.25 -10.344 1 97.12 122 SER B C 1
ATOM 5495 O O . SER B 1 122 ? -17.797 -25.062 -10.492 1 97.12 122 SER B O 1
ATOM 5497 N N . PHE B 1 123 ? -16.406 -26.688 -9.641 1 95.88 123 PHE B N 1
ATOM 5498 C CA . PHE B 1 123 ? -15.5 -25.766 -8.961 1 95.88 123 PHE B CA 1
ATOM 5499 C C . PHE B 1 123 ? -14.188 -25.656 -9.727 1 95.88 123 PHE B C 1
ATOM 5501 O O . PHE B 1 123 ? -13.609 -26.656 -10.141 1 95.88 123 PHE B O 1
ATOM 5508 N N . ALA B 1 124 ? -13.828 -24.422 -9.805 1 95.88 124 ALA B N 1
ATOM 5509 C CA . ALA B 1 124 ? -12.492 -24.203 -10.352 1 95.88 124 ALA B CA 1
ATOM 5510 C C . ALA B 1 124 ? -11.422 -24.359 -9.273 1 95.88 124 ALA B C 1
ATOM 5512 O O . ALA B 1 124 ? -11.719 -24.234 -8.078 1 95.88 124 ALA B O 1
ATOM 5513 N N . PRO B 1 125 ? -10.164 -24.688 -9.75 1 94.25 125 PRO B N 1
ATOM 5514 C CA . PRO B 1 125 ? -9.07 -24.609 -8.781 1 94.25 125 PRO B CA 1
ATOM 5515 C C . PRO B 1 125 ? -8.984 -23.234 -8.094 1 94.25 125 PRO B C 1
ATOM 5517 O O . PRO B 1 125 ? -9.328 -22.219 -8.703 1 94.25 125 PRO B O 1
ATOM 5520 N N . PRO B 1 126 ? -8.516 -23.312 -6.863 1 95.25 126 PRO B N 1
ATOM 5521 C CA . PRO B 1 126 ? -8.461 -22.047 -6.121 1 95.25 126 PRO B CA 1
ATOM 5522 C C . PRO B 1 126 ? -7.391 -21.094 -6.652 1 95.25 126 PRO B C 1
ATOM 5524 O O . PRO B 1 126 ? -6.344 -21.547 -7.129 1 95.25 126 PRO B O 1
ATOM 5527 N N . VAL B 1 127 ? -7.676 -19.828 -6.547 1 96.75 127 VAL B N 1
ATOM 5528 C CA . VAL B 1 127 ? -6.727 -18.781 -6.867 1 96.75 127 VAL B CA 1
ATOM 5529 C C . VAL B 1 127 ? -6.477 -17.906 -5.629 1 96.75 127 VAL B C 1
ATOM 5531 O O . VAL B 1 127 ? -7.395 -17.266 -5.129 1 96.75 127 VAL B O 1
ATOM 5534 N N . LYS B 1 128 ? -5.281 -17.938 -5.16 1 96.38 128 LYS B N 1
ATOM 5535 C CA . LYS B 1 128 ? -4.902 -17.062 -4.047 1 96.38 128 LYS B CA 1
ATOM 5536 C C . LYS B 1 128 ? -4.371 -15.727 -4.551 1 96.38 128 LYS B C 1
ATOM 5538 O O . LYS B 1 128 ? -3.521 -15.688 -5.441 1 96.38 128 LYS B O 1
ATOM 5543 N N . ILE B 1 129 ? -4.883 -14.695 -4.004 1 96.31 129 ILE B N 1
ATOM 5544 C CA . ILE B 1 129 ? -4.48 -13.367 -4.449 1 96.31 129 ILE B CA 1
ATOM 5545 C C . ILE B 1 129 ? -3.943 -12.562 -3.266 1 96.31 129 ILE B C 1
ATOM 5547 O O . ILE B 1 129 ? -4.578 -12.5 -2.211 1 96.31 129 ILE B O 1
ATOM 5551 N N . PHE B 1 130 ? -2.756 -11.961 -3.453 1 95.44 130 PHE B N 1
ATOM 5552 C CA . PHE B 1 130 ? -2.115 -11.172 -2.412 1 95.44 130 PHE B CA 1
ATOM 5553 C C . PHE B 1 130 ? -1.628 -9.836 -2.969 1 95.44 130 PHE B C 1
ATOM 5555 O O . PHE B 1 130 ? -1.348 -9.719 -4.164 1 95.44 130 PHE B O 1
ATOM 5562 N N . GLN B 1 131 ? -1.617 -8.867 -2.105 1 91.81 131 GLN B N 1
ATOM 5563 C CA . GLN B 1 131 ? -0.975 -7.602 -2.436 1 91.81 131 GLN B CA 1
ATOM 5564 C C . GLN B 1 131 ? 0.521 -7.652 -2.141 1 91.81 131 GLN B C 1
ATOM 5566 O O . GLN B 1 131 ? 0.931 -8.016 -1.035 1 91.81 131 GLN B O 1
ATOM 5571 N N . THR B 1 132 ? 1.327 -7.375 -3.213 1 92.19 132 THR B N 1
ATOM 5572 C CA . THR B 1 132 ? 2.758 -7.262 -2.949 1 92.19 132 THR B CA 1
ATOM 5573 C C . THR B 1 132 ? 3.033 -6.152 -1.938 1 92.19 132 THR B C 1
ATOM 5575 O O . THR B 1 132 ? 2.531 -5.035 -2.078 1 92.19 132 THR B O 1
ATOM 5578 N N . ARG B 1 133 ? 3.803 -6.508 -0.95 1 90.81 133 ARG B N 1
ATOM 5579 C CA . ARG B 1 133 ? 4.07 -5.508 0.075 1 90.81 133 ARG B CA 1
ATOM 5580 C C . ARG B 1 133 ? 5.422 -5.75 0.739 1 90.81 133 ARG B C 1
ATOM 5582 O O . ARG B 1 133 ? 5.789 -6.895 1.013 1 90.81 133 ARG B O 1
ATOM 5589 N N . VAL B 1 134 ? 6.16 -4.77 0.814 1 92.56 134 VAL B N 1
ATOM 5590 C CA . VAL B 1 134 ? 7.328 -4.672 1.685 1 92.56 134 VAL B CA 1
ATOM 5591 C C . VAL B 1 134 ? 7.121 -3.557 2.707 1 92.56 134 VAL B C 1
ATOM 5593 O O . VAL B 1 134 ? 7.387 -2.387 2.422 1 92.56 134 VAL B O 1
ATOM 5596 N N . GLU B 1 135 ? 6.652 -3.902 3.809 1 90.88 135 GLU B N 1
ATOM 5597 C CA . GLU B 1 135 ? 6.285 -2.908 4.812 1 90.88 135 GLU B CA 1
ATOM 5598 C C . GLU B 1 135 ? 7.52 -2.277 5.445 1 90.88 135 GLU B C 1
ATOM 5600 O O . GLU B 1 135 ? 8.609 -2.85 5.395 1 90.88 135 GLU B O 1
ATOM 5605 N N . LYS B 1 136 ? 7.27 -1.123 6.008 1 91.12 136 LYS B N 1
ATOM 5606 C CA . LYS B 1 136 ? 8.336 -0.392 6.691 1 91.12 136 LYS B CA 1
ATOM 5607 C C . LYS B 1 136 ? 8.883 -1.191 7.867 1 91.12 136 LYS B C 1
ATOM 5609 O O . LYS B 1 136 ? 8.125 -1.822 8.602 1 91.12 136 LYS B O 1
ATOM 5614 N N . PHE B 1 137 ? 10.258 -1.121 7.98 1 93.62 137 PHE B N 1
ATOM 5615 C CA . PHE B 1 137 ? 10.875 -1.712 9.164 1 93.62 137 PHE B CA 1
ATOM 5616 C C . PHE B 1 137 ? 10.414 -0.998 10.43 1 93.62 137 PHE B C 1
ATOM 5618 O O . PHE B 1 137 ? 10.141 0.206 10.406 1 93.62 137 PHE B O 1
ATOM 5625 N N . ILE B 1 138 ? 10.281 -1.7 11.5 1 91.94 138 ILE B N 1
ATOM 5626 C CA . ILE B 1 138 ? 10.023 -1.061 12.789 1 91.94 138 ILE B CA 1
ATOM 5627 C C . ILE B 1 138 ? 11.219 -0.201 13.188 1 91.94 138 ILE B C 1
ATOM 5629 O O . ILE B 1 138 ? 12.352 -0.684 13.227 1 91.94 138 ILE B O 1
ATOM 5633 N N . ASP B 1 139 ? 10.945 1.029 13.406 1 89.81 139 ASP B N 1
ATOM 5634 C CA . ASP B 1 139 ? 12.031 1.941 13.75 1 89.81 139 ASP B CA 1
ATOM 5635 C C . ASP B 1 139 ? 12.766 1.472 15.008 1 89.81 139 ASP B C 1
ATOM 5637 O O . ASP B 1 139 ? 12.141 1.07 15.992 1 89.81 139 ASP B O 1
ATOM 5641 N N . ALA B 1 140 ? 14.086 1.416 14.898 1 93 140 ALA B N 1
ATOM 5642 C CA . ALA B 1 140 ? 14.953 0.999 16 1 93 140 ALA B CA 1
ATOM 5643 C C . ALA B 1 140 ? 16.266 1.777 15.992 1 93 140 ALA B C 1
ATOM 5645 O O . ALA B 1 140 ? 16.688 2.293 14.953 1 93 140 ALA B O 1
ATOM 5646 N N . PRO B 1 141 ? 16.844 1.957 17.188 1 92.62 141 PRO B N 1
ATOM 5647 C CA . PRO B 1 141 ? 18.156 2.6 17.203 1 92.62 141 PRO B CA 1
ATOM 5648 C C . PRO B 1 141 ? 19.203 1.827 16.406 1 92.62 141 PRO B C 1
ATOM 5650 O O . PRO B 1 141 ? 19 0.646 16.109 1 92.62 141 PRO B O 1
ATOM 5653 N N . GLU B 1 142 ? 20.188 2.494 16.031 1 92.12 142 GLU B N 1
ATOM 5654 C CA . GLU B 1 142 ? 21.266 1.864 15.281 1 92.12 142 GLU B CA 1
ATOM 5655 C C . GLU B 1 142 ? 21.891 0.72 16.078 1 92.12 142 GLU B C 1
ATOM 5657 O O . GLU B 1 142 ? 22.016 0.802 17.297 1 92.12 142 GLU B O 1
ATOM 5662 N N . THR B 1 143 ? 22.203 -0.336 15.383 1 93.31 143 THR B N 1
ATOM 5663 C CA . THR B 1 143 ? 22.922 -1.46 15.977 1 93.31 143 THR B CA 1
ATOM 5664 C C . THR B 1 143 ? 24.422 -1.291 15.812 1 93.31 143 THR B C 1
ATOM 5666 O O . THR B 1 143 ? 24.906 -0.996 14.719 1 93.31 143 THR B O 1
ATOM 5669 N N . ARG B 1 144 ? 25.188 -1.459 16.953 1 94.44 144 ARG B N 1
ATOM 5670 C CA . ARG B 1 144 ? 26.641 -1.304 16.922 1 94.44 144 ARG B CA 1
ATOM 5671 C C . ARG B 1 144 ? 27.328 -2.619 17.25 1 94.44 144 ARG B C 1
ATOM 5673 O O . ARG B 1 144 ? 26.891 -3.352 18.141 1 94.44 144 ARG B O 1
ATOM 5680 N N . GLN B 1 145 ? 28.281 -2.951 16.406 1 96.12 145 GLN B N 1
ATOM 5681 C CA . GLN B 1 145 ? 29.109 -4.137 16.625 1 96.12 145 GLN B CA 1
ATOM 5682 C C . GLN B 1 145 ? 30.594 -3.809 16.484 1 96.12 145 GLN B C 1
ATOM 5684 O O . GLN B 1 145 ? 30.984 -3.031 15.609 1 96.12 145 GLN B O 1
ATOM 5689 N N . GLN B 1 146 ? 31.328 -4.332 17.359 1 96.88 146 GLN B N 1
ATOM 5690 C CA . GLN B 1 146 ? 32.781 -4.227 17.297 1 96.88 146 GLN B CA 1
ATOM 5691 C C . GLN B 1 146 ? 33.406 -5.602 17.109 1 96.88 146 GLN B C 1
ATOM 5693 O O . GLN B 1 146 ? 33.062 -6.555 17.797 1 96.88 146 GLN B O 1
ATOM 5698 N N . VAL B 1 147 ? 34.312 -5.707 16.156 1 97.38 147 VAL B N 1
ATOM 5699 C CA . VAL B 1 147 ? 34.969 -6.98 15.859 1 97.38 147 VAL B CA 1
ATOM 5700 C C . VAL B 1 147 ? 36.469 -6.762 15.641 1 97.38 147 VAL B C 1
ATOM 5702 O O . VAL B 1 147 ? 36.906 -5.66 15.281 1 97.38 147 VAL B O 1
ATOM 5705 N N . THR B 1 148 ? 37.219 -7.77 15.984 1 97.06 148 THR B N 1
ATOM 5706 C CA . THR B 1 148 ? 38.656 -7.734 15.672 1 97.06 148 THR B CA 1
ATOM 5707 C C . THR B 1 148 ? 38.875 -8.148 14.227 1 97.06 148 THR B C 1
ATOM 5709 O O . THR B 1 148 ? 38.25 -9.086 13.727 1 97.06 148 THR B O 1
ATOM 5712 N N . GLU B 1 149 ? 39.781 -7.41 13.57 1 97.12 149 GLU B N 1
ATOM 5713 C CA . GLU B 1 149 ? 40.094 -7.715 12.172 1 97.12 149 GLU B CA 1
ATOM 5714 C C . GLU B 1 149 ? 40.406 -9.195 11.984 1 97.12 149 GLU B C 1
ATOM 5716 O O . GLU B 1 149 ? 41.031 -9.82 12.844 1 97.12 149 GLU B O 1
ATOM 5721 N N . TYR B 1 150 ? 39.906 -9.82 10.852 1 96.88 150 TYR B N 1
ATOM 5722 C CA . TYR B 1 150 ? 40.094 -11.188 10.391 1 96.88 150 TYR B CA 1
ATOM 5723 C C . TYR B 1 150 ? 39.219 -12.156 11.18 1 96.88 150 TYR B C 1
ATOM 5725 O O . TYR B 1 150 ? 39.375 -13.375 11.031 1 96.88 150 TYR B O 1
ATOM 5733 N N . ASN B 1 151 ? 38.406 -11.609 12.031 1 96.75 151 ASN B N 1
ATOM 5734 C CA . ASN B 1 151 ? 37.438 -12.438 12.711 1 96.75 151 ASN B CA 1
ATOM 5735 C C . ASN B 1 151 ? 36.031 -12.289 12.078 1 96.75 151 ASN B C 1
ATOM 5737 O O . ASN B 1 151 ? 35.812 -11.352 11.32 1 96.75 151 ASN B O 1
ATOM 5741 N N . TYR B 1 152 ? 35.188 -13.219 12.445 1 96.88 152 TYR B N 1
ATOM 5742 C CA . TYR B 1 152 ? 33.844 -13.297 11.906 1 96.88 152 TYR B CA 1
ATOM 5743 C C . TYR B 1 152 ? 32.969 -12.148 12.422 1 96.88 152 TYR B C 1
ATOM 5745 O O . TYR B 1 152 ? 33.094 -11.727 13.57 1 96.88 152 TYR B O 1
ATOM 5753 N N . ALA B 1 153 ? 32.156 -11.617 11.547 1 97.25 153 ALA B N 1
ATOM 5754 C CA . ALA B 1 153 ? 31.156 -10.625 11.922 1 97.25 153 ALA B CA 1
ATOM 5755 C C . ALA B 1 153 ? 29.828 -10.875 11.203 1 97.25 153 ALA B C 1
ATOM 5757 O O . ALA B 1 153 ? 29.812 -11.484 10.125 1 97.25 153 ALA B O 1
ATOM 5758 N N . VAL B 1 154 ? 28.719 -10.523 11.82 1 97.31 154 VAL B N 1
ATOM 5759 C CA . VAL B 1 154 ? 27.406 -10.648 11.188 1 97.31 154 VAL B CA 1
ATOM 5760 C C . VAL B 1 154 ? 26.562 -9.422 11.508 1 97.31 154 VAL B C 1
ATOM 5762 O O . VAL B 1 154 ? 26.531 -8.961 12.656 1 97.31 154 VAL B O 1
ATOM 5765 N N . LEU B 1 155 ? 26 -8.797 10.516 1 96.5 155 LEU B N 1
ATOM 5766 C CA . LEU B 1 155 ? 25.047 -7.711 10.688 1 96.5 155 LEU B CA 1
ATOM 5767 C C . LEU B 1 155 ? 23.625 -8.203 10.453 1 96.5 155 LEU B C 1
ATOM 5769 O O . LEU B 1 155 ? 23.297 -8.703 9.375 1 96.5 155 LEU B O 1
ATOM 5773 N N . PRO B 1 156 ? 22.812 -8.094 11.445 1 96.06 156 PRO B N 1
ATOM 5774 C CA . PRO B 1 156 ? 21.453 -8.609 11.312 1 96.06 156 PRO B CA 1
ATOM 5775 C C . PRO B 1 156 ? 20.547 -7.684 10.5 1 96.06 156 PRO B C 1
ATOM 5777 O O . PRO B 1 156 ? 20.656 -6.457 10.602 1 96.06 156 PRO B O 1
ATOM 5780 N N . CYS B 1 157 ? 19.781 -8.195 9.625 1 95.69 157 CYS B N 1
ATOM 5781 C CA . CYS B 1 157 ? 18.641 -7.488 9.047 1 95.69 157 CYS B CA 1
ATOM 5782 C C . CYS B 1 157 ? 17.406 -7.613 9.93 1 95.69 157 CYS B C 1
ATOM 5784 O O . CYS B 1 157 ? 16.5 -8.391 9.633 1 95.69 157 CYS B O 1
ATOM 5786 N N . ALA B 1 158 ? 17.297 -6.781 10.914 1 93.81 158 ALA B N 1
ATOM 5787 C CA . ALA B 1 158 ? 16.328 -6.938 11.992 1 93.81 158 ALA B CA 1
ATOM 5788 C C . ALA B 1 158 ? 15.133 -6.004 11.797 1 93.81 158 ALA B C 1
ATOM 5790 O O . ALA B 1 158 ? 15.164 -5.121 10.938 1 93.81 158 ALA B O 1
ATOM 5791 N N . ASN B 1 159 ? 14.07 -6.289 12.578 1 94.81 159 ASN B N 1
ATOM 5792 C CA . ASN B 1 159 ? 12.898 -5.434 12.68 1 94.81 159 ASN B CA 1
ATOM 5793 C C . ASN B 1 159 ? 12.18 -5.305 11.336 1 94.81 159 ASN B C 1
ATOM 5795 O O . ASN B 1 159 ? 11.727 -4.219 10.977 1 94.81 159 ASN B O 1
ATOM 5799 N N . LYS B 1 160 ? 12.133 -6.359 10.672 1 93.81 160 LYS B N 1
ATOM 5800 C CA . LYS B 1 160 ? 11.469 -6.375 9.367 1 93.81 160 LYS B CA 1
ATOM 5801 C C . LYS B 1 160 ? 9.953 -6.266 9.523 1 93.81 160 LYS B C 1
ATOM 5803 O O . LYS B 1 160 ? 9.383 -6.828 10.453 1 93.81 160 LYS B O 1
ATOM 5808 N N . GLY B 1 161 ? 9.406 -5.551 8.602 1 90.69 161 GLY B N 1
ATOM 5809 C CA . GLY B 1 161 ? 7.961 -5.613 8.484 1 90.69 161 GLY B CA 1
ATOM 5810 C C . GLY B 1 161 ? 7.473 -6.805 7.684 1 90.69 161 GLY B C 1
ATOM 5811 O O . GLY B 1 161 ? 8.258 -7.688 7.336 1 90.69 161 GLY B O 1
ATOM 5812 N N . GLU B 1 162 ? 6.199 -6.859 7.488 1 91.88 162 GLU B N 1
ATOM 5813 C CA . GLU B 1 162 ? 5.617 -7.938 6.699 1 91.88 162 GLU B CA 1
ATOM 5814 C C . GLU B 1 162 ? 6.094 -7.883 5.25 1 91.88 162 GLU B C 1
ATOM 5816 O O . GLU B 1 162 ? 6.16 -6.809 4.652 1 91.88 162 GLU B O 1
ATOM 5821 N N . VAL B 1 163 ? 6.492 -8.984 4.75 1 93.81 163 VAL B N 1
ATOM 5822 C CA . VAL B 1 163 ? 6.941 -9.086 3.367 1 93.81 163 VAL B CA 1
ATOM 5823 C C . VAL B 1 163 ? 6.125 -10.141 2.633 1 93.81 163 VAL B C 1
ATOM 5825 O O . VAL B 1 163 ? 6.09 -11.305 3.047 1 93.81 163 VAL B O 1
ATOM 5828 N N . VAL B 1 164 ? 5.449 -9.703 1.64 1 93.62 164 VAL B N 1
ATOM 5829 C CA . VAL B 1 164 ? 4.629 -10.586 0.821 1 93.62 164 VAL B CA 1
ATOM 5830 C C . VAL B 1 164 ? 4.922 -10.344 -0.658 1 93.62 164 VAL B C 1
ATOM 5832 O O . VAL B 1 164 ? 4.895 -9.203 -1.126 1 93.62 164 VAL B O 1
ATOM 5835 N N . GLY B 1 165 ? 5.258 -11.359 -1.39 1 91.62 165 GLY B N 1
ATOM 5836 C CA . GLY B 1 165 ? 5.5 -11.227 -2.816 1 91.62 165 GLY B CA 1
ATOM 5837 C C . GLY B 1 165 ? 6.301 -12.375 -3.396 1 91.62 165 GLY B C 1
ATOM 5838 O O . GLY B 1 165 ? 6.812 -13.219 -2.656 1 91.62 165 GLY B O 1
ATOM 5839 N N . SER B 1 166 ? 6.406 -12.469 -4.773 1 87.5 166 SER B N 1
ATOM 5840 C CA . SER B 1 166 ? 7.094 -13.578 -5.43 1 87.5 166 SER B CA 1
ATOM 5841 C C . SER B 1 166 ? 8.539 -13.211 -5.762 1 87.5 166 SER B C 1
ATOM 5843 O O . SER B 1 166 ? 9.383 -14.094 -5.918 1 87.5 166 SER B O 1
ATOM 5845 N N . ASP B 1 167 ? 8.938 -12.023 -5.969 1 90.62 167 ASP B N 1
ATOM 5846 C CA . ASP B 1 167 ? 10.266 -11.609 -6.402 1 90.62 167 ASP B CA 1
ATOM 5847 C C . ASP B 1 167 ? 10.914 -10.68 -5.379 1 90.62 167 ASP B C 1
ATOM 5849 O O . ASP B 1 167 ? 11.367 -9.586 -5.73 1 90.62 167 ASP B O 1
ATOM 5853 N N . ILE B 1 168 ? 11.016 -11.211 -4.188 1 93.19 168 ILE B N 1
ATOM 5854 C CA . ILE B 1 168 ? 11.57 -10.453 -3.07 1 93.19 168 ILE B CA 1
ATOM 5855 C C . ILE B 1 168 ? 13.055 -10.781 -2.916 1 93.19 168 ILE B C 1
ATOM 5857 O O . ILE B 1 168 ? 13.453 -11.945 -2.973 1 93.19 168 ILE B O 1
ATOM 5861 N N . ASN B 1 169 ? 13.852 -9.797 -2.807 1 91.44 169 ASN B N 1
ATOM 5862 C CA . ASN B 1 169 ? 15.289 -9.945 -2.605 1 91.44 169 ASN B CA 1
ATOM 5863 C C . ASN B 1 169 ? 15.789 -9.078 -1.46 1 91.44 169 ASN B C 1
ATOM 5865 O O . ASN B 1 169 ? 15.188 -8.039 -1.152 1 91.44 169 ASN B O 1
ATOM 5869 N N . THR B 1 170 ? 16.812 -9.547 -0.823 1 92.75 170 THR B N 1
ATOM 5870 C CA . THR B 1 170 ? 17.438 -8.758 0.223 1 92.75 170 THR B CA 1
ATOM 5871 C C . THR B 1 170 ? 18.859 -8.367 -0.18 1 92.75 170 THR B C 1
ATOM 5873 O O . THR B 1 170 ? 19.625 -9.203 -0.677 1 92.75 170 THR B O 1
ATOM 5876 N N . ASN B 1 171 ? 19.172 -7.129 -0.065 1 91.25 171 ASN B N 1
ATOM 5877 C CA . ASN B 1 171 ? 20.5 -6.594 -0.324 1 91.25 171 ASN B CA 1
ATOM 5878 C C . ASN B 1 171 ? 20.953 -5.641 0.782 1 91.25 171 ASN B C 1
ATOM 5880 O O . ASN B 1 171 ? 20.156 -5.285 1.657 1 91.25 171 ASN B O 1
ATOM 5884 N N . TRP B 1 172 ? 22.172 -5.34 0.773 1 92.56 172 TRP B N 1
ATOM 5885 C CA . TRP B 1 172 ? 22.703 -4.398 1.75 1 92.56 172 TRP B CA 1
ATOM 5886 C C . TRP B 1 172 ? 23.297 -3.174 1.059 1 92.56 172 TRP B C 1
ATOM 5888 O O . TRP B 1 172 ? 23.891 -3.287 -0.016 1 92.56 172 TRP B O 1
ATOM 5898 N N . TYR B 1 173 ? 23.109 -2.068 1.787 1 89.19 173 TYR B N 1
ATOM 5899 C CA . TYR B 1 173 ? 23.5 -0.779 1.228 1 89.19 173 TYR B CA 1
ATOM 5900 C C . TYR B 1 173 ? 24.391 -0.009 2.199 1 89.19 173 TYR B C 1
ATOM 5902 O O . TYR B 1 173 ? 24.375 -0.265 3.404 1 89.19 173 TYR B O 1
ATOM 5910 N N . GLU B 1 174 ? 25.219 0.914 1.627 1 86.56 174 GLU B N 1
ATOM 5911 C CA . GLU B 1 174 ? 26.172 1.671 2.441 1 86.56 174 GLU B CA 1
ATOM 5912 C C . GLU B 1 174 ? 25.594 3.031 2.832 1 86.56 174 GLU B C 1
ATOM 5914 O O . GLU B 1 174 ? 26.203 3.768 3.609 1 86.56 174 GLU B O 1
ATOM 5919 N N . SER B 1 175 ? 24.578 3.475 2.307 1 75.19 175 SER B N 1
ATOM 5920 C CA . SER B 1 175 ? 23.938 4.75 2.617 1 75.19 175 SER B CA 1
ATOM 5921 C C . SER B 1 175 ? 22.453 4.734 2.256 1 75.19 175 SER B C 1
ATOM 5923 O O . SER B 1 175 ? 21.984 3.807 1.595 1 75.19 175 SER B O 1
ATOM 5925 N N . GLU B 1 176 ? 21.875 5.738 2.736 1 69 176 GLU B N 1
ATOM 5926 C CA . GLU B 1 176 ? 20.469 5.898 2.408 1 69 176 GLU B CA 1
ATOM 5927 C C . GLU B 1 176 ? 20.266 6.18 0.921 1 69 176 GLU B C 1
ATOM 5929 O O . GLU B 1 176 ? 19.172 5.984 0.382 1 69 176 GLU B O 1
ATOM 5934 N N . LYS B 1 177 ? 21.406 6.691 0.388 1 62.78 177 LYS B N 1
ATOM 5935 C CA . LYS B 1 177 ? 21.312 6.934 -1.05 1 62.78 177 LYS B CA 1
ATOM 5936 C C . LYS B 1 177 ? 21.578 5.652 -1.839 1 62.78 177 LYS B C 1
ATOM 5938 O O . LYS B 1 177 ? 21.656 5.68 -3.068 1 62.78 177 LYS B O 1
ATOM 5943 N N . SER B 1 178 ? 21.703 4.43 -1.215 1 60.84 178 SER B N 1
ATOM 5944 C CA . SER B 1 178 ? 21.562 3.037 -1.63 1 60.84 178 SER B CA 1
ATOM 5945 C C . SER B 1 178 ? 22.75 2.588 -2.48 1 60.84 178 SER B C 1
ATOM 5947 O O . SER B 1 178 ? 22.578 2.184 -3.633 1 60.84 178 SER B O 1
ATOM 5949 N N . LYS B 1 179 ? 24 2.834 -2.084 1 68.44 179 LYS B N 1
ATOM 5950 C CA . LYS B 1 179 ? 25.125 2.16 -2.723 1 68.44 179 LYS B CA 1
ATOM 5951 C C . LYS B 1 179 ? 25.266 0.724 -2.227 1 68.44 179 LYS B C 1
ATOM 5953 O O . LYS B 1 179 ? 25.438 0.489 -1.028 1 68.44 179 LYS B O 1
ATOM 5958 N N . ASP B 1 180 ? 25.188 -0.228 -3.166 1 76.44 180 ASP B N 1
ATOM 5959 C CA . ASP B 1 180 ? 25.203 -1.644 -2.814 1 76.44 180 ASP B CA 1
ATOM 5960 C C . ASP B 1 180 ? 26.531 -2.033 -2.164 1 76.44 180 ASP B C 1
ATOM 5962 O O . ASP B 1 180 ? 27.594 -1.564 -2.582 1 76.44 180 ASP B O 1
ATOM 5966 N N . VAL B 1 181 ? 26.391 -2.834 -1.243 1 76.5 181 VAL B N 1
ATOM 5967 C CA . VAL B 1 181 ? 27.562 -3.426 -0.625 1 76.5 181 VAL B CA 1
ATOM 5968 C C . VAL B 1 181 ? 28.125 -4.527 -1.523 1 76.5 181 VAL B C 1
ATOM 5970 O O . VAL B 1 181 ? 27.375 -5.402 -1.975 1 76.5 181 VAL B O 1
ATOM 5973 N N . SER B 1 182 ? 29.422 -4.395 -1.808 1 76.44 182 SER B N 1
ATOM 5974 C CA . SER B 1 182 ? 30.078 -5.438 -2.59 1 76.44 182 SER B CA 1
ATOM 5975 C C . SER B 1 182 ? 30.219 -6.727 -1.788 1 76.44 182 SER B C 1
ATOM 5977 O O . SER B 1 182 ? 30.516 -6.691 -0.596 1 76.44 182 SER B O 1
ATOM 5979 N N . MET B 1 183 ? 30.078 -7.875 -2.42 1 81.69 183 MET B N 1
ATOM 5980 C CA . MET B 1 183 ? 30.219 -9.164 -1.742 1 81.69 183 MET B CA 1
ATOM 5981 C C . MET B 1 183 ? 31.672 -9.602 -1.686 1 81.69 183 MET B C 1
ATOM 5983 O O . MET B 1 183 ? 32 -10.594 -1.031 1 81.69 183 MET B O 1
ATOM 5987 N N . ASP B 1 184 ? 32.531 -8.875 -2.184 1 84.19 184 ASP B N 1
ATOM 5988 C CA . ASP B 1 184 ? 33.969 -8.992 -2.055 1 84.19 184 ASP B CA 1
ATOM 5989 C C . ASP B 1 184 ? 34.438 -10.414 -2.357 1 84.19 184 ASP B C 1
ATOM 5991 O O . ASP B 1 184 ? 35.125 -11.031 -1.539 1 84.19 184 ASP B O 1
ATOM 5995 N N . SER B 1 185 ? 34.094 -10.984 -3.51 1 77.12 185 SER B N 1
ATOM 5996 C CA . SER B 1 185 ? 34.5 -12.289 -4.031 1 77.12 185 SER B CA 1
ATOM 5997 C C . SER B 1 185 ? 34.156 -13.406 -3.055 1 77.12 185 SER B C 1
ATOM 5999 O O . SER B 1 185 ? 35 -14.289 -2.799 1 77.12 185 SER B O 1
ATOM 6001 N N . GLY B 1 186 ? 33.156 -13.266 -2.307 1 86.06 186 GLY B N 1
ATOM 6002 C CA . GLY B 1 186 ? 32.656 -14.344 -1.471 1 86.06 186 GLY B CA 1
ATOM 6003 C C . GLY B 1 186 ? 33 -14.172 -0.002 1 86.06 186 GLY B C 1
ATOM 6004 O O . GLY B 1 186 ? 32.594 -14.977 0.835 1 86.06 186 GLY B O 1
ATOM 6005 N N . ARG B 1 187 ? 33.719 -13.211 0.341 1 93.88 187 ARG B N 1
ATOM 6006 C CA . ARG B 1 187 ? 34.031 -12.945 1.746 1 93.88 187 ARG B CA 1
ATOM 6007 C C . ARG B 1 187 ? 32.75 -12.547 2.5 1 93.88 187 ARG B C 1
ATOM 6009 O O . ARG B 1 187 ? 32.594 -12.898 3.672 1 93.88 187 ARG B O 1
ATOM 6016 N N . LEU B 1 188 ? 31.906 -11.805 1.827 1 94.12 188 LEU B N 1
ATOM 6017 C CA . LEU B 1 188 ? 30.609 -11.438 2.387 1 94.12 188 LEU B CA 1
ATOM 6018 C C . LEU B 1 188 ? 29.5 -12.281 1.778 1 94.12 188 LEU B C 1
ATOM 6020 O O . LEU B 1 188 ? 29.609 -12.734 0.638 1 94.12 188 LEU B O 1
ATOM 6024 N N . PHE B 1 189 ? 28.469 -12.477 2.615 1 92.25 189 PHE B N 1
ATOM 6025 C CA . PHE B 1 189 ? 27.344 -13.312 2.18 1 92.25 189 PHE B CA 1
ATOM 6026 C C . PHE B 1 189 ? 26.062 -12.883 2.861 1 92.25 189 PHE B C 1
ATOM 6028 O O . PHE B 1 189 ? 26.047 -12.57 4.055 1 92.25 189 PHE B O 1
ATOM 6035 N N . ILE B 1 190 ? 25 -12.859 2.059 1 94.25 190 ILE B N 1
ATOM 6036 C CA . ILE B 1 190 ? 23.672 -12.594 2.605 1 94.25 190 ILE B CA 1
ATOM 6037 C C . ILE B 1 190 ? 22.891 -13.898 2.736 1 94.25 190 ILE B C 1
ATOM 6039 O O . ILE B 1 190 ? 22.672 -14.594 1.745 1 94.25 190 ILE B O 1
ATOM 6043 N N . ASP B 1 191 ? 22.484 -14.164 3.887 1 94 191 ASP B N 1
ATOM 6044 C CA . ASP B 1 191 ? 21.75 -15.414 4.07 1 94 191 ASP B CA 1
ATOM 6045 C C . ASP B 1 191 ? 20.281 -15.25 3.715 1 94 191 ASP B C 1
ATOM 6047 O O . ASP B 1 191 ? 19.844 -14.164 3.305 1 94 191 ASP B O 1
ATOM 6051 N N . GLN B 1 192 ? 19.5 -16.297 3.848 1 90.94 192 GLN B N 1
ATOM 6052 C CA . GLN B 1 192 ? 18.094 -16.297 3.422 1 90.94 192 GLN B CA 1
ATOM 6053 C C . GLN B 1 192 ? 17.25 -15.391 4.312 1 90.94 192 GLN B C 1
ATOM 6055 O O . GLN B 1 192 ? 16.172 -14.945 3.908 1 90.94 192 GLN B O 1
ATOM 6060 N N . GLU B 1 193 ? 17.75 -15.172 5.512 1 92.25 193 GLU B N 1
ATOM 6061 C CA . GLU B 1 193 ? 17.031 -14.281 6.418 1 92.25 193 GLU B CA 1
ATOM 6062 C C . GLU B 1 193 ? 17.422 -12.82 6.172 1 92.25 193 GLU B C 1
ATOM 6064 O O . GLU B 1 193 ? 16.812 -11.906 6.73 1 92.25 193 GLU B O 1
ATOM 6069 N N . GLY B 1 194 ? 18.438 -12.641 5.391 1 94.75 194 GLY B N 1
ATOM 6070 C CA . GLY B 1 194 ? 18.844 -11.297 4.992 1 94.75 194 GLY B CA 1
ATOM 6071 C C . GLY B 1 194 ? 20.031 -10.781 5.773 1 94.75 194 GLY B C 1
ATOM 6072 O O . GLY B 1 194 ? 20.484 -9.648 5.562 1 94.75 194 GLY B O 1
ATOM 6073 N N . ASN B 1 195 ? 20.594 -11.523 6.633 1 96.12 195 ASN B N 1
ATOM 6074 C CA . ASN B 1 195 ? 21.75 -11.07 7.414 1 96.12 195 ASN B CA 1
ATOM 6075 C C . ASN B 1 195 ? 23.016 -11.031 6.57 1 96.12 195 ASN B C 1
ATOM 6077 O O . ASN B 1 195 ? 23.203 -11.875 5.691 1 96.12 195 ASN B O 1
ATOM 6081 N N . LEU B 1 196 ? 23.812 -10.094 6.871 1 96.69 196 LEU B N 1
ATOM 6082 C CA . LEU B 1 196 ? 25.078 -9.945 6.168 1 96.69 196 LEU B CA 1
ATOM 6083 C C . LEU B 1 196 ? 26.219 -10.547 6.977 1 96.69 196 LEU B C 1
ATOM 6085 O O . LEU B 1 196 ? 26.531 -10.07 8.07 1 96.69 196 LEU B O 1
ATOM 6089 N N . HIS B 1 197 ? 26.859 -11.562 6.426 1 96.56 197 HIS B N 1
ATOM 6090 C CA . HIS B 1 197 ? 27.953 -12.266 7.086 1 96.56 197 HIS B CA 1
ATOM 6091 C C . HIS B 1 197 ? 29.297 -11.859 6.5 1 96.56 197 HIS B C 1
ATOM 6093 O O . HIS B 1 197 ? 29.422 -11.719 5.281 1 96.56 197 HIS B O 1
ATOM 6099 N N . PHE B 1 198 ? 30.234 -11.68 7.422 1 96.69 198 PHE B N 1
ATOM 6100 C CA . PHE B 1 198 ? 31.641 -11.531 7.062 1 96.69 198 PHE B CA 1
ATOM 6101 C C . PHE B 1 198 ? 32.438 -12.758 7.492 1 96.69 198 PHE B C 1
ATOM 6103 O O . PHE B 1 198 ? 32.594 -13.008 8.688 1 96.69 198 PHE B O 1
ATOM 6110 N N . SER B 1 199 ? 32.906 -13.523 6.461 1 96.5 199 SER B N 1
ATOM 6111 C CA . SER B 1 199 ? 33.781 -14.641 6.859 1 96.5 199 SER B CA 1
ATOM 6112 C C . SER B 1 199 ? 34.906 -14.172 7.777 1 96.5 199 SER B C 1
ATOM 6114 O O . SER B 1 199 ? 35.25 -14.867 8.734 1 96.5 199 SER B O 1
ATOM 6116 N N . PHE B 1 200 ? 35.469 -13.078 7.391 1 96.69 200 PHE B N 1
ATOM 6117 C CA . PHE B 1 200 ? 36.375 -12.312 8.25 1 96.69 200 PHE B CA 1
ATOM 6118 C C . PHE B 1 200 ? 36.25 -10.828 7.949 1 96.69 200 PHE B C 1
ATOM 6120 O O . PHE B 1 200 ? 36.031 -10.43 6.805 1 96.69 200 PHE B O 1
ATOM 6127 N N . ALA B 1 201 ? 36.438 -10.078 9.016 1 96.88 201 ALA B N 1
ATOM 6128 C CA . ALA B 1 201 ? 36.344 -8.625 8.859 1 96.88 201 ALA B CA 1
ATOM 6129 C C . ALA B 1 201 ? 37.656 -8.023 8.406 1 96.88 201 ALA B C 1
ATOM 6131 O O . ALA B 1 201 ? 38.719 -8.57 8.68 1 96.88 201 ALA B O 1
ATOM 6132 N N . ARG B 1 202 ? 37.594 -6.926 7.66 1 95.62 202 ARG B N 1
ATOM 6133 C CA . ARG B 1 202 ? 38.719 -6.09 7.281 1 95.62 202 ARG B CA 1
ATOM 6134 C C . ARG B 1 202 ? 38.562 -4.672 7.816 1 95.62 202 ARG B C 1
ATOM 6136 O O . ARG B 1 202 ? 37.438 -4.238 8.109 1 95.62 202 ARG B O 1
ATOM 6143 N N . ILE B 1 203 ? 39.656 -4 7.879 1 94.81 203 ILE B N 1
ATOM 6144 C CA . ILE B 1 203 ? 39.594 -2.621 8.352 1 94.81 203 ILE B CA 1
ATOM 6145 C C . ILE B 1 203 ? 38.75 -1.781 7.418 1 94.81 203 ILE B C 1
ATOM 6147 O O . ILE B 1 203 ? 38.062 -0.85 7.855 1 94.81 203 ILE B O 1
ATOM 6151 N N . SER B 1 204 ? 38.688 -2.113 6.117 1 92 204 SER B N 1
ATOM 6152 C CA . SER B 1 204 ? 37.906 -1.38 5.121 1 92 204 SER B CA 1
ATOM 6153 C C . SER B 1 204 ? 36.406 -1.571 5.336 1 92 204 SER B C 1
ATOM 6155 O O . SER B 1 204 ? 35.594 -0.831 4.777 1 92 204 SER B O 1
ATOM 6157 N N . ASP B 1 205 ? 36.062 -2.598 6.117 1 94.12 205 ASP B N 1
ATOM 6158 C CA . ASP B 1 205 ? 34.625 -2.861 6.387 1 94.12 205 ASP B CA 1
ATOM 6159 C C . ASP B 1 205 ? 34.094 -1.912 7.453 1 94.12 205 ASP B C 1
ATOM 6161 O O . ASP B 1 205 ? 32.875 -1.805 7.637 1 94.12 205 ASP B O 1
ATOM 6165 N N . ALA B 1 206 ? 34.969 -1.213 8.148 1 94.31 206 ALA B N 1
ATOM 6166 C CA . ALA B 1 206 ? 34.562 -0.323 9.234 1 94.31 206 ALA B CA 1
ATOM 6167 C C . ALA B 1 206 ? 33.75 0.844 8.703 1 94.31 206 ALA B C 1
ATOM 6169 O O . ALA B 1 206 ? 34.062 1.413 7.656 1 94.31 206 ALA B O 1
ATOM 6170 N N . THR B 1 207 ? 32.625 1.063 9.477 1 88.75 207 THR B N 1
ATOM 6171 C CA . THR B 1 207 ? 31.75 2.166 9.102 1 88.75 207 THR B CA 1
ATOM 6172 C C . THR B 1 207 ? 32.438 3.51 9.375 1 88.75 207 THR B C 1
ATOM 6174 O O . THR B 1 207 ? 32.375 4.008 10.508 1 88.75 207 THR B O 1
ATOM 6177 N N . VAL B 1 208 ? 33.031 4.066 8.438 1 85.25 208 VAL B N 1
ATOM 6178 C CA . VAL B 1 208 ? 33.625 5.402 8.492 1 85.25 208 VAL B CA 1
ATOM 6179 C C . VAL B 1 208 ? 33.031 6.273 7.387 1 85.25 208 VAL B C 1
ATOM 6181 O O . VAL B 1 208 ? 33.469 6.223 6.238 1 85.25 208 VAL B O 1
ATOM 6184 N N . GLY B 1 209 ? 32.094 7.113 7.68 1 80.06 209 GLY B N 1
ATOM 6185 C CA . GLY B 1 209 ? 31.453 7.98 6.695 1 80.06 209 GLY B CA 1
ATOM 6186 C C . GLY B 1 209 ? 30.25 7.355 6.039 1 80.06 209 GLY B C 1
ATOM 6187 O O . GLY B 1 209 ? 29.672 7.926 5.105 1 80.06 209 GLY B O 1
ATOM 6188 N N . PHE B 1 210 ? 30 6.047 6.289 1 86.19 210 PHE B N 1
ATOM 6189 C CA . PHE B 1 210 ? 28.812 5.391 5.766 1 86.19 210 PHE B CA 1
ATOM 6190 C C . PHE B 1 210 ? 28.203 4.457 6.805 1 86.19 210 PHE B C 1
ATOM 6192 O O . PHE B 1 210 ? 28.75 4.312 7.906 1 86.19 210 PHE B O 1
ATOM 6199 N N . ILE B 1 211 ? 27.047 3.984 6.547 1 90.38 211 ILE B N 1
ATOM 6200 C CA . ILE B 1 211 ? 26.375 3.021 7.402 1 90.38 211 ILE B CA 1
ATOM 6201 C C . ILE B 1 211 ? 25.906 1.831 6.57 1 90.38 211 ILE B C 1
ATOM 6203 O O . ILE B 1 211 ? 25.797 1.928 5.344 1 90.38 211 ILE B O 1
ATOM 6207 N N . TYR B 1 212 ? 25.719 0.645 7.266 1 93.62 212 TYR B N 1
ATOM 6208 C CA . TYR B 1 212 ? 25.156 -0.513 6.59 1 93.62 212 TYR B CA 1
ATOM 6209 C C . TYR B 1 212 ? 23.641 -0.543 6.75 1 93.62 212 TYR B C 1
ATOM 6211 O O . TYR B 1 212 ? 23.125 -0.453 7.867 1 93.62 212 TYR B O 1
ATOM 6219 N N . LEU B 1 213 ? 22.922 -0.656 5.648 1 93.06 213 LEU B N 1
ATOM 6220 C CA . LEU B 1 213 ? 21.469 -0.758 5.656 1 93.06 213 LEU B CA 1
ATOM 6221 C C . LEU B 1 213 ? 21 -2.002 4.906 1 93.06 213 LEU B C 1
ATOM 6223 O O . LEU B 1 213 ? 21.406 -2.223 3.76 1 93.06 213 LEU B O 1
ATOM 6227 N N . CYS B 1 214 ? 20.312 -2.762 5.629 1 94 214 CYS B N 1
ATOM 6228 C CA . CYS B 1 214 ? 19.672 -3.848 4.895 1 94 214 CYS B CA 1
ATOM 6229 C C . CYS B 1 214 ? 18.516 -3.326 4.051 1 94 214 CYS B C 1
ATOM 6231 O O . CYS B 1 214 ? 17.828 -2.381 4.445 1 94 214 CYS B O 1
ATOM 6233 N N . GLY B 1 215 ? 18.328 -3.852 2.863 1 93.06 215 GLY B N 1
ATOM 6234 C CA . GLY B 1 215 ? 17.25 -3.449 1.979 1 93.06 215 GLY B CA 1
ATOM 6235 C C . GLY B 1 215 ? 16.484 -4.625 1.394 1 93.06 215 GLY B C 1
ATOM 6236 O O . GLY B 1 215 ? 17.094 -5.582 0.905 1 93.06 215 GLY B O 1
ATOM 6237 N N . ILE B 1 216 ? 15.211 -4.602 1.562 1 94.5 216 ILE B N 1
ATOM 6238 C CA . ILE B 1 216 ? 14.352 -5.598 0.937 1 94.5 216 ILE B CA 1
ATOM 6239 C C . ILE B 1 216 ? 13.719 -5.016 -0.325 1 94.5 216 ILE B C 1
ATOM 6241 O O . ILE B 1 216 ? 13.18 -3.91 -0.301 1 94.5 216 ILE B O 1
ATOM 6245 N N . SER B 1 217 ? 13.852 -5.746 -1.413 1 92.25 217 SER B N 1
ATOM 6246 C CA . SER B 1 217 ? 13.367 -5.199 -2.68 1 92.25 217 SER B CA 1
ATOM 6247 C C . SER B 1 217 ? 12.398 -6.16 -3.361 1 92.25 217 SER B C 1
ATOM 6249 O O . SER B 1 217 ? 12.484 -7.375 -3.176 1 92.25 217 SER B O 1
ATOM 6251 N N . SER B 1 218 ? 11.461 -5.633 -4.02 1 92.31 218 SER B N 1
ATOM 6252 C CA . SER B 1 218 ? 10.586 -6.332 -4.957 1 92.31 218 SER B CA 1
ATOM 6253 C C . SER B 1 218 ? 10.906 -5.949 -6.398 1 92.31 218 SER B C 1
ATOM 6255 O O . SER B 1 218 ? 10.695 -4.805 -6.805 1 92.31 218 SER B O 1
ATOM 6257 N N . THR B 1 219 ? 11.336 -6.895 -7.188 1 89.19 219 THR B N 1
ATOM 6258 C CA . THR B 1 219 ? 11.758 -6.609 -8.555 1 89.19 219 THR B CA 1
ATOM 6259 C C . THR B 1 219 ? 10.555 -6.254 -9.43 1 89.19 219 THR B C 1
ATOM 6261 O O . THR B 1 219 ? 10.633 -5.359 -10.273 1 89.19 219 THR B O 1
ATOM 6264 N N . SER B 1 220 ? 9.492 -6.953 -9.203 1 86.31 220 SER B N 1
ATOM 6265 C CA . SER B 1 220 ? 8.305 -6.703 -10.016 1 86.31 220 SER B CA 1
ATOM 6266 C C . SER B 1 220 ? 7.73 -5.316 -9.734 1 86.31 220 SER B C 1
ATOM 6268 O O . SER B 1 220 ? 7.223 -4.66 -10.648 1 86.31 220 SER B O 1
ATOM 6270 N N . ASP B 1 221 ? 7.832 -4.871 -8.5 1 89.25 221 ASP B N 1
ATOM 6271 C CA . ASP B 1 221 ? 7.285 -3.572 -8.109 1 89.25 221 ASP B CA 1
ATOM 6272 C C . ASP B 1 221 ? 8.359 -2.486 -8.164 1 89.25 221 ASP B C 1
ATOM 6274 O O . ASP B 1 221 ? 8.07 -1.308 -7.949 1 89.25 221 ASP B O 1
ATOM 6278 N N . LYS B 1 222 ? 9.602 -2.895 -8.5 1 90.06 222 LYS B N 1
ATOM 6279 C CA . LYS B 1 222 ? 10.734 -1.976 -8.523 1 90.06 222 LYS B CA 1
ATOM 6280 C C . LYS B 1 222 ? 10.797 -1.141 -7.25 1 90.06 222 LYS B C 1
ATOM 6282 O O . LYS B 1 222 ? 10.945 0.082 -7.309 1 90.06 222 LYS B O 1
ATOM 6287 N N . LEU B 1 223 ? 10.641 -1.78 -6.188 1 92.12 223 LEU B N 1
ATOM 6288 C CA . LEU B 1 223 ? 10.562 -1.163 -4.867 1 92.12 223 LEU B CA 1
ATOM 6289 C C . LEU B 1 223 ? 11.711 -1.626 -3.98 1 92.12 223 LEU B C 1
ATOM 6291 O O . LEU B 1 223 ? 12.07 -2.805 -3.986 1 92.12 223 LEU B O 1
ATOM 6295 N N . ILE B 1 224 ? 12.25 -0.692 -3.213 1 91.81 224 ILE B N 1
ATOM 6296 C CA . ILE B 1 224 ? 13.266 -1.005 -2.213 1 91.81 224 ILE B CA 1
ATOM 6297 C C . ILE B 1 224 ? 12.875 -0.389 -0.871 1 91.81 224 ILE B C 1
ATOM 6299 O O . ILE B 1 224 ? 12.555 0.8 -0.797 1 91.81 224 ILE B O 1
ATOM 6303 N N . ARG B 1 225 ? 12.898 -1.142 0.15 1 93.31 225 ARG B N 1
ATOM 6304 C CA . ARG B 1 225 ? 12.68 -0.687 1.52 1 93.31 225 ARG B CA 1
ATOM 6305 C C . ARG B 1 225 ? 13.945 -0.848 2.355 1 93.31 225 ARG B C 1
ATOM 6307 O O . ARG B 1 225 ? 14.492 -1.947 2.453 1 93.31 225 ARG B O 1
ATOM 6314 N N . LEU B 1 226 ? 14.375 0.245 2.904 1 92.81 226 LEU B N 1
ATOM 6315 C CA . LEU B 1 226 ? 15.609 0.212 3.686 1 92.81 226 LEU B CA 1
ATOM 6316 C C . LEU B 1 226 ? 15.305 0.029 5.168 1 92.81 226 LEU B C 1
ATOM 6318 O O . LEU B 1 226 ? 14.281 0.515 5.664 1 92.81 226 LEU B O 1
ATOM 6322 N N . GLY B 1 227 ? 16.203 -0.718 5.785 1 94.06 227 GLY B N 1
ATOM 6323 C CA . GLY B 1 227 ? 16.062 -0.963 7.211 1 94.06 227 GLY B CA 1
ATOM 6324 C C . GLY B 1 227 ? 16.844 0.02 8.062 1 94.06 227 GLY B C 1
ATOM 6325 O O . GLY B 1 227 ? 17.109 1.146 7.637 1 94.06 227 GLY B O 1
ATOM 6326 N N . ASN B 1 228 ? 17.078 -0.376 9.328 1 93.69 228 ASN B N 1
ATOM 6327 C CA . ASN B 1 228 ? 17.766 0.469 10.297 1 93.69 228 ASN B CA 1
ATOM 6328 C C . ASN B 1 228 ? 19.281 0.42 10.109 1 93.69 228 ASN B C 1
ATOM 6330 O O . ASN B 1 228 ? 19.812 -0.521 9.516 1 93.69 228 ASN B O 1
ATOM 6334 N N . ALA B 1 229 ? 19.938 1.386 10.68 1 93.38 229 ALA B N 1
ATOM 6335 C CA . ALA B 1 229 ? 21.375 1.553 10.508 1 93.38 229 ALA B CA 1
ATOM 6336 C C . ALA B 1 229 ? 22.141 0.554 11.359 1 93.38 229 ALA B C 1
ATOM 6338 O O . ALA B 1 229 ? 21.781 0.29 12.508 1 93.38 229 ALA B O 1
ATOM 6339 N N . ASN B 1 230 ? 23.219 -0.087 10.711 1 95.25 230 ASN B N 1
ATOM 6340 C CA . ASN B 1 230 ? 24.188 -0.929 11.391 1 95.25 230 ASN B CA 1
ATOM 6341 C C . ASN B 1 230 ? 25.594 -0.329 11.32 1 95.25 230 ASN B C 1
ATOM 6343 O O . ASN B 1 230 ? 26.031 0.1 10.25 1 95.25 230 ASN B O 1
ATOM 6347 N N . ILE B 1 231 ? 26.188 -0.222 12.469 1 95.62 231 ILE B N 1
ATOM 6348 C CA . ILE B 1 231 ? 27.531 0.334 12.562 1 95.62 231 ILE B CA 1
ATOM 6349 C C . ILE B 1 231 ? 28.531 -0.771 12.93 1 95.62 231 ILE B C 1
ATOM 6351 O O . ILE B 1 231 ? 28.312 -1.509 13.891 1 95.62 231 ILE B O 1
ATOM 6355 N N . LEU B 1 232 ? 29.531 -0.915 12.07 1 96.25 232 LEU B N 1
ATOM 6356 C CA . LEU B 1 232 ? 30.578 -1.902 12.305 1 96.25 232 LEU B CA 1
ATOM 6357 C C . LEU B 1 232 ? 31.906 -1.221 12.586 1 96.25 232 LEU B C 1
ATOM 6359 O O . LEU B 1 232 ? 32.375 -0.403 11.789 1 96.25 232 LEU B O 1
ATOM 6363 N N . SER B 1 233 ? 32.438 -1.459 13.781 1 96.56 233 SER B N 1
ATOM 6364 C CA . SER B 1 233 ? 33.781 -1.026 14.117 1 96.56 233 SER B CA 1
ATOM 6365 C C . SER B 1 233 ? 34.781 -2.195 14.086 1 96.56 233 SER B C 1
ATOM 6367 O O . SER B 1 233 ? 34.438 -3.291 14.547 1 96.56 233 SER B O 1
ATOM 6369 N N . VAL B 1 234 ? 35.969 -1.935 13.477 1 97.12 234 VAL B N 1
ATOM 6370 C CA . VAL B 1 234 ? 36.969 -3 13.336 1 97.12 234 VAL B CA 1
ATOM 6371 C C . VAL B 1 234 ? 38.25 -2.602 14.031 1 97.12 234 VAL B C 1
ATOM 6373 O O . VAL B 1 234 ? 38.812 -1.526 13.766 1 97.12 234 VAL B O 1
ATOM 6376 N N . ILE B 1 235 ? 38.719 -3.451 14.953 1 96.69 235 ILE B N 1
ATOM 6377 C CA . ILE B 1 235 ? 40 -3.256 15.617 1 96.69 235 ILE B CA 1
ATOM 6378 C C . ILE B 1 235 ? 41.125 -3.861 14.766 1 96.69 235 ILE B C 1
ATOM 6380 O O . ILE B 1 235 ? 41.125 -5.074 14.539 1 96.69 235 ILE B O 1
ATOM 6384 N N . PRO B 1 236 ? 42.031 -3.055 14.32 1 95.81 236 PRO B N 1
ATOM 6385 C CA . PRO B 1 236 ? 43.062 -3.564 13.422 1 95.81 236 PRO B CA 1
ATOM 6386 C C . PRO B 1 236 ? 44.031 -4.539 14.109 1 95.81 236 PRO B C 1
ATOM 6388 O O . PRO B 1 236 ? 44.312 -4.398 15.297 1 95.81 236 PRO B O 1
ATOM 6391 N N . VAL B 1 237 ? 44.5 -5.539 13.414 1 94.31 237 VAL B N 1
ATOM 6392 C CA . VAL B 1 237 ? 45.469 -6.52 13.859 1 94.31 237 VAL B CA 1
ATOM 6393 C C . VAL B 1 237 ? 46.688 -6.504 12.93 1 94.31 237 VAL B C 1
ATOM 6395 O O . VAL B 1 237 ? 46.531 -6.426 11.703 1 94.31 237 VAL B O 1
ATOM 6398 N N . GLN B 1 238 ? 47.844 -6.547 13.555 1 91.69 238 GLN B N 1
ATOM 6399 C CA . GLN B 1 238 ? 49.094 -6.605 12.781 1 91.69 238 GLN B CA 1
ATOM 6400 C C . GLN B 1 238 ? 49.531 -8.047 12.586 1 91.69 238 GLN B C 1
ATOM 6402 O O . GLN B 1 238 ? 49.469 -8.859 13.516 1 91.69 238 GLN B O 1
ATOM 6407 N N . ASN B 1 239 ? 50.031 -8.516 11.461 1 89.12 239 ASN B N 1
ATOM 6408 C CA . ASN B 1 239 ? 50.594 -9.812 11.102 1 89.12 239 ASN B CA 1
ATOM 6409 C C . ASN B 1 239 ? 49.625 -10.945 11.414 1 89.12 239 ASN B C 1
ATOM 6411 O O . ASN B 1 239 ? 49.906 -11.797 12.258 1 89.12 239 ASN B O 1
ATOM 6415 N N . PRO B 1 240 ? 48.562 -10.953 10.727 1 90.25 240 PRO B N 1
ATOM 6416 C CA . PRO B 1 240 ? 47.531 -11.977 11.008 1 90.25 240 PRO B CA 1
ATOM 6417 C C . PRO B 1 240 ? 48 -13.383 10.648 1 90.25 240 PRO B C 1
ATOM 6419 O O . PRO B 1 240 ? 48.781 -13.562 9.688 1 90.25 240 PRO B O 1
ATOM 6422 N N . THR B 1 241 ? 47.594 -14.406 11.492 1 93.62 241 THR B N 1
ATOM 6423 C CA . THR B 1 241 ? 47.812 -15.82 11.195 1 93.62 241 THR B CA 1
ATOM 6424 C C . THR B 1 241 ? 46.5 -16.469 10.688 1 93.62 241 THR B C 1
ATOM 6426 O O . THR B 1 241 ? 45.438 -15.867 10.766 1 93.62 241 THR B O 1
ATOM 6429 N N . ALA B 1 242 ? 46.781 -17.656 10.133 1 96.38 242 ALA B N 1
ATOM 6430 C CA . ALA B 1 242 ? 45.625 -18.375 9.609 1 96.38 242 ALA B CA 1
ATOM 6431 C C . ALA B 1 242 ? 44.656 -18.734 10.734 1 96.38 242 ALA B C 1
ATOM 6433 O O . ALA B 1 242 ? 45.094 -19.094 11.836 1 96.38 242 ALA B O 1
ATOM 6434 N N . ILE B 1 243 ? 43.375 -18.594 10.469 1 96.88 243 ILE B N 1
ATOM 6435 C CA . ILE B 1 243 ? 42.281 -18.953 11.406 1 96.88 243 ILE B CA 1
ATOM 6436 C C . ILE B 1 243 ? 41.469 -20.094 10.844 1 96.88 243 ILE B C 1
ATOM 6438 O O . ILE B 1 243 ? 40.938 -20 9.734 1 96.88 243 ILE B O 1
ATOM 6442 N N . LYS B 1 244 ? 41.312 -21.141 11.578 1 97 244 LYS B N 1
ATOM 6443 C CA . LYS B 1 244 ? 40.594 -22.344 11.156 1 97 244 LYS B CA 1
ATOM 6444 C C . LYS B 1 244 ? 39.125 -22.047 10.93 1 97 244 LYS B C 1
ATOM 6446 O O . LYS B 1 244 ? 38.5 -21.328 11.719 1 97 244 LYS B O 1
ATOM 6451 N N . PRO B 1 245 ? 38.594 -22.625 9.805 1 97.81 245 PRO B N 1
ATOM 6452 C CA . PRO B 1 245 ? 37.156 -22.391 9.516 1 97.81 245 PRO B CA 1
ATOM 6453 C C . PRO B 1 245 ? 36.25 -22.969 10.586 1 97.81 245 PRO B C 1
ATOM 6455 O O . PRO B 1 245 ? 36.5 -24.047 11.117 1 97.81 245 PRO B O 1
ATOM 6458 N N . GLN B 1 246 ? 35.188 -22.219 10.961 1 97.81 246 GLN B N 1
ATOM 6459 C CA . GLN B 1 246 ? 34.156 -22.641 11.883 1 97.81 246 GLN B CA 1
ATOM 6460 C C . GLN B 1 246 ? 32.781 -22.281 11.344 1 97.81 246 GLN B C 1
ATOM 6462 O O . GLN B 1 246 ? 32.562 -21.203 10.781 1 97.81 246 GLN B O 1
ATOM 6467 N N . LEU B 1 247 ? 31.875 -23.281 11.469 1 97.69 247 LEU B N 1
ATOM 6468 C CA . LEU B 1 247 ? 30.516 -23 11.031 1 97.69 247 LEU B CA 1
ATOM 6469 C C . LEU B 1 247 ? 29.859 -21.938 11.891 1 97.69 247 LEU B C 1
ATOM 6471 O O . LEU B 1 247 ? 29.859 -22.031 13.117 1 97.69 247 LEU B O 1
ATOM 6475 N N . GLN B 1 248 ? 29.375 -20.922 11.273 1 97.12 248 GLN B N 1
ATOM 6476 C CA . GLN B 1 248 ? 28.75 -19.828 12.008 1 97.12 248 GLN B CA 1
ATOM 6477 C C . GLN B 1 248 ? 27.234 -19.828 11.812 1 97.12 248 GLN B C 1
ATOM 6479 O O . GLN B 1 248 ? 26.5 -19.359 12.68 1 97.12 248 GLN B O 1
ATOM 6484 N N . TYR B 1 249 ? 26.781 -20.281 10.656 1 96.31 249 TYR B N 1
ATOM 6485 C CA . TYR B 1 249 ? 25.359 -20.281 10.344 1 96.31 249 TYR B CA 1
ATOM 6486 C C . TYR B 1 249 ? 25.031 -21.375 9.328 1 96.31 249 TYR B C 1
ATOM 6488 O O . TYR B 1 249 ? 25.828 -21.656 8.438 1 96.31 249 TYR B O 1
ATOM 6496 N N . SER B 1 250 ? 23.922 -21.984 9.414 1 97.19 250 SER B N 1
ATOM 6497 C CA . SER B 1 250 ? 23.281 -22.828 8.406 1 97.19 250 SER B CA 1
ATOM 6498 C C . SER B 1 250 ? 21.766 -22.781 8.523 1 97.19 250 SER B C 1
ATOM 6500 O O . SER B 1 250 ? 21.234 -22.438 9.578 1 97.19 250 SER B O 1
ATOM 6502 N N . ASN B 1 251 ? 21.109 -23 7.516 1 97 251 ASN B N 1
ATOM 6503 C CA . ASN B 1 251 ? 19.641 -23 7.574 1 97 251 ASN B CA 1
ATOM 6504 C C . ASN B 1 251 ? 19.094 -24.422 7.656 1 97 251 ASN B C 1
ATOM 6506 O O . ASN B 1 251 ? 18.062 -24.734 7.066 1 97 251 ASN B O 1
ATOM 6510 N N . SER B 1 252 ? 19.844 -25.266 8.352 1 97 252 SER B N 1
ATOM 6511 C CA . SER B 1 252 ? 19.422 -26.641 8.531 1 97 252 SER B CA 1
ATOM 6512 C C . SER B 1 252 ? 17.984 -26.719 9.031 1 97 252 SER B C 1
ATOM 6514 O O . SER B 1 252 ? 17.578 -25.969 9.914 1 97 252 SER B O 1
ATOM 6516 N N . GLY B 1 253 ? 17.266 -27.609 8.484 1 95.88 253 GLY B N 1
ATOM 6517 C CA . GLY B 1 253 ? 15.867 -27.766 8.844 1 95.88 253 GLY B CA 1
ATOM 6518 C C . GLY B 1 253 ? 14.938 -26.953 7.965 1 95.88 253 GLY B C 1
ATOM 6519 O O . GLY B 1 253 ? 13.742 -26.859 8.242 1 95.88 253 GLY B O 1
ATOM 6520 N N . VAL B 1 254 ? 15.508 -26.406 6.914 1 95.88 254 VAL B N 1
ATOM 6521 C CA . VAL B 1 254 ? 14.711 -25.594 6 1 95.88 254 VAL B CA 1
ATOM 6522 C C . VAL B 1 254 ? 13.648 -26.453 5.336 1 95.88 254 VAL B C 1
ATOM 6524 O O . VAL B 1 254 ? 13.906 -27.609 4.977 1 95.88 254 VAL B O 1
ATOM 6527 N N . LYS B 1 255 ? 12.461 -25.906 5.289 1 94.69 255 LYS B N 1
ATOM 6528 C CA . LYS B 1 255 ? 11.336 -26.594 4.66 1 94.69 255 LYS B CA 1
ATOM 6529 C C . LYS B 1 255 ? 11.109 -26.094 3.236 1 94.69 255 LYS B C 1
ATOM 6531 O O . LYS B 1 255 ? 11.211 -24.891 2.971 1 94.69 255 LYS B O 1
ATOM 6536 N N . ALA B 1 256 ? 10.938 -27 2.297 1 95.25 256 ALA B N 1
ATOM 6537 C CA . ALA B 1 256 ? 10.648 -26.656 0.907 1 95.25 256 ALA B CA 1
ATOM 6538 C C . ALA B 1 256 ? 9.578 -27.578 0.324 1 95.25 256 ALA B C 1
ATOM 6540 O O . ALA B 1 256 ? 9.414 -28.719 0.78 1 95.25 256 ALA B O 1
ATOM 6541 N N . LEU B 1 257 ? 8.867 -27.094 -0.635 1 93.94 257 LEU B N 1
ATOM 6542 C CA . LEU B 1 257 ? 7.758 -27.844 -1.218 1 93.94 257 LEU B CA 1
ATOM 6543 C C . LEU B 1 257 ? 8.25 -28.766 -2.32 1 93.94 257 LEU B C 1
ATOM 6545 O O . LEU B 1 257 ? 9.148 -28.406 -3.086 1 93.94 257 LEU B O 1
ATOM 6549 N N . LYS B 1 258 ? 7.598 -29.891 -2.412 1 93.69 258 LYS B N 1
ATOM 6550 C CA . LYS B 1 258 ? 7.863 -30.812 -3.512 1 93.69 258 LYS B CA 1
ATOM 6551 C C . LYS B 1 258 ? 7.719 -30.125 -4.863 1 93.69 258 LYS B C 1
ATOM 6553 O O . LYS B 1 258 ? 6.824 -29.297 -5.047 1 93.69 258 LYS B O 1
ATOM 6558 N N . PHE B 1 259 ? 8.672 -30.422 -5.836 1 89.44 259 PHE B N 1
ATOM 6559 C CA . PHE B 1 259 ? 8.734 -29.938 -7.207 1 89.44 259 PHE B CA 1
ATOM 6560 C C . PHE B 1 259 ? 9.242 -28.5 -7.246 1 89.44 259 PHE B C 1
ATOM 6562 O O . PHE B 1 259 ? 9.273 -27.875 -8.305 1 89.44 259 PHE B O 1
ATOM 6569 N N . SER B 1 260 ? 9.484 -27.938 -6.098 1 92.56 260 SER B N 1
ATOM 6570 C CA . SER B 1 260 ? 10.117 -26.625 -6.051 1 92.56 260 SER B CA 1
ATOM 6571 C C . SER B 1 260 ? 11.633 -26.734 -5.914 1 92.56 260 SER B C 1
ATOM 6573 O O . SER B 1 260 ? 12.211 -27.766 -6.262 1 92.56 260 SER B O 1
ATOM 6575 N N . LYS B 1 261 ? 12.219 -25.625 -5.605 1 94.75 261 LYS B N 1
ATOM 6576 C CA . LYS B 1 261 ? 13.656 -25.609 -5.355 1 94.75 261 LYS B CA 1
ATOM 6577 C C . LYS B 1 261 ? 13.961 -25.266 -3.902 1 94.75 261 LYS B C 1
ATOM 6579 O O . LYS B 1 261 ? 13.156 -24.641 -3.227 1 94.75 261 LYS B O 1
ATOM 6584 N N . ALA B 1 262 ? 15.07 -25.781 -3.414 1 96.12 262 ALA B N 1
ATOM 6585 C CA . ALA B 1 262 ? 15.531 -25.469 -2.064 1 96.12 262 ALA B CA 1
ATOM 6586 C C . ALA B 1 262 ? 16.969 -24.953 -2.086 1 96.12 262 ALA B C 1
ATOM 6588 O O . ALA B 1 262 ? 17.781 -25.422 -2.881 1 96.12 262 ALA B O 1
ATOM 6589 N N . ARG B 1 263 ? 17.156 -23.969 -1.312 1 95.88 263 ARG B N 1
ATOM 6590 C CA . ARG B 1 263 ? 18.5 -23.422 -1.169 1 95.88 263 ARG B CA 1
ATOM 6591 C C . ARG B 1 263 ? 19.062 -23.719 0.217 1 95.88 263 ARG B C 1
ATOM 6593 O O . ARG B 1 263 ? 18.547 -23.234 1.222 1 95.88 263 ARG B O 1
ATOM 6600 N N . LEU B 1 264 ? 20.094 -24.531 0.299 1 97.38 264 LEU B N 1
ATOM 6601 C CA . LEU B 1 264 ? 20.812 -24.828 1.536 1 97.38 264 LEU B CA 1
ATOM 6602 C C . LEU B 1 264 ? 22.016 -23.906 1.688 1 97.38 264 LEU B C 1
ATOM 6604 O O . LEU B 1 264 ? 22.719 -23.625 0.708 1 97.38 264 LEU B O 1
ATOM 6608 N N . GLU B 1 265 ? 22.219 -23.484 2.906 1 97 265 GLU B N 1
ATOM 6609 C CA . GLU B 1 265 ? 23.281 -22.5 3.121 1 97 265 GLU B CA 1
ATOM 6610 C C . GLU B 1 265 ? 24.203 -22.922 4.27 1 97 265 GLU B C 1
ATOM 6612 O O . GLU B 1 265 ? 23.734 -23.469 5.27 1 97 265 GLU B O 1
ATOM 6617 N N . CYS B 1 266 ? 25.5 -22.719 4.078 1 96.75 266 CYS B N 1
ATOM 6618 C CA . CYS B 1 266 ? 26.531 -22.844 5.105 1 96.75 266 CYS B CA 1
ATOM 6619 C C . CYS B 1 266 ? 27.453 -21.625 5.105 1 96.75 266 CYS B C 1
ATOM 6621 O O . CYS B 1 266 ? 28.016 -21.266 4.074 1 96.75 266 CYS B O 1
ATOM 6623 N N . VAL B 1 267 ? 27.547 -21.016 6.234 1 95.94 267 VAL B N 1
ATOM 6624 C CA . VAL B 1 267 ? 28.438 -19.875 6.379 1 95.94 267 VAL B CA 1
ATOM 6625 C C . VAL B 1 267 ? 29.562 -20.219 7.363 1 95.94 267 VAL B C 1
ATOM 6627 O O . VAL B 1 267 ? 29.297 -20.609 8.508 1 95.94 267 VAL B O 1
ATOM 6630 N N . PHE B 1 268 ? 30.828 -20.062 6.922 1 97.12 268 PHE B N 1
ATOM 6631 C CA . PHE B 1 268 ? 31.984 -20.375 7.75 1 97.12 268 PHE B CA 1
ATOM 6632 C C . PHE B 1 268 ? 32.812 -19.125 7.984 1 97.12 268 PHE B C 1
ATOM 6634 O O . PHE B 1 268 ? 33 -18.312 7.078 1 97.12 268 PHE B O 1
ATOM 6641 N N . SER B 1 269 ? 33.25 -18.984 9.18 1 97.19 269 SER B N 1
ATOM 6642 C CA . SER B 1 269 ? 34.344 -18.047 9.453 1 97.19 269 SER B CA 1
ATOM 6643 C C . SER B 1 269 ? 35.688 -18.672 9.117 1 97.19 269 SER B C 1
ATOM 6645 O O . SER B 1 269 ? 35.781 -19.875 8.852 1 97.19 269 SER B O 1
ATOM 6647 N N . GLY B 1 270 ? 36.719 -17.766 9.055 1 97 270 GLY B N 1
ATOM 6648 C CA . GLY B 1 270 ? 38.094 -18.219 8.789 1 97 270 GLY B CA 1
ATOM 6649 C C . GLY B 1 270 ? 38.875 -17.266 7.922 1 97 270 GLY B C 1
ATOM 6650 O O . GLY B 1 270 ? 38.281 -16.469 7.176 1 97 270 GLY B O 1
ATOM 6651 N N . TYR B 1 271 ? 40.125 -17.391 8.094 1 96.88 271 TYR B N 1
ATOM 6652 C CA . TYR B 1 271 ? 41.031 -16.531 7.332 1 96.88 271 TYR B CA 1
ATOM 6653 C C . TYR B 1 271 ? 42.344 -17.266 7.031 1 96.88 271 TYR B C 1
ATOM 6655 O O . TYR B 1 271 ? 42.844 -18.016 7.863 1 96.88 271 TYR B O 1
ATOM 6663 N N . ASP B 1 272 ? 42.781 -17.094 5.812 1 95.81 272 ASP B N 1
ATOM 6664 C CA . ASP B 1 272 ? 44.094 -17.578 5.398 1 95.81 272 ASP B CA 1
ATOM 6665 C C . ASP B 1 272 ? 44.938 -16.453 4.797 1 95.81 272 ASP B C 1
ATOM 6667 O O . ASP B 1 272 ? 44.469 -15.766 3.879 1 95.81 272 ASP B O 1
ATOM 6671 N N . PRO B 1 273 ? 46.125 -16.266 5.285 1 94.69 273 PRO B N 1
ATOM 6672 C CA . PRO B 1 273 ? 46.969 -15.227 4.684 1 94.69 273 PRO B CA 1
ATOM 6673 C C . PRO B 1 273 ? 47.312 -15.508 3.217 1 94.69 273 PRO B C 1
ATOM 6675 O O . PRO B 1 273 ? 47.625 -14.586 2.461 1 94.69 273 PRO B O 1
ATOM 6678 N N . ASN B 1 274 ? 47.156 -16.75 2.846 1 92.81 274 ASN B N 1
ATOM 6679 C CA . ASN B 1 274 ? 47.344 -17.125 1.45 1 92.81 274 ASN B CA 1
ATOM 6680 C C . ASN B 1 274 ? 46.031 -17.094 0.686 1 92.81 274 ASN B C 1
ATOM 6682 O O . ASN B 1 274 ? 44.969 -17.453 1.231 1 92.81 274 ASN B O 1
ATOM 6686 N N . PRO B 1 275 ? 46.094 -16.719 -0.533 1 91.12 275 PRO B N 1
ATOM 6687 C CA . PRO B 1 275 ? 44.875 -16.719 -1.315 1 91.12 275 PRO B CA 1
ATOM 6688 C C . PRO B 1 275 ? 44.219 -18.094 -1.375 1 91.12 275 PRO B C 1
ATOM 6690 O O . PRO B 1 275 ? 44.906 -19.125 -1.361 1 91.12 275 PRO B O 1
ATOM 6693 N N . PRO B 1 276 ? 42.969 -18.078 -1.521 1 91.81 276 PRO B N 1
ATOM 6694 C CA . PRO B 1 276 ? 42 -17.031 -1.758 1 91.81 276 PRO B CA 1
ATOM 6695 C C . PRO B 1 276 ? 41.562 -16.312 -0.475 1 91.81 276 PRO B C 1
ATOM 6697 O O . PRO B 1 276 ? 40.656 -15.492 -0.495 1 91.81 276 PRO B O 1
ATOM 6700 N N . HIS B 1 277 ? 42.188 -16.562 0.662 1 94.12 277 HIS B N 1
ATOM 6701 C CA . HIS B 1 277 ? 42.031 -15.93 1.968 1 94.12 277 HIS B CA 1
ATOM 6702 C C . HIS B 1 277 ? 40.781 -16.422 2.684 1 94.12 277 HIS B C 1
ATOM 6704 O O . HIS B 1 277 ? 40.75 -16.5 3.914 1 94.12 277 HIS B O 1
ATOM 6710 N N . VAL B 1 278 ? 39.688 -16.719 1.803 1 95.5 278 VAL B N 1
ATOM 6711 C CA . VAL B 1 278 ? 38.438 -17.234 2.354 1 95.5 278 VAL B CA 1
ATOM 6712 C C . VAL B 1 278 ? 38.469 -18.766 2.373 1 95.5 278 VAL B C 1
ATOM 6714 O O . VAL B 1 278 ? 39.094 -19.391 1.513 1 95.5 278 VAL B O 1
ATOM 6717 N N . PRO B 1 279 ? 37.781 -19.344 3.332 1 95.5 279 PRO B N 1
ATOM 6718 C CA . PRO B 1 279 ? 37.75 -20.812 3.357 1 95.5 279 PRO B CA 1
ATOM 6719 C C . PRO B 1 279 ? 37.125 -21.406 2.094 1 95.5 279 PRO B C 1
ATOM 6721 O O . PRO B 1 279 ? 36.188 -20.828 1.54 1 95.5 279 PRO B O 1
ATOM 6724 N N . VAL B 1 280 ? 37.625 -22.562 1.701 1 95.25 280 VAL B N 1
ATOM 6725 C CA . VAL B 1 280 ? 37.062 -23.281 0.568 1 95.25 280 VAL B CA 1
ATOM 6726 C C . VAL B 1 280 ? 35.969 -24.234 1.058 1 95.25 280 VAL B C 1
ATOM 6728 O O . VAL B 1 280 ? 36.219 -25.047 1.946 1 95.25 280 VAL B O 1
ATOM 6731 N N . ILE B 1 281 ? 34.844 -24.109 0.406 1 96.19 281 ILE B N 1
ATOM 6732 C CA . ILE B 1 281 ? 33.688 -24.875 0.891 1 96.19 281 ILE B CA 1
ATOM 6733 C C . ILE B 1 281 ? 33.344 -25.984 -0.101 1 96.19 281 ILE B C 1
ATOM 6735 O O . ILE B 1 281 ? 33.375 -25.766 -1.314 1 96.19 281 ILE B O 1
ATOM 6739 N N . GLN B 1 282 ? 33.062 -27.125 0.423 1 96.44 282 GLN B N 1
ATOM 6740 C CA . GLN B 1 282 ? 32.625 -28.266 -0.355 1 96.44 282 GLN B CA 1
ATOM 6741 C C . GLN B 1 282 ? 31.312 -28.844 0.206 1 96.44 282 GLN B C 1
ATOM 6743 O O . GLN B 1 282 ? 31.047 -28.719 1.401 1 96.44 282 GLN B O 1
ATOM 6748 N N . TRP B 1 283 ? 30.547 -29.422 -0.655 1 97.06 283 TRP B N 1
ATOM 6749 C CA . TRP B 1 283 ? 29.297 -30.047 -0.271 1 97.06 283 TRP B CA 1
ATOM 6750 C C . TRP B 1 283 ? 29.328 -31.547 -0.566 1 97.06 283 TRP B C 1
ATOM 6752 O O . TRP B 1 283 ? 29.953 -31.984 -1.531 1 97.06 283 TRP B O 1
ATOM 6762 N N . PHE B 1 284 ? 28.594 -32.312 0.283 1 96.56 284 PHE B N 1
ATOM 6763 C CA . PHE B 1 284 ? 28.578 -33.75 0.144 1 96.56 284 PHE B CA 1
ATOM 6764 C C . PHE B 1 284 ? 27.172 -34.312 0.325 1 96.56 284 PHE B C 1
ATOM 6766 O O . PHE B 1 284 ? 26.375 -33.75 1.072 1 96.56 284 PHE B O 1
ATOM 6773 N N . GLU B 1 285 ? 26.984 -35.375 -0.337 1 93.38 285 GLU B N 1
ATOM 6774 C CA . GLU B 1 285 ? 25.781 -36.188 -0.087 1 93.38 285 GLU B CA 1
ATOM 6775 C C . GLU B 1 285 ? 25.953 -37.062 1.151 1 93.38 285 GLU B C 1
ATOM 6777 O O . GLU B 1 285 ? 27.031 -37.094 1.754 1 93.38 285 GLU B O 1
ATOM 6782 N N . ASP B 1 286 ? 24.875 -37.562 1.562 1 90 286 ASP B N 1
ATOM 6783 C CA . ASP B 1 286 ? 24.906 -38.438 2.736 1 90 286 ASP B CA 1
ATOM 6784 C C . ASP B 1 286 ? 25.797 -39.656 2.496 1 90 286 ASP B C 1
ATOM 6786 O O . ASP B 1 286 ? 26.328 -40.219 3.441 1 90 286 ASP B O 1
ATOM 6790 N N . THR B 1 287 ? 26.031 -40 1.268 1 89.94 287 THR B N 1
ATOM 6791 C CA . THR B 1 287 ? 26.875 -41.125 0.898 1 89.94 287 THR B CA 1
ATOM 6792 C C . THR B 1 287 ? 28.359 -40.781 1.017 1 89.94 287 THR B C 1
ATOM 6794 O O . THR B 1 287 ? 29.219 -41.656 0.965 1 89.94 287 THR B O 1
ATOM 6797 N N . GLY B 1 288 ? 28.578 -39.5 1.111 1 90.06 288 GLY B N 1
ATOM 6798 C CA . GLY B 1 288 ? 29.953 -39.031 1.18 1 90.06 288 GLY B CA 1
ATOM 6799 C C . GLY B 1 288 ? 30.484 -38.5 -0.144 1 90.06 288 GLY B C 1
ATOM 6800 O O . GLY B 1 288 ? 31.578 -37.938 -0.206 1 90.06 288 GLY B O 1
ATOM 6801 N N . LYS B 1 289 ? 29.672 -38.688 -1.082 1 92.38 289 LYS B N 1
ATOM 6802 C CA . LYS B 1 289 ? 30.078 -38.188 -2.4 1 92.38 289 LYS B CA 1
ATOM 6803 C C . LYS B 1 289 ? 30.016 -36.656 -2.467 1 92.38 289 LYS B C 1
ATOM 6805 O O . LYS B 1 289 ? 29.031 -36.062 -2.018 1 92.38 289 LYS B O 1
ATOM 6810 N N . GLU B 1 290 ? 31.047 -36.094 -2.994 1 94.38 290 GLU B N 1
ATOM 6811 C CA . GLU B 1 290 ? 31.078 -34.625 -3.145 1 94.38 290 GLU B CA 1
ATOM 6812 C C . GLU B 1 290 ? 30.078 -34.188 -4.211 1 94.38 290 GLU B C 1
ATOM 6814 O O . GLU B 1 290 ? 29.969 -34.781 -5.273 1 94.38 290 GLU B O 1
ATOM 6819 N N . ILE B 1 291 ? 29.375 -33.219 -3.912 1 94.44 291 ILE B N 1
ATOM 6820 C CA . ILE B 1 291 ? 28.359 -32.688 -4.82 1 94.44 291 ILE B CA 1
ATOM 6821 C C . ILE B 1 291 ? 29 -31.672 -5.773 1 94.44 291 ILE B C 1
ATOM 6823 O O . ILE B 1 291 ? 29.703 -30.766 -5.336 1 94.44 291 ILE B O 1
ATOM 6827 N N . SER B 1 292 ? 28.859 -31.875 -7.047 1 90 292 SER B N 1
ATOM 6828 C CA . SER B 1 292 ? 29.281 -30.922 -8.062 1 90 292 SER B CA 1
ATOM 6829 C C . SER B 1 292 ? 28.094 -30.312 -8.797 1 90 292 SER B C 1
ATOM 6831 O O . SER B 1 292 ? 26.984 -30.859 -8.742 1 90 292 SER B O 1
ATOM 6833 N N . SER B 1 293 ? 28.359 -29.078 -9.25 1 79.19 293 SER B N 1
ATOM 6834 C CA . SER B 1 293 ? 27.281 -28.406 -9.953 1 79.19 293 SER B CA 1
ATOM 6835 C C . SER B 1 293 ? 26.875 -29.172 -11.203 1 79.19 293 SER B C 1
ATOM 6837 O O . SER B 1 293 ? 27.688 -29.406 -12.086 1 79.19 293 SER B O 1
ATOM 6839 N N . SER B 1 294 ? 25.906 -30.047 -10.977 1 72.88 294 SER B N 1
ATOM 6840 C CA . SER B 1 294 ? 25.328 -30.641 -12.18 1 72.88 294 SER B CA 1
ATOM 6841 C C . SER B 1 294 ? 24.219 -29.781 -12.758 1 72.88 294 SER B C 1
ATOM 6843 O O . SER B 1 294 ? 23.641 -28.953 -12.055 1 72.88 294 SER B O 1
ATOM 6845 N N . THR B 1 295 ? 24.25 -29.844 -14.07 1 69.06 295 THR B N 1
ATOM 6846 C CA . THR B 1 295 ? 23.359 -28.938 -14.812 1 69.06 295 THR B CA 1
ATOM 6847 C C . THR B 1 295 ? 21.906 -29.172 -14.422 1 69.06 295 THR B C 1
ATOM 6849 O O . THR B 1 295 ? 21.094 -28.25 -14.477 1 69.06 295 THR B O 1
ATOM 6852 N N . ASP B 1 296 ? 21.469 -30.219 -13.758 1 85.62 296 ASP B N 1
ATOM 6853 C CA . ASP B 1 296 ? 20.016 -30.375 -13.68 1 85.62 296 ASP B CA 1
ATOM 6854 C C . ASP B 1 296 ? 19.547 -30.406 -12.227 1 85.62 296 ASP B C 1
ATOM 6856 O O . ASP B 1 296 ? 18.562 -29.766 -11.867 1 85.62 296 ASP B O 1
ATOM 6860 N N . LYS B 1 297 ? 20.297 -31.156 -11.266 1 92.25 297 LYS B N 1
ATOM 6861 C CA . LYS B 1 297 ? 19.75 -31.359 -9.93 1 92.25 297 LYS B CA 1
ATOM 6862 C C . LYS B 1 297 ? 20.406 -30.422 -8.914 1 92.25 297 LYS B C 1
ATOM 6864 O O . LYS B 1 297 ? 19.719 -29.844 -8.078 1 92.25 297 LYS B O 1
ATOM 6869 N N . PHE B 1 298 ? 21.672 -30.297 -8.992 1 94.94 298 PHE B N 1
ATOM 6870 C CA . PHE B 1 298 ? 22.406 -29.516 -8 1 94.94 298 PHE B CA 1
ATOM 6871 C C . PHE B 1 298 ? 23.062 -28.312 -8.656 1 94.94 298 PHE B C 1
ATOM 6873 O O . PHE B 1 298 ? 23.672 -28.422 -9.719 1 94.94 298 PHE B O 1
ATOM 6880 N N . THR B 1 299 ? 22.859 -27.156 -8.031 1 94.75 299 THR B N 1
ATOM 6881 C CA . THR B 1 299 ? 23.547 -25.938 -8.438 1 94.75 299 THR B CA 1
ATOM 6882 C C . THR B 1 299 ? 24.266 -25.297 -7.25 1 94.75 299 THR B C 1
ATOM 6884 O O . THR B 1 299 ? 23.656 -25.047 -6.215 1 94.75 299 THR B O 1
ATOM 6887 N N . LEU B 1 300 ? 25.547 -25.141 -7.371 1 94.06 300 LEU B N 1
ATOM 6888 C CA . LEU B 1 300 ? 26.344 -24.5 -6.328 1 94.06 300 LEU B CA 1
ATOM 6889 C C . LEU B 1 300 ? 26.578 -23.031 -6.648 1 94.06 300 LEU B C 1
ATOM 6891 O O . LEU B 1 300 ? 26.812 -22.672 -7.805 1 94.06 300 LEU B O 1
ATOM 6895 N N . SER B 1 301 ? 26.391 -22.203 -5.656 1 91 301 SER B N 1
ATOM 6896 C CA . SER B 1 301 ? 26.75 -20.812 -5.836 1 91 301 SER B CA 1
ATOM 6897 C C . SER B 1 301 ? 28.25 -20.656 -6.121 1 91 301 SER B C 1
ATOM 6899 O O . SER B 1 301 ? 29.031 -21.562 -5.859 1 91 301 SER B O 1
ATOM 6901 N N . GLU B 1 302 ? 28.641 -19.469 -6.652 1 86.75 302 GLU B N 1
ATOM 6902 C CA . GLU B 1 302 ? 30.031 -19.219 -7 1 86.75 302 GLU B CA 1
ATOM 6903 C C . GLU B 1 302 ? 30.938 -19.344 -5.777 1 86.75 302 GLU B C 1
ATOM 6905 O O . GLU B 1 302 ? 32.031 -19.875 -5.867 1 86.75 302 GLU B O 1
ATOM 6910 N N . ASP B 1 303 ? 30.453 -18.906 -4.66 1 88.12 303 ASP B N 1
ATOM 6911 C CA . ASP B 1 303 ? 31.219 -18.938 -3.422 1 88.12 303 ASP B CA 1
ATOM 6912 C C . ASP B 1 303 ? 31.016 -20.266 -2.691 1 88.12 303 ASP B C 1
ATOM 6914 O O . ASP B 1 303 ? 31.562 -20.484 -1.614 1 88.12 303 ASP B O 1
ATOM 6918 N N . ARG B 1 304 ? 30.109 -21.109 -3.215 1 92.06 304 ARG B N 1
ATOM 6919 C CA . ARG B 1 304 ? 29.812 -22.469 -2.766 1 92.06 304 ARG B CA 1
ATOM 6920 C C . ARG B 1 304 ? 29.188 -22.469 -1.371 1 92.06 304 ARG B C 1
ATOM 6922 O O . ARG B 1 304 ? 29.203 -23.484 -0.679 1 92.06 304 ARG B O 1
ATOM 6929 N N . ARG B 1 305 ? 28.734 -21.375 -0.958 1 93.75 305 ARG B N 1
ATOM 6930 C CA . ARG B 1 305 ? 28.094 -21.297 0.348 1 93.75 305 ARG B CA 1
ATOM 6931 C C . ARG B 1 305 ? 26.656 -21.797 0.278 1 93.75 305 ARG B C 1
ATOM 6933 O O . ARG B 1 305 ? 26.047 -22.109 1.307 1 93.75 305 ARG B O 1
ATOM 6940 N N . ALA B 1 306 ? 26.172 -21.781 -0.942 1 94.56 306 ALA B N 1
ATOM 6941 C CA . ALA B 1 306 ? 24.781 -22.172 -1.125 1 94.56 306 ALA B CA 1
ATOM 6942 C C . ALA B 1 306 ? 24.656 -23.344 -2.1 1 94.56 306 ALA B C 1
ATOM 6944 O O . ALA B 1 306 ? 25.328 -23.359 -3.135 1 94.56 306 ALA B O 1
ATOM 6945 N N . LEU B 1 307 ? 23.938 -24.25 -1.736 1 96.12 307 LEU B N 1
ATOM 6946 C CA . LEU B 1 307 ? 23.578 -25.375 -2.59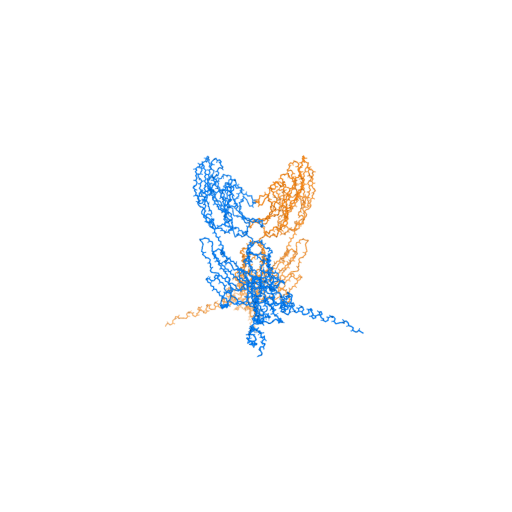2 1 96.12 307 LEU B CA 1
ATOM 6947 C C . LEU B 1 307 ? 22.094 -25.328 -2.939 1 96.12 307 LEU B C 1
ATOM 6949 O O . LEU B 1 307 ? 21.234 -25.438 -2.057 1 96.12 307 LEU B O 1
ATOM 6953 N N . THR B 1 308 ? 21.812 -25.203 -4.195 1 96.31 308 THR B N 1
ATOM 6954 C CA . THR B 1 308 ? 20.422 -25.203 -4.645 1 96.31 308 THR B CA 1
ATOM 6955 C C . THR B 1 308 ? 20.047 -26.562 -5.215 1 96.31 308 THR B C 1
ATOM 6957 O O . THR B 1 308 ? 20.734 -27.094 -6.086 1 96.31 308 THR B O 1
ATOM 6960 N N . ILE B 1 309 ? 19.062 -27.109 -4.668 1 96.25 309 ILE B N 1
ATOM 6961 C CA . ILE B 1 309 ? 18.531 -28.359 -5.156 1 96.25 309 ILE B CA 1
ATOM 6962 C C . ILE B 1 309 ? 17.25 -28.109 -5.957 1 96.25 309 ILE B C 1
ATOM 6964 O O . ILE B 1 309 ? 16.266 -27.578 -5.422 1 96.25 309 ILE B O 1
ATOM 6968 N N . ASN B 1 310 ? 17.266 -28.547 -7.168 1 94.94 310 ASN B N 1
ATOM 6969 C CA . ASN B 1 310 ? 16.156 -28.281 -8.062 1 94.94 310 ASN B CA 1
ATOM 6970 C C . ASN B 1 310 ? 15.18 -29.453 -8.117 1 94.94 310 ASN B C 1
ATOM 6972 O O . ASN B 1 310 ? 15.547 -30.578 -7.797 1 94.94 310 ASN B O 1
ATOM 6976 N N . ASN B 1 311 ? 13.984 -29.234 -8.523 1 93.75 311 ASN B N 1
ATOM 6977 C CA . ASN B 1 311 ? 12.961 -30.25 -8.719 1 93.75 311 ASN B CA 1
ATOM 6978 C C . ASN B 1 311 ? 12.914 -31.234 -7.559 1 93.75 311 ASN B C 1
ATOM 6980 O O . ASN B 1 311 ? 13.07 -32.438 -7.754 1 93.75 311 ASN B O 1
ATOM 6984 N N . LEU B 1 312 ? 12.578 -30.703 -6.504 1 95.56 312 LEU B N 1
ATOM 6985 C CA . LEU B 1 312 ? 12.609 -31.453 -5.25 1 95.56 312 LEU B CA 1
ATOM 6986 C C . LEU B 1 312 ? 11.664 -32.656 -5.309 1 95.56 312 LEU B C 1
ATOM 6988 O O . LEU B 1 312 ? 10.531 -32.531 -5.785 1 95.56 312 LEU B O 1
ATOM 6992 N N . GLN B 1 313 ? 12.195 -33.781 -4.914 1 94.38 313 GLN B N 1
ATOM 6993 C CA . GLN B 1 313 ? 11.43 -35 -4.695 1 94.38 313 GLN B CA 1
ATOM 6994 C C . GLN B 1 313 ? 11.477 -35.438 -3.23 1 94.38 313 GLN B C 1
ATOM 6996 O O . GLN B 1 313 ? 12.281 -34.906 -2.455 1 94.38 313 GLN B O 1
ATOM 7001 N N . GLU B 1 314 ? 10.617 -36.281 -2.883 1 94.56 314 GLU B N 1
ATOM 7002 C CA . GLU B 1 314 ? 10.57 -36.75 -1.496 1 94.56 314 GLU B CA 1
ATOM 7003 C C . GLU B 1 314 ? 11.898 -37.375 -1.075 1 94.56 314 GLU B C 1
ATOM 7005 O O . GLU B 1 314 ? 12.281 -37.312 0.094 1 94.56 314 GLU B O 1
ATOM 7010 N N . GLU B 1 315 ? 12.609 -37.969 -2.043 1 93.38 315 GLU B N 1
ATOM 7011 C CA . GLU B 1 315 ? 13.875 -38.625 -1.774 1 93.38 315 GLU B CA 1
ATOM 7012 C C . GLU B 1 315 ? 14.969 -37.625 -1.438 1 93.38 315 GLU B C 1
ATOM 7014 O O . GLU B 1 315 ? 16.016 -38 -0.904 1 93.38 315 GLU B O 1
ATOM 7019 N N . ASP B 1 316 ? 14.711 -36.406 -1.779 1 94.88 316 ASP B N 1
ATOM 7020 C CA . ASP B 1 316 ? 15.703 -35.375 -1.524 1 94.88 316 ASP B CA 1
ATOM 7021 C C . ASP B 1 316 ? 15.703 -34.969 -0.053 1 94.88 316 ASP B C 1
ATOM 7023 O O . ASP B 1 316 ? 16.594 -34.219 0.392 1 94.88 316 ASP B O 1
ATOM 7027 N N . GLU B 1 317 ? 14.648 -35.375 0.644 1 95.38 317 GLU B N 1
ATOM 7028 C CA . GLU B 1 317 ? 14.617 -35.125 2.08 1 95.38 317 GLU B CA 1
ATOM 7029 C C . GLU B 1 317 ? 15.672 -35.938 2.811 1 95.38 317 GLU B C 1
ATOM 7031 O O . GLU B 1 317 ? 15.445 -37.125 3.125 1 95.38 317 GLU B O 1
ATOM 7036 N N . ARG B 1 318 ? 16.797 -35.344 3.158 1 95 318 ARG B N 1
ATOM 7037 C CA . ARG B 1 318 ? 17.906 -36 3.836 1 95 318 ARG B CA 1
ATOM 7038 C C . ARG B 1 318 ? 18.938 -34.969 4.332 1 95 318 ARG B C 1
ATOM 7040 O O . ARG B 1 318 ? 18.719 -33.781 4.199 1 95 318 ARG B O 1
ATOM 7047 N N . ASN B 1 319 ? 19.938 -35.5 4.91 1 96.69 319 ASN B N 1
ATOM 7048 C CA . ASN B 1 319 ? 21.047 -34.656 5.316 1 96.69 319 ASN B CA 1
ATOM 7049 C C . ASN B 1 319 ? 22.047 -34.438 4.172 1 96.69 319 ASN B C 1
ATOM 7051 O O . ASN B 1 319 ? 22.406 -35.375 3.475 1 96.69 319 ASN B O 1
ATOM 7055 N N . TYR B 1 320 ? 22.328 -33.281 3.973 1 97.25 320 TYR B N 1
ATOM 7056 C CA . TYR B 1 320 ? 23.484 -32.906 3.174 1 97.25 320 TYR B CA 1
ATOM 7057 C C . TYR B 1 320 ? 24.609 -32.375 4.062 1 97.25 320 TYR B C 1
ATOM 7059 O O . TYR B 1 320 ? 24.375 -32.062 5.23 1 97.25 320 TYR B O 1
ATOM 7067 N N . TYR B 1 321 ? 25.781 -32.375 3.514 1 97.75 321 TYR B N 1
ATOM 7068 C CA . TYR B 1 321 ? 26.891 -32 4.367 1 97.75 321 TYR B CA 1
ATOM 7069 C C . TYR B 1 321 ? 27.75 -30.938 3.701 1 97.75 321 TYR B C 1
ATOM 7071 O O . TYR B 1 321 ? 28 -30.984 2.494 1 97.75 321 TYR B O 1
ATOM 7079 N N . CYS B 1 322 ? 28.109 -29.953 4.453 1 97.69 322 CYS B N 1
ATOM 7080 C CA . CYS B 1 322 ? 29.062 -28.953 3.992 1 97.69 322 CYS B CA 1
ATOM 7081 C C . CYS B 1 322 ? 30.312 -28.953 4.863 1 97.69 322 CYS B C 1
ATOM 7083 O O . CYS B 1 322 ? 30.266 -29.344 6.031 1 97.69 322 CYS B O 1
ATOM 7085 N N . MET B 1 323 ? 31.453 -28.609 4.266 1 97.75 323 MET B N 1
ATOM 7086 C CA . MET B 1 323 ? 32.75 -28.578 4.938 1 97.75 323 MET B CA 1
ATOM 7087 C C . MET B 1 323 ? 33.625 -27.453 4.406 1 97.75 323 MET B C 1
ATOM 7089 O O . MET B 1 323 ? 33.625 -27.188 3.203 1 97.75 323 MET B O 1
ATOM 7093 N N . ALA B 1 324 ? 34.219 -26.734 5.285 1 97.62 324 ALA B N 1
ATOM 7094 C CA . ALA B 1 324 ? 35.156 -25.688 4.891 1 97.62 324 ALA B CA 1
ATOM 7095 C C . ALA B 1 324 ? 36.594 -26.031 5.301 1 97.62 324 ALA B C 1
ATOM 7097 O O . ALA B 1 324 ? 36.812 -26.688 6.32 1 97.62 324 ALA B O 1
ATOM 7098 N N . SER B 1 325 ? 37.562 -25.594 4.457 1 97.06 325 SER B N 1
ATOM 7099 C CA . SER B 1 325 ? 38.969 -25.875 4.75 1 97.06 325 SER B CA 1
ATOM 7100 C C . SER B 1 325 ? 39.844 -24.719 4.336 1 97.06 325 SER B C 1
ATOM 7102 O O . SER B 1 325 ? 39.5 -23.938 3.463 1 97.06 325 SER B O 1
ATOM 7104 N N . ASN B 1 326 ? 40.875 -24.562 5.047 1 96.31 326 ASN B N 1
ATOM 7105 C CA . ASN B 1 326 ? 42 -23.703 4.688 1 96.31 326 ASN B CA 1
ATOM 7106 C C . ASN B 1 326 ? 43.312 -24.25 5.199 1 96.31 326 ASN B C 1
ATOM 7108 O O . ASN B 1 326 ? 43.438 -25.438 5.535 1 96.31 326 ASN B O 1
ATOM 7112 N N . SER B 1 327 ? 44.406 -23.422 5.281 1 96.19 327 SER B N 1
ATOM 7113 C CA . SER B 1 327 ? 45.75 -23.906 5.66 1 96.19 327 SER B CA 1
ATOM 7114 C C . SER B 1 327 ? 45.812 -24.25 7.145 1 96.19 327 SER B C 1
ATOM 7116 O O . SER B 1 327 ? 46.656 -25.016 7.578 1 96.19 327 SER B O 1
ATOM 7118 N N . ALA B 1 328 ? 44.875 -23.641 7.887 1 96.5 328 ALA B N 1
ATOM 7119 C CA . ALA B 1 328 ? 44.875 -23.891 9.328 1 96.5 328 ALA B CA 1
ATOM 7120 C C . ALA B 1 328 ? 44.125 -25.172 9.664 1 96.5 328 ALA B C 1
ATOM 7122 O O . ALA B 1 328 ? 44.25 -25.703 10.773 1 96.5 328 ALA B O 1
ATOM 7123 N N . GLY B 1 329 ? 43.25 -25.688 8.773 1 96 329 GLY B N 1
ATOM 7124 C CA . GLY B 1 329 ? 42.5 -26.922 9.016 1 96 329 GLY B CA 1
ATOM 7125 C C . GLY B 1 329 ? 41.125 -26.938 8.352 1 96 329 GLY B C 1
ATOM 7126 O O . GLY B 1 329 ? 40.875 -26.141 7.449 1 96 329 GLY B O 1
ATOM 7127 N N . ASN B 1 330 ? 40.406 -27.969 8.672 1 95.75 330 ASN B N 1
ATOM 7128 C CA . ASN B 1 330 ? 39.062 -28.047 8.125 1 95.75 330 ASN B CA 1
ATOM 7129 C C . ASN B 1 330 ? 38.031 -28.031 9.227 1 95.75 330 ASN B C 1
ATOM 7131 O O . ASN B 1 330 ? 38.344 -28.297 10.391 1 95.75 330 ASN B O 1
ATOM 7135 N N . SER B 1 331 ? 36.812 -27.672 9.008 1 95.62 331 SER B N 1
ATOM 7136 C CA . SER B 1 331 ? 35.719 -27.5 9.969 1 95.62 331 SER B CA 1
ATOM 7137 C C . SER B 1 331 ? 35.094 -28.828 10.336 1 95.62 331 SER B C 1
ATOM 7139 O O . SER B 1 331 ? 34.344 -28.922 11.32 1 95.62 331 SER B O 1
ATOM 7141 N N . GLY B 1 332 ? 35.344 -29.906 9.617 1 93.88 332 GLY B N 1
ATOM 7142 C CA . GLY B 1 332 ? 34.531 -31.109 9.688 1 93.88 332 GLY B CA 1
ATOM 7143 C C . GLY B 1 332 ? 33.25 -31 8.891 1 93.88 332 GLY B C 1
ATOM 7144 O O . GLY B 1 332 ? 32.844 -29.906 8.508 1 93.88 332 GLY B O 1
ATOM 7145 N N . LYS B 1 333 ? 32.688 -32.094 8.594 1 95.25 333 LYS B N 1
ATOM 7146 C CA . LYS B 1 333 ? 31.422 -32.094 7.836 1 95.25 333 LYS B CA 1
ATOM 7147 C C . LYS B 1 333 ? 30.234 -31.734 8.719 1 95.25 333 LYS B C 1
ATOM 7149 O O . LYS B 1 333 ? 30.016 -32.344 9.773 1 95.25 333 LYS B O 1
ATOM 7154 N N . MET B 1 334 ? 29.578 -30.688 8.297 1 96.56 334 MET B N 1
ATOM 7155 C CA . MET B 1 334 ? 28.406 -30.203 9.023 1 96.56 334 MET B CA 1
ATOM 7156 C C . MET B 1 334 ? 27.125 -30.578 8.305 1 96.56 334 MET B C 1
ATOM 7158 O O . MET B 1 334 ? 26.984 -30.344 7.105 1 96.56 334 MET B O 1
ATOM 7162 N N . ALA B 1 335 ? 26.219 -31.172 9.055 1 97 335 ALA B N 1
ATOM 7163 C CA . ALA B 1 335 ? 24.969 -31.641 8.453 1 97 335 ALA B CA 1
ATOM 7164 C C . ALA B 1 335 ? 23.984 -30.484 8.266 1 97 335 ALA B C 1
ATOM 7166 O O . ALA B 1 335 ? 23.844 -29.641 9.148 1 97 335 ALA B O 1
ATOM 7167 N N . VAL B 1 336 ? 23.406 -30.422 7.102 1 97.62 336 VAL B N 1
ATOM 7168 C CA . VAL B 1 336 ? 22.312 -29.531 6.781 1 97.62 336 VAL B CA 1
ATOM 7169 C C . VAL B 1 336 ? 21.109 -30.328 6.316 1 97.62 336 VAL B C 1
ATOM 7171 O O . VAL B 1 336 ? 21.109 -30.891 5.211 1 97.62 336 VAL B O 1
ATOM 7174 N N . PHE B 1 337 ? 20.109 -30.297 7.121 1 97.12 337 PHE B N 1
ATOM 7175 C CA . PHE B 1 337 ? 18.953 -31.125 6.836 1 97.12 337 PHE B CA 1
ATOM 7176 C C . PHE B 1 337 ? 17.938 -30.375 5.977 1 97.12 337 PHE B C 1
ATOM 7178 O O . PHE B 1 337 ? 17.641 -29.203 6.25 1 97.12 337 PHE B O 1
ATOM 7185 N N . LEU B 1 338 ? 17.5 -31.047 4.906 1 96.88 338 LEU B N 1
ATOM 7186 C CA . LEU B 1 338 ? 16.438 -30.516 4.07 1 96.88 338 LEU B CA 1
ATOM 7187 C C . LEU B 1 338 ? 15.117 -31.25 4.34 1 96.88 338 LEU B C 1
ATOM 7189 O O . LEU B 1 338 ? 15.062 -32.469 4.258 1 96.88 338 LEU B O 1
ATOM 7193 N N . ASP B 1 339 ? 14.102 -30.5 4.707 1 95.94 339 ASP B N 1
ATOM 7194 C CA . ASP B 1 339 ? 12.766 -31.047 4.934 1 95.94 339 ASP B CA 1
ATOM 7195 C C . ASP B 1 339 ? 11.852 -30.781 3.738 1 95.94 339 ASP B C 1
ATOM 7197 O O . ASP B 1 339 ? 11.445 -29.641 3.5 1 95.94 339 ASP B O 1
ATOM 7201 N N . VAL B 1 340 ? 11.602 -31.812 3.01 1 96.25 340 VAL B N 1
ATOM 7202 C CA . VAL B 1 340 ? 10.703 -31.672 1.866 1 96.25 340 VAL B CA 1
ATOM 7203 C C . VAL B 1 340 ? 9.266 -31.938 2.299 1 96.25 340 VAL B C 1
ATOM 7205 O O . VAL B 1 340 ? 8.977 -32.969 2.885 1 96.25 340 VAL B O 1
ATOM 7208 N N . THR B 1 341 ? 8.383 -31 2.086 1 95.88 341 THR B N 1
ATOM 7209 C CA . THR B 1 341 ? 6.98 -31.109 2.465 1 95.88 341 THR B CA 1
ATOM 7210 C C . THR B 1 341 ? 6.074 -30.828 1.275 1 95.88 341 THR B C 1
ATOM 7212 O O . THR B 1 341 ? 6.555 -30.531 0.177 1 95.88 341 THR B O 1
ATOM 7215 N N . SER B 1 342 ? 4.789 -31.125 1.444 1 94.94 342 SER B N 1
ATOM 7216 C CA . SER B 1 342 ? 3.84 -30.875 0.365 1 94.94 342 SER B CA 1
ATOM 7217 C C . SER B 1 342 ? 2.402 -30.891 0.875 1 94.94 342 SER B C 1
ATOM 7219 O O . SER B 1 342 ? 2.123 -31.469 1.928 1 94.94 342 SER B O 1
ATOM 7221 N N . ALA B 1 343 ? 1.62 -30.188 0.131 1 94.12 343 ALA B N 1
ATOM 7222 C CA . ALA B 1 343 ? 0.19 -30.422 0.3 1 94.12 343 ALA B CA 1
ATOM 7223 C C . ALA B 1 343 ? -0.165 -31.875 -0.023 1 94.12 343 ALA B C 1
ATOM 7225 O O . ALA B 1 343 ? 0.655 -32.625 -0.575 1 94.12 343 ALA B O 1
ATOM 7226 N N . PRO B 1 344 ? -1.386 -32.281 0.416 1 96.69 344 PRO B N 1
ATOM 7227 C CA . PRO B 1 344 ? -1.751 -33.656 0.13 1 96.69 344 PRO B CA 1
ATOM 7228 C C . PRO B 1 344 ? -1.579 -34.031 -1.343 1 96.69 344 PRO B C 1
ATOM 7230 O O . PRO B 1 344 ? -1.898 -33.219 -2.223 1 96.69 344 PRO B O 1
ATOM 7233 N N . ILE B 1 345 ? -1.021 -35.219 -1.591 1 95.38 345 ILE B N 1
ATOM 7234 C CA . ILE B 1 345 ? -0.771 -35.719 -2.932 1 95.38 345 ILE B CA 1
ATOM 7235 C C . ILE B 1 345 ? -1.726 -36.875 -3.227 1 95.38 345 ILE B C 1
ATOM 7237 O O . ILE B 1 345 ? -1.728 -37.906 -2.516 1 95.38 345 ILE B O 1
ATOM 7241 N N . PHE B 1 346 ? -2.49 -36.719 -4.285 1 95.88 346 PHE B N 1
ATOM 7242 C CA . PHE B 1 346 ? -3.404 -37.812 -4.641 1 95.88 346 PHE B CA 1
ATOM 7243 C C . PHE B 1 346 ? -2.633 -39.062 -5.043 1 95.88 346 PHE B C 1
ATOM 7245 O O . PHE B 1 346 ? -1.64 -38.969 -5.77 1 95.88 346 PHE B O 1
ATOM 7252 N N . HIS B 1 347 ? -3.084 -40.156 -4.574 1 94.81 347 HIS B N 1
ATOM 7253 C CA . HIS B 1 347 ? -2.578 -41.438 -5.09 1 94.81 347 HIS B CA 1
ATOM 7254 C C . HIS B 1 347 ? -2.945 -41.625 -6.559 1 94.81 347 HIS B C 1
ATOM 7256 O O . HIS B 1 347 ? -3.781 -40.875 -7.09 1 94.81 347 HIS B O 1
ATOM 7262 N N . ASN B 1 348 ? -2.281 -42.531 -7.086 1 91.94 348 ASN B N 1
ATOM 7263 C CA . ASN B 1 348 ? -2.711 -42.906 -8.438 1 91.94 348 ASN B CA 1
ATOM 7264 C C . ASN B 1 348 ? -4.191 -43.281 -8.469 1 91.94 348 ASN B C 1
ATOM 7266 O O . ASN B 1 348 ? -4.629 -44.156 -7.754 1 91.94 348 ASN B O 1
ATOM 7270 N N . ASN B 1 349 ? -4.996 -42.594 -9.133 1 91.69 349 ASN B N 1
ATOM 7271 C CA . ASN B 1 349 ? -6.438 -42.781 -9.242 1 91.69 349 ASN B CA 1
ATOM 7272 C C . ASN B 1 349 ? -7.16 -42.344 -7.965 1 91.69 349 ASN B C 1
ATOM 7274 O O . ASN B 1 349 ? -8.242 -42.844 -7.664 1 91.69 349 ASN B O 1
ATOM 7278 N N . GLY B 1 350 ? -6.434 -41.594 -7.246 1 95.44 350 GLY B N 1
ATOM 7279 C CA . GLY B 1 350 ? -7.016 -41.156 -5.988 1 95.44 350 GLY B CA 1
ATOM 7280 C C . GLY B 1 350 ? -7.934 -39.938 -6.145 1 95.44 350 GLY B C 1
ATOM 7281 O O . GLY B 1 350 ? -8.773 -39.688 -5.277 1 95.44 350 GLY B O 1
ATOM 7282 N N . ALA B 1 351 ? -7.742 -39.219 -7.152 1 96.06 351 ALA B N 1
ATOM 7283 C CA . ALA B 1 351 ? -8.625 -38.094 -7.426 1 96.06 351 ALA B CA 1
ATOM 7284 C C . ALA B 1 351 ? -9.852 -38.531 -8.219 1 96.06 351 ALA B C 1
ATOM 7286 O O . ALA B 1 351 ? -9.766 -39.438 -9.047 1 96.06 351 ALA B O 1
ATOM 7287 N N . PRO B 1 352 ? -10.969 -37.844 -7.914 1 97.25 352 PRO B N 1
ATOM 7288 C CA . PRO B 1 352 ? -12.148 -38.188 -8.719 1 97.25 352 PRO B CA 1
ATOM 7289 C C . PRO B 1 352 ? -11.984 -37.812 -10.188 1 97.25 352 PRO B C 1
ATOM 7291 O O . PRO B 1 352 ? -11.32 -36.812 -10.508 1 97.25 352 PRO B O 1
ATOM 7294 N N . LYS B 1 353 ? -12.625 -38.594 -11.055 1 95.88 353 LYS B N 1
ATOM 7295 C CA . LYS B 1 353 ? -12.555 -38.375 -12.492 1 95.88 353 LYS B CA 1
ATOM 7296 C C . LYS B 1 353 ? -13.945 -38.219 -13.102 1 95.88 353 LYS B C 1
ATOM 7298 O O . LYS B 1 353 ? -14.914 -38.781 -12.578 1 95.88 353 LYS B O 1
ATOM 7303 N N . ASP B 1 354 ? -13.953 -37.469 -14.164 1 95.5 354 ASP B N 1
ATOM 7304 C CA . ASP B 1 354 ? -15.211 -37.344 -14.891 1 95.5 354 ASP B CA 1
ATOM 7305 C C . ASP B 1 354 ? -15.695 -38.688 -15.406 1 95.5 354 ASP B C 1
ATOM 7307 O O . ASP B 1 354 ? -14.891 -39.5 -15.844 1 95.5 354 ASP B O 1
ATOM 7311 N N . GLN B 1 355 ? -17.031 -38.844 -15.352 1 95.94 355 GLN B N 1
ATOM 7312 C CA . GLN B 1 355 ? -17.594 -40.125 -15.781 1 95.94 355 GLN B CA 1
ATOM 7313 C C . GLN B 1 355 ? -18.875 -39.906 -16.578 1 95.94 355 GLN B C 1
ATOM 7315 O O . GLN B 1 355 ? -19.641 -39 -16.312 1 95.94 355 GLN B O 1
ATOM 7320 N N . THR B 1 356 ? -19.047 -40.719 -17.562 1 95 356 THR B N 1
ATOM 7321 C CA . THR B 1 356 ? -20.312 -40.844 -18.297 1 95 356 THR B CA 1
ATOM 7322 C C . THR B 1 356 ? -20.859 -42.281 -18.156 1 95 356 THR B C 1
ATOM 7324 O O . THR B 1 356 ? -20.172 -43.25 -18.469 1 95 356 THR B O 1
ATOM 7327 N N . VAL B 1 357 ? -22.109 -42.375 -17.703 1 96.31 357 VAL B N 1
ATOM 7328 C CA . VAL B 1 357 ? -22.672 -43.719 -17.484 1 96.31 357 VAL B CA 1
ATOM 7329 C C . VAL B 1 357 ? -24.109 -43.75 -17.969 1 96.31 357 VAL B C 1
ATOM 7331 O O . VAL B 1 357 ? -24.734 -42.719 -18.188 1 96.31 357 VAL B O 1
ATOM 7334 N N . VAL B 1 358 ? 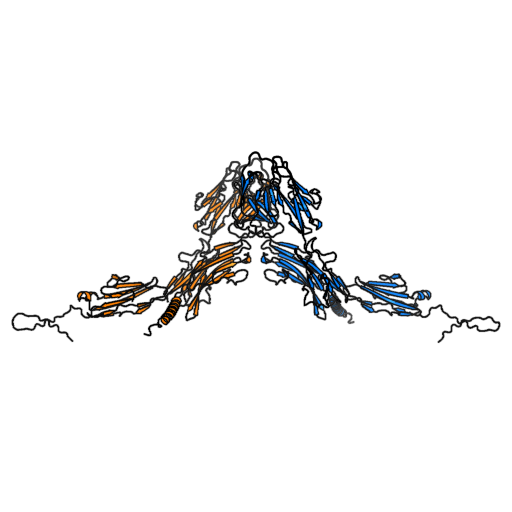-24.578 -45.031 -18.172 1 95.31 358 VAL B N 1
ATOM 7335 C CA . VAL B 1 358 ? -25.984 -45.25 -18.516 1 95.31 358 VAL B CA 1
ATOM 7336 C C . VAL B 1 358 ? -26.828 -45.219 -17.25 1 95.31 358 VAL B C 1
ATOM 7338 O O . VAL B 1 358 ? -26.359 -45.562 -16.172 1 95.31 358 VAL B O 1
ATOM 7341 N N . GLU B 1 359 ? -28.062 -44.938 -17.328 1 94.38 359 GLU B N 1
ATOM 7342 C CA . GLU B 1 359 ? -28.969 -44.781 -16.188 1 94.38 359 GLU B CA 1
ATOM 7343 C C . GLU B 1 359 ? -29.047 -46.094 -15.383 1 94.38 359 GLU B C 1
ATOM 7345 O O . GLU B 1 359 ? -28.844 -47.188 -15.93 1 94.38 359 GLU B O 1
ATOM 7350 N N . ASN B 1 360 ? -29.281 -45.938 -14.109 1 94.38 360 ASN B N 1
ATOM 7351 C CA . ASN B 1 360 ? -29.609 -47 -13.156 1 94.38 360 ASN B CA 1
ATOM 7352 C C . ASN B 1 360 ? -28.359 -47.781 -12.75 1 94.38 360 ASN B C 1
ATOM 7354 O O . ASN B 1 360 ? -28.453 -48.969 -12.375 1 94.38 360 ASN B O 1
ATOM 7358 N N . VAL B 1 361 ? -27.266 -47.219 -12.945 1 95.88 361 VAL B N 1
ATOM 7359 C CA . VAL B 1 361 ? -26.031 -47.812 -12.461 1 95.88 361 VAL B CA 1
ATOM 7360 C C . VAL B 1 361 ? -25.484 -47 -11.289 1 95.88 361 VAL B C 1
ATOM 7362 O O . VAL B 1 361 ? -25.812 -45.844 -11.117 1 95.88 361 VAL B O 1
ATOM 7365 N N . ASP B 1 362 ? -24.734 -47.656 -10.406 1 97.38 362 ASP B N 1
ATOM 7366 C CA . ASP B 1 362 ? -24.031 -46.969 -9.328 1 97.38 362 ASP B CA 1
ATOM 7367 C C . ASP B 1 362 ? -22.688 -46.406 -9.812 1 97.38 362 ASP B C 1
ATOM 7369 O O . ASP B 1 362 ? -21.984 -47.094 -10.57 1 97.38 362 ASP B O 1
ATOM 7373 N N . VAL B 1 363 ? -22.406 -45.25 -9.445 1 98.06 363 VAL B N 1
ATOM 7374 C CA . VAL B 1 363 ? -21.141 -44.625 -9.852 1 98.06 363 VAL B CA 1
ATOM 7375 C C . VAL B 1 363 ? -20.312 -44.281 -8.625 1 98.06 363 VAL B C 1
ATOM 7377 O O . VAL B 1 363 ? -20.828 -43.719 -7.648 1 98.06 363 VAL B O 1
ATOM 7380 N N . THR B 1 364 ? -19.016 -44.594 -8.703 1 97.81 364 THR B N 1
ATOM 7381 C CA . THR B 1 364 ? -18.141 -44.344 -7.566 1 97.81 364 THR B CA 1
ATOM 7382 C C . THR B 1 364 ? -17.062 -43.312 -7.918 1 97.81 364 THR B C 1
ATOM 7384 O O . THR B 1 364 ? -16.453 -43.406 -8.992 1 97.81 364 THR B O 1
ATOM 7387 N N . PHE B 1 365 ? -16.828 -42.375 -7.035 1 98.06 365 PHE B N 1
ATOM 7388 C CA . PHE B 1 365 ? -15.758 -41.406 -7.113 1 98.06 365 PHE B CA 1
ATOM 7389 C C . PHE B 1 365 ? -14.773 -41.562 -5.961 1 98.06 365 PHE B C 1
ATOM 7391 O O . PHE B 1 365 ? -15.188 -41.75 -4.812 1 98.06 365 PHE B O 1
ATOM 7398 N N . ASN B 1 366 ? -13.516 -41.5 -6.297 1 98 366 ASN B N 1
ATOM 7399 C CA . ASN B 1 366 ? -12.484 -41.656 -5.27 1 98 366 ASN B CA 1
ATOM 7400 C C . ASN B 1 366 ? -11.852 -40.312 -4.926 1 98 366 ASN B C 1
ATOM 7402 O O . ASN B 1 366 ? -11.773 -39.406 -5.77 1 98 366 ASN B O 1
ATOM 7406 N N . CYS B 1 367 ? -11.43 -40.188 -3.691 1 98 367 CYS B N 1
ATOM 7407 C CA . CYS B 1 367 ? -10.656 -39.062 -3.176 1 98 367 CYS B CA 1
ATOM 7408 C C . CYS B 1 367 ? -9.68 -39.531 -2.094 1 98 367 CYS B C 1
ATOM 7410 O O . CYS B 1 367 ? -9.992 -39.469 -0.904 1 98 367 CYS B O 1
ATOM 7412 N N . ASP B 1 368 ? -8.562 -40 -2.607 1 97.12 368 ASP B N 1
ATOM 7413 C CA . ASP B 1 368 ? -7.551 -40.594 -1.749 1 97.12 368 ASP B CA 1
ATOM 7414 C C . ASP B 1 368 ? -6.188 -39.938 -1.959 1 97.12 368 ASP B C 1
ATOM 7416 O O . ASP B 1 368 ? -5.57 -40.094 -3.014 1 97.12 368 ASP B O 1
ATOM 7420 N N . ALA B 1 369 ? -5.805 -39.25 -0.932 1 97.06 369 ALA B N 1
ATOM 7421 C CA . ALA B 1 369 ? -4.539 -38.531 -1.005 1 97.06 369 ALA B CA 1
ATOM 7422 C C . ALA B 1 369 ? -3.658 -38.844 0.204 1 97.06 369 ALA B C 1
ATOM 7424 O O . ALA B 1 369 ? -4.141 -39.344 1.216 1 97.06 369 ALA B O 1
ATOM 7425 N N . ARG B 1 370 ? -2.393 -38.656 0.037 1 95.69 370 ARG B N 1
ATOM 7426 C CA . ARG B 1 370 ? -1.422 -38.812 1.113 1 95.69 370 ARG B CA 1
ATOM 7427 C C . ARG B 1 370 ? -0.592 -37.562 1.306 1 95.69 370 ARG B C 1
ATOM 7429 O O . ARG B 1 370 ? -0.544 -36.688 0.422 1 95.69 370 ARG B O 1
ATOM 7436 N N . SER B 1 371 ? 0.005 -37.5 2.508 1 95.94 371 SER B N 1
ATOM 7437 C CA . SER B 1 371 ? 1.011 -36.469 2.732 1 95.94 371 SER B CA 1
ATOM 7438 C C . SER B 1 371 ? 2.377 -36.906 2.217 1 95.94 371 SER B C 1
ATOM 7440 O O . SER B 1 371 ? 2.537 -38.031 1.746 1 95.94 371 SER B O 1
ATOM 7442 N N . ALA B 1 372 ? 3.293 -35.969 2.223 1 93.75 372 ALA B N 1
ATOM 7443 C CA . ALA B 1 372 ? 4.668 -36.312 1.876 1 93.75 372 ALA B CA 1
ATOM 7444 C C . ALA B 1 372 ? 5.23 -37.344 2.852 1 93.75 372 ALA B C 1
ATOM 7446 O O . ALA B 1 372 ? 4.672 -37.562 3.928 1 93.75 372 ALA B O 1
ATOM 7447 N N . SER B 1 373 ? 6.391 -37.969 2.451 1 90.44 373 SER B N 1
ATOM 7448 C CA . SER B 1 373 ? 6.988 -39.031 3.254 1 90.44 373 SER B CA 1
ATOM 7449 C C . SER B 1 373 ? 7.297 -38.531 4.668 1 90.44 373 SER B C 1
ATOM 7451 O O . SER B 1 373 ? 7.766 -37.406 4.859 1 90.44 373 SER B O 1
ATOM 7453 N N . ASN B 1 374 ? 6.98 -39.344 5.68 1 87.06 374 ASN B N 1
ATOM 7454 C CA . ASN B 1 374 ? 7.301 -39.125 7.086 1 87.06 374 ASN B CA 1
ATOM 7455 C C . ASN B 1 374 ? 6.5 -37.969 7.66 1 87.06 374 ASN B C 1
ATOM 7457 O O . ASN B 1 374 ? 6.98 -37.25 8.547 1 87.06 374 ASN B O 1
ATOM 7461 N N . GLU B 1 375 ? 5.426 -37.625 7.094 1 94 375 GLU B N 1
ATOM 7462 C CA . GLU B 1 375 ? 4.547 -36.594 7.617 1 94 375 GLU B CA 1
ATOM 7463 C C . GLU B 1 375 ? 3.213 -37.188 8.078 1 94 375 GLU B C 1
ATOM 7465 O O . GLU B 1 375 ? 2.865 -38.312 7.723 1 94 375 GLU B O 1
ATOM 7470 N N . GLU B 1 376 ? 2.545 -36.406 8.867 1 95.06 376 GLU B N 1
ATOM 7471 C CA . GLU B 1 376 ? 1.234 -36.844 9.352 1 95.06 376 GLU B CA 1
ATOM 7472 C C . GLU B 1 376 ? 0.245 -37 8.203 1 95.06 376 GLU B C 1
ATOM 7474 O O . GLU B 1 376 ? 0.236 -36.188 7.27 1 95.06 376 GLU B O 1
ATOM 7479 N N . PRO B 1 377 ? -0.457 -38.156 8.242 1 95.12 377 PRO B N 1
ATOM 7480 C CA . PRO B 1 377 ? -1.469 -38.344 7.199 1 95.12 377 PRO B CA 1
ATOM 7481 C C . PRO B 1 377 ? -2.475 -37.188 7.156 1 95.12 377 PRO B C 1
ATOM 7483 O O . PRO B 1 377 ? -2.686 -36.5 8.164 1 95.12 377 PRO B O 1
ATOM 7486 N N . PRO B 1 378 ? -2.996 -36.969 6.008 1 97.25 378 PRO B N 1
ATOM 7487 C CA . PRO B 1 378 ? -3.984 -35.875 5.898 1 97.25 378 PRO B CA 1
ATOM 7488 C C . PRO B 1 378 ? -5.305 -36.219 6.582 1 97.25 378 PRO B C 1
ATOM 7490 O O . PRO B 1 378 ? -5.512 -37.375 7.004 1 97.25 378 PRO B O 1
ATOM 7493 N N . ASN B 1 379 ? -6.16 -35.219 6.715 1 96.75 379 ASN B N 1
ATOM 7494 C CA . ASN B 1 379 ? -7.512 -35.406 7.23 1 96.75 379 ASN B CA 1
ATOM 7495 C C . ASN B 1 379 ? -8.383 -36.188 6.238 1 96.75 379 ASN B C 1
ATOM 7497 O O . ASN B 1 379 ? -8.023 -36.312 5.066 1 96.75 379 ASN B O 1
ATOM 7501 N N . SER B 1 380 ? -9.461 -36.656 6.805 1 96.75 380 SER B N 1
ATOM 7502 C CA . SER B 1 380 ? -10.43 -37.312 5.918 1 96.75 380 SER B CA 1
ATOM 7503 C C . SER B 1 380 ? -10.984 -36.312 4.898 1 96.75 380 SER B C 1
ATOM 7505 O O . SER B 1 380 ? -11.227 -35.156 5.215 1 96.75 380 SER B O 1
ATOM 7507 N N . PRO B 1 381 ? -11.18 -36.812 3.727 1 97.44 381 PRO B N 1
ATOM 7508 C CA . PRO B 1 381 ? -11.695 -35.938 2.688 1 97.44 381 PRO B CA 1
ATOM 7509 C C . PRO B 1 381 ? -13.078 -35.375 3.025 1 97.44 381 PRO B C 1
ATOM 7511 O O . PRO B 1 381 ? -13.875 -36.031 3.689 1 97.44 381 PRO B O 1
ATOM 7514 N N . VAL B 1 382 ? -13.25 -34.156 2.621 1 96.56 382 VAL B N 1
ATOM 7515 C CA . VAL B 1 382 ? -14.562 -33.5 2.676 1 96.56 382 VAL B CA 1
ATOM 7516 C C . VAL B 1 382 ? -15.148 -33.406 1.271 1 96.56 382 VAL B C 1
ATOM 7518 O O . VAL B 1 382 ? -14.484 -32.969 0.336 1 96.56 382 VAL B O 1
ATOM 7521 N N . TRP B 1 383 ? -16.422 -33.844 1.146 1 97.25 383 TRP B N 1
ATOM 7522 C CA . TRP B 1 383 ? -17.031 -33.938 -0.176 1 97.25 383 TRP B CA 1
ATOM 7523 C C . TRP B 1 383 ? -18.078 -32.812 -0.353 1 97.25 383 TRP B C 1
ATOM 7525 O O . TRP B 1 383 ? -18.672 -32.375 0.621 1 97.25 383 TRP B O 1
ATOM 7535 N N . TYR B 1 384 ? -18.172 -32.406 -1.603 1 95.56 384 TYR B N 1
ATOM 7536 C CA . TYR B 1 384 ? -19.203 -31.484 -2.047 1 95.56 384 TYR B CA 1
ATOM 7537 C C . TYR B 1 384 ? -19.969 -32.062 -3.238 1 95.56 384 TYR B C 1
ATOM 7539 O O . TYR B 1 384 ? -19.375 -32.688 -4.121 1 95.56 384 TYR B O 1
ATOM 7547 N N . ILE B 1 385 ? -21.25 -31.828 -3.215 1 96.25 385 ILE B N 1
ATOM 7548 C CA . ILE B 1 385 ? -22.109 -32.156 -4.348 1 96.25 385 ILE B CA 1
ATOM 7549 C C . ILE B 1 385 ? -22.688 -30.906 -4.965 1 96.25 385 ILE B C 1
ATOM 7551 O O . ILE B 1 385 ? -23.469 -30.188 -4.32 1 96.25 385 ILE B O 1
ATOM 7555 N N . ASN B 1 386 ? -22.297 -30.656 -6.141 1 94.94 386 ASN B N 1
ATOM 7556 C CA . ASN B 1 386 ? -22.719 -29.438 -6.82 1 94.94 386 ASN B CA 1
ATOM 7557 C C . ASN B 1 386 ? -22.422 -28.203 -5.988 1 94.94 386 ASN B C 1
ATOM 7559 O O . ASN B 1 386 ? -23.25 -27.297 -5.891 1 94.94 386 ASN B O 1
ATOM 7563 N N . GLY B 1 387 ? -21.312 -28.234 -5.289 1 90.25 387 GLY B N 1
ATOM 7564 C CA . GLY B 1 387 ? -20.828 -27.078 -4.566 1 90.25 387 GLY B CA 1
ATOM 7565 C C . GLY B 1 387 ? -21.328 -27.016 -3.133 1 90.25 387 GLY B C 1
ATOM 7566 O O . GLY B 1 387 ? -20.953 -26.109 -2.377 1 90.25 387 GLY B O 1
ATOM 7567 N N . VAL B 1 388 ? -22.156 -27.922 -2.777 1 91.25 388 VAL B N 1
ATOM 7568 C CA . VAL B 1 388 ? -22.703 -27.938 -1.425 1 91.25 388 VAL B CA 1
ATOM 7569 C C . VAL B 1 388 ? -22.016 -29.016 -0.6 1 91.25 388 VAL B C 1
ATOM 7571 O O . VAL B 1 388 ? -21.984 -30.188 -1.001 1 91.25 388 VAL B O 1
ATOM 7574 N N . LYS B 1 389 ? -21.609 -28.594 0.556 1 92.88 389 LYS B N 1
ATOM 7575 C CA . LYS B 1 389 ? -20.922 -29.531 1.438 1 92.88 389 LYS B CA 1
ATOM 7576 C C . LYS B 1 389 ? -21.844 -30.656 1.892 1 92.88 389 LYS B C 1
ATOM 7578 O O . LYS B 1 389 ? -23 -30.422 2.236 1 92.88 389 LYS B O 1
ATOM 7583 N N . THR B 1 390 ? -21.266 -31.891 1.845 1 94.31 390 THR B N 1
ATOM 7584 C CA . THR B 1 390 ? -22.047 -33.031 2.299 1 94.31 390 THR B CA 1
ATOM 7585 C C . THR B 1 390 ? -22.281 -32.969 3.807 1 94.31 390 THR B C 1
ATOM 7587 O O . THR B 1 390 ? -21.438 -32.438 4.547 1 94.31 390 THR B O 1
ATOM 7590 N N . GLY B 1 391 ? -23.453 -33.406 4.191 1 89.94 391 GLY B N 1
ATOM 7591 C CA . GLY B 1 391 ? -23.828 -33.375 5.594 1 89.94 391 GLY B CA 1
ATOM 7592 C C . GLY B 1 391 ? -25.203 -33.969 5.852 1 89.94 391 GLY B C 1
ATOM 7593 O O . GLY B 1 391 ? -25.609 -34.938 5.195 1 89.94 391 GLY B O 1
ATOM 7594 N N . GLN B 1 392 ? -25.859 -33.312 6.777 1 87.38 392 GLN B N 1
ATOM 7595 C CA . GLN B 1 392 ? -27.156 -33.844 7.211 1 87.38 392 GLN B CA 1
ATOM 7596 C C . GLN B 1 392 ? -28.219 -33.656 6.121 1 87.38 392 GLN B C 1
ATOM 7598 O O . GLN B 1 392 ? -29.156 -34.438 6.039 1 87.38 392 GLN B O 1
ATOM 7603 N N . HIS B 1 393 ? -27.906 -32.75 5.242 1 87.75 393 HIS B N 1
ATOM 7604 C CA . HIS B 1 393 ? -28.906 -32.438 4.219 1 87.75 393 HIS B CA 1
ATOM 7605 C C . HIS B 1 393 ? -28.75 -33.375 3.008 1 87.75 393 HIS B C 1
ATOM 7607 O O . HIS B 1 393 ? -29.609 -33.375 2.125 1 87.75 393 HIS B O 1
ATOM 7613 N N . THR B 1 394 ? -27.781 -34.156 3.016 1 91.38 394 THR B N 1
ATOM 7614 C CA . THR B 1 394 ? -27.5 -35.031 1.879 1 91.38 394 THR B CA 1
ATOM 7615 C C . THR B 1 394 ? -28.234 -36.344 2.037 1 91.38 394 THR B C 1
ATOM 7617 O O . THR B 1 394 ? -28.156 -36.969 3.09 1 91.38 394 THR B O 1
ATOM 7620 N N . ASP B 1 395 ? -29 -36.719 1.016 1 93.06 395 ASP B N 1
ATOM 7621 C CA . ASP B 1 395 ? -29.734 -38 1.027 1 93.06 395 ASP B CA 1
ATOM 7622 C C . ASP B 1 395 ? -28.797 -39.188 1.143 1 93.06 395 ASP B C 1
ATOM 7624 O O . ASP B 1 395 ? -28.094 -39.531 0.187 1 93.06 395 ASP B O 1
ATOM 7628 N N . PRO B 1 396 ? -28.844 -39.906 2.23 1 93 396 PRO B N 1
ATOM 7629 C CA . PRO B 1 396 ? -27.891 -41 2.422 1 93 396 PRO B CA 1
ATOM 7630 C C . PRO B 1 396 ? -28.203 -42.219 1.552 1 93 396 PRO B C 1
ATOM 7632 O O . PRO B 1 396 ? -27.359 -43.094 1.396 1 93 396 PRO B O 1
ATOM 7635 N N . THR B 1 397 ? -29.375 -42.281 1.049 1 94.69 397 THR B N 1
ATOM 7636 C CA . THR B 1 397 ? -29.734 -43.406 0.189 1 94.69 397 THR B CA 1
ATOM 7637 C C . THR B 1 397 ? -29.203 -43.188 -1.225 1 94.69 397 THR B C 1
ATOM 7639 O O . THR B 1 397 ? -28.953 -44.156 -1.956 1 94.69 397 THR B O 1
ATOM 7642 N N . LYS B 1 398 ? -29.031 -41.969 -1.58 1 96.12 398 LYS B N 1
ATOM 7643 C CA . LYS B 1 398 ? -28.547 -41.656 -2.918 1 96.12 398 LYS B CA 1
ATOM 7644 C C . LYS B 1 398 ? -27.031 -41.469 -2.926 1 96.12 398 LYS B C 1
ATOM 7646 O O . LYS B 1 398 ? -26.344 -41.938 -3.846 1 96.12 398 LYS B O 1
ATOM 7651 N N . PHE B 1 399 ? -26.547 -40.781 -1.926 1 97.31 399 PHE B N 1
ATOM 7652 C CA . PHE B 1 399 ? -25.125 -40.5 -1.814 1 97.31 399 PHE B CA 1
ATOM 7653 C C . PHE B 1 399 ? -24.516 -41.188 -0.606 1 97.31 399 PHE B C 1
ATOM 7655 O O . PHE B 1 399 ? -24.828 -40.875 0.537 1 97.31 399 PHE B O 1
ATOM 7662 N N . GLN B 1 400 ? -23.578 -42.125 -0.914 1 96.69 400 GLN B N 1
ATOM 7663 C CA . GLN B 1 400 ? -23.016 -42.906 0.165 1 96.69 400 GLN B CA 1
ATOM 7664 C C . GLN B 1 400 ? -21.516 -42.719 0.257 1 96.69 400 GLN B C 1
ATOM 7666 O O . GLN B 1 400 ? -20.812 -42.812 -0.751 1 96.69 400 GLN B O 1
ATOM 7671 N N . LEU B 1 401 ? -21.062 -42.469 1.449 1 96.19 401 LEU B N 1
ATOM 7672 C CA . LEU B 1 401 ? -19.641 -42.344 1.728 1 96.19 401 LEU B CA 1
ATOM 7673 C C . LEU B 1 401 ? -19.109 -43.625 2.385 1 96.19 401 LEU B C 1
ATOM 7675 O O . LEU B 1 401 ? -19.781 -44.219 3.236 1 96.19 401 LEU B O 1
ATOM 7679 N N . SER B 1 402 ? -17.922 -44.031 1.876 1 95.56 402 SER B N 1
ATOM 7680 C CA . SER B 1 402 ? -17.297 -45.219 2.432 1 95.56 402 SER B CA 1
ATOM 7681 C C . SER B 1 402 ? -15.781 -45.062 2.502 1 95.56 402 SER B C 1
ATOM 7683 O O . SER B 1 402 ? -15.219 -44.094 2.016 1 95.56 402 SER B O 1
ATOM 7685 N N . ASN B 1 403 ? -15.07 -46.031 3.252 1 95.31 403 ASN B N 1
ATOM 7686 C CA . ASN B 1 403 ? -13.617 -46.094 3.344 1 95.31 403 ASN B CA 1
ATOM 7687 C C . ASN B 1 403 ? -13.047 -44.812 3.947 1 95.31 403 ASN B C 1
ATOM 7689 O O . ASN B 1 403 ? -12.164 -44.188 3.361 1 95.31 403 ASN B O 1
ATOM 7693 N N . GLY B 1 404 ? -13.695 -44.406 5.105 1 94.94 404 GLY B N 1
ATOM 7694 C CA . GLY B 1 404 ? -13.227 -43.188 5.742 1 94.94 404 GLY B CA 1
ATOM 7695 C C . GLY B 1 404 ? -13.453 -41.938 4.898 1 94.94 404 GLY B C 1
ATOM 7696 O O . GLY B 1 404 ? -12.57 -41.094 4.785 1 94.94 404 GLY B O 1
ATOM 7697 N N . ASN B 1 405 ? -14.539 -41.906 4.047 1 95.94 405 ASN B N 1
ATOM 7698 C CA . ASN B 1 405 ? -14.977 -40.812 3.182 1 95.94 405 ASN B CA 1
ATOM 7699 C C . ASN B 1 405 ? -14.094 -40.688 1.94 1 95.94 405 ASN B C 1
ATOM 7701 O O . ASN B 1 405 ? -14.102 -39.656 1.26 1 95.94 405 ASN B O 1
ATOM 7705 N N . LYS B 1 406 ? -13.289 -41.719 1.684 1 97.25 406 LYS B N 1
ATOM 7706 C CA . LYS B 1 406 ? -12.398 -41.625 0.527 1 97.25 406 LYS B CA 1
ATOM 7707 C C . LYS B 1 406 ? -13.133 -42 -0.755 1 97.25 406 LYS B C 1
ATOM 7709 O O . LYS B 1 406 ? -12.617 -41.812 -1.855 1 97.25 406 LYS B O 1
ATOM 7714 N N . THR B 1 407 ? -14.289 -42.562 -0.532 1 97.12 407 THR B N 1
ATOM 7715 C CA . THR B 1 407 ? -15.07 -42.969 -1.688 1 97.12 407 THR B CA 1
ATOM 7716 C C . THR B 1 407 ? -16.5 -42.469 -1.587 1 97.12 407 THR B C 1
ATOM 7718 O O . THR B 1 407 ? -17.141 -42.594 -0.541 1 97.12 407 THR B O 1
ATOM 7721 N N . LEU B 1 408 ? -16.969 -41.844 -2.619 1 97.94 408 LEU B N 1
ATOM 7722 C CA . LEU B 1 408 ? -18.359 -41.438 -2.75 1 97.94 408 LEU B CA 1
ATOM 7723 C C . LEU B 1 408 ? -19.078 -42.25 -3.83 1 97.94 408 LEU B C 1
ATOM 7725 O O . LEU B 1 408 ? -18.625 -42.281 -4.977 1 97.94 408 LEU B O 1
ATOM 7729 N N . THR B 1 409 ? -20.156 -42.875 -3.463 1 98.06 409 THR B N 1
ATOM 7730 C CA . THR B 1 409 ? -20.938 -43.625 -4.422 1 98.06 409 THR B CA 1
ATOM 7731 C C . THR B 1 409 ? -22.312 -43 -4.637 1 98.06 409 THR B C 1
ATOM 7733 O O . THR B 1 409 ? -23.031 -42.719 -3.676 1 98.06 409 THR B O 1
ATOM 7736 N N . VAL B 1 410 ? -22.609 -42.688 -5.828 1 97.88 410 VAL B N 1
ATOM 7737 C CA . VAL B 1 410 ? -23.938 -42.219 -6.215 1 97.88 410 VAL B CA 1
ATOM 7738 C C . VAL B 1 410 ? -24.766 -43.406 -6.688 1 97.88 410 VAL B C 1
ATOM 7740 O O . VAL B 1 410 ? -24.453 -44.062 -7.695 1 97.88 410 VAL B O 1
ATOM 7743 N N . MET B 1 411 ? -25.938 -43.594 -6.043 1 97.62 411 MET B N 1
ATOM 7744 C CA . MET B 1 411 ? -26.703 -44.812 -6.266 1 97.62 411 MET B CA 1
ATOM 7745 C C . MET B 1 411 ? -27.703 -44.625 -7.395 1 97.62 411 MET B C 1
ATOM 7747 O O . MET B 1 411 ? -28.391 -43.594 -7.465 1 97.62 411 MET B O 1
ATOM 7751 N N . LYS B 1 412 ? -27.828 -45.625 -8.219 1 96.69 412 LYS B N 1
ATOM 7752 C CA . LYS B 1 412 ? -28.859 -45.719 -9.258 1 96.69 412 LYS B CA 1
ATOM 7753 C C . LYS B 1 412 ? -29.078 -44.375 -9.953 1 96.69 412 LYS B C 1
ATOM 7755 O O . LYS B 1 412 ? -30.188 -43.812 -9.906 1 96.69 412 LYS B O 1
ATOM 7760 N N . VAL B 1 413 ? -28.156 -43.969 -10.641 1 96.62 413 VAL B N 1
ATOM 7761 C CA . VAL B 1 413 ? -28.141 -42.625 -11.211 1 96.62 413 VAL B CA 1
ATOM 7762 C C . VAL B 1 413 ? -29.234 -42.5 -12.258 1 96.62 413 VAL B C 1
ATOM 7764 O O . VAL B 1 413 ? -29.516 -43.469 -13 1 96.62 413 VAL B O 1
ATOM 7767 N N . LYS B 1 414 ? -29.812 -41.344 -12.281 1 92.88 414 LYS B N 1
ATOM 7768 C CA . LYS B 1 414 ? -30.844 -40.969 -13.25 1 92.88 414 LYS B CA 1
ATOM 7769 C C . LYS B 1 414 ? -30.422 -39.75 -14.07 1 92.88 414 LYS B C 1
ATOM 7771 O O . LYS B 1 414 ? -29.844 -38.812 -13.531 1 92.88 414 LYS B O 1
ATOM 7776 N N . LYS B 1 415 ? -30.688 -39.812 -15.336 1 91.38 415 LYS B N 1
ATOM 7777 C CA . LYS B 1 415 ? -30.359 -38.688 -16.203 1 91.38 415 LYS B CA 1
ATOM 7778 C C . LYS B 1 415 ? -31.078 -37.438 -15.758 1 91.38 415 LYS B C 1
ATOM 7780 O O . LYS B 1 415 ? -30.516 -36.344 -15.828 1 91.38 415 LYS B O 1
ATOM 7785 N N . ALA B 1 416 ? -32.25 -37.562 -15.25 1 88.56 416 ALA B N 1
ATOM 7786 C CA . ALA B 1 416 ? -33.094 -36.438 -14.898 1 88.56 416 ALA B CA 1
ATOM 7787 C C . ALA B 1 416 ? -32.562 -35.688 -13.664 1 88.56 416 ALA B C 1
ATOM 7789 O O . ALA B 1 416 ? -32.719 -34.469 -13.555 1 88.56 416 ALA B O 1
ATOM 7790 N N . THR B 1 417 ? -31.859 -36.438 -12.805 1 90.62 417 THR B N 1
ATOM 7791 C CA . THR B 1 417 ? -31.578 -35.812 -11.516 1 90.62 417 THR B CA 1
ATOM 7792 C C . THR B 1 417 ? -30.109 -35.906 -11.164 1 90.62 417 THR B C 1
ATOM 7794 O O . THR B 1 417 ? -29.625 -35.219 -10.258 1 90.62 417 THR B O 1
ATOM 7797 N N . ASP B 1 418 ? -29.391 -36.719 -11.938 1 93.56 418 ASP B N 1
ATOM 7798 C CA . ASP B 1 418 ? -28.094 -37.062 -11.383 1 93.56 418 ASP B CA 1
ATOM 7799 C C . ASP B 1 418 ? -26.969 -36.656 -12.328 1 93.56 418 ASP B C 1
ATOM 7801 O O . ASP B 1 418 ? -25.859 -37.188 -12.281 1 93.56 418 ASP B O 1
ATOM 7805 N N . ILE B 1 419 ? -27.188 -35.812 -13.227 1 94.19 419 ILE B N 1
ATOM 7806 C CA . ILE B 1 419 ? -26.094 -35.094 -13.867 1 94.19 419 ILE B CA 1
ATOM 7807 C C . ILE B 1 419 ? -25.547 -34.062 -12.914 1 94.19 419 ILE B C 1
ATOM 7809 O O . ILE B 1 419 ? -26.203 -33.031 -12.656 1 94.19 419 ILE B O 1
ATOM 7813 N N . LEU B 1 420 ? -24.406 -34.281 -12.367 1 96.25 420 LEU B N 1
ATOM 7814 C CA . LEU B 1 420 ? -23.906 -33.469 -11.281 1 96.25 420 LEU B CA 1
ATOM 7815 C C . LEU B 1 420 ? -22.391 -33.469 -11.242 1 96.25 420 LEU B C 1
ATOM 7817 O O . LEU B 1 420 ? -21.75 -34.219 -11.969 1 96.25 420 LEU B O 1
ATOM 7821 N N . CYS B 1 421 ? -21.875 -32.594 -10.477 1 97.38 421 CYS B N 1
ATOM 7822 C CA . CYS B 1 421 ? -20.453 -32.562 -10.195 1 97.38 421 CYS B CA 1
ATOM 7823 C C . CYS B 1 421 ? -20.172 -32.781 -8.711 1 97.38 421 CYS B C 1
ATOM 7825 O O . CYS B 1 421 ? -20.953 -32.344 -7.863 1 97.38 421 CYS B O 1
ATOM 7827 N N . VAL B 1 422 ? -19.094 -33.5 -8.5 1 97.56 422 VAL B N 1
ATOM 7828 C CA . VAL B 1 422 ? -18.656 -33.719 -7.121 1 97.56 422 VAL B CA 1
ATOM 7829 C C . VAL B 1 422 ? -17.281 -33.094 -6.91 1 97.56 422 VAL B C 1
ATOM 7831 O O . VAL B 1 422 ? -16.469 -33.062 -7.84 1 97.56 422 VAL B O 1
ATOM 7834 N N . GLN B 1 423 ? -17.094 -32.594 -5.68 1 96.12 423 GLN B N 1
ATOM 7835 C CA . GLN B 1 423 ? -15.797 -32.062 -5.289 1 96.12 423 GLN B CA 1
ATOM 7836 C C . GLN B 1 423 ? -15.305 -32.688 -3.986 1 96.12 423 GLN B C 1
ATOM 7838 O O . GLN B 1 423 ? -16.109 -33.094 -3.15 1 96.12 423 GLN B O 1
ATOM 7843 N N . CYS B 1 424 ? -14.023 -32.719 -3.885 1 96.62 424 CYS B N 1
ATOM 7844 C CA . CYS B 1 424 ? -13.484 -33.156 -2.596 1 96.62 424 CYS B CA 1
ATOM 7845 C C . CYS B 1 424 ? -12.242 -32.344 -2.242 1 96.62 424 CYS B C 1
ATOM 7847 O O . CYS B 1 424 ? -11.547 -31.844 -3.129 1 96.62 424 CYS B O 1
ATOM 7849 N N . GLU B 1 425 ? -12.039 -32.125 -1.019 1 95.75 425 GLU B N 1
ATOM 7850 C CA . GLU B 1 425 ? -10.859 -31.438 -0.496 1 95.75 425 GLU B CA 1
ATOM 7851 C C . GLU B 1 425 ? -10.172 -32.281 0.579 1 95.75 425 GLU B C 1
ATOM 7853 O O . GLU B 1 425 ? -10.836 -32.938 1.379 1 95.75 425 GLU B O 1
ATOM 7858 N N . VAL B 1 426 ? -8.922 -32.312 0.518 1 97.38 426 VAL B N 1
ATOM 7859 C CA . VAL B 1 426 ? -8.094 -33 1.504 1 97.38 426 VAL B CA 1
ATOM 7860 C C . VAL B 1 426 ? -7.074 -32.031 2.088 1 97.38 426 VAL B C 1
ATOM 7862 O O . VAL B 1 426 ? -6.375 -31.328 1.347 1 97.38 426 VAL B O 1
ATOM 7865 N N . THR B 1 427 ? -7.027 -31.969 3.453 1 96.69 427 THR B N 1
ATOM 7866 C CA . THR B 1 427 ? -6.172 -31 4.125 1 96.69 427 THR B CA 1
ATOM 7867 C C . THR B 1 427 ? -5.148 -31.703 5.012 1 96.69 427 THR B C 1
ATOM 7869 O O . THR B 1 427 ? -5.457 -32.719 5.641 1 96.69 427 THR B O 1
ATOM 7872 N N . ASN B 1 428 ? -3.973 -31.25 4.973 1 96.75 428 ASN B N 1
ATOM 7873 C CA . ASN B 1 428 ? -2.971 -31.625 5.965 1 96.75 428 ASN B CA 1
ATOM 7874 C C . ASN B 1 428 ? -2.365 -30.391 6.637 1 96.75 428 ASN B C 1
ATOM 7876 O O . ASN B 1 428 ? -2.938 -29.297 6.578 1 96.75 428 ASN B O 1
ATOM 7880 N N . HIS B 1 429 ? -1.272 -30.516 7.359 1 94.75 429 HIS B N 1
ATOM 7881 C CA . HIS B 1 429 ? -0.687 -29.422 8.133 1 94.75 429 HIS B CA 1
ATOM 7882 C C . HIS B 1 429 ? -0.062 -28.375 7.227 1 94.75 429 HIS B C 1
ATOM 7884 O O . HIS B 1 429 ? 0.252 -27.266 7.676 1 94.75 429 HIS B O 1
ATOM 7890 N N . VAL B 1 430 ? 0.168 -28.688 6.004 1 93.81 430 VAL B N 1
ATOM 7891 C CA . VAL B 1 430 ? 0.841 -27.797 5.07 1 93.81 430 VAL B CA 1
ATOM 7892 C C . VAL B 1 430 ? -0.193 -26.969 4.316 1 93.81 430 VAL B C 1
ATOM 7894 O O . VAL B 1 430 ? -0.088 -25.734 4.258 1 93.81 430 VAL B O 1
ATOM 7897 N N . ASP B 1 431 ? -1.147 -27.641 3.713 1 93.38 431 ASP B N 1
ATOM 7898 C CA . ASP B 1 431 ? -2.127 -26.938 2.885 1 93.38 431 ASP B CA 1
ATOM 7899 C C . ASP B 1 431 ? -3.311 -27.844 2.553 1 93.38 431 ASP B C 1
ATOM 7901 O O . ASP B 1 431 ? -3.496 -28.891 3.182 1 93.38 431 ASP B O 1
ATOM 7905 N N . THR B 1 432 ? -4.191 -27.359 1.68 1 94.12 432 THR B N 1
ATOM 7906 C CA . THR B 1 432 ? -5.375 -28.078 1.219 1 94.12 432 THR B CA 1
ATOM 7907 C C . THR B 1 432 ? -5.293 -28.344 -0.281 1 94.12 432 THR B C 1
ATOM 7909 O O . THR B 1 432 ? -4.863 -27.484 -1.049 1 94.12 432 THR B O 1
ATOM 7912 N N . THR B 1 433 ? -5.629 -29.609 -0.681 1 94.44 433 THR B N 1
ATOM 7913 C CA . THR B 1 433 ? -5.746 -29.938 -2.096 1 94.44 433 THR B CA 1
ATOM 7914 C C . THR B 1 433 ? -7.203 -30.188 -2.477 1 94.44 433 THR B C 1
ATOM 7916 O O . THR B 1 433 ? -7.977 -30.719 -1.678 1 94.44 433 THR B O 1
ATOM 7919 N N . TRP B 1 434 ? -7.52 -29.766 -3.752 1 93.12 434 TRP B N 1
ATOM 7920 C CA . TRP B 1 434 ? -8.891 -29.844 -4.246 1 93.12 434 TRP B CA 1
ATOM 7921 C C . TRP B 1 434 ? -8.961 -30.672 -5.523 1 93.12 434 TRP B C 1
ATOM 7923 O O . TRP B 1 434 ? -8 -30.719 -6.297 1 93.12 434 TRP B O 1
ATOM 7933 N N . ALA B 1 435 ? -10.102 -31.344 -5.711 1 95.31 435 ALA B N 1
ATOM 7934 C CA . ALA B 1 435 ? -10.406 -32 -6.977 1 95.31 435 ALA B CA 1
ATOM 7935 C C . ALA B 1 435 ? -11.883 -31.859 -7.332 1 95.31 435 ALA B C 1
ATOM 7937 O O . ALA B 1 435 ? -12.742 -31.828 -6.449 1 95.31 435 ALA B O 1
ATOM 7938 N N . ASP B 1 436 ? -12.141 -31.656 -8.555 1 96.12 436 ASP B N 1
ATOM 7939 C CA . ASP B 1 436 ? -13.477 -31.516 -9.109 1 96.12 436 ASP B CA 1
ATOM 7940 C C . ASP B 1 436 ? -13.719 -32.531 -10.227 1 96.12 436 ASP B C 1
ATOM 7942 O O . ASP B 1 436 ? -12.828 -32.781 -11.031 1 96.12 436 ASP B O 1
ATOM 7946 N N . SER B 1 437 ? -14.914 -33.188 -10.227 1 96.69 437 SER B N 1
ATOM 7947 C CA . SER B 1 437 ? -15.273 -34.125 -11.273 1 96.69 437 SER B CA 1
ATOM 7948 C C . SER B 1 437 ? -16.781 -34.125 -11.531 1 96.69 437 SER B C 1
ATOM 7950 O O . SER B 1 437 ? -17.578 -33.969 -10.602 1 96.69 437 SER B O 1
ATOM 7952 N N . CYS B 1 438 ? -17.156 -34.375 -12.789 1 97.19 438 CYS B N 1
ATOM 7953 C CA . CYS B 1 438 ? -18.562 -34.344 -13.141 1 97.19 438 CYS B CA 1
ATOM 7954 C C . CYS B 1 438 ? -19.047 -35.688 -13.656 1 97.19 438 CYS B C 1
ATOM 7956 O O . CYS B 1 438 ? -18.266 -36.469 -14.188 1 97.19 438 CYS B O 1
ATOM 7958 N N . LEU B 1 439 ? -20.344 -35.875 -13.422 1 97 439 LEU B N 1
ATOM 7959 C CA . LEU B 1 439 ? -21.031 -37.094 -13.852 1 97 439 LEU B CA 1
ATOM 7960 C C . LEU B 1 439 ? -22.047 -36.781 -14.938 1 97 439 LEU B C 1
ATOM 7962 O O . LEU B 1 439 ? -22.922 -35.938 -14.758 1 97 439 LEU B O 1
ATOM 7966 N N . THR B 1 440 ? -21.844 -37.438 -16.047 1 94.88 440 THR B N 1
ATOM 7967 C CA . THR B 1 440 ? -22.844 -37.406 -17.125 1 94.88 440 THR B CA 1
ATOM 7968 C C . THR B 1 440 ? -23.641 -38.688 -17.172 1 94.88 440 THR B C 1
ATOM 7970 O O . THR B 1 440 ? -23.062 -39.781 -17.172 1 94.88 440 THR B O 1
ATOM 7973 N N . VAL B 1 441 ? -24.969 -38.562 -17.188 1 94.62 441 VAL B N 1
ATOM 7974 C CA . VAL B 1 441 ? -25.828 -39.719 -17.266 1 94.62 441 VAL B CA 1
ATOM 7975 C C . VAL B 1 441 ? -26.578 -39.719 -18.594 1 94.62 441 VAL B C 1
ATOM 7977 O O . VAL B 1 441 ? -27.188 -38.719 -18.984 1 94.62 441 VAL B O 1
ATOM 7980 N N . ILE B 1 442 ? -26.594 -40.875 -19.234 1 93.75 442 ILE B N 1
ATOM 7981 C CA . ILE B 1 442 ? -27.266 -41 -20.531 1 93.75 442 ILE B CA 1
ATOM 7982 C C . ILE B 1 442 ? -28.359 -42.031 -20.453 1 93.75 442 ILE B C 1
ATOM 7984 O O . ILE B 1 442 ? -28.344 -42.906 -19.562 1 93.75 442 ILE B O 1
ATOM 7988 N N . LEU B 1 443 ? -29.312 -41.938 -21.375 1 93.25 443 LEU B N 1
ATOM 7989 C CA . LEU B 1 443 ? -30.391 -42.938 -21.453 1 93.25 443 LEU B CA 1
ATOM 7990 C C . LEU B 1 443 ? -29.906 -44.219 -22.094 1 93.25 443 LEU B C 1
ATOM 7992 O O . LEU B 1 443 ? -29.047 -44.188 -22.984 1 93.25 443 LEU B O 1
ATOM 7996 N N . PRO B 1 444 ? -30.484 -45.375 -21.703 1 94.06 444 PRO B N 1
ATOM 7997 C CA . PRO B 1 444 ? -30.078 -46.656 -22.297 1 94.06 444 PRO B CA 1
ATOM 7998 C C . PRO B 1 444 ? -30.594 -46.844 -23.719 1 94.06 444 PRO B C 1
ATOM 8000 O O . PRO B 1 444 ? -31.484 -46.094 -24.156 1 94.06 444 PRO B O 1
ATOM 8003 N N . ILE B 1 445 ? -29.984 -47.781 -24.344 1 94.56 445 ILE B N 1
ATOM 8004 C CA . ILE B 1 445 ? -30.469 -48.156 -25.656 1 94.56 445 ILE B CA 1
ATOM 8005 C C . ILE B 1 445 ? -31.812 -48.875 -25.516 1 94.56 445 ILE B C 1
ATOM 8007 O O . ILE B 1 445 ? -31.953 -49.812 -24.703 1 94.56 445 ILE B O 1
ATOM 8011 N N . ARG B 1 446 ? -32.781 -48.344 -26.234 1 93.81 446 ARG B N 1
ATOM 8012 C CA . ARG B 1 446 ? -34.125 -48.969 -26.234 1 93.81 446 ARG B CA 1
ATOM 8013 C C . ARG B 1 446 ? -34.469 -49.5 -27.625 1 93.81 446 ARG B C 1
ATOM 8015 O O . ARG B 1 446 ? -34.312 -48.781 -28.625 1 93.81 446 ARG B O 1
ATOM 8022 N N . ILE B 1 447 ? -34.906 -50.75 -27.594 1 93.12 447 ILE B N 1
ATOM 8023 C CA . ILE B 1 447 ? -35.344 -51.344 -28.859 1 93.12 447 ILE B CA 1
ATOM 8024 C C . ILE B 1 447 ? -36.812 -51.031 -29.094 1 93.12 447 ILE B C 1
ATOM 8026 O O . ILE B 1 447 ? -37.688 -51.438 -28.312 1 93.12 447 ILE B O 1
ATOM 8030 N N . GLU B 1 448 ? -37.094 -50.281 -30.109 1 91.94 448 GLU B N 1
ATOM 8031 C CA . GLU B 1 448 ? -38.469 -49.906 -30.422 1 91.94 448 GLU B CA 1
ATOM 8032 C C . GLU B 1 448 ? -39.188 -50.969 -31.219 1 91.94 448 GLU B C 1
ATOM 8034 O O . GLU B 1 448 ? -40.375 -51.25 -31.016 1 91.94 448 GLU B O 1
ATOM 8039 N N . LYS B 1 449 ? -38.438 -51.469 -32.281 1 92.38 449 LYS B N 1
ATOM 8040 C CA . LYS B 1 449 ? -38.938 -52.562 -33.094 1 92.38 449 LYS B CA 1
ATOM 8041 C C . LYS B 1 449 ? -37.969 -53.75 -33.094 1 92.38 449 LYS B C 1
ATOM 8043 O O . LYS B 1 449 ? -36.781 -53.594 -33.281 1 92.38 449 LYS B O 1
ATOM 8048 N N . ARG B 1 450 ? -38.562 -54.844 -32.781 1 91.62 450 ARG B N 1
ATOM 8049 C CA . ARG B 1 450 ? -37.781 -56.094 -32.781 1 91.62 450 ARG B CA 1
ATOM 8050 C C . ARG B 1 450 ? -38.406 -57.156 -33.656 1 91.62 450 ARG B C 1
ATOM 8052 O O . ARG B 1 450 ? -39.656 -57.281 -33.688 1 91.62 450 ARG B O 1
ATOM 8059 N N . PRO B 1 451 ? -37.594 -57.875 -34.344 1 92.5 451 PRO B N 1
ATOM 8060 C CA . PRO B 1 451 ? -38.156 -59.031 -35.062 1 92.5 451 PRO B CA 1
ATOM 8061 C C . PRO B 1 451 ? -38.562 -60.188 -34.156 1 92.5 451 PRO B C 1
ATOM 8063 O O . PRO B 1 451 ? -38.219 -60.188 -32.969 1 92.5 451 PRO B O 1
ATOM 8066 N N . PRO B 1 452 ? -39.438 -61.031 -34.844 1 91.19 452 PRO B N 1
ATOM 8067 C CA . PRO B 1 452 ? -39.75 -62.219 -34.031 1 91.19 452 PRO B CA 1
ATOM 8068 C C . PRO B 1 452 ? -38.5 -63 -33.625 1 91.19 452 PRO B C 1
ATOM 8070 O O . PRO B 1 452 ? -37.562 -63.125 -34.375 1 91.19 452 PRO B O 1
ATOM 8073 N N . GLU B 1 453 ? -38.531 -63.438 -32.406 1 91.12 453 GLU B N 1
ATOM 8074 C CA . GLU B 1 453 ? -37.375 -64.125 -31.859 1 91.12 453 GLU B CA 1
ATOM 8075 C C . GLU B 1 453 ? -37.094 -65.438 -32.625 1 91.12 453 GLU B C 1
ATOM 8077 O O . GLU B 1 453 ? -35.938 -65.812 -32.812 1 91.12 453 GLU B O 1
ATOM 8082 N N . GLU B 1 454 ? -38.219 -66 -32.969 1 92.25 454 GLU B N 1
ATOM 8083 C CA . GLU B 1 454 ? -38.094 -67.25 -33.781 1 92.25 454 GLU B CA 1
ATOM 8084 C C . GLU B 1 454 ? -38.969 -67.125 -35.031 1 92.25 454 GLU B C 1
ATOM 8086 O O . GLU B 1 454 ? -40.094 -66.688 -34.969 1 92.25 454 GLU B O 1
ATOM 8091 N N . GLN B 1 455 ? -38.312 -67.5 -36.094 1 91.69 455 GLN B N 1
ATOM 8092 C CA . GLN B 1 455 ? -39.031 -67.5 -37.375 1 91.69 455 GLN B CA 1
ATOM 8093 C C . GLN B 1 455 ? -38.938 -68.875 -38.031 1 91.69 455 GLN B C 1
ATOM 8095 O O . GLN B 1 455 ? -37.844 -69.25 -38.469 1 91.69 455 GLN B O 1
ATOM 8100 N N . GLU B 1 456 ? -39.938 -69.625 -37.938 1 91.31 456 GLU B N 1
ATOM 8101 C CA . GLU B 1 456 ? -40.062 -70.812 -38.719 1 91.31 456 GLU B CA 1
ATOM 8102 C C . GLU B 1 456 ? -40.562 -70.562 -40.125 1 91.31 456 GLU B C 1
ATOM 8104 O O . GLU B 1 456 ? -41.656 -70.062 -40.312 1 91.31 456 GLU B O 1
ATOM 8109 N N . ILE B 1 457 ? -39.781 -71.125 -41.031 1 89.25 457 ILE B N 1
ATOM 8110 C CA . ILE B 1 457 ? -40.094 -70.562 -42.344 1 89.25 457 ILE B CA 1
ATOM 8111 C C . ILE B 1 457 ? -40.219 -71.75 -43.344 1 89.25 457 ILE B C 1
ATOM 8113 O O . ILE B 1 457 ? -39.656 -72.812 -43.125 1 89.25 457 ILE B O 1
ATOM 8117 N N . ASP B 1 458 ? -41.156 -71.562 -44.375 1 88.69 458 ASP B N 1
ATOM 8118 C CA . ASP B 1 458 ? -41.219 -72.375 -45.562 1 88.69 458 ASP B CA 1
ATOM 8119 C C . ASP B 1 458 ? -40.625 -71.625 -46.781 1 88.69 458 ASP B C 1
ATOM 8121 O O . ASP B 1 458 ? -40.5 -70.438 -46.75 1 88.69 458 ASP B O 1
ATOM 8125 N N . HIS B 1 459 ? -40.281 -72.625 -47.75 1 86.5 459 HIS B N 1
ATOM 8126 C CA . HIS B 1 459 ? -39.812 -72 -48.969 1 86.5 459 HIS B CA 1
ATOM 8127 C C . HIS B 1 459 ? -40.875 -71.062 -49.531 1 86.5 459 HIS B C 1
ATOM 8129 O O . HIS B 1 459 ? -42.062 -71.375 -49.625 1 86.5 459 HIS B O 1
ATOM 8135 N N . GLY B 1 460 ? -40.688 -69.688 -49.719 1 86.19 460 GLY B N 1
ATOM 8136 C CA . GLY B 1 460 ? -41.625 -68.688 -50.219 1 86.19 460 GLY B CA 1
ATOM 8137 C C . GLY B 1 460 ? -41.969 -67.625 -49.219 1 86.19 460 GLY B C 1
ATOM 8138 O O . GLY B 1 460 ? -42.531 -66.562 -49.562 1 86.19 460 GLY B O 1
ATOM 8139 N N . ASP B 1 461 ? -41.656 -67.938 -47.969 1 90.44 461 ASP B N 1
ATOM 8140 C CA . ASP B 1 461 ? -41.969 -67 -46.906 1 90.44 461 ASP B CA 1
ATOM 8141 C C . ASP B 1 461 ? -41 -65.812 -46.938 1 90.44 461 ASP B C 1
ATOM 8143 O O . ASP B 1 461 ? -39.906 -65.938 -47.531 1 90.44 461 ASP B O 1
ATOM 8147 N N . THR B 1 462 ? -41.375 -64.75 -46.438 1 92.19 462 THR B N 1
ATOM 8148 C CA . THR B 1 462 ? -40.531 -63.562 -46.219 1 92.19 462 THR B CA 1
ATOM 8149 C C . THR B 1 462 ? -40.156 -63.406 -44.75 1 92.19 462 THR B C 1
ATOM 8151 O O . THR B 1 462 ? -41.062 -63.438 -43.906 1 92.19 462 THR B O 1
ATOM 8154 N N . LEU B 1 463 ? -38.875 -63.312 -44.469 1 92.75 463 LEU B N 1
ATOM 8155 C CA . LEU B 1 463 ? -38.406 -63.125 -43.094 1 92.75 463 LEU B CA 1
ATOM 8156 C C . LEU B 1 463 ? -38.125 -61.656 -42.812 1 92.75 463 LEU B C 1
ATOM 8158 O O . LEU B 1 463 ? -37.594 -60.938 -43.656 1 92.75 463 LEU B O 1
ATOM 8162 N N . ASP B 1 464 ? -38.531 -61.219 -41.656 1 92.25 464 ASP B N 1
ATOM 8163 C CA . ASP B 1 464 ? -38.312 -59.844 -41.219 1 92.25 464 ASP B CA 1
ATOM 8164 C C . ASP B 1 464 ? -37.25 -59.812 -40.094 1 92.25 464 ASP B C 1
ATOM 8166 O O . ASP B 1 464 ? -37.406 -60.438 -39.062 1 92.25 464 ASP B O 1
ATOM 8170 N N . PHE B 1 465 ? -36.156 -59.062 -40.344 1 94 465 PHE B N 1
ATOM 8171 C CA . PHE B 1 465 ? -35.094 -58.906 -39.375 1 94 465 PHE B CA 1
ATOM 8172 C C . PHE B 1 465 ? -34.969 -57.438 -38.969 1 94 465 PHE B C 1
ATOM 8174 O O . PHE B 1 465 ? -33.938 -57.031 -38.438 1 94 465 PHE B O 1
ATOM 8181 N N . THR B 1 466 ? -35.938 -56.625 -39.219 1 92.81 466 THR B N 1
ATOM 8182 C CA . THR B 1 466 ? -35.906 -55.188 -38.969 1 92.81 466 THR B CA 1
ATOM 8183 C C . THR B 1 466 ? -35.844 -54.875 -37.469 1 92.81 466 THR B C 1
ATOM 8185 O O . THR B 1 466 ? -36.688 -55.375 -36.719 1 92.81 466 THR B O 1
ATOM 8188 N N . ILE B 1 467 ? -34.781 -54.125 -37.062 1 92.94 467 ILE B N 1
ATOM 8189 C CA . ILE B 1 467 ? -34.625 -53.656 -35.688 1 92.94 467 ILE B CA 1
ATOM 8190 C C . ILE B 1 467 ? -34.5 -52.125 -35.656 1 92.94 467 ILE B C 1
ATOM 8192 O O . ILE B 1 467 ? -33.656 -51.562 -36.375 1 92.94 467 ILE B O 1
ATOM 8196 N N . VAL B 1 468 ? -35.344 -51.5 -34.906 1 91.56 468 VAL B N 1
ATOM 8197 C CA . VAL B 1 468 ? -35.25 -50.062 -34.688 1 91.56 468 VAL B CA 1
ATOM 8198 C C . VAL B 1 468 ? -34.969 -49.75 -33.188 1 91.56 468 VAL B C 1
ATOM 8200 O O . VAL B 1 468 ? -35.688 -50.25 -32.312 1 91.56 468 VAL B O 1
ATOM 8203 N N . ALA B 1 469 ? -33.844 -49.125 -33 1 93.25 469 ALA B N 1
ATOM 8204 C CA . ALA B 1 469 ? -33.469 -48.812 -31.625 1 93.25 469 ALA B CA 1
ATOM 8205 C C . ALA B 1 469 ? -33.281 -47.312 -31.469 1 93.25 469 ALA B C 1
ATOM 8207 O O . ALA B 1 469 ? -33.031 -46.594 -32.438 1 93.25 469 ALA B O 1
ATOM 8208 N N . THR B 1 470 ? -33.531 -46.781 -30.203 1 90.94 470 THR B N 1
ATOM 8209 C CA . THR B 1 470 ? -33.281 -45.406 -29.828 1 90.94 470 THR B CA 1
ATOM 8210 C C . THR B 1 470 ? -32.344 -45.344 -28.625 1 90.94 470 THR B C 1
ATOM 8212 O O . THR B 1 470 ? -32.125 -46.344 -27.938 1 90.94 470 THR B O 1
ATOM 8215 N N . THR B 1 471 ? -31.578 -44.312 -28.531 1 90.38 471 THR B N 1
ATOM 8216 C CA . THR B 1 471 ? -30.703 -44.062 -27.391 1 90.38 471 THR B CA 1
ATOM 8217 C C . THR B 1 471 ? -30.75 -42.594 -26.969 1 90.38 471 THR B C 1
ATOM 8219 O O . THR B 1 471 ? -31.609 -41.844 -27.438 1 90.38 471 THR B O 1
ATOM 8222 N N . ASP B 1 472 ? -29.875 -42.219 -26 1 90.19 472 ASP B N 1
ATOM 8223 C CA . ASP B 1 472 ? -29.75 -40.844 -25.578 1 90.19 472 ASP B CA 1
ATOM 8224 C C . ASP B 1 472 ? -29.391 -39.938 -26.75 1 90.19 472 ASP B C 1
ATOM 8226 O O . ASP B 1 472 ? -28.547 -40.281 -27.578 1 90.19 472 ASP B O 1
ATOM 8230 N N . PRO B 1 473 ? -30.031 -38.781 -26.844 1 86.94 473 PRO B N 1
ATOM 8231 C CA . PRO B 1 473 ? -29.766 -37.875 -27.953 1 86.94 473 PRO B CA 1
ATOM 8232 C C . PRO B 1 473 ? -28.297 -37.469 -28.078 1 86.94 473 PRO B C 1
ATOM 8234 O O . PRO B 1 473 ? -27.859 -37.062 -29.156 1 86.94 473 PRO B O 1
ATOM 8237 N N . ALA B 1 474 ? -27.578 -37.625 -27.016 1 86 474 ALA B N 1
ATOM 8238 C CA . ALA B 1 474 ? -26.172 -37.25 -27.047 1 86 474 ALA B CA 1
ATOM 8239 C C . ALA B 1 474 ? -25.312 -38.344 -27.656 1 86 474 ALA B C 1
ATOM 8241 O O . ALA B 1 474 ? -24.125 -38.156 -27.938 1 86 474 ALA B O 1
ATOM 8242 N N . MET B 1 475 ? -25.891 -39.469 -27.953 1 89.69 475 MET B N 1
ATOM 8243 C CA . MET B 1 475 ? -25.141 -40.625 -28.453 1 89.69 475 MET B CA 1
ATOM 8244 C C . MET B 1 475 ? -25.609 -41 -29.844 1 89.69 475 MET B C 1
ATOM 8246 O O . MET B 1 475 ? -26.766 -40.75 -30.219 1 89.69 475 MET B O 1
ATOM 8250 N N . SER B 1 476 ? -24.688 -41.562 -30.594 1 90.12 476 SER B N 1
ATOM 8251 C CA . SER B 1 476 ? -25.016 -42.156 -31.891 1 90.12 476 SER B CA 1
ATOM 8252 C C . SER B 1 476 ? -24.922 -43.688 -31.828 1 90.12 476 SER B C 1
ATOM 8254 O O . SER B 1 476 ? -24 -44.219 -31.219 1 90.12 476 SER B O 1
ATOM 8256 N N . LEU B 1 477 ? -25.875 -44.281 -32.5 1 91.44 477 LEU B N 1
ATOM 8257 C CA . LEU B 1 477 ? -25.906 -45.75 -32.469 1 91.44 477 LEU B CA 1
ATOM 8258 C C . LEU B 1 477 ? -25.156 -46.344 -33.625 1 91.44 477 LEU B C 1
ATOM 8260 O O . LEU B 1 477 ? -25.234 -45.844 -34.75 1 91.44 477 LEU B O 1
ATOM 8264 N N . ASN B 1 478 ? -24.469 -47.375 -33.344 1 91.12 478 ASN B N 1
ATOM 8265 C CA . ASN B 1 478 ? -23.828 -48.219 -34.344 1 91.12 478 ASN B CA 1
ATOM 8266 C C . ASN B 1 478 ? -24.484 -49.594 -34.438 1 91.12 478 ASN B C 1
ATOM 8268 O O . ASN B 1 478 ? -25.031 -50.094 -33.438 1 91.12 478 ASN B O 1
ATOM 8272 N N . TYR B 1 479 ? -24.438 -50.125 -35.688 1 90.44 479 TYR B N 1
ATOM 8273 C CA . TYR B 1 479 ? -25.094 -51.406 -35.938 1 90.44 479 TYR B CA 1
ATOM 8274 C C . TYR B 1 479 ? -24.125 -52.406 -36.594 1 90.44 479 TYR B C 1
ATOM 8276 O O . TYR B 1 479 ? -23.312 -52 -37.438 1 90.44 479 TYR B O 1
ATOM 8284 N N . ARG B 1 480 ? -24.281 -53.656 -36.219 1 92.12 480 ARG B N 1
ATOM 8285 C CA . ARG B 1 480 ? -23.531 -54.719 -36.875 1 92.12 480 ARG B CA 1
ATOM 8286 C C . ARG B 1 480 ? -24.281 -56.031 -36.812 1 92.12 480 ARG B C 1
ATOM 8288 O O . ARG B 1 480 ? -25.016 -56.281 -35.844 1 92.12 480 ARG B O 1
ATOM 8295 N N . TRP B 1 481 ? -24.188 -56.844 -37.906 1 93.19 481 TRP B N 1
ATOM 8296 C CA . TRP B 1 481 ? -24.812 -58.156 -37.938 1 93.19 481 TRP B CA 1
ATOM 8297 C C . TRP B 1 481 ? -23.781 -59.281 -37.719 1 93.19 481 TRP B C 1
ATOM 8299 O O . TRP B 1 481 ? -22.594 -59.094 -38 1 93.19 481 TRP B O 1
ATOM 8309 N N . GLU B 1 482 ? -24.312 -60.25 -37.125 1 94.25 482 GLU B N 1
ATOM 8310 C CA . GLU B 1 482 ? -23.547 -61.5 -37.031 1 94.25 482 GLU B CA 1
ATOM 8311 C C . GLU B 1 482 ? -24.391 -62.719 -37.406 1 94.25 482 GLU B C 1
ATOM 8313 O O . GLU B 1 482 ? -25.531 -62.844 -36.938 1 94.25 482 GLU B O 1
ATOM 8318 N N . PHE B 1 483 ? -23.953 -63.469 -38.312 1 93.75 483 PHE B N 1
ATOM 8319 C CA . PHE B 1 483 ? -24.594 -64.688 -38.75 1 93.75 483 PHE B CA 1
ATOM 8320 C C . PHE B 1 483 ? -23.578 -65.75 -39.062 1 93.75 483 PHE B C 1
ATOM 8322 O O . PHE B 1 483 ? -22.641 -65.562 -39.844 1 93.75 483 PHE B O 1
ATOM 8329 N N . LYS B 1 484 ? -23.734 -66.938 -38.406 1 92.12 484 LYS B N 1
ATOM 8330 C CA . LYS B 1 484 ? -22.844 -68.125 -38.594 1 92.12 484 LYS B CA 1
ATOM 8331 C C . LYS B 1 484 ? -21.391 -67.688 -38.406 1 92.12 484 LYS B C 1
ATOM 8333 O O . LYS B 1 484 ? -20.547 -68 -39.281 1 92.12 484 LYS B O 1
ATOM 8338 N N . ASN B 1 485 ? -20.984 -66.938 -37.406 1 89.31 485 ASN B N 1
ATOM 8339 C CA . ASN B 1 485 ? -19.656 -66.562 -36.938 1 89.31 485 ASN B CA 1
ATOM 8340 C C . ASN B 1 485 ? -19.016 -65.562 -37.875 1 89.31 485 ASN B C 1
ATOM 8342 O O . ASN B 1 485 ? -17.781 -65.438 -37.938 1 89.31 485 ASN B O 1
ATOM 8346 N N . VAL B 1 486 ? -19.875 -65 -38.781 1 92.44 486 VAL B N 1
ATOM 8347 C CA . VAL B 1 486 ? -19.375 -63.906 -39.656 1 92.44 486 VAL B CA 1
ATOM 8348 C C . VAL B 1 486 ? -20.016 -62.594 -39.25 1 92.44 486 VAL B C 1
ATOM 8350 O O . VAL B 1 486 ? -21.219 -62.5 -39.031 1 92.44 486 VAL B O 1
ATOM 8353 N N . THR B 1 487 ? -19.062 -61.594 -39.062 1 92.5 487 THR B N 1
ATOM 8354 C CA . THR B 1 487 ? -19.531 -60.281 -38.688 1 92.5 487 THR B CA 1
ATOM 8355 C C . THR B 1 487 ? -19.656 -59.375 -39.906 1 92.5 487 THR B C 1
ATOM 8357 O O . THR B 1 487 ? -18.766 -59.344 -40.75 1 92.5 487 THR B O 1
ATOM 8360 N N . TYR B 1 488 ? -20.859 -58.75 -40.062 1 91.62 488 TYR B N 1
ATOM 8361 C CA . TYR B 1 488 ? -21.156 -57.781 -41.125 1 91.62 488 TYR B CA 1
ATOM 8362 C C . TYR B 1 488 ? -21.297 -56.375 -40.562 1 91.62 488 TYR B C 1
ATOM 8364 O O . TYR B 1 488 ? -22.219 -56.094 -39.812 1 91.62 488 TYR B O 1
ATOM 8372 N N . SER B 1 489 ? -20.344 -55.562 -40.906 1 83.56 489 SER B N 1
ATOM 8373 C CA . SER B 1 489 ? -20.359 -54.188 -40.375 1 83.56 489 SER B CA 1
ATOM 8374 C C . SER B 1 489 ? -20.828 -53.188 -41.406 1 83.56 489 SER B C 1
ATOM 8376 O O . SER B 1 489 ? -20.766 -53.438 -42.625 1 83.56 489 SER B O 1
ATOM 8378 N N . GLY B 1 490 ? -21.359 -52.094 -40.969 1 76.56 490 GLY B N 1
ATOM 8379 C CA . GLY B 1 490 ? -21.797 -51.031 -41.844 1 76.56 490 GLY B CA 1
ATOM 8380 C C . GLY B 1 490 ? -23.031 -51.375 -42.625 1 76.56 490 GLY B C 1
ATOM 8381 O O . GLY B 1 490 ? -24.078 -51.719 -42.062 1 76.56 490 GLY B O 1
ATOM 8382 N N . SER B 1 491 ? -22.859 -51.312 -43.969 1 79.31 491 SER B N 1
ATOM 8383 C CA . SER B 1 491 ? -23.969 -51.562 -44.875 1 79.31 491 SER B CA 1
ATOM 8384 C C . SER B 1 491 ? -24.047 -53.062 -45.25 1 79.31 491 SER B C 1
ATOM 8386 O O . SER B 1 491 ? -24.953 -53.469 -45.969 1 79.31 491 SER B O 1
ATOM 8388 N N . GLU B 1 492 ? -23.078 -53.75 -44.656 1 86.81 492 GLU B N 1
ATOM 8389 C CA . GLU B 1 492 ? -23.078 -55.188 -44.969 1 86.81 492 GLU B CA 1
ATOM 8390 C C . GLU B 1 492 ? -24.125 -55.938 -44.156 1 86.81 492 GLU B C 1
ATOM 8392 O O . GLU B 1 492 ? -24.5 -55.5 -43.062 1 86.81 492 GLU B O 1
ATOM 8397 N N . SER B 1 493 ? -24.703 -56.906 -44.781 1 91.69 493 SER B N 1
ATOM 8398 C CA . SER B 1 493 ? -25.719 -57.75 -44.125 1 91.69 493 SER B CA 1
ATOM 8399 C C . SER B 1 493 ? -25.484 -59.219 -44.438 1 91.69 493 SER B C 1
ATOM 8401 O O . SER B 1 493 ? -24.719 -59.562 -45.344 1 91.69 493 SER B O 1
ATOM 8403 N N . PRO B 1 494 ? -26.078 -60.062 -43.656 1 92.69 494 PRO B N 1
ATOM 8404 C CA . PRO B 1 494 ? -25.953 -61.5 -43.906 1 92.69 494 PRO B CA 1
ATOM 8405 C C . PRO B 1 494 ? -26.406 -61.875 -45.312 1 92.69 494 PRO B C 1
ATOM 8407 O O . PRO B 1 494 ? -27.078 -61.094 -46 1 92.69 494 PRO B O 1
ATOM 8410 N N . PRO B 1 495 ? -26.078 -63.156 -45.656 1 91.75 495 PRO B N 1
ATOM 8411 C CA . PRO B 1 495 ? -26.422 -63.562 -47.031 1 91.75 495 PRO B CA 1
ATOM 8412 C C . PRO B 1 495 ? -27.922 -63.5 -47.312 1 91.75 495 PRO B C 1
ATOM 8414 O O . PRO B 1 495 ? -28.734 -63.875 -46.438 1 91.75 495 PRO B O 1
ATOM 8417 N N . PHE B 1 496 ? -28.312 -63 -48.438 1 92.31 496 PHE B N 1
ATOM 8418 C CA . PHE B 1 496 ? -29.641 -62.969 -49.031 1 92.31 496 PHE B CA 1
ATOM 8419 C C . PHE B 1 496 ? -30.531 -61.938 -48.312 1 92.31 496 PHE B C 1
ATOM 8421 O O . PHE B 1 496 ? -31.703 -61.812 -48.656 1 92.31 496 PHE B O 1
ATOM 8428 N N . MET B 1 497 ? -29.953 -61.281 -47.344 1 93.06 497 MET B N 1
ATOM 8429 C CA . MET B 1 497 ? -30.719 -60.25 -46.656 1 93.06 497 MET B CA 1
ATOM 8430 C C . MET B 1 497 ? -30.672 -58.938 -47.438 1 93.06 497 MET B C 1
ATOM 8432 O O . MET B 1 497 ? -29.594 -58.5 -47.875 1 93.06 497 MET B O 1
ATOM 8436 N N . VAL B 1 498 ? -31.766 -58.344 -47.688 1 91.25 498 VAL B N 1
ATOM 8437 C CA . VAL B 1 498 ? -31.859 -56.969 -48.188 1 91.25 498 VAL B CA 1
ATOM 8438 C C . VAL B 1 498 ? -31.922 -56 -47.031 1 91.25 498 VAL B C 1
ATOM 8440 O O . VAL B 1 498 ? -32.906 -56 -46.25 1 91.25 498 VAL B O 1
ATOM 8443 N N . TYR B 1 499 ? -30.875 -55.281 -46.875 1 90.38 499 TYR B N 1
ATOM 8444 C CA . TYR B 1 499 ? -30.75 -54.344 -45.75 1 90.38 499 TYR B CA 1
ATOM 8445 C C . TYR B 1 499 ? -30.562 -52.938 -46.25 1 90.38 499 TYR B C 1
ATOM 8447 O O . TYR B 1 499 ? -29.703 -52.656 -47.094 1 90.38 499 TYR B O 1
ATOM 8455 N N . ASP B 1 500 ? -31.406 -52.062 -45.781 1 87.56 500 ASP B N 1
ATOM 8456 C CA . ASP B 1 500 ? -31.266 -50.625 -46 1 87.56 500 ASP B CA 1
ATOM 8457 C C . ASP B 1 500 ? -30.719 -49.938 -44.781 1 87.56 500 ASP B C 1
ATOM 8459 O O . ASP B 1 500 ? -31.438 -49.75 -43.781 1 87.56 500 ASP B O 1
ATOM 8463 N N . PRO B 1 501 ? -29.531 -49.406 -44.844 1 84.25 501 PRO B N 1
ATOM 8464 C CA . PRO B 1 501 ? -28.922 -48.781 -43.656 1 84.25 501 PRO B CA 1
ATOM 8465 C C . PRO B 1 501 ? -29.609 -47.5 -43.25 1 84.25 501 PRO B C 1
ATOM 8467 O O . PRO B 1 501 ? -29.453 -47.031 -42.125 1 84.25 501 PRO B O 1
ATOM 8470 N N . THR B 1 502 ? -30.312 -46.844 -44.156 1 83.81 502 THR B N 1
ATOM 8471 C CA . THR B 1 502 ? -30.984 -45.594 -43.844 1 83.81 502 THR B CA 1
ATOM 8472 C C . THR B 1 502 ? -32.281 -45.844 -43.125 1 83.81 502 THR B C 1
ATOM 8474 O O . THR B 1 502 ? -32.531 -45.219 -42.062 1 83.81 502 THR B O 1
ATOM 8477 N N . THR B 1 503 ? -33.031 -46.781 -43.562 1 82.88 503 THR B N 1
ATOM 8478 C CA . THR B 1 503 ? -34.344 -47.062 -42.969 1 82.88 503 THR B CA 1
ATOM 8479 C C . THR B 1 503 ? -34.219 -48.219 -41.969 1 82.88 503 THR B C 1
ATOM 8481 O O . THR B 1 503 ? -35.156 -48.438 -41.188 1 82.88 503 THR B O 1
ATOM 8484 N N . LEU B 1 504 ? -33.25 -48.938 -41.875 1 85.75 504 LEU B N 1
ATOM 8485 C CA . LEU B 1 504 ? -32.938 -50.062 -41 1 85.75 504 LEU B CA 1
ATOM 8486 C C . LEU B 1 504 ? -33.781 -51.281 -41.375 1 85.75 504 LEU B C 1
ATOM 8488 O O . LEU B 1 504 ? -33.812 -52.281 -40.625 1 85.75 504 LEU B O 1
ATOM 8492 N N . LEU B 1 505 ? -34.469 -51.25 -42.5 1 89.94 505 LEU B N 1
ATOM 8493 C CA . LEU B 1 505 ? -35.25 -52.375 -42.969 1 89.94 505 LEU B CA 1
ATOM 8494 C C . LEU B 1 505 ? -34.375 -53.531 -43.375 1 89.94 505 LEU B C 1
ATOM 8496 O O . LEU B 1 505 ? -33.344 -53.344 -44.062 1 89.94 505 LEU B O 1
ATOM 8500 N N . ALA B 1 506 ? -34.75 -54.688 -42.844 1 92.75 506 ALA B N 1
ATOM 8501 C CA . ALA B 1 506 ? -34 -55.906 -43.125 1 92.75 506 ALA B CA 1
ATOM 8502 C C . ALA B 1 506 ? -34.938 -57.094 -43.344 1 92.75 506 ALA B C 1
ATOM 8504 O O . ALA B 1 506 ? -35.688 -57.469 -42.438 1 92.75 506 ALA B O 1
ATOM 8505 N N . TYR B 1 507 ? -34.812 -57.688 -44.562 1 93.44 507 TYR B N 1
ATOM 8506 C CA . TYR B 1 507 ? -35.688 -58.812 -44.875 1 93.44 507 TYR B CA 1
ATOM 8507 C C . TYR B 1 507 ? -35 -59.844 -45.75 1 93.44 507 TYR B C 1
ATOM 8509 O O . TYR B 1 507 ? -34.031 -59.5 -46.438 1 93.44 507 TYR B O 1
ATOM 8517 N N . ILE B 1 508 ? -35.438 -61.031 -45.719 1 93.56 508 ILE B N 1
ATOM 8518 C CA . ILE B 1 508 ? -35.031 -62.094 -46.625 1 93.56 508 ILE B CA 1
ATOM 8519 C C . ILE B 1 508 ? -36.25 -62.656 -47.344 1 93.56 508 ILE B C 1
ATOM 8521 O O . ILE B 1 508 ? -37.219 -63.094 -46.656 1 93.56 508 ILE B O 1
ATOM 8525 N N . ASN B 1 509 ? -36.281 -62.5 -48.594 1 92.31 509 ASN B N 1
ATOM 8526 C CA . ASN B 1 509 ? -37.312 -63.156 -49.406 1 92.31 509 ASN B CA 1
ATOM 8527 C C . ASN B 1 509 ? -36.875 -64.5 -49.906 1 92.31 509 ASN B C 1
ATOM 8529 O O . ASN B 1 509 ? -36.062 -64.625 -50.812 1 92.31 509 ASN B O 1
ATOM 8533 N N . THR B 1 510 ? -37.5 -65.562 -49.469 1 90.62 510 THR B N 1
ATOM 8534 C CA . THR B 1 510 ? -37.031 -66.875 -49.781 1 90.62 510 THR B CA 1
ATOM 8535 C C . THR B 1 510 ? -37.562 -67.312 -51.125 1 90.62 510 THR B C 1
ATOM 8537 O O . THR B 1 510 ? -37.062 -68.312 -51.688 1 90.62 510 THR B O 1
ATOM 8540 N N . SER B 1 511 ? -38.594 -66.625 -51.656 1 88.5 511 SER B N 1
ATOM 8541 C CA . SER B 1 511 ? -39.125 -67 -52.938 1 88.5 511 SER B CA 1
ATOM 8542 C C . SER B 1 511 ? -38.094 -66.875 -54.062 1 88.5 511 SER B C 1
ATOM 8544 O O . SER B 1 511 ? -38.219 -67.5 -55.125 1 88.5 511 SER B O 1
ATOM 8546 N N . LEU B 1 512 ? -37.094 -66.125 -53.812 1 88.12 512 LEU B N 1
ATOM 8547 C CA . LEU B 1 512 ? -36.094 -65.875 -54.844 1 88.12 512 LEU B CA 1
ATOM 8548 C C . LEU B 1 512 ? -34.875 -66.75 -54.656 1 88.12 512 LEU B C 1
ATOM 8550 O O . LEU B 1 512 ? -33.906 -66.688 -55.406 1 88.12 512 LEU B O 1
ATOM 8554 N N . LEU B 1 513 ? -35 -67.688 -53.688 1 90.94 513 LEU B N 1
ATOM 8555 C CA . LEU B 1 513 ? -33.844 -68.5 -53.344 1 90.94 513 LEU B CA 1
ATOM 8556 C C . LEU B 1 513 ? -34 -69.938 -53.875 1 90.94 513 LEU B C 1
ATOM 8558 O O . LEU B 1 513 ? -35.125 -70.438 -53.938 1 90.94 513 LEU B O 1
ATOM 8562 N N . THR B 1 514 ? -32.875 -70.5 -54.25 1 89.75 514 THR B N 1
ATOM 8563 C CA . THR B 1 514 ? -32.844 -71.938 -54.594 1 89.75 514 THR B CA 1
ATOM 8564 C C . THR B 1 514 ? -33 -72.75 -53.344 1 89.75 514 THR B C 1
ATOM 8566 O O . THR B 1 514 ? -32.875 -72.25 -52.219 1 89.75 514 THR B O 1
ATOM 8569 N N . GLU B 1 515 ? -33.406 -74 -53.562 1 83.56 515 GLU B N 1
ATOM 8570 C CA . GLU B 1 515 ? -33.531 -74.938 -52.438 1 83.56 515 GLU B CA 1
ATOM 8571 C C . GLU B 1 515 ? -32.25 -75 -51.625 1 83.56 515 GLU B C 1
ATOM 8573 O O . GLU B 1 515 ? -32.281 -75.062 -50.375 1 83.56 515 GLU B O 1
ATOM 8578 N N . GLU B 1 516 ? -31.062 -75 -52.344 1 86.94 516 GLU B N 1
ATOM 8579 C CA . GLU B 1 516 ? -29.766 -75.062 -51.656 1 86.94 516 GLU B CA 1
ATOM 8580 C C . GLU B 1 516 ? -29.531 -73.812 -50.812 1 86.94 516 GLU B C 1
ATOM 8582 O O . GLU B 1 516 ? -29.062 -73.875 -49.688 1 86.94 516 GLU B O 1
ATOM 8587 N N . GLN B 1 517 ? -29.875 -72.688 -51.344 1 89.44 517 GLN B N 1
ATOM 8588 C CA . GLN B 1 517 ? -29.703 -71.438 -50.625 1 89.44 517 GLN B CA 1
ATOM 8589 C C . GLN B 1 517 ? -30.656 -71.312 -49.438 1 89.44 517 GLN B C 1
ATOM 8591 O O . GLN B 1 517 ? -30.281 -70.812 -48.375 1 89.44 517 GLN B O 1
ATOM 8596 N N . TYR B 1 518 ? -31.828 -71.812 -49.719 1 90.44 518 TYR B N 1
ATOM 8597 C CA . TYR B 1 518 ? -32.844 -71.812 -48.688 1 90.44 518 TYR B CA 1
ATOM 8598 C C . TYR B 1 518 ? -32.375 -72.562 -47.469 1 90.44 518 TYR B C 1
ATOM 8600 O O . TYR B 1 518 ? -32.594 -72.188 -46.312 1 90.44 518 TYR B O 1
ATOM 8608 N N . GLU B 1 519 ? -31.672 -73.625 -47.562 1 87.81 519 GLU B N 1
ATOM 8609 C CA . GLU B 1 519 ? -31.203 -74.438 -46.469 1 87.81 519 GLU B CA 1
ATOM 8610 C C . GLU B 1 519 ? -30.125 -73.75 -45.656 1 87.81 519 GLU B C 1
ATOM 8612 O O . GLU B 1 519 ? -29.938 -74.062 -44.469 1 87.81 519 GLU B O 1
ATOM 8617 N N . THR B 1 520 ? -29.5 -72.812 -46.25 1 90.25 520 THR B N 1
ATOM 8618 C CA . THR B 1 520 ? -28.391 -72.125 -45.594 1 90.25 520 THR B CA 1
ATOM 8619 C C . THR B 1 520 ? -28.922 -71.062 -44.656 1 90.25 520 THR B C 1
ATOM 8621 O O . THR B 1 520 ? -28.156 -70.438 -43.844 1 90.25 520 THR B O 1
ATOM 8624 N N . LEU B 1 521 ? -30.141 -70.75 -44.719 1 92.62 521 LEU B N 1
ATOM 8625 C CA . LEU B 1 521 ? -30.703 -69.625 -43.938 1 92.62 521 LEU B CA 1
ATOM 8626 C C . LEU B 1 521 ? -30.891 -70.062 -42.5 1 92.62 521 LEU B C 1
ATOM 8628 O O . LEU B 1 521 ? -31.078 -69.188 -41.625 1 92.62 521 LEU B O 1
ATOM 8632 N N . GLU B 1 522 ? -30.891 -71.25 -42.25 1 91.69 522 GLU B N 1
ATOM 8633 C CA . GLU B 1 522 ? -31.078 -71.75 -40.875 1 91.69 522 GLU B CA 1
ATOM 8634 C C . GLU B 1 522 ? -29.938 -71.25 -40 1 91.69 522 GLU B C 1
ATOM 8636 O O . GLU B 1 522 ? -28.766 -71.312 -40.375 1 91.69 522 GLU B O 1
ATOM 8641 N N . GLY B 1 523 ? -30.328 -70.75 -38.781 1 92.5 523 GLY B N 1
ATOM 8642 C CA . GLY B 1 523 ? -29.328 -70.25 -37.844 1 92.5 523 GLY B CA 1
ATOM 8643 C C . GLY B 1 523 ? -29.766 -69.062 -37.062 1 92.5 523 GLY B C 1
ATOM 8644 O O . GLY B 1 523 ? -30.922 -68.625 -37.125 1 92.5 523 GLY B O 1
ATOM 8645 N N . THR B 1 524 ? -28.844 -68.562 -36.25 1 94.62 524 THR B N 1
ATOM 8646 C CA . THR B 1 524 ? -29.125 -67.438 -35.406 1 94.62 524 THR B CA 1
ATOM 8647 C C . THR B 1 524 ? -28.547 -66.125 -36.062 1 94.62 524 THR B C 1
ATOM 8649 O O . THR B 1 524 ? -27.344 -66.062 -36.344 1 94.62 524 THR B O 1
ATOM 8652 N N . TYR B 1 525 ? -29.453 -65.25 -36.344 1 94.75 525 TYR B N 1
ATOM 8653 C CA . TYR B 1 525 ? -29.062 -63.906 -36.812 1 94.75 525 TYR B CA 1
ATOM 8654 C C . TYR B 1 525 ? -29 -62.906 -35.656 1 94.75 525 TYR B C 1
ATOM 8656 O O . TYR B 1 525 ? -30.016 -62.656 -34.969 1 94.75 525 TYR B O 1
ATOM 8664 N N . ARG B 1 526 ? -27.766 -62.312 -35.344 1 94.38 526 ARG B N 1
ATOM 8665 C CA . ARG B 1 526 ? -27.594 -61.375 -34.25 1 94.38 526 ARG B CA 1
ATOM 8666 C C . ARG B 1 526 ? -27.312 -59.969 -34.75 1 94.38 526 ARG B C 1
ATOM 8668 O O . ARG B 1 526 ? -26.422 -59.781 -35.562 1 94.38 526 ARG B O 1
ATOM 8675 N N . ARG B 1 527 ? -28.109 -59.094 -34.312 1 93.56 527 ARG B N 1
ATOM 8676 C CA . ARG B 1 527 ? -27.844 -57.656 -34.531 1 93.56 527 ARG B CA 1
ATOM 8677 C C . ARG B 1 527 ? -27.297 -57 -33.281 1 93.56 527 ARG B C 1
ATOM 8679 O O . ARG B 1 527 ? -27.906 -57.062 -32.219 1 93.56 527 ARG B O 1
ATOM 8686 N N . THR B 1 528 ? -26.125 -56.469 -33.438 1 93.44 528 THR B N 1
ATOM 8687 C CA . THR B 1 528 ? -25.484 -55.75 -32.344 1 93.44 528 THR B CA 1
ATOM 8688 C C . THR B 1 528 ? -25.719 -54.25 -32.469 1 93.44 528 THR B C 1
ATOM 8690 O O . THR B 1 528 ? -25.375 -53.625 -33.5 1 93.44 528 THR B O 1
ATOM 8693 N N . ILE B 1 529 ? -26.359 -53.625 -31.516 1 93.94 529 ILE B N 1
ATOM 8694 C CA . ILE B 1 529 ? -26.594 -52.188 -31.422 1 93.94 529 ILE B CA 1
ATOM 8695 C C . ILE B 1 529 ? -25.781 -51.625 -30.281 1 93.94 529 ILE B C 1
ATOM 8697 O O . ILE B 1 529 ? -25.906 -52.031 -29.125 1 93.94 529 ILE B O 1
ATOM 8701 N N . TYR B 1 530 ? -24.859 -50.562 -30.672 1 93.31 530 TYR B N 1
ATOM 8702 C CA . TYR B 1 530 ? -23.969 -50.156 -29.594 1 93.31 530 TYR B CA 1
ATOM 8703 C C . TYR B 1 530 ? -23.484 -48.75 -29.797 1 93.31 530 TYR B C 1
ATOM 8705 O O . TYR B 1 530 ? -23.594 -48.188 -30.906 1 93.31 530 TYR B O 1
ATOM 8713 N N . HIS B 1 531 ? -23.094 -48.062 -28.719 1 93 531 HIS B N 1
ATOM 8714 C CA . HIS B 1 531 ? -22.25 -46.875 -28.672 1 93 531 HIS B CA 1
ATOM 8715 C C . HIS B 1 531 ? -21.141 -47 -27.625 1 93 531 HIS B C 1
ATOM 8717 O O . HIS B 1 531 ? -20.891 -48.125 -27.141 1 93 531 HIS B O 1
ATOM 8723 N N . SER B 1 532 ? -20.391 -46 -27.312 1 92.25 532 SER B N 1
ATOM 8724 C CA . SER B 1 532 ? -19.172 -46.062 -26.531 1 92.25 532 SER B CA 1
ATOM 8725 C C . SER B 1 532 ? -19.438 -46.562 -25.109 1 92.25 532 SER B C 1
ATOM 8727 O O . SER B 1 532 ? -18.531 -47.094 -24.453 1 92.25 532 SER B O 1
ATOM 8729 N N . PHE B 1 533 ? -20.766 -46.562 -24.656 1 93.88 533 PHE B N 1
ATOM 8730 C CA . PHE B 1 533 ? -21 -46.781 -23.25 1 93.88 533 PHE B CA 1
ATOM 8731 C C . PHE B 1 533 ? -21.938 -47.969 -23.047 1 93.88 533 PHE B C 1
ATOM 8733 O O . PHE B 1 533 ? -22.078 -48.469 -21.938 1 93.88 533 PHE B O 1
ATOM 8740 N N . GLU B 1 534 ? -22.578 -48.438 -24.141 1 94.31 534 GLU B N 1
ATOM 8741 C CA . GLU B 1 534 ? -23.562 -49.5 -24.016 1 94.31 534 GLU B CA 1
ATOM 8742 C C . GLU B 1 534 ? -23.609 -50.344 -25.281 1 94.31 534 GLU B C 1
ATOM 8744 O O . GLU B 1 534 ? -23.422 -49.844 -26.391 1 94.31 534 GLU B O 1
ATOM 8749 N N . THR B 1 535 ? -23.797 -51.688 -25.109 1 95 535 THR B N 1
ATOM 8750 C CA . THR B 1 535 ? -24 -52.625 -26.219 1 95 535 THR B CA 1
ATOM 8751 C C . THR B 1 535 ? -25.219 -53.5 -25.953 1 95 535 THR B C 1
ATOM 8753 O O . THR B 1 535 ? -25.359 -54.031 -24.844 1 95 535 THR B O 1
ATOM 8756 N N . VAL B 1 536 ? -26.094 -53.594 -26.922 1 94.88 536 VAL B N 1
ATOM 8757 C CA . VAL B 1 536 ? -27.281 -54.438 -26.828 1 94.88 536 VAL B CA 1
ATOM 8758 C C . VAL B 1 536 ? -27.312 -55.438 -27.984 1 94.88 536 VAL B C 1
ATOM 8760 O O . VAL B 1 536 ? -26.953 -55.062 -29.109 1 94.88 536 VAL B O 1
ATOM 8763 N N . TYR B 1 537 ? -27.781 -56.594 -27.703 1 94.12 537 TYR B N 1
ATOM 8764 C CA . TYR B 1 537 ? -27.875 -57.625 -28.719 1 94.12 537 TYR B CA 1
ATOM 8765 C C . TYR B 1 537 ? -29.312 -58.031 -28.984 1 94.12 537 TYR B C 1
ATOM 8767 O O . TYR B 1 537 ? -30.125 -58.125 -28.047 1 94.12 537 TYR B O 1
ATOM 8775 N N . VAL B 1 538 ? -29.672 -58.25 -30.234 1 94.44 538 VAL B N 1
ATOM 8776 C CA . VAL B 1 538 ? -30.969 -58.812 -30.641 1 94.44 538 VAL B CA 1
ATOM 8777 C C . VAL B 1 538 ? -30.734 -60.031 -31.516 1 94.44 538 VAL B C 1
ATOM 8779 O O . VAL B 1 538 ? -30.172 -59.938 -32.594 1 94.44 538 VAL B O 1
ATOM 8782 N N . ASP B 1 539 ? -31.219 -61.094 -31.031 1 94 539 ASP B N 1
ATOM 8783 C CA . ASP B 1 539 ? -31.047 -62.375 -31.734 1 94 539 ASP B CA 1
ATOM 8784 C C . ASP B 1 539 ? -32.375 -62.844 -32.344 1 94 539 ASP B C 1
ATOM 8786 O O . ASP B 1 539 ? -33.438 -62.688 -31.734 1 94 539 ASP B O 1
ATOM 8790 N N . THR B 1 540 ? -32.344 -63.312 -33.594 1 94.12 540 THR B N 1
ATOM 8791 C CA . THR B 1 540 ? -33.438 -63.969 -34.312 1 94.12 540 THR B CA 1
ATOM 8792 C C . THR B 1 540 ? -33.031 -65.312 -34.781 1 94.12 540 THR B C 1
ATOM 8794 O O . THR B 1 540 ? -32.062 -65.5 -35.531 1 94.12 540 THR B O 1
ATOM 8797 N N . VAL B 1 541 ? -33.812 -66.312 -34.375 1 94.81 541 VAL B N 1
ATOM 8798 C CA . VAL B 1 541 ? -33.531 -67.688 -34.781 1 94.81 541 VAL B CA 1
ATOM 8799 C C . VAL B 1 541 ? -34.406 -68.062 -35.969 1 94.81 541 VAL B C 1
ATOM 8801 O O . VAL B 1 541 ? -35.656 -67.938 -35.875 1 94.81 541 VAL B O 1
ATOM 8804 N N . VAL B 1 542 ? -33.781 -68.562 -36.969 1 94 542 VAL B N 1
ATOM 8805 C CA . VAL B 1 542 ? -34.5 -69 -38.156 1 94 542 VAL B CA 1
ATOM 8806 C C . VAL B 1 542 ? -34.438 -70.562 -38.25 1 94 542 VAL B C 1
ATOM 8808 O O . VAL B 1 542 ? -33.344 -71.125 -38.25 1 94 542 VAL B O 1
ATOM 8811 N N . THR B 1 543 ? -35.625 -71.188 -38.312 1 93 543 THR B N 1
ATOM 8812 C CA . THR B 1 543 ? -35.719 -72.625 -38.5 1 93 543 THR B CA 1
ATOM 8813 C C . THR B 1 543 ? -36.531 -72.938 -39.75 1 93 543 THR B C 1
ATOM 8815 O O . THR B 1 543 ? -37.531 -72.312 -40.031 1 93 543 THR B O 1
ATOM 8818 N N . LEU B 1 544 ? -36.156 -74.125 -40.406 1 90.19 544 LEU B N 1
ATOM 8819 C CA . LEU B 1 544 ? -36.844 -74.5 -41.625 1 90.19 544 LEU B CA 1
ATOM 8820 C C . LEU B 1 544 ? -37.938 -75.562 -41.312 1 90.19 544 LEU B C 1
ATOM 8822 O O . LEU B 1 544 ? -37.688 -76.5 -40.531 1 90.19 544 LEU B O 1
ATOM 8826 N N . LYS B 1 545 ? -39.188 -75.438 -41.688 1 83.69 545 LYS B N 1
ATOM 8827 C CA . LYS B 1 545 ? -40.281 -76.438 -41.438 1 83.69 545 LYS B CA 1
ATOM 8828 C C . LYS B 1 545 ? -40.062 -77.688 -42.219 1 83.69 545 LYS B C 1
ATOM 8830 O O . LYS B 1 545 ? -40.156 -78.812 -41.656 1 83.69 545 LYS B O 1
ATOM 8835 N N . HIS B 1 546 ? -40.094 -77.688 -43.688 1 72.81 546 HIS B N 1
ATOM 8836 C CA . HIS B 1 546 ? -39.938 -78.875 -44.5 1 72.81 546 HIS B CA 1
ATOM 8837 C C . HIS B 1 546 ? -38.531 -78.938 -45.062 1 72.81 546 HIS B C 1
ATOM 8839 O O . HIS B 1 546 ? -38.062 -78 -45.719 1 72.81 546 HIS B O 1
ATOM 8845 N N . LYS B 1 547 ? -37.75 -79.812 -44.375 1 59.81 547 LYS B N 1
ATOM 8846 C CA . LYS B 1 547 ? -36.438 -80.062 -45 1 59.81 547 LYS B CA 1
ATOM 8847 C C . LYS B 1 547 ? -36.625 -80.875 -46.281 1 59.81 547 LYS B C 1
ATOM 8849 O O . LYS B 1 547 ? -37.344 -81.875 -46.312 1 59.81 547 LYS B O 1
ATOM 8854 N N . PRO B 1 548 ? -36.438 -80.25 -47.469 1 54.09 548 PRO B N 1
ATOM 8855 C CA . PRO B 1 548 ? -36.719 -81 -48.688 1 54.09 548 PRO B CA 1
ATOM 8856 C C . PRO B 1 548 ? -36.375 -82.5 -48.562 1 54.09 548 PRO B C 1
ATOM 8858 O O . PRO B 1 548 ? -36.969 -83.375 -49.25 1 54.09 548 PRO B O 1
ATOM 8861 N N . GLY B 1 549 ? -35.344 -82.938 -48.031 1 46.06 549 GLY B N 1
ATOM 8862 C CA . GLY B 1 549 ? -34.875 -84.312 -48.375 1 46.06 549 GLY B CA 1
ATOM 8863 C C . GLY B 1 549 ? -35.781 -85.375 -47.844 1 46.06 549 GLY B C 1
ATOM 8864 O O . GLY B 1 549 ? -35.562 -86.562 -48.094 1 46.06 549 GLY B O 1
ATOM 8865 N N . MET B 1 550 ? -36.5 -85.25 -46.688 1 41.19 550 MET B N 1
ATOM 8866 C CA . MET B 1 550 ? -36.938 -86.562 -46.219 1 41.19 550 MET B CA 1
ATOM 8867 C C . MET B 1 550 ? -38.156 -87 -47 1 41.19 550 MET B C 1
ATOM 8869 O O . MET B 1 550 ? -39.312 -86.688 -46.625 1 41.19 550 MET B O 1
ATOM 8873 N N . ALA B 1 551 ? -38.219 -86.938 -48.312 1 38.56 551 ALA B N 1
ATOM 8874 C CA . ALA B 1 551 ? -39.188 -87.625 -49.125 1 38.56 551 ALA B CA 1
ATOM 8875 C C . ALA B 1 551 ? -39.188 -89.125 -48.75 1 38.56 551 ALA B C 1
ATOM 8877 O O . ALA B 1 551 ? -38.156 -89.812 -48.844 1 38.56 551 ALA B O 1
ATOM 8878 N N . PHE B 1 552 ? -39.844 -89.438 -47.531 1 35.91 552 PHE B N 1
ATOM 8879 C CA . PHE B 1 552 ? -40.062 -90.875 -47.281 1 35.91 552 PHE B CA 1
ATOM 8880 C C . PHE B 1 552 ? -40.844 -91.5 -48.438 1 35.91 552 PHE B C 1
ATOM 8882 O O . PHE B 1 552 ? -41.969 -91.062 -48.75 1 35.91 552 PHE B O 1
ATOM 8889 N N . CYS B 1 553 ? -40.219 -91.688 -49.531 1 36.25 553 CYS B N 1
ATOM 8890 C CA . CYS B 1 553 ? -40.812 -92.5 -50.594 1 36.25 553 CYS B CA 1
ATOM 8891 C C . CYS B 1 553 ? -41.25 -93.875 -50.031 1 36.25 553 CYS B C 1
ATOM 8893 O O . CYS B 1 553 ? -40.406 -94.625 -49.562 1 36.25 553 CYS B O 1
ATOM 8895 N N . ARG B 1 554 ? -42.375 -93.938 -49.281 1 39.03 554 ARG B N 1
ATOM 8896 C CA . ARG B 1 554 ? -42.844 -95.25 -48.969 1 39.03 554 ARG B CA 1
ATOM 8897 C C . ARG B 1 554 ? -43.062 -96.062 -50.281 1 39.03 554 ARG B C 1
ATOM 8899 O O . ARG B 1 554 ? -43.844 -95.688 -51.125 1 39.03 554 ARG B O 1
ATOM 8906 N N . THR B 1 555 ? -42.062 -96.688 -50.75 1 37.47 555 THR B N 1
ATOM 8907 C CA . THR B 1 555 ? -42.031 -97.625 -51.906 1 37.47 555 THR B CA 1
ATOM 8908 C C . THR B 1 555 ? -42.938 -98.812 -51.625 1 37.47 555 THR B C 1
ATOM 8910 O O . THR B 1 555 ? -42.781 -99.5 -50.625 1 37.47 555 THR B O 1
ATOM 8913 N N . GLU B 1 556 ? -44.25 -98.625 -51.531 1 37.84 556 GLU B N 1
ATOM 8914 C CA . GLU B 1 556 ? -45.031 -99.875 -51.406 1 37.84 556 GLU B CA 1
ATOM 8915 C C . GLU B 1 556 ? -44.875 -100.75 -52.656 1 37.84 556 GLU B C 1
ATOM 8917 O O . GLU B 1 556 ? -44.875 -100.188 -53.781 1 37.84 556 GLU B O 1
ATOM 8922 N N . PRO B 1 557 ? -44.469 -101.938 -52.469 1 41.25 557 PRO B N 1
ATOM 8923 C CA . PRO B 1 557 ? -44.188 -102.875 -53.531 1 41.25 557 PRO B CA 1
ATOM 8924 C C . PRO B 1 557 ? -45.438 -103.25 -54.344 1 41.25 557 PRO B C 1
ATOM 8926 O O . PRO B 1 557 ? -46.469 -103.562 -53.781 1 41.25 557 PRO B O 1
ATOM 8929 N N . SER B 1 558 ? -46.094 -102.438 -55.031 1 36.31 558 SER B N 1
ATOM 8930 C CA . SER B 1 558 ? -47.281 -103 -55.656 1 36.31 558 SER B CA 1
ATOM 8931 C C . SER B 1 558 ? -46.875 -104 -56.719 1 36.31 558 SER B C 1
ATOM 8933 O O . SER B 1 558 ? -45.938 -103.75 -57.5 1 36.31 558 SER B O 1
ATOM 8935 N N . LEU B 1 559 ? -47.219 -105.25 -56.5 1 36 559 LEU B N 1
ATOM 8936 C CA . LEU B 1 559 ? -46.969 -106.5 -57.219 1 36 559 LEU B CA 1
ATOM 8937 C C . LEU B 1 559 ? -47.469 -106.438 -58.625 1 36 559 LEU B C 1
ATOM 8939 O O . LEU B 1 559 ? -48.688 -106.312 -58.844 1 36 559 LEU B O 1
ATOM 8943 N N . TYR B 1 560 ? -47.312 -105.438 -59.438 1 32.31 560 TYR B N 1
ATOM 8944 C CA . TYR B 1 560 ? -47.906 -105.812 -60.719 1 32.31 560 TYR B CA 1
ATOM 8945 C C . TYR B 1 560 ? -47.281 -107.062 -61.281 1 32.31 560 TYR B C 1
ATOM 8947 O O . TYR B 1 560 ? -46.125 -107.375 -60.938 1 32.31 560 TYR B O 1
ATOM 8955 N N . SER B 1 561 ? -48 -107.75 -62.156 1 33.28 561 SER B N 1
ATOM 8956 C CA . SER B 1 561 ? -47.781 -109 -62.812 1 33.28 561 SER B CA 1
ATOM 8957 C C . SER B 1 561 ? -46.312 -109.125 -63.281 1 33.28 561 SER B C 1
ATOM 8959 O O . SER B 1 561 ? -45.688 -110.188 -63.125 1 33.28 561 SER B O 1
ATOM 8961 N N . ALA B 1 562 ? -46.094 -108.625 -64.562 1 32.03 562 ALA B N 1
ATOM 8962 C CA . ALA B 1 562 ? -44.875 -109.062 -65.188 1 32.03 562 ALA B CA 1
ATOM 8963 C C . ALA B 1 562 ? -43.656 -108.562 -64.375 1 32.03 562 ALA B C 1
ATOM 8965 O O . ALA B 1 562 ? -43.75 -107.688 -63.531 1 32.03 562 ALA B O 1
ATOM 8966 N N . GLY B 1 563 ? -42.469 -108.875 -64.562 1 31.86 563 GLY B N 1
ATOM 8967 C CA . GLY B 1 563 ? -41.156 -108.875 -63.938 1 31.86 563 GLY B CA 1
ATOM 8968 C C . GLY B 1 563 ? -40.781 -107.5 -63.344 1 31.86 563 GLY B C 1
ATOM 8969 O O . GLY B 1 563 ? -39.875 -107.438 -62.469 1 31.86 563 GLY B O 1
ATOM 8970 N N . ASN B 1 564 ? -40.781 -106.438 -64.125 1 31.98 564 ASN B N 1
ATOM 8971 C CA . ASN B 1 564 ? -40 -105.25 -63.781 1 31.98 564 ASN B CA 1
ATOM 8972 C C . ASN B 1 564 ? -40.625 -104.438 -62.656 1 31.98 564 ASN B C 1
ATOM 8974 O O . ASN B 1 564 ? -41.844 -104.188 -62.656 1 31.98 564 ASN B O 1
ATOM 8978 N N . ILE B 1 565 ? -40.156 -104.625 -61.406 1 33.59 565 ILE B N 1
ATOM 8979 C CA . ILE B 1 565 ? -40.656 -104.062 -60.156 1 33.59 565 ILE B CA 1
ATOM 8980 C C . ILE B 1 565 ? -40.5 -102.562 -60.188 1 33.59 565 ILE B C 1
ATOM 8982 O O . ILE B 1 565 ? -39.375 -102.062 -60.344 1 33.59 565 ILE B O 1
ATOM 8986 N N . ALA B 1 566 ? -41.312 -101.812 -60.969 1 37.78 566 ALA B N 1
ATOM 8987 C CA . ALA B 1 566 ? -41.219 -100.375 -60.938 1 37.78 566 ALA B CA 1
ATOM 8988 C C . ALA B 1 566 ? -41.625 -99.812 -59.594 1 37.78 566 ALA B C 1
ATOM 8990 O O . ALA B 1 566 ? -42.656 -100.188 -59.031 1 37.78 566 ALA B O 1
ATOM 8991 N N . TYR B 1 567 ? -40.719 -99.438 -58.719 1 32.66 567 TYR B N 1
ATOM 8992 C CA . TYR B 1 567 ? -40.938 -98.812 -57.438 1 32.66 567 TYR B CA 1
ATOM 8993 C C . TYR B 1 567 ? -41.531 -97.438 -57.594 1 32.66 567 TYR B C 1
ATOM 8995 O O . TYR B 1 567 ? -41.031 -96.625 -58.375 1 32.66 567 TYR B O 1
ATOM 9003 N N . THR B 1 568 ? -42.875 -97.375 -57.906 1 36.97 568 THR B N 1
ATOM 9004 C CA . THR B 1 568 ? -43.469 -96.062 -58.031 1 36.97 568 THR B CA 1
ATOM 9005 C C . THR B 1 568 ? -43.625 -95.375 -56.656 1 36.97 568 THR B C 1
ATOM 9007 O O . THR B 1 568 ? -44.062 -96 -55.719 1 36.97 568 THR B O 1
ATOM 9010 N N . CYS B 1 569 ? -42.688 -94.562 -56.25 1 36.59 569 CYS B N 1
ATOM 9011 C CA . CYS B 1 569 ? -42.688 -93.75 -55.062 1 36.59 569 CYS B CA 1
ATOM 9012 C C . CYS B 1 569 ? -43.906 -92.812 -55 1 36.59 569 CYS B C 1
ATOM 9014 O O . CYS B 1 569 ? -44.125 -92.062 -55.938 1 36.59 569 CYS B O 1
ATOM 9016 N N . HIS B 1 570 ? -45.094 -93.375 -54.531 1 35.81 570 HIS B N 1
ATOM 9017 C CA . HIS B 1 570 ? -46.281 -92.5 -54.375 1 35.81 570 HIS B CA 1
ATOM 9018 C C . HIS B 1 570 ? -46.094 -91.5 -53.281 1 35.81 570 HIS B C 1
ATOM 9020 O O . HIS B 1 570 ? -45.625 -91.812 -52.188 1 35.81 570 HIS B O 1
ATOM 9026 N N . TYR B 1 571 ? -45.781 -90.25 -53.625 1 32.78 571 TYR B N 1
ATOM 9027 C CA . TYR B 1 571 ? -45.688 -89.125 -52.75 1 32.78 571 TYR B CA 1
ATOM 9028 C C . TYR B 1 571 ? -47.031 -88.875 -52.031 1 32.78 571 TYR B C 1
ATOM 9030 O O . TYR B 1 571 ? -48.062 -88.75 -52.688 1 32.78 571 TYR B O 1
ATOM 9038 N N . PHE B 1 572 ? -47.438 -89.75 -51.031 1 30.3 572 PHE B N 1
ATOM 9039 C CA . PHE B 1 572 ? -48.688 -89.5 -50.375 1 30.3 572 PHE B CA 1
ATOM 9040 C C . PHE B 1 572 ? -48.562 -88.312 -49.406 1 30.3 572 PHE B C 1
ATOM 9042 O O . PHE B 1 572 ? -47.562 -88.125 -48.75 1 30.3 572 PHE B O 1
ATOM 9049 N N . PHE B 1 573 ? -49.156 -87.188 -49.844 1 31.66 573 PHE B N 1
ATOM 9050 C CA . PHE B 1 573 ? -49.406 -86 -49 1 31.66 573 PHE B CA 1
ATOM 9051 C C . PHE B 1 573 ? -50.281 -86.375 -47.812 1 31.66 573 PHE B C 1
ATOM 9053 O O . PHE B 1 573 ? -51.375 -86.875 -47.969 1 31.66 573 PHE B O 1
ATOM 9060 N N . GLU B 1 574 ? -49.75 -87.188 -46.875 1 27.59 574 GLU B N 1
ATOM 9061 C CA . GLU B 1 574 ? -50.656 -87.375 -45.75 1 27.59 574 GLU B CA 1
ATOM 9062 C C . GLU B 1 574 ? -51.156 -86.062 -45.188 1 27.59 574 GLU B C 1
ATOM 9064 O O . GLU B 1 574 ? -50.344 -85.188 -44.875 1 27.59 574 GLU B O 1
ATOM 9069 N N . ILE B 1 575 ? -52.5 -85.875 -45.406 1 26.56 575 ILE B N 1
ATOM 9070 C CA . ILE B 1 575 ? -53.219 -85 -44.5 1 26.56 575 ILE B CA 1
ATOM 9071 C C . ILE B 1 575 ? -53.188 -85.625 -43.094 1 26.56 575 ILE B C 1
ATOM 9073 O O . ILE B 1 575 ? -53.438 -86.812 -42.906 1 26.56 575 ILE B O 1
#

Sequence (1150 aa):
MVSVYLPCILTRCFRHITACCMFLLAQYFRKPPNIIEPNSPKTLYFSSNSNVEIKCRAEGVPTPTYKWTRNGNPITVDNLVQYDSSSGSLKIPDFTKREEGTYMCIASNVFDNEGGRVTAASFAPPVKIFQTRVEKFIDAPETRQQVTEYNYAVLPCANKGEVVGSDINTNWYESEKSKDVSMDSGRLFIDQEGNLHFSFARISDATVGFIYLCGISSTSDKLIRLGNANILSVIPVQNPTAIKPQLQYSNSGVKALKFSKARLECVFSGYDPNPPHVPVIQWFEDTGKEISSSTDKFTLSEDRRALTINNLQEEDERNYYCMASNSAGNSGKMAVFLDVTSAPIFHNNGAPKDQTVVENVDVTFNCDARSASNEEPPNSPVWYINGVKTGQHTDPTKFQLSNGNKTLTVMKVKKATDILCVQCEVTNHVDTTWADSCLTVILPIRIEKRPPEEQEIDHGDTLDFTIVATTDPAMSLNYRWEFKNVTYSGSESPPFMVYDPTTLLAYINTSLLTEEQYETLEGTYRRTIYHSFETVYVDTVVTLKHKPGMAFCRTEPSLYSAGNIAYTCHYFFEIMVSVYLPCILTRCFRHITACCMFLLAQYFRKPPNIIEPNSPKTLYFSSNSNVEIKCRAEGVPTPTYKWTRNGNPITVDNLVQYDSSSGSLKIPDFTKREEGTYMCIASNVFDNEGGRVTAASFAPPVKIFQTRVEKFIDAPETRQQVTEYNYAVLPCANKGEVVGSDINTNWYESEKSKDVSMDSGRLFIDQEGNLHFSFARISDATVGFIYLCGISSTSDKLIRLGNANILSVIPVQNPTAIKPQLQYSNSGVKALKFSKARLECVFSGYDPNPPHVPVIQWFEDTGKEISSSTDKFTLSEDRRALTINNLQEEDERNYYCMASNSAGNSGKMAVFLDVTSAPIFHNNGAPKDQTVVENVDVTFNCDARSASNEEPPNSPVWYINGVKTGQHTDPTKFQLSNGNKTLTVMKVKKATDILCVQCEVTNHVDTTWADSCLTVILPIRIEKRPPEEQEIDHGDTLDFTIVATTDPAMSLNYRWEFKNVTYSGSESPPFMVYDPTTLLAYINTSLLTEEQYETLEGTYRRTIYHSFETVYVDTVVTLKHKPGMAFCRTEPSLYSAGNIAYTCHYFFEI

InterPro domains:
  IPR003598 Immunoglobulin subtype 2 [SM00408] (47-112)
  IPR003598 Immunoglobulin subtype 2 [SM00408] (257-329)
  IPR003599 Immunoglobulin domain subtype [SM00409] (41-121)
  IPR003599 Immunoglobulin domain subtype [SM00409] (251-341)
  IPR003599 Immunoglobulin domain subtype [SM00409] (352-442)
  IPR007110 Immunoglobulin-like domain [PS50835] (33-124)
  IPR007110 Immunoglobulin-like domain [PS50835] (125-225)
  IPR007110 Immunoglobulin-like domain [PS50835] (245-341)
  IPR007110 Immunoglobulin-like domain [PS50835] (344-440)
  IPR013098 Immunoglobulin I-set [PF07679] (254-332)
  IPR013783 Immunoglobulin-like fold [G3DSA:2.60.40.10] (25-118)
  IPR013783 Immunoglobulin-like fold [G3DSA:2.60.40.10] (130-227)
  IPR013783 Immunoglobulin-like fold [G3DSA:2.60.40.10] (241-337)
  IPR013783 Immunoglobulin-like fold [G3DSA:2.60.40.10] (338-443)
  IPR036179 Immunoglobulin-like domain superfamily [SSF48726] (32-112)
  IPR036179 Immunoglobulin-like domain superfamily [SSF48726] (260-344)
  IPR036179 Immunoglobulin-like domain superfamily [SSF48726] (340-443)
  IPR050958 Cell Adhesion and Cytoskeletal Organization [PTHR45080] (211-519)

Organism: NCBI:txid100452

Foldseek 3Di:
DPDDPPPPVVVVVVCCCCVVVVVVLLLQDWFWKAKPPPAAEEEEEDAAQAKDKGFTDIDIVPFWWKFKAFQLHTDDDDPAWHAGRRRQMIIGGRDDQVRWGKMKMKIWDWRDDPVGIAIFIWIDHIYGYHYFDFDAFDDDAEAEDEDEFLWKDKADPDRGDDGDDDAKDKFKAFAPVGHGDDCLQPQWDQDPNGMIIGLGHDQVNFNDVTWIWMWMAGPVVRDIHTHHTYGYHYHYDDPDAKDEKAWDDWPAPDEDEAQAKDKTFTRIHIAHPDPPRGWQKWKADPVRHTDDCDDPAWHADSSRRMIMGGRDDLVVFAWMWMKTDDPVGIHDTDTGGYHYWYWWAADDQQAFAAEEAEFFAKDKGFHHTAIRPPFDGWAQKWKDKSSHTDDPPDDCVQWPADDSNRMIMGGRDDQNHAFYKMKIWIGDPPGIDIHIYTYHYWYDKAKPDAFDQEDEDEQFDKGWGAIDIDIRSVWDKAKWKDWPNDIGGDQGDDPQWDADPVRSTIMHGRNPPDLVRNVRPAGKMKMWMDTPHDIDIGIHGYHYDDNPPPLVLQQDQDQDPVRPRRRRSPSPPDD/DPPDDPPPVVVVVVCCCCCVVVVVLLLQDWFWKAKPPPAAEEEEEDAAQAKDKGFTDIDIVVRWWKFKAFQLHTDDDDPAWHAGRRGRMIIGGRDDQVRWGKMKMKIWDWRDDPVGIAIFIWIDHIYGYHYFDFDAFDDDAEAEDEDEFLWKDKADPDRGDDGDDDAKDKFKAFAPVGHGDDCLQPQWDQDPNGMIIGLGDDQVVFNDVTWIWMWMAGPVVRDIHTHHTYGYHYHYDDPDAWDEKAWDDWPAPDEDEAQAKDKTFTRIHIAHPDPPRGWQKWKADPVRHTDDDDPPAWHADSSRRMIMGGRDDLVVFAWMWMKTDDPVGIHPTDTGGYHYWYWWAADDQQAFAADEAEFQAKDKGFHHTAIRPPFDGWAQKWKDKSSHTDDPVDDCVQWPADDSNRMIMGGRDDQRHAFYKMKIWIGDPPGIDIHIYTYHYWYDKAKPDAFDQEAEDEQFDKGWGAIDIDIGSVWDKAKWKDWPNDIGGDQGDDPQWDADPVRSTIMHGRNVPDLVRNVRPAGKMKMWIDTPHDIDIGIHGYHYDDNPPPQVLPQDQDDDPDDDRPSPSPSPPDD

Solvent-accessible surface area (backbone atoms only — not comparable to full-atom values): 61915 Å² total; per-residue (Å²): 137,90,69,77,82,70,62,64,62,56,50,54,49,44,46,46,43,46,43,45,47,48,49,57,55,55,66,59,48,72,38,59,35,43,66,64,33,46,78,53,66,45,79,46,69,38,58,72,60,33,73,46,76,47,71,31,42,6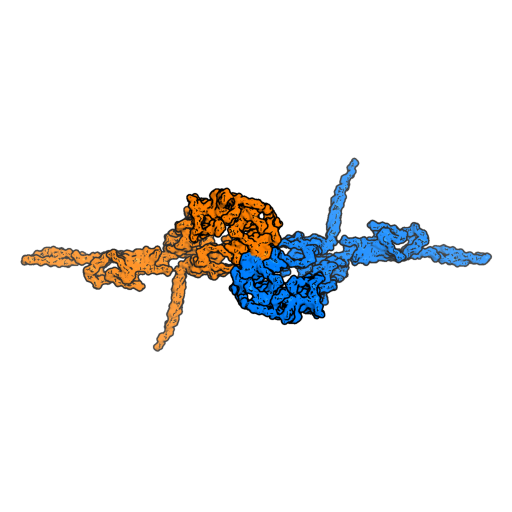0,44,38,35,51,72,40,35,34,48,50,27,48,71,86,35,76,62,71,73,48,91,59,47,36,66,40,41,75,68,28,36,35,38,24,58,58,34,46,75,86,73,44,45,40,34,32,44,33,32,28,26,68,45,85,40,99,91,44,80,37,66,14,23,28,60,37,47,45,36,34,40,40,45,41,38,71,45,57,39,57,87,58,78,67,46,79,45,77,40,51,42,52,33,60,46,73,47,77,48,62,51,67,40,64,73,41,67,88,53,68,45,67,48,45,17,36,42,95,71,29,34,55,59,77,43,67,95,53,38,34,48,68,49,95,78,39,28,42,34,27,20,36,37,46,64,84,65,30,50,72,98,48,37,41,25,34,26,45,29,32,65,88,58,31,32,36,30,43,45,52,47,34,41,41,45,46,44,81,69,81,85,75,71,57,37,55,25,38,82,73,47,62,55,53,63,40,73,31,48,58,62,34,63,40,77,45,44,51,41,51,25,20,27,30,84,54,84,85,29,52,54,48,49,47,39,25,42,76,87,62,48,70,61,60,70,57,62,90,44,38,43,52,44,95,65,39,37,33,42,32,38,37,64,33,45,69,85,62,42,42,54,30,29,39,34,32,32,53,92,60,34,61,48,54,79,41,77,36,36,38,38,47,39,43,46,41,40,60,43,92,76,10,53,40,63,68,45,75,45,53,48,64,38,70,47,79,39,34,45,38,59,36,38,36,78,96,50,71,71,43,51,68,37,47,48,22,53,38,78,38,72,65,55,91,86,47,58,63,83,41,50,39,69,38,83,75,46,24,29,40,33,39,46,55,32,38,50,78,73,45,41,32,16,40,33,41,37,31,39,40,96,73,34,71,33,78,44,53,25,37,34,40,42,33,53,59,80,39,76,78,37,71,44,62,53,64,42,78,38,52,93,53,42,72,47,63,61,32,53,41,70,48,57,29,82,81,57,67,82,41,60,33,33,33,42,88,94,38,78,23,56,73,76,44,57,57,91,78,42,51,60,38,76,87,79,38,44,27,33,32,60,37,67,80,44,52,74,73,57,53,64,63,60,52,43,56,40,32,40,39,41,31,47,100,84,49,75,47,78,46,65,29,37,35,43,69,71,74,64,80,76,75,68,72,54,55,48,51,69,50,81,46,86,82,69,63,64,53,56,54,50,56,76,71,79,77,129,139,89,74,74,82,73,64,65,64,56,52,53,49,43,47,46,42,46,44,46,47,48,50,56,55,56,66,58,46,74,39,59,35,42,66,65,33,46,79,54,67,44,80,45,70,38,57,71,60,32,75,46,76,47,70,30,41,60,45,36,36,49,73,38,36,36,48,49,25,48,72,88,36,76,64,72,71,48,90,58,47,35,66,39,43,75,70,28,37,34,39,25,57,58,34,45,74,83,72,45,44,42,34,31,43,34,33,28,26,68,44,85,40,96,91,43,79,38,65,14,24,30,60,36,46,46,34,33,40,41,46,42,38,72,45,58,41,57,88,60,79,65,44,77,47,76,39,52,42,52,33,60,45,71,48,77,48,62,51,68,39,64,73,42,66,90,52,67,45,69,49,44,17,36,41,94,70,28,34,55,58,77,43,68,96,52,39,33,46,69,49,96,78,40,28,41,34,26,21,37,36,45,65,85,67,31,50,73,96,46,37,40,24,34,27,45,28,32,66,89,58,32,31,37,32,43,46,52,47,34,42,39,45,47,45,82,69,83,84,76,71,57,37,53,25,39,82,75,48,62,55,54,62,41,75,33,48,59,65,33,64,40,79,45,44,50,40,51,27,19,28,30,86,53,85,84,28,53,54,48,51,47,41,25,43,77,89,64,47,71,62,61,71,37,95,73,51,33,42,54,44,94,63,40,38,33,41,32,38,39,65,34,44,72,83,62,42,41,51,30,28,37,33,32,31,53,91,59,34,61,48,53,79,40,78,34,36,39,40,48,39,44,46,41,41,62,42,93,77,11,54,41,64,68,44,75,44,53,49,64,39,70,44,78,37,34,44,39,59,36,37,36,78,96,50,71,70,43,51,66,37,46,49,23,54,36,80,39,71,66,55,92,86,47,58,62,83,41,49,38,71,38,82,75,45,25,29,42,33,40,45,56,33,37,51,79,73,45,42,33,15,41,32,39,37,32,38,39,95,75,33,72,34,77,44,56,26,38,33,40,43,34,54,60,78,40,77,78,38,74,43,60,53,63,42,77,39,53,94,55,42,71,47,63,62,32,53,41,70,50,57,27,80,82,57,67,83,41,61,33,33,33,42,89,95,40,79,22,59,72,76,45,56,57,90,77,44,51,58,38,79,86,79,38,46,26,34,32,60,36,66,82,45,51,74,74,57,52,63,64,60,53,43,56,41,32,39,40,41,31,46,100,84,49,78,47,79,48,66,29,36,33,43,70,73,73,68,79,75,76,69,72,55,58,57,57,81,65,81,63,85,69,86,77,80,65,70,57,58,54,80,71,79,78,126

Secondary structure (DSSP, 8-state):
------HHHHHHHHHHHHHHHHHHHHTT--EEEEEEES-S-EEEEE-TTPPEEE--EEEEESPPEEEEEETTEEPPP-SSSEE-TTT--EEETT--GGG-EEEEEEEEEEEEETTEEEEEEEEPPPEEEEE-EEPPPPP-PPEEEEEETTS-EEE---S---EE-SSEEEEEESSTT-PBPP-TTTTEEE-TT-PEEESS--GGGS-SS--EEEEEEETTTTEEEEEEEEEEEEE--SSPPPEEEEEEEE-TTEEEETTS-EEEEEEEEEE-SSTT-SPEEEEE-TTSPBP-S-SSSEEE-TTS-EEEEPS--GGG-SEEEEEEEETTEE---EEEEEEEE-S-EEPTTTS---EEEETT--EEEE--EEPSTTSPPPPPPEEEETTEEPSTTS-TTTEEEETTTTEEEE-S--TTT--EEEEEEEE-SS-EEEEEEEEEEEPPPEEEE---SEEEE-TT-EEE---EEE--TT---EEEEEETTEEEETT--STTEEE-TTT--EEEEGGGS-HHHHHTT-EEEEEEEE-SS-EEEEEEEEEESS-TT----EEEEE--SS---EEEEE-----/----STTHHHHHHHHHHHHHHHHHHHTT--EEEEEEES-S-EEEEE-TTPPEEE--EEEEESPPEEEEEETTEEPPP-SSSEE-TTT--EEETT--GGG-EEEEEEEEEEEEETTEEEEEEEEPPPEEEEE-EEPPPPP-PPEEEEEETTS-EEE---S---EE-SSEEEEEESSTT-PBPP-GGGTEEE-TT-PEEESS--GGGS-SS--EEEEEEETTTTEEEEEEEEEEEEE--SSPPPEEEEEEEE-TTEEEETTS-EEEEEEEEEE-SSTT-SPEEEEE-TTSPBP---SSSEEE-TTS-EEEEPS--GGG-SEEEEEEEETTEE---EEEEEEEE-S-EEPTTTS---EEEETT--EEEE--EEPSTTSPPPPPPEEEETTEEPSTTS-TTTEEEETTTTEEEE-S--TTT--EEEEEEEE-SS-EEEEEEEEEEEPPPEEEE---SEEEE-TT-EEE---EEE--TT---EEEEEETTEEEETT--STTEEE-TTT--EEEEGGGS-HHHHHTT-EEEEEEEE-SS-EEEEEEEEEESS-TT----EE-----SSS-----EE-----

pLDDT: mean 87.14, std 17.47, range [20.31, 98.06]